Protein AF-0000000085166257 (afdb_homodimer)

pLDDT: mean 85.33, std 12.89, range [18.84, 97.38]

Sequence (1070 aa):
MTIAKKLHLLTLAVILGLASLSLLGIYQSREVAKAASYSSVNTVPSLLALGDAGEAAFGIRVGIWKYAAATDPVSRTRLEKAMAEQHDRVLAAFDRYAREDISDDTDRKLLEADRQAFADYEKQRAVVLRIGAESRNEEALRAIEQLVVPPGDKLIAALAEHRKYKEQLGRQGVETAEGILQSSTYQAILVSLLVAAIVGATSLLISRGISVSLDDAIRVANAIAHGDLSSKVKMTGKDEVGQLLHAIGEMTASLVNIVGNVRQSVAAIESASSEIASGNLDLSARTEAQAGSIEETASAMEQLTATVKQNADNAHQADTLASSASSVASEGGKVVQEVVHTMDAINSSSLKIVDIISVIDGIAFQTNILALNAAVEAARAGEQGRGFAVVASEVRSLAQRSASAAREIKELIDDSVEKVQSGSRLVMQAGNTMEQVVTSVQRVSDIVRDISVASGEQSDGIAQVNQAIGMMDQTTQQNAALVEEAAAASQSLREQAKGLAQAVSVFRLERSAAAAKPAVVAPVQEQPAMLALTAMTI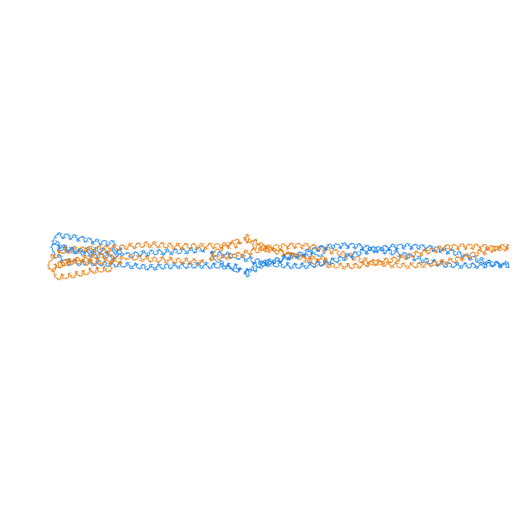AKKLHLLTLAVILGLASLSLLGIYQSREVAKAASYSSVNTVPSLLALGDAGEAAFGIRVGIWKYAAATDPVSRTRLEKAMAEQHDRVLAAFDRYAREDISDDTDRKLLEADRQAFADYEKQRAVVLRIGAESRNEEALRAIEQLVVPPGDKLIAALAEHRKYKEQLGRQGVETAEGILQSSTYQAILVSLLVAAIVGATSLLISRGISVSLDDAIRVANAIAHGDLSSKVKMTGKDEVGQLLHAIGEMTASLVNIVGNVRQSVAAIESASSEIASGNLDLSARTEAQAGSIEETASAMEQLTATVKQNADNAHQADTLASSASSVASEGGKVVQEVVHTMDAINSSSLKIVDIISVIDGIAFQTNILALNAAVEAARAGEQGRGFAVVASEVRSLAQRSASAAREIKELIDDSVEKVQSGSRLVMQAGNTMEQVVTSVQRVSDIVRDISVASGEQSDGIAQVNQAIGMMDQTTQQNAALVEEAAAASQSLREQAKGLAQAVSVFRLERSAAAAKPAVVAPVQEQPAMLALTA

Structure (mmCIF, N/CA/C/O backbone):
data_AF-0000000085166257-model_v1
#
loop_
_entity.id
_entity.type
_entity.pdbx_description
1 polymer 'Methyl-accepting chemotaxis transducer transmembrane I protein'
#
loop_
_atom_site.group_PDB
_atom_site.id
_atom_site.type_symbol
_atom_site.label_atom_id
_atom_site.label_alt_id
_atom_site.label_comp_id
_atom_site.label_asym_id
_atom_site.label_entity_id
_atom_site.label_seq_id
_atom_site.pdbx_PDB_ins_code
_atom_site.Cartn_x
_atom_site.Cartn_y
_atom_site.Cartn_z
_atom_site.occupancy
_atom_site.B_iso_or_equiv
_atom_site.auth_seq_id
_atom_site.auth_comp_id
_atom_site.auth_asym_id
_atom_site.auth_atom_id
_atom_site.pdbx_PDB_model_num
ATOM 1 N N . MET A 1 1 ? -10.016 39.562 29.875 1 68 1 MET A N 1
ATOM 2 C CA . MET A 1 1 ? -10.32 40.812 29.188 1 68 1 MET A CA 1
ATOM 3 C C . MET A 1 1 ? -9.578 40.906 27.859 1 68 1 MET A C 1
ATOM 5 O O . MET A 1 1 ? -8.414 40.5 27.766 1 68 1 MET A O 1
ATOM 9 N N . THR A 1 2 ? -10.367 41.562 27 1 75.56 2 THR A N 1
ATOM 10 C CA . THR A 1 2 ? -9.805 41.656 25.672 1 75.56 2 THR A CA 1
ATOM 11 C C . THR A 1 2 ? -8.75 42.781 25.625 1 75.56 2 THR A C 1
ATOM 13 O O . THR A 1 2 ? -8.703 43.625 26.516 1 75.56 2 THR A O 1
ATOM 16 N N . ILE A 1 3 ? -7.891 42.625 24.781 1 75.88 3 ILE A N 1
ATOM 17 C CA . ILE A 1 3 ? -6.852 43.656 24.594 1 75.88 3 ILE A CA 1
ATOM 18 C C . ILE A 1 3 ? -7.492 45 24.359 1 75.88 3 ILE A C 1
ATOM 20 O O . ILE A 1 3 ? -7.035 46.031 24.891 1 75.88 3 ILE A O 1
ATOM 24 N N . ALA A 1 4 ? -8.594 45 23.641 1 76.06 4 ALA A N 1
ATOM 25 C CA . ALA A 1 4 ? -9.312 46.25 23.375 1 76.06 4 ALA A CA 1
ATOM 26 C C . ALA A 1 4 ? -9.844 46.844 24.672 1 76.06 4 ALA A C 1
ATOM 28 O O . ALA A 1 4 ? -9.742 48.062 24.875 1 76.06 4 ALA A O 1
ATOM 29 N N . LYS A 1 5 ? -10.344 46.125 25.531 1 78.94 5 LYS A N 1
ATOM 30 C CA . LYS A 1 5 ? -10.906 46.594 26.797 1 78.94 5 LYS A CA 1
ATOM 31 C C . LYS A 1 5 ? -9.812 47.125 27.719 1 78.94 5 LYS A C 1
ATOM 33 O O . LYS A 1 5 ? -10.016 48.125 28.406 1 78.94 5 LYS A O 1
ATOM 38 N N . LYS A 1 6 ? -8.695 46.469 27.641 1 78.31 6 LYS A N 1
ATOM 39 C CA . LYS A 1 6 ? -7.574 46.938 28.438 1 78.31 6 LYS A CA 1
ATOM 40 C C . LYS A 1 6 ? -7.09 48.281 27.969 1 78.31 6 LYS A C 1
ATOM 42 O O . LYS A 1 6 ? -6.793 49.188 28.766 1 78.31 6 LYS A O 1
ATOM 47 N N . LEU A 1 7 ? -7.148 48.531 26.688 1 79.19 7 LEU A N 1
ATOM 48 C CA . LEU A 1 7 ? -6.707 49.781 26.125 1 79.19 7 LEU A CA 1
ATOM 49 C C . LEU A 1 7 ? -7.727 50.906 26.391 1 79.19 7 LEU A C 1
ATOM 51 O O . LEU A 1 7 ? -7.355 52.031 26.672 1 79.19 7 LEU A O 1
ATOM 55 N N . HIS A 1 8 ? -8.977 50.531 26.391 1 80.12 8 HIS A N 1
ATOM 56 C CA . HIS A 1 8 ? -10.008 51.5 26.688 1 80.12 8 HIS A CA 1
ATOM 57 C C . HIS A 1 8 ? -9.961 51.938 28.156 1 80.12 8 HIS A C 1
ATOM 59 O O . HIS A 1 8 ? -10.188 53.094 28.469 1 80.12 8 HIS A O 1
ATOM 65 N N . LEU A 1 9 ? -9.648 51.031 28.969 1 79.62 9 LEU A N 1
ATOM 66 C CA . LEU A 1 9 ? -9.539 51.344 30.375 1 79.62 9 LEU A CA 1
ATOM 67 C C . LEU A 1 9 ? -8.359 52.281 30.625 1 79.62 9 LEU A C 1
ATOM 69 O O . LEU A 1 9 ? -8.445 53.219 31.438 1 79.62 9 LEU A O 1
ATOM 73 N N . LEU A 1 10 ? -7.312 52.031 29.875 1 79.81 10 LEU A N 1
ATOM 74 C CA . LEU A 1 10 ? -6.148 52.906 29.984 1 79.81 10 LEU A CA 1
ATOM 75 C C . LEU A 1 10 ? -6.477 54.312 29.484 1 79.81 10 LEU A C 1
ATOM 77 O O . LEU A 1 10 ? -6.102 55.281 30.109 1 79.81 10 LEU A O 1
ATOM 81 N N . THR A 1 11 ? -7.242 54.375 28.375 1 82.69 11 THR A N 1
ATOM 82 C CA . THR A 1 11 ? -7.641 55.656 27.812 1 82.69 11 THR A CA 1
ATOM 83 C C . THR A 1 11 ? -8.547 56.406 28.766 1 82.69 11 THR A C 1
ATOM 85 O O . THR A 1 11 ? -8.391 57.625 28.969 1 82.69 11 THR A O 1
ATOM 88 N N . LEU A 1 12 ? -9.398 55.719 29.422 1 82.56 12 LEU A N 1
ATOM 89 C CA . LEU A 1 12 ? -10.312 56.312 30.375 1 82.56 12 LEU A CA 1
ATOM 90 C C . LEU A 1 12 ? -9.555 56.875 31.578 1 82.56 12 LEU A C 1
ATOM 92 O O . LEU A 1 12 ? -9.859 57.969 32.062 1 82.56 12 LEU A O 1
ATOM 96 N N . ALA A 1 13 ? -8.586 56.125 32.031 1 80 13 ALA A N 1
ATOM 97 C CA . ALA A 1 13 ? -7.777 56.562 33.156 1 80 13 ALA A CA 1
ATOM 98 C C . ALA A 1 13 ? -7.016 57.844 32.812 1 80 13 ALA A C 1
ATOM 100 O O . ALA A 1 13 ? -6.902 58.75 33.656 1 80 13 ALA A O 1
ATOM 101 N N . VAL A 1 14 ? -6.559 57.969 31.594 1 81.75 14 VAL A N 1
ATOM 102 C CA . VAL A 1 14 ? -5.82 59.156 31.141 1 81.75 14 VAL A CA 1
ATOM 103 C C . VAL A 1 14 ? -6.754 60.344 31.094 1 81.75 14 VAL A C 1
ATOM 105 O O . VAL A 1 14 ? -6.406 61.438 31.562 1 81.75 14 VAL A O 1
ATOM 108 N N . ILE A 1 15 ? -7.988 60.188 30.625 1 83 15 ILE A N 1
ATOM 109 C CA . ILE A 1 15 ? -8.953 61.281 30.484 1 83 15 ILE A CA 1
ATOM 110 C C . ILE A 1 15 ? -9.367 61.781 31.875 1 83 15 ILE A C 1
ATOM 112 O O . ILE A 1 15 ? -9.461 63 32.094 1 83 15 ILE A O 1
ATOM 116 N N . LEU A 1 16 ? -9.477 60.906 32.812 1 82.44 16 LEU A N 1
ATOM 117 C CA . LEU A 1 16 ? -9.852 61.281 34.156 1 82.44 16 LEU A CA 1
ATOM 118 C C . LEU A 1 16 ? -8.719 62.031 34.844 1 82.44 16 LEU A C 1
ATOM 120 O O . LEU A 1 16 ? -8.969 63 35.594 1 82.44 16 LEU A O 1
ATOM 124 N N . GLY A 1 17 ? -7.488 61.594 34.562 1 81 17 GLY A N 1
ATOM 125 C CA . GLY A 1 17 ? -6.344 62.312 35.094 1 81 17 GLY A CA 1
ATOM 126 C C . GLY A 1 17 ? -6.207 63.719 34.562 1 81 17 GLY A C 1
ATOM 127 O O . GLY A 1 17 ? -5.965 64.625 35.312 1 81 17 GLY A O 1
ATOM 128 N N . LEU A 1 18 ? -6.516 63.844 33.25 1 82.06 18 LEU A N 1
ATOM 129 C CA . LEU A 1 18 ? -6.453 65.188 32.625 1 82.06 18 LEU A CA 1
ATOM 130 C C . LEU A 1 18 ? -7.547 66.062 33.156 1 82.06 18 LEU A C 1
ATOM 132 O O . LEU A 1 18 ? -7.301 67.25 33.406 1 82.06 18 LEU A O 1
ATOM 136 N N . ALA A 1 19 ? -8.711 65.562 33.406 1 82.94 19 ALA A N 1
ATOM 137 C CA . ALA A 1 19 ? -9.828 66.312 33.938 1 82.94 19 ALA A CA 1
ATOM 138 C C . ALA A 1 19 ? -9.555 66.812 35.375 1 82.94 19 ALA A C 1
ATOM 140 O O . ALA A 1 19 ? -9.828 67.938 35.719 1 82.94 19 ALA A O 1
ATOM 141 N N . SER A 1 20 ? -8.93 66 36.094 1 83 20 SER A N 1
ATOM 142 C CA . SER A 1 20 ? -8.633 66.312 37.5 1 83 20 SER A CA 1
ATOM 143 C C . SER A 1 20 ? -7.582 67.438 37.594 1 83 20 SER A C 1
ATOM 145 O O . SER A 1 20 ? -7.707 68.312 38.406 1 83 20 SER A O 1
ATOM 147 N N . LEU A 1 21 ? -6.641 67.312 36.719 1 82.94 21 LEU A N 1
ATOM 148 C CA . LEU A 1 21 ? -5.578 68.312 36.719 1 82.94 21 LEU A CA 1
ATOM 149 C C . LEU A 1 21 ? -6.109 69.688 36.25 1 82.94 21 LEU A C 1
ATOM 151 O O . LEU A 1 21 ? -5.742 70.688 36.812 1 82.94 21 LEU A O 1
ATOM 155 N N . SER A 1 22 ? -7.012 69.688 35.281 1 83.12 22 SER A N 1
ATOM 156 C CA . SER A 1 22 ? -7.582 70.938 34.781 1 83.12 22 SER A CA 1
ATOM 157 C C . SER A 1 22 ? -8.492 71.562 35.812 1 83.12 22 SER A C 1
ATOM 159 O O . SER A 1 22 ? -8.422 72.812 36 1 83.12 22 SER A O 1
ATOM 161 N N . LEU A 1 23 ? -9.234 70.812 36.531 1 83.5 23 LEU A N 1
ATOM 162 C CA . LEU A 1 23 ? -10.156 71.312 37.531 1 83.5 23 LEU A CA 1
ATOM 163 C C . LEU A 1 23 ? -9.398 71.875 38.719 1 83.5 23 LEU A C 1
ATOM 165 O O . LEU A 1 23 ? -9.758 72.938 39.25 1 83.5 23 LEU A O 1
ATOM 169 N N . LEU A 1 24 ? -8.383 71.188 39.062 1 82.81 24 LEU A N 1
ATOM 170 C CA . LEU A 1 24 ? -7.57 71.688 40.156 1 82.81 24 LEU A CA 1
ATOM 171 C C . LEU A 1 24 ? -6.871 73 39.812 1 82.81 24 LEU A C 1
ATOM 173 O O . LEU A 1 24 ? -6.797 73.875 40.625 1 82.81 24 LEU A O 1
ATOM 177 N N . GLY A 1 25 ? -6.449 73 38.531 1 80.88 25 GLY A N 1
ATOM 178 C CA . GLY A 1 25 ? -5.801 74.25 38.062 1 80.88 25 GLY A CA 1
ATOM 179 C C . GLY A 1 25 ? -6.73 75.438 38.062 1 80.88 25 GLY A C 1
ATOM 180 O O . GLY A 1 25 ? -6.348 76.5 38.5 1 80.88 25 GLY A O 1
ATOM 181 N N . ILE A 1 26 ? -7.969 75.25 37.719 1 82.31 26 ILE A N 1
ATOM 182 C CA . ILE A 1 26 ? -8.961 76.312 37.656 1 82.31 26 ILE A CA 1
ATOM 183 C C . ILE A 1 26 ? -9.336 76.75 39.094 1 82.31 26 ILE A C 1
ATOM 185 O O . ILE A 1 26 ? -9.414 77.938 39.375 1 82.31 26 ILE A O 1
ATOM 189 N N . TYR A 1 27 ? -9.422 75.875 39.969 1 82.62 27 TYR A N 1
ATOM 190 C CA . TYR A 1 27 ? -9.789 76.188 41.344 1 82.62 27 TYR A CA 1
ATOM 191 C C . TYR A 1 27 ? -8.695 76.938 42.031 1 82.62 27 TYR A C 1
ATOM 193 O O . TYR A 1 27 ? -8.977 78 42.688 1 82.62 27 TYR A O 1
ATOM 201 N N . GLN A 1 28 ? -7.547 76.562 41.781 1 82.44 28 GLN A N 1
ATOM 202 C CA . GLN A 1 28 ? -6.426 77.25 42.438 1 82.44 28 GLN A CA 1
ATOM 203 C C . GLN A 1 28 ? -6.219 78.625 41.906 1 82.44 28 GLN A C 1
ATOM 205 O O . GLN A 1 28 ? -5.895 79.562 42.656 1 82.44 28 GLN A O 1
ATOM 210 N N . SER A 1 29 ? -6.512 78.75 40.625 1 83.69 29 SER A N 1
ATOM 211 C CA . SER A 1 29 ? -6.367 80.125 40.031 1 83.69 29 SER A CA 1
ATOM 212 C C . SER A 1 29 ? -7.41 81.062 40.562 1 83.69 29 SER A C 1
ATOM 214 O O . SER A 1 29 ? -7.109 82.25 40.781 1 83.69 29 SER A O 1
ATOM 216 N N . ARG A 1 30 ? -8.531 80.562 40.906 1 84.94 30 ARG A N 1
ATOM 217 C CA . ARG A 1 30 ? -9.594 81.375 41.469 1 84.94 30 ARG A CA 1
ATOM 218 C C . ARG A 1 30 ? -9.281 81.812 42.906 1 84.94 30 ARG A C 1
ATOM 220 O O . ARG A 1 30 ? -9.516 82.938 43.281 1 84.94 30 ARG A O 1
ATOM 227 N N . GLU A 1 31 ? -8.664 80.938 43.531 1 85.62 31 GLU A N 1
ATOM 228 C CA . GLU A 1 31 ? -8.305 81.188 44.906 1 85.62 31 GLU A CA 1
ATOM 229 C C . GLU A 1 31 ? -7.176 82.188 45 1 85.62 31 GLU A C 1
ATOM 231 O O . GLU A 1 31 ? -7.184 83.062 45.875 1 85.62 31 GLU A O 1
ATOM 236 N N . VAL A 1 32 ? -6.316 82.125 44.094 1 83.88 32 VAL A N 1
ATOM 237 C CA . VAL A 1 32 ? -5.203 83.062 44.031 1 83.88 32 VAL A CA 1
ATOM 238 C C . VAL A 1 32 ? -5.723 84.5 43.656 1 83.88 32 VAL A C 1
ATOM 240 O O . VAL A 1 32 ? -5.336 85.5 44.281 1 83.88 32 VAL A O 1
ATOM 243 N N . ALA A 1 33 ? -6.684 84.5 42.812 1 83.12 33 ALA A N 1
ATOM 244 C CA . ALA A 1 33 ? -7.258 85.812 42.375 1 83.12 33 ALA A CA 1
ATOM 245 C C . ALA A 1 33 ? -8.008 86.5 43.5 1 83.12 33 ALA A C 1
ATOM 247 O O . ALA A 1 33 ? -7.867 87.688 43.719 1 83.12 33 ALA A O 1
ATOM 248 N N . LYS A 1 34 ? -8.703 85.688 44.281 1 83.12 34 LYS A N 1
ATOM 249 C CA . LYS A 1 34 ? -9.492 86.25 45.375 1 83.12 34 LYS A CA 1
ATOM 250 C C . LYS A 1 34 ? -8.586 86.812 46.469 1 83.12 34 LYS A C 1
ATOM 252 O O . LYS A 1 34 ? -8.805 87.938 46.938 1 83.12 34 LYS A O 1
ATOM 257 N N . ALA A 1 35 ? -7.523 86.125 46.75 1 82.88 35 ALA A N 1
ATOM 258 C CA . ALA A 1 35 ? -6.609 86.562 47.812 1 82.88 35 ALA A CA 1
ATOM 259 C C . ALA A 1 35 ? -5.797 87.812 47.375 1 82.88 35 ALA A C 1
ATOM 261 O O . ALA A 1 35 ? -5.621 88.75 48.156 1 82.88 35 ALA A O 1
ATOM 262 N N . ALA A 1 36 ? -5.453 87.875 46.156 1 82.94 36 ALA A N 1
ATOM 263 C CA . ALA A 1 36 ? -4.59 88.938 45.625 1 82.94 36 ALA A CA 1
ATOM 264 C C . ALA A 1 36 ? -5.383 90.188 45.406 1 82.94 36 ALA A C 1
ATOM 266 O O . ALA A 1 36 ? -4.824 91.312 45.469 1 82.94 36 ALA A O 1
ATOM 267 N N . SER A 1 37 ? -6.727 90.062 45.219 1 85.25 37 SER A N 1
ATOM 268 C CA . SER A 1 37 ? -7.547 91.188 44.906 1 85.25 37 SER A CA 1
ATOM 269 C C . SER A 1 37 ? -8.062 91.875 46.188 1 85.25 37 SER A C 1
ATOM 271 O O . SER A 1 37 ? -8.758 92.875 46.125 1 85.25 37 SER A O 1
ATOM 273 N N . TYR A 1 38 ? -7.77 91.5 47.375 1 83.62 38 TYR A N 1
ATOM 274 C CA . TYR A 1 38 ? -8.297 92.062 48.625 1 83.62 38 TYR A CA 1
ATOM 275 C C . TYR A 1 38 ? -7.965 93.5 48.781 1 83.62 38 TYR A C 1
ATOM 277 O O . TYR A 1 38 ? -8.828 94.312 49.156 1 83.62 38 TYR A O 1
ATOM 285 N N . SER A 1 39 ? -6.777 93.938 48.438 1 84 39 SER A N 1
ATOM 286 C CA . SER A 1 39 ? -6.363 95.312 48.594 1 84 39 SER A CA 1
ATOM 287 C C . SER A 1 39 ? -7.188 96.25 47.688 1 84 39 SER A C 1
ATOM 289 O O . SER A 1 39 ? -7.582 97.375 48.125 1 84 39 SER A O 1
ATOM 291 N N . SER A 1 40 ? -7.5 95.812 46.562 1 83.31 40 SER A N 1
ATOM 292 C CA . SER A 1 40 ? -8.266 96.625 45.625 1 83.31 40 SER A CA 1
ATOM 293 C C . SER A 1 40 ? -9.727 96.688 46.031 1 83.31 40 SER A C 1
ATOM 295 O O . SER A 1 40 ? -10.352 97.75 45.875 1 83.31 40 SER A O 1
ATOM 297 N N . VAL A 1 41 ? -10.242 95.688 46.719 1 83.69 41 VAL A N 1
ATOM 298 C CA . VAL A 1 41 ? -11.68 95.625 46.969 1 83.69 41 VAL A CA 1
ATOM 299 C C . VAL A 1 41 ? -12 96.188 48.344 1 83.69 41 VAL A C 1
ATOM 301 O O . VAL A 1 41 ? -13.062 96.75 48.531 1 83.69 41 VAL A O 1
ATOM 304 N N . ASN A 1 42 ? -10.969 96.062 49.188 1 87.31 42 ASN A N 1
ATOM 305 C CA . ASN A 1 42 ? -11.289 96.438 50.531 1 87.31 42 ASN A CA 1
ATOM 306 C C . ASN A 1 42 ? -10.312 97.5 51.062 1 87.31 42 ASN A C 1
ATOM 308 O O . ASN A 1 42 ? -10.727 98.562 51.5 1 87.31 42 ASN A O 1
ATOM 312 N N . THR A 1 43 ? -9.016 97.312 50.844 1 88 43 THR A N 1
ATOM 313 C CA . THR A 1 43 ? -8.016 98.188 51.438 1 88 43 THR A CA 1
ATOM 314 C C . THR A 1 43 ? -8.039 99.562 50.812 1 88 43 THR A C 1
ATOM 316 O O . THR A 1 43 ? -8.078 100.562 51.531 1 88 43 THR A O 1
ATOM 319 N N . VAL A 1 44 ? -8.164 99.688 49.562 1 89.31 44 VAL A N 1
ATOM 320 C CA . VAL A 1 44 ? -8.094 100.938 48.844 1 89.31 44 VAL A CA 1
ATOM 321 C C . VAL A 1 44 ? -9.32 101.812 49.156 1 89.31 44 VAL A C 1
ATOM 323 O O . VAL A 1 44 ? -9.203 102.938 49.625 1 89.31 44 VAL A O 1
ATOM 326 N N . PRO A 1 45 ? -10.555 101.25 49.125 1 87.62 45 PRO A N 1
ATOM 327 C CA . PRO A 1 45 ? -11.719 102.062 49.469 1 87.62 45 PRO A CA 1
ATOM 328 C C . PRO A 1 45 ? -11.703 102.5 50.938 1 87.62 45 PRO A C 1
ATOM 330 O O . PRO A 1 45 ? -12.141 103.625 51.281 1 87.62 45 PRO A O 1
ATOM 333 N N . SER A 1 46 ? -11.109 101.688 51.781 1 91.5 46 SER A N 1
ATOM 334 C CA . SER A 1 46 ? -11.008 102 53.219 1 91.5 46 SER A CA 1
ATOM 335 C C . SER A 1 46 ? -10.102 103.188 53.469 1 91.5 46 SER A C 1
ATOM 337 O O . SER A 1 46 ? -10.453 104.125 54.219 1 91.5 46 SER A O 1
ATOM 339 N N . LEU A 1 47 ? -9.055 103.25 52.75 1 90.56 47 LEU A N 1
ATOM 340 C CA . LEU A 1 47 ? -8.094 104.375 52.906 1 90.56 47 LEU A CA 1
ATOM 341 C C . LEU A 1 47 ? -8.656 105.625 52.375 1 90.56 47 LEU A C 1
ATOM 343 O O . LEU A 1 47 ? -8.414 106.75 52.938 1 90.56 47 LEU A O 1
ATOM 347 N N . LEU A 1 48 ? -9.484 105.562 51.375 1 88.81 48 LEU A N 1
ATOM 348 C CA . LEU A 1 48 ? -10.109 106.75 50.812 1 88.81 48 LEU A CA 1
ATOM 349 C C . LEU A 1 48 ? -11.172 107.312 51.75 1 88.81 48 LEU A C 1
ATOM 351 O O . LEU A 1 48 ? -11.258 108.5 51.938 1 88.81 48 LEU A O 1
ATOM 355 N N . ALA A 1 49 ? -11.859 106.438 52.344 1 91.06 49 ALA A N 1
ATOM 356 C CA . ALA A 1 49 ? -12.883 106.875 53.281 1 91.06 49 ALA A CA 1
ATOM 357 C C . ALA A 1 49 ? -12.25 107.562 54.5 1 91.06 49 ALA A C 1
ATOM 359 O O . ALA A 1 49 ? -12.711 108.562 54.938 1 91.06 49 ALA A O 1
ATOM 360 N N . LEU A 1 50 ? -11.172 107 54.938 1 91.88 50 LEU A N 1
ATOM 361 C CA . LEU A 1 50 ? -10.461 107.625 56.062 1 91.88 50 LEU A CA 1
ATOM 362 C C . LEU A 1 50 ? -9.805 108.938 55.656 1 91.88 50 LEU A C 1
ATOM 364 O O . LEU A 1 50 ? -9.766 109.875 56.469 1 91.88 50 LEU A O 1
ATOM 368 N N . GLY A 1 51 ? -9.391 108.938 54.469 1 86.06 51 GLY A N 1
ATOM 369 C CA . GLY A 1 51 ? -8.836 110.188 53.938 1 86.06 51 GLY A CA 1
ATOM 370 C C . GLY A 1 51 ? -9.859 111.25 53.844 1 8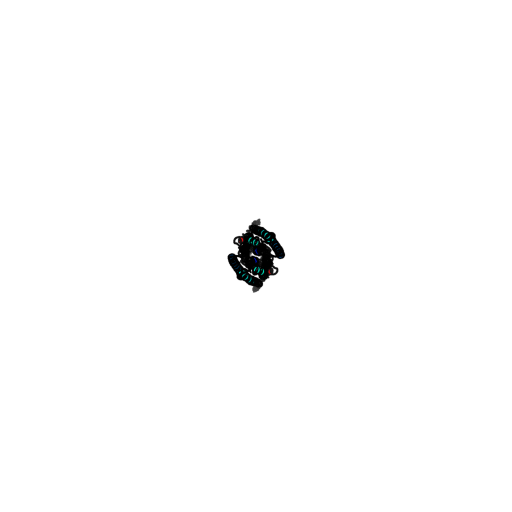6.06 51 GLY A C 1
ATOM 371 O O . GLY A 1 51 ? -9.578 112.438 54.219 1 86.06 51 GLY A O 1
ATOM 372 N N . ASP A 1 52 ? -11.016 110.938 53.406 1 87.81 52 ASP A N 1
ATOM 373 C CA . ASP A 1 52 ? -12.109 111.875 53.344 1 87.81 52 ASP A CA 1
ATOM 374 C C . ASP A 1 52 ? -12.469 112.438 54.719 1 87.81 52 ASP A C 1
ATOM 376 O O . ASP A 1 52 ? -12.656 113.625 54.875 1 87.81 52 ASP A O 1
ATOM 380 N N . ALA A 1 53 ? -12.523 111.625 55.656 1 92.69 53 ALA A N 1
ATOM 381 C CA . ALA A 1 53 ? -12.82 112 57.031 1 92.69 53 ALA A CA 1
ATOM 382 C C . ALA A 1 53 ? -11.734 112.938 57.562 1 92.69 53 ALA A C 1
ATOM 384 O O . ALA A 1 53 ? -12.031 114 58.188 1 92.69 53 ALA A O 1
ATOM 385 N N . GLY A 1 54 ? -10.555 112.562 57.281 1 88.75 54 GLY A N 1
ATOM 386 C CA . GLY A 1 54 ? -9.43 113.375 57.719 1 88.75 54 GLY A CA 1
ATOM 387 C C . GLY A 1 54 ? -9.406 114.75 57.125 1 88.75 54 GLY A C 1
ATOM 388 O O . GLY A 1 54 ? -9.18 115.75 57.812 1 88.75 54 GLY A O 1
ATOM 389 N N . GLU A 1 55 ? -9.672 114.75 55.875 1 85.56 55 GLU A N 1
ATOM 390 C CA . GLU A 1 55 ? -9.703 116.062 55.156 1 85.56 55 GLU A CA 1
ATOM 391 C C . GLU A 1 55 ? -10.812 116.938 55.719 1 85.56 55 GLU A C 1
ATOM 393 O O . GLU A 1 55 ? -10.594 118.125 55.938 1 85.56 55 GLU A O 1
ATOM 398 N N . ALA A 1 56 ? -11.953 116.375 55.938 1 90.5 56 ALA A N 1
ATOM 399 C CA . ALA A 1 56 ? -13.07 117.125 56.469 1 90.5 56 ALA A CA 1
ATOM 400 C C . ALA A 1 56 ? -12.766 117.625 57.906 1 90.5 56 ALA A C 1
ATOM 402 O O . ALA A 1 56 ? -13.062 118.75 58.25 1 90.5 56 ALA A O 1
ATOM 403 N N . ALA A 1 57 ? -12.172 116.875 58.656 1 92.12 57 ALA A N 1
ATOM 404 C CA . ALA A 1 57 ? -11.805 117.188 60.031 1 92.12 57 ALA A CA 1
ATOM 405 C C . ALA A 1 57 ? -10.797 118.375 60.031 1 92.12 57 ALA A C 1
ATOM 407 O O . ALA A 1 57 ? -10.914 119.25 60.875 1 92.12 57 ALA A O 1
ATOM 408 N N . PHE A 1 58 ? -9.938 118.25 59.125 1 86.5 58 PHE A N 1
ATOM 409 C CA . PHE A 1 58 ? -8.953 119.375 59.031 1 86.5 58 PHE A CA 1
ATOM 410 C C . PHE A 1 58 ? -9.617 120.625 58.594 1 86.5 58 PHE A C 1
ATOM 412 O O . PHE A 1 58 ? -9.242 121.75 59.062 1 86.5 58 PHE A O 1
ATOM 419 N N . GLY A 1 59 ? -10.594 120.5 57.781 1 85.62 59 GLY A N 1
ATOM 420 C CA . GLY A 1 59 ? -11.367 121.688 57.406 1 85.62 59 GLY A CA 1
ATOM 421 C C . GLY A 1 59 ? -12.055 122.375 58.594 1 85.62 59 GLY A C 1
ATOM 422 O O . GLY A 1 59 ? -12.086 123.562 58.688 1 85.62 59 GLY A O 1
ATOM 423 N N . ILE A 1 60 ? -12.461 121.625 59.438 1 90.62 60 ILE A N 1
ATOM 424 C CA . ILE A 1 60 ? -13.102 122.125 60.656 1 90.62 60 ILE A CA 1
ATOM 425 C C . ILE A 1 60 ? -12.055 122.75 61.531 1 90.62 60 ILE A C 1
ATOM 427 O O . ILE A 1 60 ? -12.305 123.875 62.094 1 90.62 60 ILE A O 1
ATOM 431 N N . ARG A 1 61 ? -10.93 122.25 61.625 1 86.69 61 ARG A N 1
ATOM 432 C CA . ARG A 1 61 ? -9.867 122.75 62.469 1 86.69 61 ARG A CA 1
ATOM 433 C C . ARG A 1 61 ? -9.391 124.125 61.969 1 86.69 61 ARG A C 1
ATOM 435 O O . ARG A 1 61 ? -9.133 125 62.781 1 86.69 61 ARG A O 1
ATOM 442 N N . VAL A 1 62 ? -9.375 124.188 60.719 1 80.94 62 VAL A N 1
ATOM 443 C CA . VAL A 1 62 ? -9.008 125.5 60.156 1 80.94 62 VAL A CA 1
ATOM 444 C C . VAL A 1 62 ? -10.148 126.5 60.312 1 80.94 62 VAL A C 1
ATOM 446 O O . VAL A 1 62 ? -9.93 127.688 60.656 1 80.94 62 VAL A O 1
ATOM 449 N N . GLY A 1 63 ? -11.336 126.062 60.188 1 85.62 63 GLY A N 1
ATOM 450 C CA . GLY A 1 63 ? -12.516 126.875 60.281 1 85.62 63 GLY A CA 1
ATOM 451 C C . GLY A 1 63 ? -12.711 127.5 61.656 1 85.62 63 GLY A C 1
ATOM 452 O O . GLY A 1 63 ? -13.125 128.625 61.781 1 85.62 63 GLY A O 1
ATOM 453 N N . ILE A 1 64 ? -12.383 126.75 62.656 1 88.44 64 ILE A N 1
ATOM 454 C CA . ILE A 1 64 ? -12.602 127.25 64 1 88.44 64 ILE A CA 1
ATOM 455 C C . ILE A 1 64 ? -11.648 128.375 64.312 1 88.44 64 ILE A C 1
ATOM 457 O O . ILE A 1 64 ? -12 129.375 65.062 1 88.44 64 ILE A O 1
ATOM 461 N N . TRP A 1 65 ? -10.484 128.375 63.781 1 81.94 65 TRP A N 1
ATOM 462 C CA . TRP A 1 65 ? -9.539 129.5 63.969 1 81.94 65 TRP A CA 1
ATOM 463 C C . TRP A 1 65 ? -10.008 130.75 63.219 1 81.94 65 TRP A C 1
ATOM 465 O O . TRP A 1 65 ? -9.938 131.875 63.719 1 81.94 65 TRP A O 1
ATOM 475 N N . LYS A 1 66 ? -10.562 130.375 62 1 80.06 66 LYS A N 1
ATOM 476 C CA . LYS A 1 66 ? -11.133 131.5 61.219 1 80.06 66 LYS A CA 1
ATOM 477 C C . LYS A 1 66 ? -12.312 132.125 61.969 1 80.06 66 LYS A C 1
ATOM 479 O O . LYS A 1 66 ? -12.453 133.375 61.969 1 80.06 66 LYS A O 1
ATOM 484 N N . TYR A 1 67 ? -12.992 131.375 62.5 1 85.81 67 TYR A N 1
ATOM 485 C CA . TYR A 1 67 ? -14.18 131.75 63.25 1 85.81 67 TYR A CA 1
ATOM 486 C C . TYR A 1 67 ? -13.789 132.625 64.438 1 85.81 67 TYR A C 1
ATOM 488 O O . TYR A 1 67 ? -14.367 133.75 64.688 1 85.81 67 TYR A O 1
ATOM 496 N N . ALA A 1 68 ? -12.836 132.25 65.188 1 82.56 68 ALA A N 1
ATOM 497 C CA . ALA A 1 68 ? -12.398 133 66.438 1 82.56 68 ALA A CA 1
ATOM 498 C C . ALA A 1 68 ? -11.742 134.25 66.062 1 82.56 68 ALA A C 1
ATOM 500 O O . ALA A 1 68 ? -11.766 135.25 66.812 1 82.56 68 ALA A O 1
ATOM 501 N N . ALA A 1 69 ? -11.242 134.375 64.75 1 77.44 69 ALA A N 1
ATOM 502 C CA . ALA A 1 69 ? -10.539 135.625 64.312 1 77.44 69 ALA A CA 1
ATOM 503 C C . ALA A 1 69 ? -11.492 136.5 63.656 1 77.44 69 ALA A C 1
ATOM 505 O O . ALA A 1 69 ? -11.188 137.75 63.531 1 77.44 69 ALA A O 1
ATOM 506 N N . ALA A 1 70 ? -12.688 136.125 63.312 1 80.5 70 ALA A N 1
ATOM 507 C CA . ALA A 1 70 ? -13.641 137 62.562 1 80.5 70 ALA A CA 1
ATOM 508 C C . ALA A 1 70 ? -14.305 138 63.469 1 80.5 70 ALA A C 1
ATOM 510 O O . ALA A 1 70 ? -14.648 137.75 64.625 1 80.5 70 ALA A O 1
ATOM 511 N N . THR A 1 71 ? -14.445 139.375 62.906 1 77.38 71 THR A N 1
ATOM 512 C CA . THR A 1 71 ? -15.023 140.375 63.688 1 77.38 71 THR A CA 1
ATOM 513 C C . THR A 1 71 ? -16.406 140.75 63.188 1 77.38 71 THR A C 1
ATOM 515 O O . THR A 1 71 ? -17.188 141.5 63.875 1 77.38 71 THR A O 1
ATOM 518 N N . ASP A 1 72 ? -16.797 140.375 62 1 82.69 72 ASP A N 1
ATOM 519 C CA . ASP A 1 72 ? -18.078 140.625 61.375 1 82.69 72 ASP A CA 1
ATOM 520 C C . ASP A 1 72 ? -19.047 139.5 61.531 1 82.69 72 ASP A C 1
ATOM 522 O O . ASP A 1 72 ? -18.672 138.375 61.312 1 82.69 72 ASP A O 1
ATOM 526 N N . PRO A 1 73 ? -20.234 139.75 61.969 1 83.62 73 PRO A N 1
ATOM 527 C CA . PRO A 1 73 ? -21.234 138.625 62.219 1 83.62 73 PRO A CA 1
ATOM 528 C C . PRO A 1 73 ? -21.562 137.875 60.938 1 83.62 73 PRO A C 1
ATOM 530 O O . PRO A 1 73 ? -21.875 136.75 61 1 83.62 73 PRO A O 1
ATOM 533 N N . VAL A 1 74 ? -21.453 138.5 59.844 1 87.69 74 VAL A N 1
ATOM 534 C CA . VAL A 1 74 ? -21.781 137.75 58.594 1 87.69 74 VAL A CA 1
ATOM 535 C C . VAL A 1 74 ? -20.734 136.75 58.281 1 87.69 74 VAL A C 1
ATOM 537 O O . VAL A 1 74 ? -21.094 135.625 57.906 1 87.69 74 VAL A O 1
ATOM 540 N N . SER A 1 75 ? -19.547 137 58.531 1 85.88 75 SER A N 1
ATOM 541 C CA . SER A 1 75 ? -18.453 136.125 58.344 1 85.88 75 SER A CA 1
ATOM 542 C C . SER A 1 75 ? -18.531 134.875 59.312 1 85.88 75 SER A C 1
ATOM 544 O O . SER A 1 75 ? -18.266 133.75 58.969 1 85.88 75 SER A O 1
ATOM 546 N N . ARG A 1 76 ? -18.953 135.125 60.531 1 88.38 76 ARG A N 1
ATOM 547 C CA . ARG A 1 76 ? -19.062 134.125 61.531 1 88.38 76 ARG A CA 1
ATOM 548 C C . ARG A 1 76 ? -20.156 133.125 61.188 1 88.38 76 ARG A C 1
ATOM 550 O O . ARG A 1 76 ? -19.984 131.875 61.344 1 88.38 76 ARG A O 1
ATOM 557 N N . THR A 1 77 ? -21.219 133.625 60.656 1 90.69 77 THR A N 1
ATOM 558 C CA . THR A 1 77 ? -22.328 132.75 60.281 1 90.69 77 THR A CA 1
ATOM 559 C C . THR A 1 77 ? -21.938 131.875 59.094 1 90.69 77 THR A C 1
ATOM 561 O O . THR A 1 77 ? -22.281 130.75 59.062 1 90.69 77 THR A O 1
ATOM 564 N N . ARG A 1 78 ? -21.219 132.5 58.25 1 91.38 78 ARG A N 1
ATOM 565 C CA . ARG A 1 78 ? -20.75 131.625 57.094 1 91.38 78 ARG A CA 1
ATOM 566 C C . ARG A 1 78 ? -19.797 130.625 57.5 1 91.38 78 ARG A C 1
ATOM 568 O O . ARG A 1 78 ? -19.875 129.5 57 1 91.38 78 ARG A O 1
ATOM 575 N N . LEU A 1 79 ? -18.938 130.875 58.344 1 89.56 79 LEU A N 1
ATOM 576 C CA . LEU A 1 79 ? -17.953 129.875 58.812 1 89.56 79 LEU A CA 1
ATOM 577 C C . LEU A 1 79 ? -18.625 128.75 59.656 1 89.56 79 LEU A C 1
ATOM 579 O O . LEU A 1 79 ? -18.234 127.625 59.594 1 89.56 79 LEU A O 1
ATOM 583 N N . GLU A 1 80 ? -19.578 129.125 60.438 1 91.69 80 GLU A N 1
ATOM 584 C CA . GLU A 1 80 ? -20.328 128.125 61.188 1 91.69 80 GLU A CA 1
ATOM 585 C C . GLU A 1 80 ? -21.031 127.188 60.25 1 91.69 80 GLU A C 1
ATOM 587 O O . GLU A 1 80 ? -21.031 126 60.5 1 91.69 80 GLU A O 1
ATOM 592 N N . LYS A 1 81 ? -21.5 127.688 59.219 1 92.75 81 LYS A N 1
ATOM 593 C CA . LYS A 1 81 ? -22.172 126.875 58.219 1 92.75 81 LYS A CA 1
ATOM 594 C C . LYS A 1 81 ? -21.172 125.938 57.5 1 92.75 81 LYS A C 1
ATOM 596 O O . LYS A 1 81 ? -21.438 124.75 57.312 1 92.75 81 LYS A O 1
ATOM 601 N N . ALA A 1 82 ? -20.094 126.5 57.188 1 91.19 82 ALA A N 1
ATOM 602 C CA . ALA A 1 82 ? -19.047 125.688 56.531 1 91.19 82 ALA A CA 1
ATOM 603 C C . ALA A 1 82 ? -18.531 124.562 57.438 1 91.19 82 ALA A C 1
ATOM 605 O O . ALA A 1 82 ? -18.312 123.438 56.969 1 91.19 82 ALA A O 1
ATOM 606 N N . MET A 1 83 ? -18.297 124.875 58.656 1 93.12 83 MET A N 1
ATOM 607 C CA . MET A 1 83 ? -17.828 123.875 59.594 1 93.12 83 MET A CA 1
ATOM 608 C C . MET A 1 83 ? -18.891 122.75 59.812 1 93.12 83 MET A C 1
ATOM 610 O O . MET A 1 83 ? -18.562 121.625 59.969 1 93.12 83 MET A O 1
ATOM 614 N N . ALA A 1 84 ? -20.172 123.25 59.781 1 94.12 84 ALA A N 1
ATOM 615 C CA . ALA A 1 84 ? -21.266 122.25 59.906 1 94.12 84 ALA A CA 1
ATOM 616 C C . ALA A 1 84 ? -21.297 121.312 58.719 1 94.12 84 ALA A C 1
ATOM 618 O O . ALA A 1 84 ? -21.547 120.125 58.875 1 94.12 84 ALA A O 1
ATOM 619 N N . GLU A 1 85 ? -21.016 121.812 57.656 1 94.38 85 GLU A N 1
ATOM 620 C CA . GLU A 1 85 ? -20.953 121 56.469 1 94.38 85 GLU A CA 1
ATOM 621 C C . GLU A 1 85 ? -19.797 120 56.531 1 94.38 85 GLU A C 1
ATOM 623 O O . GLU A 1 85 ? -19.938 118.812 56.156 1 94.38 85 GLU A O 1
ATOM 628 N N . GLN A 1 86 ? -18.672 120.438 56.969 1 94 86 GLN A N 1
ATOM 629 C CA . GLN A 1 86 ? -17.516 119.562 57.156 1 94 86 GLN A CA 1
ATOM 630 C C . GLN A 1 86 ? -17.797 118.5 58.219 1 94 86 GLN A C 1
ATOM 632 O O . GLN A 1 86 ? -17.359 117.375 58.094 1 94 86 GLN A O 1
ATOM 637 N N . HIS A 1 87 ? -18.438 119 59.281 1 95.12 87 HIS A N 1
ATOM 638 C CA . HIS A 1 87 ? -18.875 118.062 60.312 1 95.12 87 HIS A CA 1
ATOM 639 C C . HIS A 1 87 ? -19.703 116.938 59.719 1 95.12 87 HIS A C 1
ATOM 641 O O . HIS A 1 87 ? -19.453 115.75 60.031 1 95.12 87 HIS A O 1
ATOM 647 N N . ASP A 1 88 ? -20.562 117.188 58.812 1 95.75 88 ASP A N 1
ATOM 648 C CA . ASP A 1 88 ? -21.422 116.188 58.188 1 95.75 88 ASP A CA 1
ATOM 649 C C . ASP A 1 88 ? -20.625 115.312 57.25 1 95.75 88 ASP A C 1
ATOM 651 O O . ASP A 1 88 ? -20.922 114.125 57.125 1 95.75 88 ASP A O 1
ATOM 655 N N . ARG A 1 89 ? -19.688 115.812 56.688 1 94.19 89 ARG A N 1
ATOM 656 C CA . ARG A 1 89 ? -18.844 115.062 55.781 1 94.19 89 ARG A CA 1
ATOM 657 C C . ARG A 1 89 ? -18.016 114 56.531 1 94.19 89 ARG A C 1
ATOM 659 O O . ARG A 1 89 ? -17.828 112.938 56.062 1 94.19 89 ARG A O 1
ATOM 666 N N . VAL A 1 90 ? -17.5 114.375 57.656 1 95.81 90 VAL A N 1
ATOM 667 C CA . VAL A 1 90 ? -16.766 113.438 58.469 1 95.81 90 VAL A CA 1
ATOM 668 C C . VAL A 1 90 ? -17.672 112.312 58.875 1 95.81 90 VAL A C 1
ATOM 670 O O . VAL A 1 90 ? -17.312 111.125 58.719 1 95.81 90 VAL A O 1
ATOM 673 N N . LEU A 1 91 ? -18.859 112.625 59.312 1 96.06 91 LEU A N 1
ATOM 674 C CA . LEU A 1 91 ? -19.797 111.625 59.75 1 96.06 91 LEU A CA 1
ATOM 675 C C . LEU A 1 91 ? -20.219 110.75 58.594 1 96.06 91 LEU A C 1
ATOM 677 O O . LEU A 1 91 ? -20.344 109.5 58.75 1 96.06 91 LEU A O 1
ATOM 681 N N . ALA A 1 92 ? -20.359 111.312 57.5 1 95.44 92 ALA A N 1
ATOM 682 C CA . ALA A 1 92 ? -20.734 110.562 56.312 1 95.44 92 ALA A CA 1
ATOM 683 C C . ALA A 1 92 ? -19.625 109.625 55.906 1 95.44 92 ALA A C 1
ATOM 685 O O . ALA A 1 92 ? -19.891 108.5 55.469 1 95.44 92 ALA A O 1
ATOM 686 N N . ALA A 1 93 ? -18.438 110.062 55.969 1 94.62 93 ALA A N 1
ATOM 687 C CA . ALA A 1 93 ? -17.297 109.188 55.656 1 94.62 93 ALA A CA 1
ATOM 688 C C . ALA A 1 93 ? -17.203 108 56.656 1 94.62 93 ALA A C 1
ATOM 690 O O . ALA A 1 93 ? -16.969 106.875 56.219 1 94.62 93 ALA A O 1
ATOM 691 N N . PHE A 1 94 ? -17.391 108.25 57.906 1 95.62 94 PHE A N 1
ATOM 692 C CA . PHE A 1 94 ? -17.375 107.188 58.906 1 95.62 94 PHE A CA 1
ATOM 693 C C . PHE A 1 94 ? -18.516 106.188 58.656 1 95.62 94 PHE A C 1
ATOM 695 O O . PHE A 1 94 ? -18.344 105 58.812 1 95.62 94 PHE A O 1
ATOM 702 N N . ASP A 1 95 ? -19.656 106.75 58.25 1 95.19 95 ASP A N 1
ATOM 703 C CA . ASP A 1 95 ? -20.812 105.875 58 1 95.19 95 ASP A CA 1
ATOM 704 C C . ASP A 1 95 ? -20.578 105 56.75 1 95.19 95 ASP A C 1
ATOM 706 O O . ASP A 1 95 ? -20.906 103.812 56.781 1 95.19 95 ASP A O 1
ATOM 710 N N . ARG A 1 96 ? -20.062 105.562 55.844 1 93.25 96 ARG A N 1
ATOM 711 C CA . ARG A 1 96 ? -19.719 104.812 54.656 1 93.25 96 ARG A CA 1
ATOM 712 C C . ARG A 1 96 ? -18.703 103.75 54.969 1 93.25 96 ARG A C 1
ATOM 714 O O . ARG A 1 96 ? -18.844 102.562 54.5 1 93.25 96 ARG A O 1
ATOM 721 N N . TYR A 1 97 ? -17.703 104.125 55.688 1 94.31 97 TYR A N 1
ATOM 722 C CA . TYR A 1 97 ? -16.688 103.125 56.125 1 94.31 97 TYR A CA 1
ATOM 723 C C . TYR A 1 97 ? -17.312 102 56.906 1 94.31 97 TYR A C 1
ATOM 725 O O . TYR A 1 97 ? -16.984 100.812 56.656 1 94.31 97 TYR A O 1
ATOM 733 N N . ALA A 1 98 ? -18.203 102.312 57.812 1 94.06 98 ALA A N 1
ATOM 734 C CA . ALA A 1 98 ? -18.859 101.312 58.656 1 94.06 98 ALA A CA 1
ATOM 735 C C . ALA A 1 98 ? -19.703 100.375 57.812 1 94.06 98 ALA A C 1
ATOM 737 O O . ALA A 1 98 ? -19.797 99.188 58.125 1 94.06 98 ALA A O 1
ATOM 738 N N . ARG A 1 99 ? -20.266 100.812 56.719 1 92.94 99 ARG A N 1
ATOM 739 C CA . ARG A 1 99 ? -21.188 100 55.906 1 92.94 99 ARG A CA 1
ATOM 740 C C . ARG A 1 99 ? -20.422 99.188 54.875 1 92.94 99 ARG A C 1
ATOM 742 O O . ARG A 1 99 ? -20.812 98 54.625 1 92.94 99 ARG A O 1
ATOM 749 N N . GLU A 1 100 ? -19.328 99.625 54.438 1 91.38 100 GLU A N 1
ATOM 750 C CA . GLU A 1 100 ? -18.797 99.062 53.219 1 91.38 100 GLU A CA 1
ATOM 751 C C . GLU A 1 100 ? -17.391 98.5 53.469 1 91.38 100 GLU A C 1
ATOM 753 O O . GLU A 1 100 ? -16.922 97.625 52.719 1 91.38 100 GLU A O 1
ATOM 758 N N . ASP A 1 101 ? -16.672 98.938 54.469 1 89.19 101 ASP A N 1
ATOM 759 C CA . ASP A 1 101 ? -15.234 98.75 54.375 1 89.19 101 ASP A CA 1
ATOM 760 C C . ASP A 1 101 ? -14.68 98.062 55.625 1 89.19 101 ASP A C 1
ATOM 762 O O . ASP A 1 101 ? -13.469 97.875 55.75 1 89.19 101 ASP A O 1
ATOM 766 N N . ILE A 1 102 ? -15.523 97.688 56.562 1 93.19 102 ILE A N 1
ATOM 767 C CA . ILE A 1 102 ? -15.031 97 57.781 1 93.19 102 ILE A CA 1
ATOM 768 C C . ILE A 1 102 ? -14.453 95.625 57.438 1 93.19 102 ILE A C 1
ATOM 770 O O . ILE A 1 102 ? -15.102 94.875 56.75 1 93.19 102 ILE A O 1
ATOM 774 N N . SER A 1 103 ? -13.336 95.438 57.844 1 90.38 103 SER A N 1
ATOM 775 C CA . SER A 1 103 ? -12.633 94.25 57.531 1 90.38 103 SER A CA 1
ATOM 776 C C . SER A 1 103 ? -12.773 93.188 58.656 1 90.38 103 SER A C 1
ATOM 778 O O . SER A 1 103 ? -12.953 92 58.406 1 90.38 103 SER A O 1
ATOM 780 N N . ASP A 1 104 ? -12.586 93.625 59.938 1 90.94 104 ASP A N 1
ATOM 781 C CA . ASP A 1 104 ? -12.633 92.75 61.094 1 90.94 104 ASP A CA 1
ATOM 782 C C . ASP A 1 104 ? -13 93.5 62.344 1 90.94 104 ASP A C 1
ATOM 784 O O . ASP A 1 104 ? -13.391 94.688 62.281 1 90.94 104 ASP A O 1
ATOM 788 N N . ASP A 1 105 ? -12.93 92.938 63.469 1 93.88 105 ASP A N 1
ATOM 789 C CA . ASP A 1 105 ? -13.344 93.5 64.75 1 93.88 105 ASP A CA 1
ATOM 790 C C . ASP A 1 105 ? -12.398 94.625 65.188 1 93.88 105 ASP A C 1
ATOM 792 O O . ASP A 1 105 ? -12.836 95.625 65.75 1 93.88 105 ASP A O 1
ATOM 796 N N . THR A 1 106 ? -11.141 94.438 64.875 1 95.06 106 THR A N 1
ATOM 797 C CA . THR A 1 106 ? -10.172 95.5 65.188 1 95.06 106 THR A CA 1
ATOM 798 C C . THR A 1 106 ? -10.445 96.75 64.375 1 95.06 106 THR A C 1
ATOM 800 O O . THR A 1 106 ? -10.344 97.875 64.875 1 95.06 106 THR A O 1
ATOM 803 N N . ASP A 1 107 ? -10.797 96.438 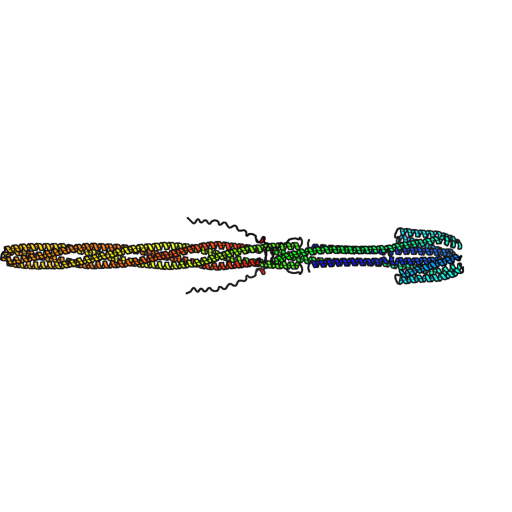63.094 1 94.12 107 ASP A N 1
ATOM 804 C CA . ASP A 1 107 ? -11.172 97.562 62.219 1 94.12 107 ASP A CA 1
ATOM 805 C C . ASP A 1 107 ? -12.398 98.25 62.75 1 94.12 107 ASP A C 1
ATOM 807 O O . ASP A 1 107 ? -12.422 99.5 62.75 1 94.12 107 ASP A O 1
ATOM 811 N N . ARG A 1 108 ? -13.305 97.688 63.25 1 94.69 108 ARG A N 1
ATOM 812 C CA . ARG A 1 108 ? -14.516 98.25 63.812 1 94.69 108 ARG A CA 1
ATOM 813 C C . ARG A 1 108 ? -14.195 99.062 65.062 1 94.69 108 ARG A C 1
ATOM 815 O O . ARG A 1 108 ? -14.742 100.188 65.25 1 94.69 108 ARG A O 1
ATOM 822 N N . LYS A 1 109 ? -13.312 98.625 65.812 1 95.88 109 LYS A N 1
ATOM 823 C CA . LYS A 1 109 ? -12.922 99.312 67.062 1 95.88 109 LYS A CA 1
ATOM 824 C C . LYS A 1 109 ? -12.172 100.625 66.75 1 95.88 109 LYS A C 1
ATOM 826 O O . LYS A 1 109 ? -12.352 101.625 67.438 1 95.88 109 LYS A O 1
ATOM 831 N N . LEU A 1 110 ? -11.414 100.438 65.75 1 95.62 110 LEU A N 1
ATOM 832 C CA . LEU A 1 110 ? -10.664 101.625 65.312 1 95.62 110 LEU A CA 1
ATOM 833 C C . LEU A 1 110 ? -11.602 102.688 64.75 1 95.62 110 LEU A C 1
ATOM 835 O O . LEU A 1 110 ? -11.406 103.875 65 1 95.62 110 LEU A O 1
ATOM 839 N N . LEU A 1 111 ? -12.609 102.312 64.062 1 96.44 111 LEU A N 1
ATOM 840 C CA . LEU A 1 111 ? -13.594 103.25 63.562 1 96.44 111 LEU A CA 1
ATOM 841 C C . LEU A 1 111 ? -14.359 103.875 64.688 1 96.44 111 LEU A C 1
ATOM 843 O O . LEU A 1 111 ? -14.633 105.125 64.688 1 96.44 111 LEU A O 1
ATOM 847 N N . GLU A 1 112 ? -14.625 103.188 65.688 1 95.56 112 GLU A N 1
ATOM 848 C CA . GLU A 1 112 ? -15.297 103.688 66.875 1 95.56 112 GLU A CA 1
ATOM 849 C C . GLU A 1 112 ? -14.398 104.688 67.625 1 95.56 112 GLU A C 1
ATOM 851 O O . GLU A 1 112 ? -14.875 105.688 68.125 1 95.56 112 GLU A O 1
ATOM 856 N N . ALA A 1 113 ? -13.188 104.312 67.688 1 96.25 113 ALA A N 1
ATOM 857 C CA . ALA A 1 113 ? -12.219 105.25 68.25 1 96.25 113 ALA A CA 1
ATOM 858 C C . ALA A 1 113 ? -12.141 106.562 67.5 1 96.25 113 ALA A C 1
ATOM 860 O O . ALA A 1 113 ? -12.039 107.625 68.125 1 96.25 113 ALA A O 1
ATOM 861 N N . ASP A 1 114 ? -12.234 106.375 66.188 1 96.38 114 ASP A N 1
ATOM 862 C CA . ASP A 1 114 ? -12.258 107.562 65.312 1 96.38 114 ASP A CA 1
ATOM 863 C C . ASP A 1 114 ? -13.508 108.375 65.625 1 96.38 114 ASP A C 1
ATOM 865 O O . ASP A 1 114 ? -13.414 109.625 65.812 1 96.38 114 ASP A O 1
ATOM 869 N N . ARG A 1 115 ? -14.578 107.812 65.75 1 96 115 ARG A N 1
ATOM 870 C CA . ARG A 1 115 ? -15.844 108.5 66 1 96 115 ARG A CA 1
ATOM 871 C C . ARG A 1 115 ? -15.836 109.188 67.375 1 96 115 ARG A C 1
ATOM 873 O O . ARG A 1 115 ? -16.312 110.312 67.5 1 96 115 ARG A O 1
ATOM 880 N N . GLN A 1 116 ? -15.305 108.562 68.312 1 96.19 116 GLN A N 1
ATOM 881 C CA . GLN A 1 116 ? -15.242 109.062 69.625 1 96.19 116 GLN A CA 1
ATOM 882 C C . GLN A 1 116 ? -14.297 110.312 69.75 1 96.19 116 GLN A C 1
ATOM 884 O O . GLN A 1 116 ? -14.602 111.312 70.375 1 96.19 116 GLN A O 1
ATOM 889 N N . ALA A 1 117 ? -13.203 110.125 69.125 1 96.44 117 ALA A N 1
ATOM 890 C CA . ALA A 1 117 ? -12.258 111.188 69.062 1 96.44 117 ALA A CA 1
ATOM 891 C C . ALA A 1 117 ? -12.875 112.438 68.375 1 96.44 117 ALA A C 1
ATOM 893 O O . ALA A 1 117 ? -12.672 113.562 68.875 1 96.44 117 ALA A O 1
ATOM 894 N N . PHE A 1 118 ? -13.648 112.312 67.438 1 95.12 118 PHE A N 1
ATOM 895 C CA . PHE A 1 118 ? -14.312 113.375 66.75 1 95.12 118 PHE A CA 1
ATOM 896 C C . PHE A 1 118 ? -15.398 114 67.625 1 95.12 118 PHE A C 1
ATOM 898 O O . PHE A 1 118 ? -15.547 115.25 67.625 1 95.12 118 PHE A O 1
ATOM 905 N N . ALA A 1 119 ? -16.078 113.188 68.25 1 95.81 119 ALA A N 1
ATOM 906 C CA . ALA A 1 119 ? -17.109 113.625 69.188 1 95.81 119 ALA A CA 1
ATOM 907 C C . ALA A 1 119 ? -16.484 114.5 70.312 1 95.81 119 ALA A C 1
ATOM 909 O O . ALA A 1 119 ? -17.031 115.562 70.688 1 95.81 119 ALA A O 1
ATOM 910 N N . ASP A 1 120 ? -15.43 114.062 70.812 1 95.25 120 ASP A N 1
ATOM 911 C CA . ASP A 1 120 ? -14.734 114.812 71.812 1 95.25 120 ASP A CA 1
ATOM 912 C C . ASP A 1 120 ? -14.242 116.125 71.312 1 95.25 120 ASP A C 1
ATOM 914 O O . ASP A 1 120 ? -14.312 117.125 72 1 95.25 120 ASP A O 1
ATOM 918 N N . TYR A 1 121 ? -13.781 116.125 70.125 1 94.56 121 TYR A N 1
ATOM 919 C CA . TYR A 1 121 ? -13.344 117.312 69.438 1 94.56 121 TYR A CA 1
ATOM 920 C C . TYR A 1 121 ? -14.508 118.312 69.25 1 94.56 121 TYR A C 1
ATOM 922 O O . TYR A 1 121 ? -14.375 119.5 69.562 1 94.56 121 TYR A O 1
ATOM 930 N N . GLU A 1 122 ? -15.578 117.688 68.875 1 94.44 122 GLU A N 1
ATOM 931 C CA . GLU A 1 122 ? -16.766 118.5 68.625 1 94.44 122 GLU A CA 1
ATOM 932 C C . GLU A 1 122 ? -17.312 119.125 69.938 1 94.44 122 GLU A C 1
ATOM 934 O O . GLU A 1 122 ? -17.797 120.25 69.875 1 94.44 122 GLU A O 1
ATOM 939 N N . LYS A 1 123 ? -17.188 118.562 71 1 94.06 123 LYS A N 1
ATOM 940 C CA . LYS A 1 123 ? -17.641 119.062 72.25 1 94.06 123 LYS A CA 1
ATOM 941 C C . LYS A 1 123 ? -16.844 120.312 72.688 1 94.06 123 LYS A C 1
ATOM 943 O O . LYS A 1 123 ? -17.422 121.312 73.125 1 94.06 123 LYS A O 1
ATOM 948 N N . GLN A 1 124 ? -15.617 120.125 72.5 1 93.5 124 GLN A N 1
ATOM 949 C CA . GLN A 1 124 ? -14.75 121.25 72.875 1 93.5 124 GLN A CA 1
ATOM 950 C C . GLN A 1 124 ? -14.898 122.375 71.875 1 93.5 124 GLN A C 1
ATOM 952 O O . GLN A 1 124 ? -14.844 123.562 72.25 1 93.5 124 GLN A O 1
ATOM 957 N N . ARG A 1 125 ? -15.109 122.062 70.625 1 93.44 125 ARG A N 1
ATOM 958 C CA . ARG A 1 125 ? -15.32 123.125 69.625 1 93.44 125 ARG A CA 1
ATOM 959 C C . ARG A 1 125 ? -16.578 123.938 69.875 1 93.44 125 ARG A C 1
ATOM 961 O O . ARG A 1 125 ? -16.578 125.125 69.688 1 93.44 125 ARG A O 1
ATOM 968 N N . ALA A 1 126 ? -17.562 123.375 70.375 1 92.62 126 ALA A N 1
ATOM 969 C CA . ALA A 1 126 ? -18.812 124 70.75 1 92.62 126 ALA A CA 1
ATOM 970 C C . ALA A 1 126 ? -18.609 125.062 71.812 1 92.62 126 ALA A C 1
ATOM 972 O O . ALA A 1 126 ? -19.234 126.125 71.812 1 92.62 126 ALA A O 1
ATOM 973 N N . VAL A 1 127 ? -17.766 124.75 72.688 1 91.75 127 VAL A N 1
ATOM 974 C CA . VAL A 1 127 ? -17.469 125.688 73.75 1 91.75 127 VAL A CA 1
ATOM 975 C C . VAL A 1 127 ? -16.828 126.938 73.188 1 91.75 127 VAL A C 1
ATOM 977 O O . VAL A 1 127 ? -17.188 128 73.562 1 91.75 127 VAL A O 1
ATOM 980 N N . VAL A 1 128 ? -16.031 126.688 72.25 1 91 128 VAL A N 1
ATOM 981 C CA . VAL A 1 128 ? -15.336 127.812 71.625 1 91 128 VAL A CA 1
ATOM 982 C C . VAL A 1 128 ? -16.328 128.625 70.812 1 91 128 VAL A C 1
ATOM 984 O O . VAL A 1 128 ? -16.25 129.875 70.75 1 91 128 VAL A O 1
ATOM 987 N N . LEU A 1 129 ? -17.266 128 70.125 1 90.56 129 LEU A N 1
ATOM 988 C CA . LEU A 1 129 ? -18.281 128.75 69.312 1 90.56 129 LEU A CA 1
ATOM 989 C C . LEU A 1 129 ? -19.156 129.625 70.188 1 90.56 129 LEU A C 1
ATOM 991 O O . LEU A 1 129 ? -19.5 130.75 69.812 1 90.56 129 LEU A O 1
ATOM 995 N N . ARG A 1 130 ? -19.359 129.25 71.375 1 88.75 130 ARG A N 1
ATOM 996 C CA . ARG A 1 130 ? -20.172 130 72.312 1 88.75 130 ARG A CA 1
ATOM 997 C C . ARG A 1 130 ? -19.406 131.25 72.75 1 88.75 130 ARG A C 1
ATOM 999 O O . ARG A 1 130 ? -19.984 132.375 72.875 1 88.75 130 ARG A O 1
ATOM 1006 N N . ILE A 1 131 ? -18.172 131 73 1 89.19 131 ILE A N 1
ATOM 1007 C CA . ILE A 1 131 ? -17.344 132.125 73.438 1 89.19 131 ILE A CA 1
ATOM 1008 C C . ILE A 1 131 ? -17.219 133.125 72.312 1 89.19 131 ILE A C 1
ATOM 1010 O O . ILE A 1 131 ? -17.328 134.375 72.562 1 89.19 131 ILE A O 1
ATOM 1014 N N . GLY A 1 132 ? -17.031 132.75 71.125 1 83.44 132 GLY A N 1
ATOM 1015 C CA . GLY A 1 132 ? -16.875 133.5 69.938 1 83.44 132 GLY A CA 1
ATOM 1016 C C . GLY A 1 132 ? -18.156 134.25 69.562 1 83.44 132 GLY A C 1
ATOM 1017 O O . GLY A 1 132 ? -18.094 135.375 69.062 1 83.44 132 GLY A O 1
ATOM 1018 N N . ALA A 1 133 ? -19.281 133.75 69.875 1 83.69 133 ALA A N 1
ATOM 1019 C CA . ALA A 1 133 ? -20.578 134.375 69.625 1 83.69 133 ALA A CA 1
ATOM 1020 C C . ALA A 1 133 ? -20.797 135.625 70.5 1 83.69 133 ALA A C 1
ATOM 1022 O O . ALA A 1 133 ? -21.547 136.5 70.125 1 83.69 133 ALA A O 1
ATOM 1023 N N . GLU A 1 134 ? -20.125 135.75 71.562 1 84.62 134 GLU A N 1
ATOM 1024 C CA . GLU A 1 134 ? -20.266 136.875 72.5 1 84.62 134 GLU A CA 1
ATOM 1025 C C . GLU A 1 134 ? -19.25 138 72.188 1 84.62 134 GLU A C 1
ATOM 1027 O O . GLU A 1 134 ? -19.062 138.875 73 1 84.62 134 GLU A O 1
ATOM 1032 N N . SER A 1 135 ? -18.578 137.875 71.062 1 79.31 135 SER A N 1
ATOM 1033 C CA . SER A 1 135 ? -17.656 138.75 70.5 1 79.31 135 SER A CA 1
ATOM 1034 C C . SER A 1 135 ? -16.453 139 71.438 1 79.31 135 SER A C 1
ATOM 1036 O O . SER A 1 135 ? -15.945 140.125 71.562 1 79.31 135 SER A O 1
ATOM 1038 N N . ARG A 1 136 ? -16.031 138 72.25 1 85.5 136 ARG A N 1
ATOM 1039 C CA . ARG A 1 136 ? -14.812 138 73.062 1 85.5 136 ARG A CA 1
ATOM 1040 C C . ARG A 1 136 ? -13.695 137.25 72.312 1 85.5 136 ARG A C 1
ATOM 1042 O O . ARG A 1 136 ? -13.305 136.125 72.688 1 85.5 136 ARG A O 1
ATOM 1049 N N . ASN A 1 137 ? -12.961 137.875 71.312 1 81.94 137 ASN A N 1
ATOM 1050 C CA . ASN A 1 137 ? -12.07 137.25 70.312 1 81.94 137 ASN A CA 1
ATOM 1051 C C . ASN A 1 137 ? -10.789 136.75 70.938 1 81.94 137 ASN A C 1
ATOM 1053 O O . ASN A 1 137 ? -10.336 135.625 70.688 1 81.94 137 ASN A O 1
ATOM 1057 N N . GLU A 1 138 ? -10.211 137.375 71.938 1 78.44 138 GLU A N 1
ATOM 1058 C CA . GLU A 1 138 ? -8.961 137 72.625 1 78.44 138 GLU A CA 1
ATOM 1059 C C . GLU A 1 138 ? -9.164 135.75 73.5 1 78.44 138 GLU A C 1
ATOM 1061 O O . GLU A 1 138 ? -8.32 134.875 73.5 1 78.44 138 GLU A O 1
ATOM 1066 N N . GLU A 1 139 ? -10.289 135.75 74.062 1 86.25 139 GLU A N 1
ATOM 1067 C CA . GLU A 1 139 ? -10.602 134.5 74.938 1 86.25 139 GLU A CA 1
ATOM 1068 C C . GLU A 1 139 ? -10.898 133.25 74.125 1 86.25 139 GLU A C 1
ATOM 1070 O O . GLU A 1 139 ? -10.555 132.125 74.5 1 86.25 139 GLU A O 1
ATOM 1075 N N . ALA A 1 140 ? -11.547 133.625 73 1 87.44 140 ALA A N 1
ATOM 1076 C CA . ALA A 1 140 ? -11.867 132.5 72.125 1 87.44 140 ALA A CA 1
ATOM 1077 C C . ALA A 1 140 ? -10.594 131.875 71.562 1 87.44 140 ALA A C 1
ATOM 1079 O O . ALA A 1 140 ? -10.477 130.625 71.5 1 87.44 140 ALA A O 1
ATOM 1080 N N . LEU A 1 141 ? -9.641 132.5 71.188 1 82.25 141 LEU A N 1
ATOM 1081 C CA . LEU A 1 141 ? -8.391 132.125 70.625 1 82.25 141 LEU A CA 1
ATOM 1082 C C . LEU A 1 141 ? -7.598 131.25 71.688 1 82.25 141 LEU A C 1
ATOM 1084 O O . LEU A 1 141 ? -7 130.25 71.375 1 82.25 141 LEU A O 1
ATOM 1088 N N . ARG A 1 142 ? -7.625 131.75 72.938 1 82.62 142 ARG A N 1
ATOM 1089 C CA . ARG A 1 142 ? -6.957 131 74 1 82.62 142 ARG A CA 1
ATOM 1090 C C . ARG A 1 142 ? -7.668 129.625 74.312 1 82.62 142 ARG A C 1
ATOM 1092 O O . ARG A 1 142 ? -7.016 128.625 74.562 1 82.62 142 ARG A O 1
ATOM 1099 N N . ALA A 1 143 ? -8.945 129.75 74.125 1 88.56 143 ALA A N 1
ATOM 1100 C CA . ALA A 1 143 ? -9.742 128.5 74.375 1 88.56 143 ALA A CA 1
ATOM 1101 C C . ALA A 1 143 ? -9.477 127.438 73.312 1 88.56 143 ALA A C 1
ATOM 1103 O O . ALA A 1 143 ? -9.516 126.25 73.625 1 88.56 143 ALA A O 1
ATOM 1104 N N . ILE A 1 144 ? -9.258 127.812 72.125 1 88.25 144 ILE A N 1
ATOM 1105 C CA . ILE A 1 144 ? -8.953 126.875 71.062 1 88.25 144 ILE A CA 1
ATOM 1106 C C . ILE A 1 144 ? -7.68 126.062 71.438 1 88.25 144 ILE A C 1
ATOM 1108 O O . ILE A 1 144 ? -7.648 124.875 71.375 1 88.25 144 ILE A O 1
ATOM 1112 N N . GLU A 1 145 ? -6.602 126.75 71.812 1 82.44 145 GLU A N 1
ATOM 1113 C CA . GLU A 1 145 ? -5.305 126.188 72.125 1 82.44 145 GLU A CA 1
ATOM 1114 C C . GLU A 1 145 ? -5.398 125.188 73.312 1 82.44 145 GLU A C 1
ATOM 1116 O O . GLU A 1 145 ? -4.699 124.188 73.312 1 82.44 145 GLU A O 1
ATOM 1121 N N . GLN A 1 146 ? -6.23 125.688 74.25 1 84.44 146 GLN A N 1
ATOM 1122 C CA . GLN A 1 146 ? -6.262 124.938 75.5 1 84.44 146 GLN A CA 1
ATOM 1123 C C . GLN A 1 146 ? -7.277 123.75 75.375 1 84.44 146 GLN A C 1
ATOM 1125 O O . GLN A 1 146 ? -7.027 122.688 75.875 1 84.44 146 GLN A O 1
ATOM 1130 N N . LEU A 1 147 ? -8.391 124 74.562 1 89.75 147 LEU A N 1
ATOM 1131 C CA . LEU A 1 147 ? -9.484 123.062 74.688 1 89.75 147 LEU A CA 1
ATOM 1132 C C . LEU A 1 147 ? -9.641 122.25 73.375 1 89.75 147 LEU A C 1
ATOM 1134 O O . LEU A 1 147 ? -10.062 121.062 73.438 1 89.75 147 LEU A O 1
ATOM 1138 N N . VAL A 1 148 ? -9.328 122.75 72.25 1 90 148 VAL A N 1
ATOM 1139 C CA . VAL A 1 148 ? -9.688 122.188 71 1 90 148 VAL A CA 1
ATOM 1140 C C . VAL A 1 148 ? -8.469 121.5 70.375 1 90 148 VAL A C 1
ATOM 1142 O O . VAL A 1 148 ? -8.594 120.438 69.75 1 90 148 VAL A O 1
ATOM 1145 N N . VAL A 1 149 ? -7.301 122 70.5 1 86.19 149 VAL A N 1
ATOM 1146 C CA . VAL A 1 149 ? -6.094 121.5 69.875 1 86.19 149 VAL A CA 1
ATOM 1147 C C . VAL A 1 149 ? -5.812 120.062 70.375 1 86.19 149 VAL A C 1
ATOM 1149 O O . VAL A 1 149 ? -5.621 119.125 69.562 1 86.19 149 VAL A O 1
ATOM 1152 N N . PRO A 1 150 ? -5.844 119.812 71.688 1 88.56 150 PRO A N 1
ATOM 1153 C CA . PRO A 1 150 ? -5.492 118.5 72.125 1 88.56 150 PRO A CA 1
ATOM 1154 C C . PRO A 1 150 ? -6.438 117.438 71.625 1 88.56 150 PRO A C 1
ATOM 1156 O O . PRO A 1 150 ? -5.988 116.438 71 1 88.56 150 PRO A O 1
ATOM 1159 N N . PRO A 1 151 ? -7.754 117.562 71.625 1 91.31 151 PRO A N 1
ATOM 1160 C CA . PRO A 1 151 ? -8.625 116.562 71.062 1 91.31 151 PRO A CA 1
ATOM 1161 C C . PRO A 1 151 ? -8.492 116.438 69.5 1 91.31 151 PRO A C 1
ATOM 1163 O O . PRO A 1 151 ? -8.695 115.375 68.938 1 91.31 151 PRO A O 1
ATOM 1166 N N . GLY A 1 152 ? -8.203 117.5 69 1 89.12 152 GLY A N 1
ATOM 1167 C CA . GLY A 1 152 ? -7.914 117.5 67.562 1 89.12 152 GLY A CA 1
ATOM 1168 C C . GLY A 1 152 ? -6.703 116.625 67.25 1 89.12 152 GLY A C 1
ATOM 1169 O O . GLY A 1 152 ? -6.738 115.875 66.312 1 89.12 152 GLY A O 1
ATOM 1170 N N . ASP A 1 153 ? -5.645 116.75 67.875 1 85.62 153 ASP A N 1
ATOM 1171 C CA . ASP A 1 153 ? -4.457 115.938 67.688 1 85.62 153 ASP A CA 1
ATOM 1172 C C . ASP A 1 153 ? -4.766 114.5 67.938 1 85.62 153 ASP A C 1
ATOM 1174 O O . ASP A 1 153 ? -4.258 113.625 67.25 1 85.62 153 ASP A O 1
ATOM 1178 N N . LYS A 1 154 ? -5.57 114.312 68.875 1 92 154 LYS A N 1
ATOM 1179 C CA . LYS A 1 154 ? -5.969 112.938 69.188 1 92 154 LYS A CA 1
ATOM 1180 C C . LYS A 1 154 ? -6.77 112.312 68.062 1 92 154 LYS A C 1
ATOM 1182 O O . LYS A 1 154 ? -6.625 111.188 67.688 1 92 154 LYS A O 1
ATOM 1187 N N . LEU A 1 155 ? -7.586 113.125 67.438 1 92.81 155 LEU A N 1
ATOM 1188 C CA . LEU A 1 155 ? -8.375 112.688 66.312 1 92.81 155 LEU A CA 1
ATOM 1189 C C . LEU A 1 155 ? -7.473 112.312 65.125 1 92.81 155 LEU A C 1
ATOM 1191 O O . LEU A 1 155 ? -7.633 111.25 64.5 1 92.81 155 LEU A O 1
ATOM 1195 N N . ILE A 1 156 ? -6.527 113.062 64.812 1 86.62 156 ILE A N 1
ATOM 1196 C CA . ILE A 1 156 ? -5.598 112.812 63.75 1 86.62 156 ILE A CA 1
ATOM 1197 C C . ILE A 1 156 ? -4.781 111.562 64 1 86.62 156 ILE A C 1
ATOM 1199 O O . ILE A 1 156 ? -4.57 110.75 63.094 1 86.62 156 ILE A O 1
ATOM 1203 N N . ALA A 1 157 ? -4.387 111.438 65.188 1 88.44 157 ALA A N 1
ATOM 1204 C CA . ALA A 1 157 ? -3.629 110.25 65.562 1 88.44 157 ALA A CA 1
ATOM 1205 C C . ALA A 1 157 ? -4.477 109 65.375 1 88.44 157 ALA A C 1
ATOM 1207 O O . ALA A 1 157 ? -3.982 108 64.938 1 88.44 157 ALA A O 1
ATOM 1208 N N . ALA A 1 158 ? -5.703 109.125 65.75 1 93.25 158 ALA A N 1
ATOM 1209 C CA . ALA A 1 158 ? -6.609 107.938 65.625 1 93.25 158 ALA A CA 1
ATOM 1210 C C . ALA A 1 158 ? -6.809 107.562 64.188 1 93.25 158 ALA A C 1
ATOM 1212 O O . ALA A 1 158 ? -6.75 106.375 63.812 1 93.25 158 ALA A O 1
ATOM 1213 N N . LEU A 1 159 ? -6.988 108.5 63.312 1 92.75 159 LEU A N 1
ATOM 1214 C CA . LEU A 1 159 ? -7.145 108.25 61.906 1 92.75 159 LEU A CA 1
ATOM 1215 C C . LEU A 1 159 ? -5.871 107.688 61.312 1 92.75 159 LEU A C 1
ATOM 1217 O O . LEU A 1 159 ? -5.93 106.75 60.469 1 92.75 159 LEU A O 1
ATOM 1221 N N . ALA A 1 160 ? -4.742 108.125 61.75 1 87.19 160 ALA A N 1
ATOM 1222 C CA . ALA A 1 160 ? -3.459 107.625 61.281 1 87.19 160 ALA A CA 1
ATOM 1223 C C . ALA A 1 160 ? -3.277 106.188 61.688 1 87.19 160 ALA A C 1
ATOM 1225 O O . ALA A 1 160 ? -2.809 105.375 60.906 1 87.19 160 ALA A O 1
ATOM 1226 N N . GLU A 1 161 ? -3.643 105.875 62.875 1 91.5 161 GLU A N 1
ATOM 1227 C CA . GLU A 1 161 ? -3.555 104.5 63.375 1 91.5 161 GLU A CA 1
ATOM 1228 C C . GLU A 1 161 ? -4.48 103.625 62.562 1 91.5 161 GLU A C 1
ATOM 1230 O O . GLU A 1 161 ? -4.105 102.5 62.219 1 91.5 161 GLU A O 1
ATOM 1235 N N . HIS A 1 162 ? -5.672 104.062 62.281 1 93.56 162 HIS A N 1
ATOM 1236 C CA . HIS A 1 162 ? -6.637 103.312 61.5 1 93.56 162 HIS A CA 1
ATOM 1237 C C . HIS A 1 162 ? -6.098 103.062 60.094 1 93.56 162 HIS A C 1
ATOM 1239 O O . HIS A 1 162 ? -6.207 101.938 59.594 1 93.56 162 HIS A O 1
ATOM 1245 N N . ARG A 1 163 ? -5.461 104 59.469 1 89.88 163 ARG A N 1
ATOM 1246 C CA . ARG A 1 163 ? -4.867 103.875 58.156 1 89.88 163 ARG A CA 1
ATOM 1247 C C . ARG A 1 163 ? -3.734 102.875 58.156 1 89.88 163 ARG A C 1
ATOM 1249 O O . ARG A 1 163 ? -3.623 102.062 57.25 1 89.88 163 ARG A O 1
ATOM 1256 N N . LYS A 1 164 ? -2.928 102.938 59.188 1 88.31 164 LYS A N 1
ATOM 1257 C CA . LYS A 1 164 ? -1.81 102 59.312 1 88.31 164 LYS A CA 1
ATOM 1258 C C . LYS A 1 164 ? -2.301 100.562 59.406 1 88.31 164 LYS A C 1
ATOM 1260 O O . LYS A 1 164 ? -1.707 99.625 58.812 1 88.31 164 LYS A O 1
ATOM 1265 N N . TYR A 1 165 ? -3.395 100.375 60.125 1 89.06 165 TYR A N 1
ATOM 1266 C CA . TYR A 1 165 ? -3.967 99 60.25 1 89.06 165 TYR A CA 1
ATOM 1267 C C . TYR A 1 165 ? -4.473 98.5 58.938 1 89.06 165 TYR A C 1
ATOM 1269 O O . TYR A 1 165 ? -4.23 97.312 58.562 1 89.06 165 TYR A O 1
ATOM 1277 N N . LYS A 1 166 ? -5.16 99.312 58.25 1 90 166 LYS A N 1
ATOM 1278 C CA . LYS A 1 166 ? -5.68 98.938 56.938 1 90 166 LYS A CA 1
ATOM 1279 C C . LYS A 1 166 ? -4.547 98.625 55.938 1 90 166 LYS A C 1
ATOM 1281 O O . LYS A 1 166 ? -4.641 97.75 55.125 1 90 166 LYS A O 1
ATOM 1286 N N . GLU A 1 167 ? -3.488 99.438 56.031 1 87.69 167 GLU A N 1
ATOM 1287 C CA . GLU A 1 167 ? -2.305 99.125 55.219 1 87.69 167 GLU A CA 1
ATOM 1288 C C . GLU A 1 167 ? -1.736 97.75 55.5 1 87.69 167 GLU A C 1
ATOM 1290 O O . GLU A 1 167 ? -1.37 97 54.594 1 87.69 167 GLU A O 1
ATOM 1295 N N . GLN A 1 168 ? -1.628 97.438 56.75 1 88.75 168 GLN A N 1
ATOM 1296 C CA . GLN A 1 168 ? -1.096 96.125 57.156 1 88.75 168 GLN A CA 1
ATOM 1297 C C . GLN A 1 168 ? -1.978 95 56.656 1 88.75 168 GLN A C 1
ATOM 1299 O O . GLN A 1 168 ? -1.472 93.938 56.219 1 88.75 168 GLN A O 1
ATOM 1304 N N . LEU A 1 169 ? -3.305 95.188 56.688 1 86.69 169 LEU A N 1
ATOM 1305 C CA . LEU A 1 169 ? -4.234 94.188 56.188 1 86.69 169 LEU A CA 1
ATOM 1306 C C . LEU A 1 169 ? -4.051 93.938 54.688 1 86.69 169 LEU A C 1
ATOM 1308 O O . LEU A 1 169 ? -4.145 92.812 54.188 1 86.69 169 LEU A O 1
ATOM 1312 N N . GLY A 1 170 ? -3.828 95 53.969 1 81.62 170 GLY A N 1
ATOM 1313 C CA . GLY A 1 170 ? -3.562 94.875 52.562 1 81.62 170 GLY A CA 1
ATOM 1314 C C . GLY A 1 170 ? -2.314 94.125 52.219 1 81.62 170 GLY A C 1
ATOM 1315 O O . GLY A 1 170 ? -2.324 93.25 51.344 1 81.62 170 GLY A O 1
ATOM 1316 N N . ARG A 1 171 ? -1.184 94.312 53 1 82.81 171 ARG A N 1
ATOM 1317 C CA . ARG A 1 171 ? 0.063 93.562 52.781 1 82.81 171 ARG A CA 1
ATOM 1318 C C . ARG A 1 171 ? -0.116 92.062 53.094 1 82.81 171 ARG A C 1
ATOM 1320 O O . ARG A 1 171 ? 0.466 91.25 52.438 1 82.81 171 ARG A O 1
ATOM 1327 N N . GLN A 1 172 ? -0.915 91.812 54.062 1 85.94 172 GLN A N 1
ATOM 1328 C CA . GLN A 1 172 ? -1.174 90.375 54.438 1 85.94 172 GLN A CA 1
ATOM 1329 C C . GLN A 1 172 ? -1.928 89.688 53.312 1 85.94 172 GLN A C 1
ATOM 1331 O O . GLN A 1 172 ? -1.699 88.5 53.062 1 85.94 172 GLN A O 1
ATOM 1336 N N . GLY A 1 173 ? -2.789 90.375 52.594 1 79.56 173 GLY A N 1
ATOM 1337 C CA . GLY A 1 173 ? -3.498 89.812 51.469 1 79.56 173 GLY A CA 1
ATOM 1338 C C . GLY A 1 173 ? -2.572 89.312 50.375 1 79.56 173 GLY A C 1
ATOM 1339 O O . GLY A 1 173 ? -2.775 88.25 49.812 1 79.56 173 GLY A O 1
ATOM 1340 N N . VAL A 1 174 ? -1.517 90 50.062 1 82.69 174 VAL A N 1
ATOM 1341 C CA . VAL A 1 174 ? -0.538 89.625 49.031 1 82.69 174 VAL A CA 1
ATOM 1342 C C . VAL A 1 174 ? 0.266 88.438 49.5 1 82.69 174 VAL A C 1
ATOM 1344 O O . VAL A 1 174 ? 0.533 87.5 48.719 1 82.69 174 VAL A O 1
ATOM 1347 N N . GLU A 1 175 ? 0.603 88.312 50.75 1 86.81 175 GLU A N 1
ATOM 1348 C CA . GLU A 1 175 ? 1.36 87.188 51.281 1 86.81 175 GLU A CA 1
ATOM 1349 C C . GLU A 1 175 ? 0.537 85.938 51.25 1 86.81 175 GLU A C 1
ATOM 1351 O O . GLU A 1 175 ? 1.057 84.875 50.906 1 86.81 175 GLU A O 1
ATOM 1356 N N . THR A 1 176 ? -0.733 86.062 51.5 1 84.69 176 THR A N 1
ATOM 1357 C CA . THR A 1 176 ? -1.623 84.938 51.438 1 84.69 176 THR A CA 1
ATOM 1358 C C . THR A 1 176 ? -1.756 84.438 50 1 84.69 176 THR A C 1
ATOM 1360 O O . THR A 1 176 ? -1.726 83.188 49.75 1 84.69 176 THR A O 1
ATOM 1363 N N . ALA A 1 177 ? -1.834 85.375 49.062 1 84.25 177 ALA A N 1
ATOM 1364 C CA . ALA A 1 177 ? -1.928 85 47.656 1 84.25 177 ALA A CA 1
ATOM 1365 C C . ALA A 1 177 ? -0.671 84.25 47.188 1 84.25 177 ALA A C 1
ATOM 1367 O O . ALA A 1 177 ? -0.755 83.25 46.438 1 84.25 177 ALA A O 1
ATOM 1368 N N . GLU A 1 178 ? 0.484 84.625 47.594 1 86.88 178 GLU A N 1
ATOM 1369 C CA . GLU A 1 178 ? 1.744 84 47.25 1 86.88 178 GLU A CA 1
ATOM 1370 C C . GLU A 1 178 ? 1.827 82.562 47.844 1 86.88 178 GLU A C 1
ATOM 1372 O O . GLU A 1 178 ? 2.35 81.688 47.219 1 86.88 178 GLU A O 1
ATOM 1377 N N . GLY A 1 179 ? 1.301 82.375 49.062 1 85.56 179 GLY A N 1
ATOM 1378 C CA . GLY A 1 179 ? 1.257 81.062 49.656 1 85.56 179 GLY A CA 1
ATOM 1379 C C . GLY A 1 179 ? 0.366 80.125 48.906 1 85.56 179 GLY A C 1
ATOM 1380 O O . GLY A 1 179 ? 0.745 78.938 48.688 1 85.56 179 GLY A O 1
ATOM 1381 N N . ILE A 1 180 ? -0.739 80.625 48.406 1 82.38 180 ILE A N 1
ATOM 1382 C CA . ILE A 1 180 ? -1.668 79.75 47.656 1 82.38 180 ILE A CA 1
ATOM 1383 C C . ILE A 1 180 ? -1.045 79.375 46.312 1 82.38 180 ILE A C 1
ATOM 1385 O O . ILE A 1 180 ? -1.148 78.25 45.875 1 82.38 180 ILE A O 1
ATOM 1389 N N . LEU A 1 181 ? -0.326 80.312 45.719 1 84.56 181 LEU A N 1
ATOM 1390 C CA . LEU A 1 181 ? 0.324 80.062 44.438 1 84.56 181 LEU A CA 1
ATOM 1391 C C . LEU A 1 181 ? 1.398 79 44.562 1 84.56 181 LEU A C 1
ATOM 1393 O O . LEU A 1 181 ? 1.48 78.125 43.75 1 84.56 181 LEU A O 1
ATOM 1397 N N . GLN A 1 182 ? 2.193 79.062 45.594 1 86.25 182 GLN A N 1
ATOM 1398 C CA . GLN A 1 182 ? 3.264 78.062 45.781 1 86.25 182 GLN A CA 1
ATOM 1399 C C . GLN A 1 182 ? 2.703 76.688 46.062 1 86.25 182 GLN A C 1
ATOM 1401 O O . GLN A 1 182 ? 3.146 75.688 45.469 1 86.25 182 GLN A O 1
ATOM 1406 N N . SER A 1 183 ? 1.65 76.688 46.906 1 85.69 183 SER A N 1
ATOM 1407 C CA . SER A 1 183 ? 1.046 75.375 47.25 1 85.69 183 SER A CA 1
ATOM 1408 C C . SER A 1 183 ? 0.337 74.75 46.031 1 85.69 183 SER A C 1
ATOM 1410 O O . SER A 1 183 ? 0.425 73.562 45.781 1 85.69 183 SER A O 1
ATOM 1412 N N . SER A 1 184 ? -0.303 75.688 45.25 1 81.69 184 SER A N 1
ATOM 1413 C CA . SER A 1 184 ? -1.021 75.188 44.062 1 81.69 184 SER A CA 1
ATOM 1414 C C . SER A 1 184 ? -0.061 74.688 43 1 81.69 184 SER A C 1
ATOM 1416 O O . SER A 1 184 ? -0.365 73.688 42.312 1 81.69 184 SER A O 1
ATOM 1418 N N . THR A 1 185 ? 1.069 75.25 42.812 1 84.81 185 THR A N 1
ATOM 1419 C CA . THR A 1 185 ? 2.086 74.812 41.875 1 84.81 185 THR A CA 1
ATOM 1420 C C . THR A 1 185 ? 2.584 73.438 42.281 1 84.81 185 THR A C 1
ATOM 1422 O O . THR A 1 185 ? 2.672 72.562 41.406 1 84.81 185 THR A O 1
ATOM 1425 N N . TYR A 1 186 ? 2.82 73.188 43.594 1 86.19 186 TYR A N 1
ATOM 1426 C CA . TYR A 1 186 ? 3.307 71.938 44.062 1 86.19 186 TYR A CA 1
ATOM 1427 C C . TYR A 1 186 ? 2.242 70.812 43.875 1 86.19 186 TYR A C 1
ATOM 1429 O O . TYR A 1 186 ? 2.547 69.688 43.469 1 86.19 186 TYR A O 1
ATOM 1437 N N . GLN A 1 187 ? 0.981 71.188 44.094 1 81.56 187 GLN A N 1
ATOM 1438 C CA . GLN A 1 187 ? -0.096 70.188 43.938 1 81.56 187 GLN A CA 1
ATOM 1439 C C . GLN A 1 187 ? -0.295 69.812 42.469 1 81.56 187 GLN A C 1
ATOM 1441 O O . GLN A 1 187 ? -0.515 68.688 42.156 1 81.56 187 GLN A O 1
ATOM 1446 N N . ALA A 1 188 ? -0.174 70.812 41.625 1 80.31 188 ALA A N 1
ATOM 1447 C CA . ALA A 1 188 ? -0.328 70.562 40.219 1 80.31 188 ALA A CA 1
ATOM 1448 C C . ALA A 1 188 ? 0.774 69.625 39.719 1 80.31 188 ALA A C 1
ATOM 1450 O O . ALA A 1 188 ? 0.508 68.688 38.969 1 80.31 188 ALA A O 1
ATOM 1451 N N . ILE A 1 189 ? 1.993 69.812 40.156 1 83.56 189 ILE A N 1
ATOM 1452 C CA . ILE A 1 189 ? 3.127 69 39.75 1 83.56 189 ILE A CA 1
ATOM 1453 C C . ILE A 1 189 ? 2.971 67.562 40.312 1 83.56 189 ILE A C 1
ATOM 1455 O O . ILE A 1 189 ? 3.189 66.625 39.594 1 83.56 189 ILE A O 1
ATOM 1459 N N . LEU A 1 190 ? 2.469 67.5 41.562 1 84.62 190 LEU A N 1
ATOM 1460 C CA . LEU A 1 190 ? 2.314 66.188 42.219 1 84.62 190 LEU A CA 1
ATOM 1461 C C . LEU A 1 190 ? 1.239 65.375 41.5 1 84.62 190 LEU A C 1
ATOM 1463 O O . LEU A 1 190 ? 1.451 64.188 41.219 1 84.62 190 LEU A O 1
ATOM 1467 N N . VAL A 1 191 ? 0.108 66 41.156 1 81.38 191 VAL A N 1
ATOM 1468 C CA . VAL A 1 191 ? -0.986 65.312 40.5 1 81.38 191 VAL A CA 1
ATOM 1469 C C . VAL A 1 191 ? -0.572 64.875 39.094 1 81.38 191 VAL A C 1
ATOM 1471 O O . VAL A 1 191 ? -0.876 63.781 38.625 1 81.38 191 VAL A O 1
ATOM 1474 N N . SER A 1 192 ? 0.15 65.75 38.406 1 83.38 192 SER A N 1
ATOM 1475 C CA . SER A 1 192 ? 0.617 65.438 37.062 1 83.38 192 SER A CA 1
ATOM 1476 C C . SER A 1 192 ? 1.566 64.25 37.062 1 83.38 192 SER A C 1
ATOM 1478 O O . SER A 1 192 ? 1.468 63.344 36.219 1 83.38 192 SER A O 1
ATOM 1480 N N . LEU A 1 193 ? 2.463 64.188 38.062 1 85.5 193 LEU A N 1
ATOM 1481 C CA . LEU A 1 193 ? 3.42 63.062 38.188 1 85.5 193 LEU A CA 1
ATOM 1482 C C . LEU A 1 193 ? 2.717 61.781 38.562 1 85.5 193 LEU A C 1
ATOM 1484 O O . LEU A 1 193 ? 3.072 60.719 38.031 1 85.5 193 LEU A O 1
ATOM 1488 N N . LEU A 1 194 ? 1.68 61.844 39.406 1 84.19 194 LEU A N 1
ATOM 1489 C CA . LEU A 1 194 ? 0.933 60.656 39.781 1 84.19 194 LEU A CA 1
ATOM 1490 C C . LEU A 1 194 ? 0.174 60.062 38.625 1 84.19 194 LEU A C 1
ATOM 1492 O O . LEU A 1 194 ? 0.207 58.875 38.406 1 84.19 194 LEU A O 1
ATOM 1496 N N . VAL A 1 195 ? -0.471 60.938 37.812 1 81.75 195 VAL A N 1
ATOM 1497 C CA . VAL A 1 195 ? -1.223 60.438 36.656 1 81.75 195 VAL A CA 1
ATOM 1498 C C . VAL A 1 195 ? -0.263 59.875 35.594 1 81.75 195 VAL A C 1
ATOM 1500 O O . VAL A 1 195 ? -0.533 58.844 35.031 1 81.75 195 VAL A O 1
ATOM 1503 N N . ALA A 1 196 ? 0.87 60.5 35.406 1 82.94 196 ALA A N 1
ATOM 1504 C CA . ALA A 1 196 ? 1.882 60.031 34.469 1 82.94 196 ALA A CA 1
ATOM 1505 C C . ALA A 1 196 ? 2.406 58.656 34.906 1 82.94 196 ALA A C 1
ATOM 1507 O O . ALA A 1 196 ? 2.568 57.75 34.062 1 82.94 196 ALA A O 1
ATOM 1508 N N . ALA A 1 197 ? 2.619 58.469 36.188 1 85.81 197 ALA A N 1
ATOM 1509 C CA . ALA A 1 197 ? 3.139 57.219 36.719 1 85.81 197 ALA A CA 1
ATOM 1510 C C . ALA A 1 197 ? 2.121 56.094 36.531 1 85.81 197 ALA A C 1
ATOM 1512 O O . ALA A 1 197 ? 2.477 54.969 36.156 1 85.81 197 ALA A O 1
ATOM 1513 N N . ILE A 1 198 ? 0.856 56.375 36.75 1 82.06 198 ILE A N 1
ATOM 1514 C CA . ILE A 1 198 ? -0.193 55.375 36.656 1 82.06 198 ILE A CA 1
ATOM 1515 C C . ILE A 1 198 ? -0.37 54.969 35.188 1 82.06 198 ILE A C 1
ATOM 1517 O O . ILE A 1 198 ? -0.44 53.75 34.875 1 82.06 198 ILE A O 1
ATOM 1521 N N . VAL A 1 199 ? -0.413 55.938 34.281 1 77.81 199 VAL A N 1
ATOM 1522 C CA . VAL A 1 199 ? -0.576 55.656 32.875 1 77.81 199 VAL A CA 1
ATOM 1523 C C . VAL A 1 199 ? 0.642 54.906 32.344 1 77.81 199 VAL A C 1
ATOM 1525 O O . VAL A 1 199 ? 0.504 53.969 31.562 1 77.81 199 VAL A O 1
ATOM 1528 N N . GLY A 1 200 ? 1.81 55.344 32.812 1 81.38 200 GLY A N 1
ATOM 1529 C CA . GLY A 1 200 ? 3.031 54.656 32.406 1 81.38 200 GLY A CA 1
ATOM 1530 C C . GLY A 1 200 ? 3.109 53.219 32.875 1 81.38 200 GLY A C 1
ATOM 1531 O O . GLY A 1 200 ? 3.43 52.312 32.125 1 81.38 200 GLY A O 1
ATOM 1532 N N . ALA A 1 201 ? 2.773 52.969 34.125 1 84.75 201 ALA A N 1
ATOM 1533 C CA . ALA A 1 201 ? 2.824 51.625 34.688 1 84.75 201 ALA A CA 1
ATOM 1534 C C . ALA A 1 201 ? 1.812 50.719 34.031 1 84.75 201 ALA A C 1
ATOM 1536 O O . ALA A 1 201 ? 2.135 49.562 33.688 1 84.75 201 ALA A O 1
ATOM 1537 N N . THR A 1 202 ? 0.594 51.156 33.781 1 80.19 202 THR A N 1
ATOM 1538 C CA . THR A 1 202 ? -0.444 50.344 33.156 1 80.19 202 THR A CA 1
ATOM 1539 C C . THR A 1 202 ? -0.098 50.031 31.703 1 80.19 202 THR A C 1
ATOM 1541 O O . THR A 1 202 ? -0.323 48.906 31.234 1 80.19 202 THR A O 1
ATOM 1544 N N . SER A 1 203 ? 0.441 51.031 31.016 1 79.19 203 SER A N 1
ATOM 1545 C CA . SER A 1 203 ? 0.852 50.844 29.625 1 79.19 203 SER A CA 1
ATOM 1546 C C . SER A 1 203 ? 1.955 49.812 29.5 1 79.19 203 SER A C 1
ATOM 1548 O O . SER A 1 203 ? 1.92 48.969 28.625 1 79.19 203 SER A O 1
ATOM 1550 N N . LEU A 1 204 ? 2.877 49.812 30.438 1 81.19 204 LEU A N 1
ATOM 1551 C CA . LEU A 1 204 ? 3.982 48.844 30.422 1 81.19 204 LEU A CA 1
ATOM 1552 C C . LEU A 1 204 ? 3.49 47.438 30.734 1 81.19 204 LEU A C 1
ATOM 1554 O O . LEU A 1 204 ? 3.932 46.469 30.125 1 81.19 204 LEU A O 1
ATOM 1558 N N . LEU A 1 205 ? 2.568 47.312 31.609 1 82.31 205 LEU A N 1
ATOM 1559 C CA . LEU A 1 205 ? 2.037 46 32 1 82.31 205 LEU A CA 1
ATOM 1560 C C . LEU A 1 205 ? 1.231 45.375 30.859 1 82.31 205 LEU A C 1
ATOM 1562 O O . LEU A 1 205 ? 1.363 44.188 30.578 1 82.31 205 LEU A O 1
ATOM 1566 N N . ILE A 1 206 ? 0.424 46.156 30.172 1 77.19 206 ILE A N 1
ATOM 1567 C CA . ILE A 1 206 ? -0.397 45.656 29.078 1 77.19 206 ILE A CA 1
ATOM 1568 C C . ILE A 1 206 ? 0.493 45.312 27.891 1 77.19 206 ILE A C 1
ATOM 1570 O O . ILE A 1 206 ? 0.312 44.25 27.266 1 77.19 206 ILE A O 1
ATOM 1574 N N . SER A 1 207 ? 1.48 46.188 27.609 1 79.56 207 SER A N 1
ATOM 1575 C CA . SER A 1 207 ? 2.395 45.969 26.5 1 79.56 207 SER A CA 1
ATOM 1576 C C . SER A 1 207 ? 3.197 44.688 26.703 1 79.56 207 SER A C 1
ATOM 1578 O O . SER A 1 207 ? 3.348 43.875 25.781 1 79.56 207 SER A O 1
ATOM 1580 N N . ARG A 1 208 ? 3.691 44.469 27.906 1 80 208 ARG A N 1
ATOM 1581 C CA . ARG A 1 208 ? 4.469 43.281 28.219 1 80 208 ARG A CA 1
ATOM 1582 C C . ARG A 1 208 ? 3.594 42.031 28.172 1 80 208 ARG A C 1
ATOM 1584 O O . ARG A 1 208 ? 4.027 40.969 27.688 1 80 208 ARG A O 1
ATOM 1591 N N . GLY A 1 209 ? 2.406 42.125 28.672 1 77.75 209 GLY A N 1
ATOM 1592 C CA . GLY A 1 209 ? 1.491 41 28.656 1 77.75 209 GLY A CA 1
ATOM 1593 C C . GLY A 1 209 ? 1.132 40.562 27.25 1 77.75 209 GLY A C 1
ATOM 1594 O O . GLY A 1 209 ? 1.161 39.375 26.953 1 77.75 209 GLY A O 1
ATOM 1595 N N . ILE A 1 210 ? 0.834 41.406 26.359 1 74.81 210 ILE A N 1
ATOM 1596 C CA . ILE A 1 210 ? 0.467 41.125 24.969 1 74.81 210 ILE A CA 1
ATOM 1597 C C . ILE A 1 210 ? 1.683 40.594 24.219 1 74.81 210 ILE A C 1
ATOM 1599 O O . ILE A 1 210 ? 1.583 39.625 23.484 1 74.81 210 ILE A O 1
ATOM 1603 N N . SER A 1 211 ? 2.828 41.281 24.422 1 78.81 211 SER A N 1
ATOM 1604 C CA . SER A 1 211 ? 4.043 40.906 23.703 1 78.81 211 SER A CA 1
ATOM 1605 C C . SER A 1 211 ? 4.496 39.5 24.062 1 78.81 211 SER A C 1
ATOM 1607 O O . SER A 1 211 ? 4.895 38.719 23.188 1 78.81 211 SER A O 1
ATOM 1609 N N . VAL A 1 212 ? 4.473 39.125 25.312 1 79.44 212 VAL A N 1
ATOM 1610 C CA . VAL A 1 212 ? 4.926 37.812 25.766 1 79.44 212 VAL A CA 1
ATOM 1611 C C . VAL A 1 212 ? 4.008 36.75 25.203 1 79.44 212 VAL A C 1
ATOM 1613 O O . VAL A 1 212 ? 4.477 35.719 24.703 1 79.44 212 VAL A O 1
ATOM 1616 N N . SER A 1 213 ? 2.756 36.938 25.281 1 78.5 213 SER A N 1
ATOM 1617 C CA . SER A 1 213 ? 1.784 35.938 24.797 1 78.5 213 SER A CA 1
ATOM 1618 C C . SER A 1 213 ? 1.889 35.75 23.281 1 78.5 213 SER A C 1
ATOM 1620 O O . SER A 1 213 ? 1.798 34.625 22.781 1 78.5 213 SER A O 1
ATOM 1622 N N . LEU A 1 214 ? 2.049 36.781 22.547 1 79.06 214 LEU A N 1
ATOM 1623 C CA . LEU A 1 214 ? 2.184 36.719 21.094 1 79.06 214 LEU A CA 1
ATOM 1624 C C . LEU A 1 214 ? 3.494 36.031 20.703 1 79.06 214 LEU A C 1
ATOM 1626 O O . LEU A 1 214 ? 3.541 35.281 19.734 1 79.06 214 LEU A O 1
ATOM 1630 N N . ASP A 1 215 ? 4.512 36.406 21.484 1 81.69 215 ASP A N 1
ATOM 1631 C CA . ASP A 1 215 ? 5.801 35.781 21.219 1 81.69 215 ASP A CA 1
ATOM 1632 C C . ASP A 1 215 ? 5.711 34.25 21.391 1 81.69 215 ASP A C 1
ATOM 1634 O O . ASP A 1 215 ? 6.289 33.5 20.609 1 81.69 215 ASP A O 1
ATOM 1638 N N . ASP A 1 216 ? 5.016 33.844 22.328 1 81.31 216 ASP A N 1
ATOM 1639 C CA . ASP A 1 216 ? 4.816 32.406 22.562 1 81.31 216 ASP A CA 1
ATOM 1640 C C . ASP A 1 216 ? 4.047 31.781 21.406 1 81.31 216 ASP A C 1
ATOM 1642 O O . ASP A 1 216 ? 4.402 30.703 20.922 1 81.31 216 ASP A O 1
ATOM 1646 N N . ALA A 1 217 ? 3.008 32.375 20.969 1 79.56 217 ALA A N 1
ATOM 1647 C CA . ALA A 1 217 ? 2.213 31.891 19.844 1 79.56 217 ALA A CA 1
ATOM 1648 C C . ALA A 1 217 ? 3.055 31.797 18.578 1 79.56 217 ALA A C 1
ATOM 1650 O O . ALA A 1 217 ? 2.957 30.812 17.828 1 79.56 217 ALA A O 1
ATOM 1651 N N . ILE A 1 218 ? 3.875 32.844 18.359 1 81.25 218 ILE A N 1
ATOM 1652 C CA . ILE A 1 218 ? 4.754 32.844 17.203 1 81.25 218 ILE A CA 1
ATOM 1653 C C . ILE A 1 218 ? 5.77 31.719 17.297 1 81.25 218 ILE A C 1
ATOM 1655 O O . ILE A 1 218 ? 6.047 31.031 16.297 1 81.25 218 ILE A O 1
ATOM 1659 N N . ARG A 1 219 ? 6.336 31.547 18.438 1 82.94 219 ARG A N 1
ATOM 1660 C CA . ARG A 1 219 ? 7.305 30.469 18.656 1 82.94 219 ARG A CA 1
ATOM 1661 C C . ARG A 1 219 ? 6.688 29.109 18.328 1 82.94 219 ARG A C 1
ATOM 1663 O O . ARG A 1 219 ? 7.289 28.297 17.625 1 82.94 219 ARG A O 1
ATOM 1670 N N . VAL A 1 220 ? 5.551 28.844 18.859 1 80.38 220 VAL A N 1
ATOM 1671 C CA . VAL A 1 220 ? 4.867 27.562 18.641 1 80.38 220 VAL A CA 1
ATOM 1672 C C . VAL A 1 220 ? 4.52 27.406 17.172 1 80.38 220 VAL A C 1
ATOM 1674 O O . VAL A 1 220 ? 4.727 26.344 16.578 1 80.38 220 VAL A O 1
ATOM 1677 N N . ALA A 1 221 ? 3.965 28.438 16.578 1 79.19 221 ALA A N 1
ATOM 1678 C CA . ALA A 1 221 ? 3.613 28.406 15.164 1 79.19 221 ALA A CA 1
ATOM 1679 C C . ALA A 1 221 ? 4.844 28.141 14.297 1 79.19 221 ALA A C 1
ATOM 1681 O O . ALA A 1 221 ? 4.781 27.375 13.344 1 79.19 221 ALA A O 1
ATOM 1682 N N . ASN A 1 222 ? 5.961 28.766 14.648 1 81.31 222 ASN A N 1
ATOM 1683 C CA . ASN A 1 222 ? 7.211 28.547 13.922 1 81.31 222 ASN A CA 1
ATOM 1684 C C . ASN A 1 222 ? 7.719 27.109 14.102 1 81.31 222 ASN A C 1
ATOM 1686 O O . ASN A 1 222 ? 8.227 26.516 13.156 1 81.31 222 ASN A O 1
ATOM 1690 N N . ALA A 1 223 ? 7.641 26.672 15.258 1 81.75 223 ALA A N 1
ATOM 1691 C CA . ALA A 1 223 ? 8.047 25.297 15.516 1 81.75 223 ALA A CA 1
ATOM 1692 C C . ALA A 1 223 ? 7.258 24.312 14.656 1 81.75 223 ALA A C 1
ATOM 1694 O O . ALA A 1 223 ? 7.832 23.422 14.039 1 81.75 223 ALA A O 1
ATOM 1695 N N . ILE A 1 224 ? 6.023 24.5 14.625 1 77.56 224 ILE A N 1
ATOM 1696 C CA . ILE A 1 224 ? 5.141 23.641 13.836 1 77.56 224 ILE A CA 1
ATOM 1697 C C . ILE A 1 224 ? 5.461 23.797 12.352 1 77.56 224 ILE A C 1
ATOM 1699 O O . ILE A 1 224 ? 5.527 22.812 11.617 1 77.56 224 ILE A O 1
ATOM 1703 N N . ALA A 1 225 ? 5.617 25.078 11.914 1 74.75 225 ALA A N 1
ATOM 1704 C CA . ALA A 1 225 ? 5.961 25.344 10.516 1 74.75 225 ALA A CA 1
ATOM 1705 C C . ALA A 1 225 ? 7.254 24.641 10.125 1 74.75 225 ALA A C 1
ATOM 1707 O O . ALA A 1 225 ? 7.422 24.234 8.969 1 74.75 225 ALA A O 1
ATOM 1708 N N . HIS A 1 226 ? 8.141 24.422 11.102 1 78 226 HIS A N 1
ATOM 1709 C CA . HIS A 1 226 ? 9.414 23.766 10.836 1 78 226 HIS A CA 1
ATOM 1710 C C . HIS A 1 226 ? 9.352 22.281 11.195 1 78 226 HIS A C 1
ATOM 1712 O O . HIS A 1 226 ? 10.391 21.625 11.297 1 78 226 HIS A O 1
ATOM 1718 N N . GLY A 1 227 ? 8.195 21.844 11.547 1 78.69 227 GLY A N 1
ATOM 1719 C CA . GLY A 1 227 ? 7.98 20.406 11.688 1 78.69 227 GLY A CA 1
ATOM 1720 C C . GLY A 1 227 ? 8.047 19.938 13.125 1 78.69 227 GLY A C 1
ATOM 1721 O O . GLY A 1 227 ? 7.977 18.734 13.391 1 78.69 227 GLY A O 1
ATOM 1722 N N . ASP A 1 228 ? 8.242 20.734 14.039 1 82.81 228 ASP A N 1
ATOM 1723 C CA . ASP A 1 228 ? 8.32 20.344 15.445 1 82.81 228 ASP A CA 1
ATOM 1724 C C . ASP A 1 228 ? 6.938 20.344 16.094 1 82.81 228 ASP A C 1
ATOM 1726 O O . ASP A 1 228 ? 6.441 21.391 16.5 1 82.81 228 ASP A O 1
ATOM 1730 N N . LEU A 1 229 ? 6.414 19.1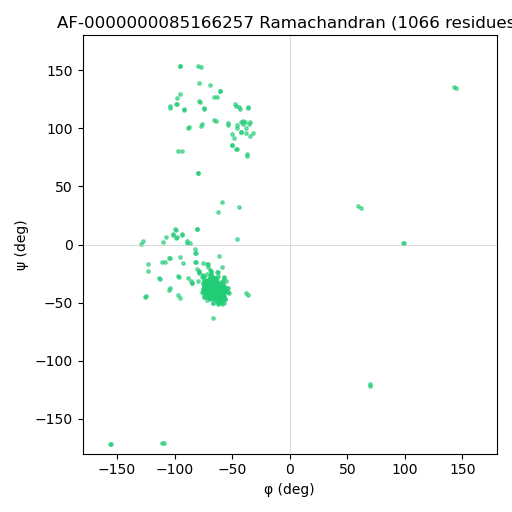88 16.203 1 81.75 229 LEU A N 1
ATOM 1731 C CA . LEU A 1 229 ? 5.09 19.047 16.797 1 81.75 229 LEU A CA 1
ATOM 1732 C C . LEU A 1 229 ? 5.195 18.578 18.25 1 81.75 229 LEU A C 1
ATOM 1734 O O . LEU A 1 229 ? 4.188 18.219 18.859 1 81.75 229 LEU A O 1
ATOM 1738 N N . SER A 1 230 ? 6.344 18.562 18.75 1 79.94 230 SER A N 1
ATOM 1739 C CA . SER A 1 230 ? 6.559 18.031 20.094 1 79.94 230 SER A CA 1
ATOM 1740 C C . SER A 1 230 ? 6.234 19.078 21.156 1 79.94 230 SER A C 1
ATOM 1742 O O . SER A 1 230 ? 6.086 18.75 22.344 1 79.94 230 SER A O 1
ATOM 1744 N N . SER A 1 231 ? 6.129 20.312 20.75 1 72.88 231 SER A N 1
ATOM 1745 C CA . SER A 1 231 ? 5.969 21.391 21.719 1 72.88 231 SER A CA 1
ATOM 1746 C C . SER A 1 231 ? 4.535 21.469 22.234 1 72.88 231 SER A C 1
ATOM 1748 O O . SER A 1 231 ? 3.582 21.359 21.453 1 72.88 231 SER A O 1
ATOM 1750 N N . LYS A 1 232 ? 4.371 21.375 23.516 1 73.56 232 LYS A N 1
ATOM 1751 C CA . LYS A 1 232 ? 3.062 21.547 24.141 1 73.56 232 LYS A CA 1
ATOM 1752 C C . LYS A 1 232 ? 2.652 23.016 24.156 1 73.56 232 LYS A C 1
ATOM 1754 O O . LYS A 1 232 ? 3.428 23.875 24.594 1 73.56 232 LYS A O 1
ATOM 1759 N N . VAL A 1 233 ? 1.565 23.328 23.484 1 73.44 233 VAL A N 1
ATOM 1760 C CA . VAL A 1 233 ? 1.021 24.672 23.484 1 73.44 233 VAL A CA 1
ATOM 1761 C C . VAL A 1 233 ? 0.278 24.938 24.797 1 73.44 233 VAL A C 1
ATOM 1763 O O . VAL A 1 233 ? -0.675 24.219 25.125 1 73.44 233 VAL A O 1
ATOM 1766 N N . LYS A 1 234 ? 0.856 25.672 25.781 1 75.06 234 LYS A N 1
ATOM 1767 C CA . LYS A 1 234 ? 0.143 26.062 26.984 1 75.06 234 LYS A CA 1
ATOM 1768 C C . LYS A 1 234 ? -1.024 26.984 26.656 1 75.06 234 LYS A C 1
ATOM 1770 O O . LYS A 1 234 ? -0.828 28.078 26.109 1 75.06 234 LYS A O 1
ATOM 1775 N N . MET A 1 235 ? -2.193 26.516 26.734 1 68.38 235 MET A N 1
ATOM 1776 C CA . MET A 1 235 ? -3.426 27.25 26.422 1 68.38 235 MET A CA 1
ATOM 1777 C C . MET A 1 235 ? -3.812 28.156 27.578 1 68.38 235 MET A C 1
ATOM 1779 O O . MET A 1 235 ? -4.785 27.891 28.297 1 68.38 235 MET A O 1
ATOM 1783 N N . THR A 1 236 ? -2.883 29.109 27.859 1 66.5 236 THR A N 1
ATOM 1784 C CA . THR A 1 236 ? -3.146 30 28.984 1 66.5 236 THR A CA 1
ATOM 1785 C C . THR A 1 236 ? -3.6 31.375 28.516 1 66.5 236 THR A C 1
ATOM 1787 O O .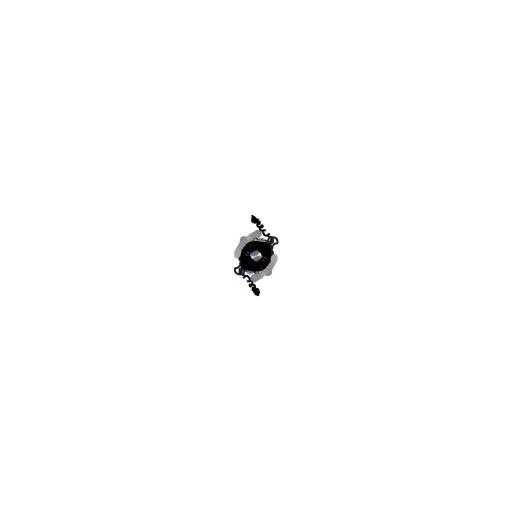 THR A 1 236 ? -3.252 31.797 27.406 1 66.5 236 THR A O 1
ATOM 1790 N N . GLY A 1 237 ? -4.766 31.812 28.828 1 68.31 237 GLY A N 1
ATOM 1791 C CA . GLY A 1 237 ? -5.184 33.188 28.578 1 68.31 237 GLY A CA 1
ATOM 1792 C C . GLY A 1 237 ? -6.645 33.312 28.203 1 68.31 237 GLY A C 1
ATOM 1793 O O . GLY A 1 237 ? -7.211 32.406 27.594 1 68.31 237 GLY A O 1
ATOM 1794 N N . LYS A 1 238 ? -7.246 34.156 28.734 1 71.25 238 LYS A N 1
ATOM 1795 C CA . LYS A 1 238 ? -8.672 34.375 28.469 1 71.25 238 LYS A CA 1
ATOM 1796 C C . LYS A 1 238 ? -8.883 35.5 27.469 1 71.25 238 LYS A C 1
ATOM 1798 O O . LYS A 1 238 ? -10.023 35.938 27.25 1 71.25 238 LYS A O 1
ATOM 1803 N N . ASP A 1 239 ? -7.809 35.938 26.797 1 75.69 239 ASP A N 1
ATOM 1804 C CA . ASP A 1 239 ? -7.961 37 25.828 1 75.69 239 ASP A CA 1
ATOM 1805 C C . ASP A 1 239 ? -7.801 36.5 24.406 1 75.69 239 ASP A C 1
ATOM 1807 O O . ASP A 1 239 ? -7.895 35.281 24.156 1 75.69 239 ASP A O 1
ATOM 1811 N N . GLU A 1 240 ? -7.73 37.406 23.391 1 77 240 GLU A N 1
ATOM 1812 C CA . GLU A 1 240 ? -7.613 37.031 21.984 1 77 240 GLU A CA 1
ATOM 1813 C C . GLU A 1 240 ? -6.375 36.188 21.734 1 77 240 GLU A C 1
ATOM 1815 O O . GLU A 1 240 ? -6.402 35.281 20.906 1 77 240 GLU A O 1
ATOM 1820 N N . VAL A 1 241 ? -5.324 36.406 22.5 1 75.19 241 VAL A N 1
ATOM 1821 C CA . VAL A 1 241 ? -4.102 35.625 22.344 1 75.19 241 VAL A CA 1
ATOM 1822 C C . VAL A 1 241 ? -4.309 34.219 22.891 1 75.19 241 VAL A C 1
ATOM 1824 O O . VAL A 1 241 ? -3.816 33.25 22.312 1 75.19 241 VAL A O 1
ATOM 1827 N N . GLY A 1 242 ? -5.039 34.156 23.953 1 79.06 242 GLY A N 1
ATOM 1828 C CA . GLY A 1 242 ? -5.391 32.844 24.484 1 79.06 242 GLY A CA 1
ATOM 1829 C C . GLY A 1 242 ? -6.207 32.031 23.516 1 79.06 242 GLY A C 1
ATOM 1830 O O . GLY A 1 242 ? -5.957 30.828 23.344 1 79.06 242 GLY A O 1
ATOM 1831 N N . GLN A 1 243 ? -7.18 32.625 22.875 1 79.88 243 GLN A N 1
ATOM 1832 C CA . GLN A 1 243 ? -7.992 31.953 21.875 1 79.88 243 GLN A CA 1
ATOM 1833 C C . GLN A 1 243 ? -7.137 31.469 20.703 1 79.88 243 GLN A C 1
ATOM 1835 O O . GLN A 1 243 ? -7.355 30.391 20.172 1 79.88 243 GLN A O 1
ATOM 1840 N N . LEU A 1 244 ? -6.246 32.25 20.344 1 78.06 244 LEU A N 1
ATOM 1841 C CA . LEU A 1 244 ? -5.34 31.906 19.25 1 78.06 244 LEU A CA 1
ATOM 1842 C C . LEU A 1 244 ? -4.484 30.703 19.641 1 78.06 244 LEU A C 1
ATOM 1844 O O . LEU A 1 244 ? -4.324 29.766 18.828 1 78.06 244 LEU A O 1
ATOM 1848 N N . LEU A 1 245 ? -3.955 30.75 20.828 1 81.12 245 LEU A N 1
ATOM 1849 C CA . LEU A 1 245 ? -3.133 29.641 21.312 1 81.12 245 LEU A CA 1
ATOM 1850 C C . LEU A 1 245 ? -3.949 28.359 21.391 1 81.12 245 LEU A C 1
ATOM 1852 O O . LEU A 1 245 ? -3.438 27.281 21.094 1 81.12 245 LEU A O 1
ATOM 1856 N N . HIS A 1 246 ? -5.164 28.484 21.766 1 83.31 246 HIS A N 1
ATOM 1857 C CA . HIS A 1 246 ? -6.047 27.328 21.797 1 83.31 246 HIS A CA 1
ATOM 1858 C C . HIS A 1 246 ? -6.258 26.766 20.406 1 83.31 246 HIS A C 1
ATOM 1860 O O . HIS A 1 246 ? -6.203 25.547 20.203 1 83.31 246 HIS A O 1
ATOM 1866 N N . ALA A 1 247 ? -6.52 27.594 19.453 1 79.19 247 ALA A N 1
ATOM 1867 C CA . ALA A 1 247 ? -6.707 27.172 18.078 1 79.19 247 ALA A CA 1
ATOM 1868 C C . ALA A 1 247 ? -5.453 26.5 17.531 1 79.19 247 ALA A C 1
ATOM 1870 O O . ALA A 1 247 ? -5.535 25.469 16.844 1 79.19 247 ALA A O 1
ATOM 1871 N N . ILE A 1 248 ? -4.305 27.062 17.844 1 80.12 248 ILE A N 1
ATOM 1872 C CA . ILE A 1 248 ? -3.029 26.484 17.422 1 80.12 248 ILE A CA 1
ATOM 1873 C C . ILE A 1 248 ? -2.82 25.125 18.094 1 80.12 248 ILE A C 1
ATOM 1875 O O . ILE A 1 248 ? -2.326 24.188 17.453 1 80.12 248 ILE A O 1
ATOM 1879 N N . GLY A 1 249 ? -3.174 25.094 19.328 1 82.75 249 GLY A N 1
ATOM 1880 C CA . GLY A 1 249 ? -3.09 23.828 20.031 1 82.75 249 GLY A CA 1
ATOM 1881 C C . GLY A 1 249 ? -3.939 22.734 19.391 1 82.75 249 GLY A C 1
ATOM 1882 O O . GLY A 1 249 ? -3.482 21.609 19.219 1 82.75 249 GLY A O 1
ATOM 1883 N N . GLU A 1 250 ? -5.121 23.016 19.062 1 80.44 250 GLU A N 1
ATOM 1884 C CA . GLU A 1 250 ? -6.016 22.062 18.406 1 80.44 250 GLU A CA 1
ATOM 1885 C C . GLU A 1 250 ? -5.473 21.656 17.031 1 80.44 250 GLU A C 1
ATOM 1887 O O . GLU A 1 250 ? -5.559 20.484 16.641 1 80.44 250 GLU A O 1
ATOM 1892 N N . MET A 1 251 ? -4.996 22.625 16.359 1 76.38 251 MET A N 1
ATOM 1893 C CA . MET A 1 251 ? -4.379 22.359 15.07 1 76.38 251 MET A CA 1
ATOM 1894 C C . MET A 1 251 ? -3.186 21.422 15.219 1 76.38 251 MET A C 1
ATOM 1896 O O . MET A 1 251 ? -3.023 20.484 14.43 1 76.38 251 MET A O 1
ATOM 1900 N N . THR A 1 252 ? -2.377 21.719 16.188 1 80 252 THR A N 1
ATOM 1901 C CA . THR A 1 252 ? -1.209 20.875 16.438 1 80 252 THR A CA 1
ATOM 1902 C C . THR A 1 252 ? -1.629 19.453 16.797 1 80 252 THR A C 1
ATOM 1904 O O . THR A 1 252 ? -1.028 18.484 16.328 1 80 252 THR A O 1
ATOM 1907 N N . ALA A 1 253 ? -2.607 19.328 17.578 1 80.88 253 ALA A N 1
ATOM 1908 C CA . ALA A 1 253 ? -3.105 18.016 17.953 1 80.88 253 ALA A CA 1
ATOM 1909 C C . ALA A 1 253 ? -3.602 17.234 16.734 1 80.88 253 ALA A C 1
ATOM 1911 O O . ALA A 1 253 ? -3.355 16.031 16.609 1 80.88 253 ALA A O 1
ATOM 1912 N N . SER A 1 254 ? -4.281 17.859 15.891 1 76.94 254 SER A N 1
ATOM 1913 C CA . SER A 1 254 ? -4.766 17.234 14.664 1 76.94 254 SER A CA 1
ATOM 1914 C C . SER A 1 254 ? -3.611 16.797 13.773 1 76.94 254 SER A C 1
ATOM 1916 O O . SER A 1 254 ? -3.639 15.703 13.203 1 76.94 254 SER A O 1
ATOM 1918 N N . LEU A 1 255 ? -2.621 17.594 13.727 1 77 255 LEU A N 1
ATOM 1919 C CA . LEU A 1 255 ? -1.446 17.281 12.914 1 77 255 LEU A CA 1
ATOM 1920 C C . LEU A 1 255 ? -0.691 16.094 13.5 1 77 255 LEU A C 1
ATOM 1922 O O . LEU A 1 255 ? -0.228 15.227 12.75 1 77 255 LEU A O 1
ATOM 1926 N N . VAL A 1 256 ? -0.565 16.172 14.781 1 82.5 256 VAL A N 1
ATOM 1927 C CA . VAL A 1 256 ? 0.107 15.055 15.445 1 82.5 256 VAL A CA 1
ATOM 1928 C C . VAL A 1 256 ? -0.629 13.758 15.141 1 82.5 256 VAL A C 1
ATOM 1930 O O . VAL A 1 256 ? -0.003 12.734 14.852 1 82.5 256 VAL A O 1
ATOM 1933 N N . ASN A 1 257 ? -1.917 13.781 15.148 1 80.56 257 ASN A N 1
ATOM 1934 C CA . ASN A 1 257 ? -2.729 12.594 14.875 1 80.56 257 ASN A CA 1
ATOM 1935 C C . ASN A 1 257 ? -2.559 12.125 13.43 1 80.56 257 ASN A C 1
ATOM 1937 O O . ASN A 1 257 ? -2.41 10.93 13.18 1 80.56 257 ASN A O 1
ATOM 1941 N N . ILE A 1 258 ? -2.539 12.984 12.523 1 76 258 ILE A N 1
ATOM 1942 C CA . ILE A 1 258 ? -2.406 12.641 11.117 1 76 258 ILE A CA 1
ATOM 1943 C C . ILE A 1 258 ? -1.021 12.055 10.852 1 76 258 ILE A C 1
ATOM 1945 O O . ILE A 1 258 ? -0.893 11.008 10.219 1 76 258 ILE A O 1
ATOM 1949 N N . VAL A 1 259 ? -0.037 12.781 11.328 1 81.88 259 VAL A N 1
ATOM 1950 C CA . VAL A 1 259 ? 1.332 12.328 11.109 1 81.88 259 VAL A CA 1
ATOM 1951 C C . VAL A 1 259 ? 1.539 10.977 11.781 1 81.88 259 VAL A C 1
ATOM 1953 O O . VAL A 1 259 ? 2.172 10.078 11.211 1 81.88 259 VAL A O 1
ATOM 1956 N N . GLY A 1 260 ? 0.971 10.883 12.938 1 83.75 260 GLY A N 1
ATOM 1957 C CA . GLY A 1 260 ? 1.048 9.594 13.617 1 83.75 260 GLY A CA 1
ATOM 1958 C C . GLY A 1 260 ? 0.393 8.469 12.844 1 83.75 260 GLY A C 1
ATOM 1959 O O . GLY A 1 260 ? 0.973 7.391 12.695 1 83.75 260 GLY A O 1
ATOM 1960 N N . ASN A 1 261 ? -0.793 8.656 12.344 1 81.38 261 ASN A N 1
ATOM 1961 C CA . ASN A 1 261 ? -1.514 7.664 11.555 1 81.38 261 ASN A CA 1
ATOM 1962 C C . ASN A 1 261 ? -0.768 7.324 10.266 1 81.38 261 ASN A C 1
ATOM 1964 O O . ASN A 1 261 ? -0.715 6.16 9.859 1 81.38 261 ASN A O 1
ATOM 1968 N N . VAL A 1 262 ? -0.225 8.281 9.633 1 81.19 262 VAL A N 1
ATOM 1969 C CA . VAL A 1 262 ? 0.525 8.062 8.398 1 81.19 262 VAL A CA 1
ATOM 1970 C C . VAL A 1 262 ? 1.767 7.223 8.688 1 81.19 262 VAL A C 1
ATOM 1972 O O . VAL A 1 262 ? 2.092 6.305 7.93 1 81.19 262 VAL A O 1
ATOM 1975 N N . ARG A 1 263 ? 2.42 7.527 9.766 1 84.44 263 ARG A N 1
ATOM 1976 C CA . ARG A 1 263 ? 3.609 6.754 10.109 1 84.44 263 ARG A CA 1
ATOM 1977 C C . ARG A 1 263 ? 3.258 5.293 10.367 1 84.44 263 ARG A C 1
ATOM 1979 O O . ARG A 1 263 ? 3.977 4.391 9.93 1 84.44 263 ARG A O 1
ATOM 1986 N N . GLN A 1 264 ? 2.186 5.09 11.039 1 83.38 264 GLN A N 1
ATOM 1987 C CA . GLN A 1 264 ? 1.721 3.729 11.289 1 83.38 264 GLN A CA 1
ATOM 1988 C C . GLN A 1 264 ? 1.358 3.023 9.984 1 83.38 264 GLN A C 1
ATOM 1990 O O . GLN A 1 264 ? 1.712 1.86 9.781 1 83.38 264 GLN A O 1
ATOM 1995 N N . SER A 1 265 ? 0.647 3.711 9.172 1 82.38 265 SER A N 1
ATOM 1996 C CA . SER A 1 265 ? 0.251 3.145 7.883 1 82.38 265 SER A CA 1
ATOM 1997 C C . SER A 1 265 ? 1.467 2.838 7.016 1 82.38 265 SER A C 1
ATOM 1999 O O . SER A 1 265 ? 1.503 1.815 6.328 1 82.38 265 SER A O 1
ATOM 2001 N N . VAL A 1 266 ? 2.439 3.691 7.035 1 84.62 266 VAL A N 1
ATOM 2002 C CA . VAL A 1 266 ? 3.664 3.488 6.27 1 84.62 266 VAL A CA 1
ATOM 2003 C C . VAL A 1 266 ? 4.352 2.203 6.723 1 84.62 266 VAL A C 1
ATOM 2005 O O . VAL A 1 266 ? 4.785 1.397 5.898 1 84.62 266 VAL A O 1
ATOM 2008 N N . ALA A 1 267 ? 4.387 1.988 8.016 1 83.12 267 ALA A N 1
ATOM 2009 C CA . ALA A 1 267 ? 4.996 0.771 8.547 1 83.12 267 ALA A CA 1
ATOM 2010 C C . ALA A 1 267 ? 4.23 -0.469 8.094 1 83.12 267 ALA A C 1
ATOM 2012 O O . ALA A 1 267 ? 4.836 -1.471 7.703 1 83.12 267 ALA A O 1
ATOM 2013 N N . ALA A 1 268 ? 2.979 -0.357 8.102 1 82.06 268 ALA A N 1
ATOM 2014 C CA . ALA A 1 268 ? 2.131 -1.474 7.688 1 82.06 268 ALA A CA 1
ATOM 2015 C C . ALA A 1 268 ? 2.281 -1.752 6.195 1 82.06 268 ALA A C 1
ATOM 2017 O O . ALA A 1 268 ? 2.355 -2.91 5.777 1 82.06 268 ALA A O 1
ATOM 2018 N N . ILE A 1 269 ? 2.305 -0.782 5.391 1 83.12 269 ILE A N 1
ATOM 2019 C CA . ILE A 1 269 ? 2.459 -0.921 3.947 1 83.12 269 ILE A CA 1
ATOM 2020 C C . ILE A 1 269 ? 3.832 -1.508 3.629 1 83.12 269 ILE A C 1
ATOM 2022 O O . ILE A 1 269 ? 3.959 -2.367 2.754 1 83.12 269 ILE A O 1
ATOM 2026 N N . GLU A 1 270 ? 4.812 -1.045 4.324 1 84.94 270 GLU A N 1
ATOM 2027 C CA . GLU A 1 270 ? 6.152 -1.592 4.125 1 84.94 270 GLU A CA 1
ATOM 2028 C C . GLU A 1 270 ? 6.191 -3.082 4.445 1 84.94 270 GLU A C 1
ATOM 2030 O O . GLU A 1 270 ? 6.781 -3.867 3.701 1 84.94 270 GLU A O 1
ATOM 2035 N N . SER A 1 271 ? 5.609 -3.463 5.488 1 86.06 271 SER A N 1
ATOM 2036 C CA . SER A 1 271 ? 5.559 -4.871 5.875 1 86.06 271 SER A CA 1
ATOM 2037 C C . SER A 1 271 ? 4.801 -5.699 4.848 1 86.06 271 SER A C 1
ATOM 2039 O O . SER A 1 271 ? 5.281 -6.746 4.406 1 86.06 271 SER A O 1
ATOM 2041 N N . ALA A 1 272 ? 3.654 -5.219 4.465 1 82.94 272 ALA A N 1
ATOM 2042 C CA . ALA A 1 272 ? 2.832 -5.93 3.49 1 82.94 272 ALA A CA 1
ATOM 2043 C C . ALA A 1 272 ? 3.543 -6.035 2.145 1 82.94 272 ALA A C 1
ATOM 2045 O O . ALA A 1 272 ? 3.523 -7.086 1.502 1 82.94 272 ALA A O 1
ATOM 2046 N N . SER A 1 273 ? 4.105 -5.012 1.702 1 84.38 273 SER A N 1
ATOM 2047 C CA . SER A 1 273 ? 4.84 -5.012 0.439 1 84.38 273 SER A CA 1
ATOM 2048 C C . SER A 1 273 ? 6.012 -5.984 0.48 1 84.38 273 SER A C 1
ATOM 2050 O O . SER A 1 273 ? 6.309 -6.648 -0.515 1 84.38 273 SER A O 1
ATOM 2052 N N . SER A 1 274 ? 6.664 -6.047 1.614 1 85 274 SER A N 1
ATOM 2053 C CA . SER A 1 274 ? 7.762 -6.996 1.78 1 85 274 SER A CA 1
ATOM 2054 C C . SER A 1 274 ? 7.262 -8.438 1.713 1 85 274 SER A C 1
ATOM 2056 O O . SER A 1 274 ? 7.906 -9.289 1.102 1 85 274 SER A O 1
ATOM 2058 N N . GLU A 1 275 ? 6.184 -8.688 2.311 1 84.69 275 GLU A N 1
ATOM 2059 C CA . GLU A 1 275 ? 5.582 -10.016 2.27 1 84.69 275 GLU A CA 1
ATOM 2060 C C . GLU A 1 275 ? 5.184 -10.398 0.846 1 84.69 275 GLU A C 1
ATOM 2062 O O . GLU A 1 275 ? 5.434 -11.523 0.405 1 84.69 275 GLU A O 1
ATOM 2067 N N . ILE A 1 276 ? 4.598 -9.508 0.182 1 83.06 276 ILE A N 1
ATOM 2068 C CA . ILE A 1 276 ? 4.191 -9.734 -1.199 1 83.06 276 ILE A CA 1
ATOM 2069 C C . ILE A 1 276 ? 5.426 -9.961 -2.07 1 83.06 276 ILE A C 1
ATOM 2071 O O . ILE A 1 276 ? 5.438 -10.859 -2.92 1 83.06 276 ILE A O 1
ATOM 2075 N N . ALA A 1 277 ? 6.426 -9.156 -1.846 1 84 277 ALA A N 1
ATOM 2076 C CA . ALA A 1 277 ? 7.668 -9.312 -2.594 1 84 277 ALA A CA 1
ATOM 2077 C C . ALA A 1 277 ? 8.281 -10.688 -2.348 1 84 277 ALA A C 1
ATOM 2079 O O . ALA A 1 277 ? 8.727 -11.352 -3.287 1 84 277 ALA A O 1
ATOM 2080 N N . SER A 1 278 ? 8.328 -11.094 -1.134 1 88 278 SER A N 1
ATOM 2081 C CA . SER A 1 278 ? 8.844 -12.414 -0.783 1 88 278 SER A CA 1
ATOM 2082 C C . SER A 1 278 ? 8 -13.523 -1.406 1 88 278 SER A C 1
ATOM 2084 O O . SER A 1 278 ? 8.539 -14.477 -1.974 1 88 278 SER A O 1
ATOM 2086 N N . GLY A 1 279 ? 6.684 -13.375 -1.247 1 85.12 279 GLY A N 1
ATOM 2087 C CA . GLY A 1 279 ? 5.785 -14.32 -1.891 1 85.12 279 GLY A CA 1
ATOM 2088 C C . GLY A 1 279 ? 5.969 -14.391 -3.395 1 85.12 279 GLY A C 1
ATOM 2089 O O . GLY A 1 279 ? 5.914 -15.477 -3.984 1 85.12 279 GLY A O 1
ATOM 2090 N N . ASN A 1 280 ? 6.199 -13.305 -3.973 1 87.12 280 ASN A N 1
ATOM 2091 C CA . ASN A 1 280 ? 6.426 -13.234 -5.41 1 87.12 280 ASN A CA 1
ATOM 2092 C C . ASN A 1 280 ? 7.727 -13.93 -5.809 1 87.12 280 ASN A C 1
ATOM 2094 O O . ASN A 1 280 ? 7.797 -14.57 -6.859 1 87.12 280 ASN A O 1
ATOM 2098 N N . LEU A 1 281 ? 8.75 -13.797 -5.074 1 86.31 281 LEU A N 1
ATOM 2099 C CA . LEU A 1 281 ? 10.008 -14.492 -5.328 1 86.31 281 LEU A CA 1
ATOM 2100 C C . LEU A 1 281 ? 9.82 -16 -5.254 1 86.31 281 LEU A C 1
ATOM 2102 O O . LEU A 1 281 ? 10.336 -16.734 -6.098 1 86.31 281 LEU A O 1
ATOM 2106 N N . ASP A 1 282 ? 9.086 -16.422 -4.309 1 88.31 282 ASP A N 1
ATOM 2107 C CA . ASP A 1 282 ? 8.766 -17.844 -4.164 1 88.31 282 ASP A CA 1
ATOM 2108 C C . ASP A 1 282 ? 7.969 -18.344 -5.363 1 88.31 282 ASP A C 1
ATOM 2110 O O . ASP A 1 282 ? 8.266 -19.422 -5.895 1 88.31 282 ASP A O 1
ATOM 2114 N N . LEU A 1 283 ? 6.992 -17.578 -5.742 1 87.38 283 LEU A N 1
ATOM 2115 C CA . LEU A 1 283 ? 6.172 -17.953 -6.887 1 87.38 283 LEU A CA 1
ATOM 2116 C C . LEU A 1 283 ? 7.016 -18.047 -8.148 1 87.38 283 LEU A C 1
ATOM 2118 O O . LEU A 1 283 ? 6.82 -18.953 -8.961 1 87.38 283 LEU A O 1
ATOM 2122 N N . SER A 1 284 ? 7.938 -17.125 -8.312 1 90.12 284 SER A N 1
ATOM 2123 C CA . SER A 1 284 ? 8.836 -17.141 -9.469 1 90.12 284 SER A CA 1
ATOM 2124 C C . SER A 1 284 ? 9.664 -18.406 -9.5 1 90.12 284 SER A C 1
ATOM 2126 O O . SER A 1 284 ? 9.75 -19.078 -10.539 1 90.12 284 SER A O 1
ATOM 2128 N N . ALA A 1 285 ? 10.25 -18.766 -8.375 1 89.5 285 ALA A N 1
ATOM 2129 C CA . ALA A 1 285 ? 11.055 -19.984 -8.281 1 89.5 285 ALA A CA 1
ATOM 2130 C C . ALA A 1 285 ? 10.219 -21.219 -8.562 1 89.5 285 ALA A C 1
ATOM 2132 O O . ALA A 1 285 ? 10.664 -22.125 -9.273 1 89.5 285 ALA A O 1
ATOM 2133 N N . ARG A 1 286 ? 9.062 -21.234 -8.039 1 87.25 286 ARG A N 1
ATOM 2134 C CA . ARG A 1 286 ? 8.164 -22.359 -8.242 1 87.25 286 ARG A CA 1
ATOM 2135 C C . ARG A 1 286 ? 7.711 -22.438 -9.695 1 87.25 286 ARG A C 1
ATOM 2137 O O . ARG A 1 286 ? 7.555 -23.547 -10.234 1 87.25 286 ARG A O 1
ATOM 2144 N N . THR A 1 287 ? 7.422 -21.344 -10.266 1 89 287 THR A N 1
ATOM 2145 C CA . THR A 1 287 ? 7.035 -21.312 -11.672 1 89 287 THR A CA 1
ATOM 2146 C C . THR A 1 287 ? 8.148 -21.859 -12.555 1 89 287 THR A C 1
ATOM 2148 O O . THR A 1 287 ? 7.895 -22.625 -13.484 1 89 287 THR A O 1
ATOM 2151 N N . GLU A 1 288 ? 9.422 -21.562 -12.227 1 89.88 288 GLU A N 1
ATOM 2152 C CA . GLU A 1 288 ? 10.57 -22.078 -12.969 1 89.88 288 GLU A CA 1
ATOM 2153 C C . GLU A 1 288 ? 10.703 -23.578 -12.789 1 89.88 288 GLU A C 1
ATOM 2155 O O . GLU A 1 288 ? 10.93 -24.312 -13.758 1 89.88 288 GLU A O 1
ATOM 2160 N N . ALA A 1 289 ? 10.539 -24.016 -11.594 1 88.56 289 ALA A N 1
ATOM 2161 C CA . ALA A 1 289 ? 10.609 -25.438 -11.305 1 88.56 289 ALA A CA 1
ATOM 2162 C C . ALA A 1 289 ? 9.5 -26.203 -12.031 1 88.56 289 ALA A C 1
ATOM 2164 O O . ALA A 1 289 ? 9.727 -27.297 -12.555 1 88.56 289 ALA A O 1
ATOM 2165 N N . GLN A 1 290 ? 8.352 -25.625 -12.023 1 90.62 290 GLN A N 1
ATOM 2166 C CA . GLN A 1 290 ? 7.215 -26.25 -12.703 1 90.62 290 GLN A CA 1
ATOM 2167 C C . GLN A 1 290 ? 7.457 -26.344 -14.203 1 90.62 290 GLN A C 1
ATOM 2169 O O . GLN A 1 290 ? 7.102 -27.344 -14.828 1 90.62 290 GLN A O 1
ATOM 2174 N N . ALA A 1 291 ? 8.016 -25.281 -14.805 1 91.12 291 ALA A N 1
ATOM 2175 C CA . ALA A 1 291 ? 8.352 -25.328 -16.219 1 91.12 291 ALA A CA 1
ATOM 2176 C C . ALA A 1 291 ? 9.297 -26.484 -16.531 1 91.12 291 ALA A C 1
ATOM 2178 O O . ALA A 1 291 ? 9.102 -27.203 -17.531 1 91.12 291 ALA A O 1
ATOM 2179 N N . GLY A 1 292 ? 10.25 -26.703 -15.648 1 91.44 292 GLY A N 1
ATOM 2180 C CA . GLY A 1 292 ? 11.164 -27.828 -15.812 1 91.44 292 GLY A CA 1
ATOM 2181 C C . GLY A 1 292 ? 10.477 -29.172 -15.711 1 91.44 292 GLY A C 1
ATOM 2182 O O . GLY A 1 292 ? 10.727 -30.062 -16.516 1 91.44 292 GLY A O 1
ATOM 2183 N N . SER A 1 293 ? 9.633 -29.266 -14.711 1 92.38 293 SER A N 1
ATOM 2184 C CA . SER A 1 293 ? 8.898 -30.516 -14.523 1 92.38 293 SER A CA 1
ATOM 2185 C C . SER A 1 293 ? 7.988 -30.812 -15.719 1 92.38 293 SER A C 1
ATOM 2187 O O . SER A 1 293 ? 7.844 -31.969 -16.125 1 92.38 293 SER A O 1
ATOM 2189 N N . ILE A 1 294 ? 7.387 -29.828 -16.297 1 93.5 294 ILE A N 1
ATOM 2190 C CA . ILE A 1 294 ? 6.512 -29.953 -17.453 1 93.5 294 ILE A CA 1
ATOM 2191 C C . ILE A 1 294 ? 7.328 -30.406 -18.656 1 93.5 294 ILE A C 1
ATOM 2193 O O . ILE A 1 294 ? 6.898 -31.297 -19.406 1 93.5 294 ILE A O 1
ATOM 2197 N N . GLU A 1 295 ? 8.555 -29.844 -18.844 1 93.81 295 GLU A N 1
ATOM 2198 C CA . GLU A 1 295 ? 9.438 -30.25 -19.938 1 93.81 295 GLU A CA 1
ATOM 2199 C C . GLU A 1 295 ? 9.844 -31.719 -19.797 1 93.81 295 GLU A C 1
ATOM 2201 O O . GLU A 1 295 ? 9.844 -32.469 -20.781 1 93.81 295 GLU A O 1
ATOM 2206 N N . GLU A 1 296 ? 10.164 -32.062 -18.594 1 92.06 296 GLU A N 1
ATOM 2207 C CA . GLU A 1 296 ? 10.547 -33.438 -18.344 1 92.06 296 GLU A CA 1
ATOM 2208 C C . GLU A 1 296 ? 9.383 -34.406 -18.625 1 92.06 296 GLU A C 1
ATOM 2210 O O . GLU A 1 296 ? 9.57 -35.438 -19.25 1 92.06 296 GLU A O 1
ATOM 2215 N N . THR A 1 297 ? 8.25 -34.062 -18.188 1 93.75 297 THR A N 1
ATOM 2216 C CA . THR A 1 297 ? 7.066 -34.875 -18.406 1 93.75 297 THR A CA 1
ATOM 2217 C C . THR A 1 297 ? 6.75 -34.969 -19.891 1 93.75 297 THR A C 1
ATOM 2219 O O . THR A 1 297 ? 6.441 -36.062 -20.391 1 93.75 297 THR A O 1
ATOM 2222 N N . ALA A 1 298 ? 6.805 -33.844 -20.562 1 94.38 298 ALA A N 1
ATOM 2223 C CA . ALA A 1 298 ? 6.555 -33.844 -22 1 94.38 298 ALA A CA 1
ATOM 2224 C C . ALA A 1 298 ? 7.527 -34.781 -22.719 1 94.38 298 ALA A C 1
ATOM 2226 O O . ALA A 1 298 ? 7.125 -35.531 -23.609 1 94.38 298 ALA A O 1
ATOM 2227 N N . SER A 1 299 ? 8.789 -34.719 -22.344 1 95.19 299 SER A N 1
ATOM 2228 C CA . SER A 1 299 ? 9.805 -35.594 -22.938 1 95.19 299 SER A CA 1
ATOM 2229 C C . SER A 1 299 ? 9.523 -37.062 -22.672 1 95.19 299 SER A C 1
ATOM 2231 O O . SER A 1 299 ? 9.602 -37.875 -23.578 1 95.19 299 SER A O 1
ATOM 2233 N N . ALA A 1 300 ? 9.211 -37.312 -21.422 1 95.06 300 ALA A N 1
ATOM 2234 C CA . ALA A 1 300 ? 8.891 -38.688 -21.062 1 95.06 300 ALA A CA 1
ATOM 2235 C C . ALA A 1 300 ? 7.672 -39.219 -21.828 1 95.06 300 ALA A C 1
ATOM 2237 O O . ALA A 1 300 ? 7.641 -40.344 -22.266 1 95.06 300 ALA A O 1
ATOM 2238 N N . MET A 1 301 ? 6.727 -38.375 -22.031 1 94.12 301 MET A N 1
ATOM 2239 C CA . MET A 1 301 ? 5.508 -38.75 -22.75 1 94.12 301 MET A CA 1
ATOM 2240 C C . MET A 1 301 ? 5.793 -39 -24.219 1 94.12 301 MET A C 1
ATOM 2242 O O . MET A 1 301 ? 5.168 -39.844 -24.844 1 94.12 301 MET A O 1
ATOM 2246 N N . GLU A 1 302 ? 6.723 -38.25 -24.797 1 95.12 302 GLU A N 1
ATOM 2247 C CA . GLU A 1 302 ? 7.141 -38.5 -26.172 1 95.12 302 GLU A CA 1
ATOM 2248 C C . GLU A 1 302 ? 7.781 -39.875 -26.312 1 95.12 302 GLU A C 1
ATOM 2250 O O . GLU A 1 302 ? 7.496 -40.594 -27.266 1 95.12 302 GLU A O 1
ATOM 2255 N N . GLN A 1 303 ? 8.617 -40.156 -25.375 1 94.69 303 GLN A N 1
ATOM 2256 C CA . GLN A 1 303 ? 9.25 -41.469 -25.375 1 94.69 303 GLN A CA 1
ATOM 2257 C C . GLN A 1 303 ? 8.219 -42.594 -25.203 1 94.69 303 GLN A C 1
ATOM 2259 O O . GLN A 1 303 ? 8.297 -43.625 -25.875 1 94.69 303 GLN A O 1
ATOM 2264 N N . LEU A 1 304 ? 7.281 -42.375 -24.312 1 95.62 304 LEU A N 1
ATOM 2265 C CA . LEU A 1 304 ? 6.219 -43.375 -24.078 1 95.62 304 LEU A CA 1
ATOM 2266 C C . LEU A 1 304 ? 5.383 -43.562 -25.344 1 95.62 304 LEU A C 1
ATOM 2268 O O . LEU A 1 304 ? 5.016 -44.688 -25.688 1 95.62 304 LEU A O 1
ATOM 2272 N N . THR A 1 305 ? 5.078 -42.438 -26.016 1 96.19 305 THR A N 1
ATOM 2273 C CA . THR A 1 305 ? 4.328 -42.5 -27.266 1 96.19 305 THR A CA 1
ATOM 2274 C C . THR A 1 305 ? 5.051 -43.375 -28.281 1 96.19 305 THR A C 1
ATOM 2276 O O . THR A 1 305 ? 4.434 -44.25 -28.922 1 96.19 305 THR A O 1
ATOM 2279 N N . ALA A 1 306 ? 6.375 -43.188 -28.391 1 95.94 306 ALA A N 1
ATOM 2280 C CA . ALA A 1 306 ? 7.176 -43.938 -29.344 1 95.94 306 ALA A CA 1
ATOM 2281 C C . ALA A 1 306 ? 7.199 -45.438 -29 1 95.94 306 ALA A C 1
ATOM 2283 O O . ALA A 1 306 ? 7.039 -46.281 -29.859 1 95.94 306 ALA A O 1
ATOM 2284 N N . THR A 1 307 ? 7.379 -45.688 -27.734 1 96.19 307 THR A N 1
ATOM 2285 C CA . THR A 1 307 ? 7.488 -47.062 -27.297 1 96.19 307 THR A CA 1
ATOM 2286 C C . THR A 1 307 ? 6.141 -47.781 -27.422 1 96.19 307 THR A C 1
ATOM 2288 O O . THR A 1 307 ? 6.086 -48.969 -27.734 1 96.19 307 THR A O 1
ATOM 2291 N N . VAL A 1 308 ? 5.027 -47.156 -27.156 1 96.81 308 VAL A N 1
ATOM 2292 C CA . VAL A 1 308 ? 3.689 -47.719 -27.266 1 96.81 308 VAL A CA 1
ATOM 2293 C C . VAL A 1 308 ? 3.393 -48.031 -28.734 1 96.81 308 VAL A C 1
ATOM 2295 O O . VAL A 1 308 ? 2.82 -49.062 -29.047 1 96.81 308 VAL A O 1
ATOM 2298 N N . LYS A 1 309 ? 3.781 -47.094 -29.609 1 96.06 309 LYS A N 1
ATOM 2299 C CA . LYS A 1 309 ? 3.619 -47.312 -31.031 1 96.06 309 LYS A CA 1
ATOM 2300 C C . LYS A 1 309 ? 4.434 -48.531 -31.484 1 96.06 309 LYS A C 1
ATOM 2302 O O . LYS A 1 309 ? 3.947 -49.375 -32.25 1 96.06 309 LYS A O 1
ATOM 2307 N N . GLN A 1 310 ? 5.633 -48.594 -31 1 95.75 310 GLN A N 1
ATOM 2308 C CA . GLN A 1 310 ? 6.488 -49.719 -31.297 1 95.75 310 GLN A CA 1
ATOM 2309 C C . GLN A 1 310 ? 5.855 -51.031 -30.812 1 95.75 310 GLN A C 1
ATOM 2311 O O . GLN A 1 310 ? 5.879 -52.031 -31.531 1 95.75 310 GLN A O 1
ATOM 2316 N N . ASN A 1 311 ? 5.305 -51.094 -29.625 1 96.88 311 ASN A N 1
ATOM 2317 C CA . ASN A 1 311 ? 4.648 -52.281 -29.078 1 96.88 311 ASN A CA 1
ATOM 2318 C C . ASN A 1 311 ? 3.451 -52.688 -29.922 1 96.88 311 ASN A C 1
ATOM 2320 O O . ASN A 1 311 ? 3.254 -53.875 -30.188 1 96.88 311 ASN A O 1
ATOM 2324 N N . ALA A 1 312 ? 2.672 -51.688 -30.328 1 96.5 312 ALA A N 1
ATOM 2325 C CA . ALA A 1 312 ? 1.523 -51.969 -31.188 1 96.5 312 ALA A CA 1
ATOM 2326 C C . ALA A 1 312 ? 1.963 -52.594 -32.5 1 96.5 312 ALA A C 1
ATOM 2328 O O . ALA A 1 312 ? 1.382 -53.594 -32.938 1 96.5 312 ALA A O 1
ATOM 2329 N N . ASP A 1 313 ? 3.014 -52.094 -33.125 1 96.44 313 ASP A N 1
ATOM 2330 C CA . ASP A 1 313 ? 3.547 -52.625 -34.406 1 96.44 313 ASP A CA 1
ATOM 2331 C C . ASP A 1 313 ? 4.105 -54.031 -34.219 1 96.44 313 ASP A C 1
ATOM 2333 O O . ASP A 1 313 ? 3.846 -54.906 -35.031 1 96.44 313 ASP A O 1
ATOM 2337 N N . ASN A 1 314 ? 4.844 -54.125 -33.156 1 97.31 314 ASN A N 1
ATOM 2338 C CA . ASN A 1 314 ? 5.406 -55.438 -32.844 1 97.31 314 ASN A CA 1
ATOM 2339 C C . ASN A 1 314 ? 4.312 -56.469 -32.594 1 97.31 314 ASN A C 1
ATOM 2341 O O . ASN A 1 314 ? 4.422 -57.625 -33.062 1 97.31 314 ASN A O 1
ATOM 2345 N N . ALA A 1 315 ? 3.303 -56.062 -31.891 1 97.19 315 ALA A N 1
ATOM 2346 C CA . ALA A 1 315 ? 2.188 -56.969 -31.641 1 97.19 315 ALA A CA 1
ATOM 2347 C C . ALA A 1 315 ? 1.51 -57.375 -32.938 1 97.19 315 ALA A C 1
ATOM 2349 O O . ALA A 1 315 ? 1.201 -58.562 -33.125 1 97.19 315 ALA A O 1
ATOM 2350 N N . HIS A 1 316 ? 1.336 -56.469 -33.875 1 96.25 316 HIS A N 1
ATOM 2351 C CA . HIS A 1 316 ? 0.726 -56.75 -35.156 1 96.25 316 HIS A CA 1
ATOM 2352 C C . HIS A 1 316 ? 1.589 -57.719 -35.969 1 96.25 316 HIS A C 1
ATOM 2354 O O . HIS A 1 316 ? 1.074 -58.656 -36.594 1 96.25 316 HIS A O 1
ATOM 2360 N N . GLN A 1 317 ? 2.869 -57.469 -36 1 96.62 317 GLN A N 1
ATOM 2361 C CA . GLN A 1 317 ? 3.791 -58.344 -36.719 1 96.62 317 GLN A CA 1
ATOM 2362 C C . GLN A 1 317 ? 3.799 -59.75 -36.125 1 96.62 317 GLN A C 1
ATOM 2364 O O . GLN A 1 317 ? 3.768 -60.75 -36.875 1 96.62 317 GLN A O 1
ATOM 2369 N N . ALA A 1 318 ? 3.822 -59.781 -34.812 1 97 318 ALA A N 1
ATOM 2370 C CA . ALA A 1 318 ? 3.807 -61.062 -34.125 1 97 318 ALA A CA 1
ATOM 2371 C C . ALA A 1 318 ? 2.527 -61.844 -34.438 1 97 318 ALA A C 1
ATOM 2373 O O . ALA A 1 318 ? 2.562 -63.062 -34.656 1 97 318 ALA A O 1
ATOM 2374 N N . ASP A 1 319 ? 1.402 -61.188 -34.438 1 95.56 319 ASP A N 1
ATOM 2375 C CA . ASP A 1 319 ? 0.117 -61.812 -34.75 1 95.56 319 ASP A CA 1
ATOM 2376 C C . ASP A 1 319 ? 0.117 -62.406 -36.156 1 95.56 319 ASP A C 1
ATOM 2378 O O . ASP A 1 319 ? -0.363 -63.5 -36.375 1 95.56 319 ASP A O 1
ATOM 2382 N N . THR A 1 320 ? 0.661 -61.656 -37.188 1 95.81 320 THR A N 1
ATOM 2383 C CA . THR A 1 320 ? 0.726 -62.094 -38.562 1 95.81 320 THR A CA 1
ATOM 2384 C C . THR A 1 320 ? 1.603 -63.344 -38.688 1 95.81 320 THR A C 1
ATOM 2386 O O . THR A 1 320 ? 1.225 -64.312 -39.344 1 95.81 320 THR A O 1
ATOM 2389 N N . LEU A 1 321 ? 2.709 -63.281 -38 1 94.5 321 LEU A N 1
ATOM 2390 C CA . LEU A 1 321 ? 3.637 -64.438 -38.062 1 94.5 321 LEU A CA 1
ATOM 2391 C C . LEU A 1 321 ? 3.037 -65.625 -37.375 1 94.5 321 LEU A C 1
ATOM 2393 O O . LEU A 1 321 ? 3.172 -66.75 -37.875 1 94.5 321 LEU A O 1
ATOM 2397 N N . ALA A 1 322 ? 2.398 -65.438 -36.25 1 95.06 322 ALA A N 1
ATOM 2398 C CA . ALA A 1 322 ? 1.757 -66.562 -35.531 1 95.06 322 ALA A CA 1
ATOM 2399 C C . ALA A 1 322 ? 0.636 -67.188 -36.375 1 95.06 322 ALA A C 1
ATOM 2401 O O . ALA A 1 322 ? 0.523 -68.375 -36.438 1 95.06 322 ALA A O 1
ATOM 2402 N N . SER A 1 323 ? -0.159 -66.312 -37 1 93.56 323 SER A N 1
ATOM 2403 C CA . SER A 1 323 ? -1.242 -66.812 -37.844 1 93.56 323 SER A CA 1
ATOM 2404 C C . SER A 1 323 ? -0.706 -67.625 -39.031 1 93.56 323 SER A C 1
ATOM 2406 O O . SER A 1 323 ? -1.254 -68.688 -39.375 1 93.56 323 SER A O 1
ATOM 2408 N N . SER A 1 324 ? 0.356 -67.125 -39.594 1 93.06 324 SER A N 1
ATOM 2409 C CA . SER A 1 324 ? 0.988 -67.812 -40.719 1 93.06 324 SER A CA 1
ATOM 2410 C C . SER A 1 324 ? 1.547 -69.188 -40.25 1 93.06 324 SER A C 1
ATOM 2412 O O . SER A 1 324 ? 1.371 -70.188 -40.906 1 93.06 324 SER A O 1
ATOM 2414 N N . ALA A 1 325 ? 2.186 -69.125 -39.062 1 92.94 325 ALA A N 1
ATOM 2415 C CA . ALA A 1 325 ? 2.742 -70.375 -38.5 1 92.94 325 ALA A CA 1
ATOM 2416 C C . ALA A 1 325 ? 1.643 -71.375 -38.219 1 92.94 325 ALA A C 1
ATOM 2418 O O . ALA A 1 325 ? 1.802 -72.562 -38.5 1 92.94 325 ALA A O 1
ATOM 2419 N N . SER A 1 326 ? 0.549 -70.938 -37.656 1 93.06 326 SER A N 1
ATOM 2420 C CA . SER A 1 326 ? -0.589 -71.812 -37.375 1 93.06 326 SER A CA 1
ATOM 2421 C C . SER A 1 326 ? -1.158 -72.438 -38.656 1 93.06 326 SER A C 1
ATOM 2423 O O . SER A 1 326 ? -1.493 -73.625 -38.688 1 93.06 326 SER A O 1
ATOM 2425 N N . SER A 1 327 ? -1.263 -71.688 -39.75 1 93.06 327 SER A N 1
ATOM 2426 C CA . SER A 1 327 ? -1.775 -72.188 -41.031 1 93.06 327 SER A CA 1
ATOM 2427 C C . SER A 1 327 ? -0.861 -73.25 -41.625 1 93.06 327 SER A C 1
ATOM 2429 O O . SER A 1 327 ? -1.332 -74.25 -42.094 1 93.06 327 SER A O 1
ATOM 2431 N N . VAL A 1 328 ? 0.398 -72.938 -41.562 1 90 328 VAL A N 1
ATOM 2432 C CA . VAL A 1 328 ? 1.379 -73.875 -42.094 1 90 328 VAL A CA 1
ATOM 2433 C C . VAL A 1 328 ? 1.356 -75.188 -41.281 1 90 328 VAL A C 1
ATOM 2435 O O . VAL A 1 328 ? 1.4 -76.25 -41.844 1 90 328 VAL A O 1
ATOM 2438 N N . ALA A 1 329 ? 1.223 -75.062 -39.969 1 89.31 329 ALA A N 1
ATOM 2439 C CA . ALA A 1 329 ? 1.154 -76.188 -39.125 1 89.31 329 ALA A CA 1
ATOM 2440 C C . ALA A 1 329 ? -0.104 -77 -39.406 1 89.31 329 ALA A C 1
ATOM 2442 O O . ALA A 1 329 ? -0.058 -78.25 -39.438 1 89.31 329 ALA A O 1
ATOM 2443 N N . SER A 1 330 ? -1.203 -76.375 -39.625 1 91.44 330 SER A N 1
ATOM 2444 C CA . SER A 1 330 ? -2.463 -77.062 -39.938 1 91.44 330 SER A CA 1
ATOM 2445 C C . SER A 1 330 ? -2.365 -77.875 -41.25 1 91.44 330 SER A C 1
ATOM 2447 O O . SER A 1 330 ? -2.844 -79 -41.375 1 91.44 330 SER A O 1
ATOM 2449 N N . GLU A 1 331 ? -1.717 -77.25 -42.219 1 88.88 331 GLU A N 1
ATOM 2450 C CA . GLU A 1 331 ? -1.49 -77.938 -43.5 1 88.88 331 GLU A CA 1
ATOM 2451 C C . GLU A 1 331 ? -0.573 -79.125 -43.312 1 88.88 331 GLU A C 1
ATOM 2453 O O . GLU A 1 331 ? -0.796 -80.188 -43.938 1 88.88 331 GLU A O 1
ATOM 2458 N N . GLY A 1 332 ? 0.37 -78.875 -42.469 1 85.88 332 GLY A N 1
ATOM 2459 C CA . GLY A 1 332 ? 1.243 -80 -42.156 1 85.88 332 GLY A CA 1
ATOM 2460 C C . GLY A 1 332 ? 0.513 -81.125 -41.5 1 85.88 332 GLY A C 1
ATOM 2461 O O . GLY A 1 332 ? 0.776 -82.312 -41.844 1 85.88 332 GLY A O 1
ATOM 2462 N N . GLY A 1 333 ? -0.398 -80.812 -40.656 1 86.12 333 GLY A N 1
ATOM 2463 C CA . GLY A 1 333 ? -1.222 -81.875 -40.031 1 86.12 333 GLY A CA 1
ATOM 2464 C C . GLY A 1 333 ? -2.02 -82.688 -41.031 1 86.12 333 GLY A C 1
ATOM 2465 O O . GLY A 1 333 ? -2.127 -83.875 -40.906 1 86.12 333 GLY A O 1
ATOM 2466 N N . LYS A 1 334 ? -2.5 -82.125 -42.125 1 89.5 334 LYS A N 1
ATOM 2467 C CA . LYS A 1 334 ? -3.252 -82.812 -43.188 1 89.5 334 LYS A CA 1
ATOM 2468 C C . LYS A 1 334 ? -2.352 -83.75 -43.969 1 89.5 334 LYS A C 1
ATOM 2470 O O . LYS A 1 334 ? -2.754 -84.875 -44.312 1 89.5 334 LYS A O 1
ATOM 2475 N N . VAL A 1 335 ? -1.181 -83.25 -44.25 1 89 335 VAL A N 1
ATOM 2476 C CA . VAL A 1 335 ? -0.219 -84.062 -44.969 1 89 335 VAL A CA 1
ATOM 2477 C C . VAL A 1 335 ? 0.135 -85.312 -44.188 1 89 335 VAL A C 1
ATOM 2479 O O . VAL A 1 335 ? 0.227 -86.375 -44.75 1 89 335 VAL A O 1
ATOM 2482 N N . VAL A 1 336 ? 0.261 -85.125 -42.875 1 88.75 336 VAL A N 1
ATOM 2483 C CA . VAL A 1 336 ? 0.589 -86.25 -42 1 88.75 336 VAL A CA 1
ATOM 2484 C C . VAL A 1 336 ? -0.545 -87.25 -42.031 1 88.75 336 VAL A C 1
ATOM 2486 O O . VAL A 1 336 ? -0.3 -88.5 -42.031 1 88.75 336 VAL A O 1
ATOM 2489 N N . GLN A 1 337 ? -1.754 -86.875 -42.062 1 88.94 337 GLN A N 1
ATOM 2490 C CA . GLN A 1 337 ? -2.906 -87.75 -42.094 1 88.94 337 GLN A CA 1
ATOM 2491 C C . GLN A 1 337 ? -2.924 -88.562 -43.406 1 88.94 337 GLN A C 1
ATOM 2493 O O . GLN A 1 337 ? -3.271 -89.75 -43.375 1 88.94 337 GLN A O 1
ATOM 2498 N N . GLU A 1 338 ? -2.531 -87.938 -44.469 1 91.25 338 GLU A N 1
ATOM 2499 C CA . GLU A 1 338 ? -2.445 -88.625 -45.75 1 91.25 338 GLU A CA 1
ATOM 2500 C C . GLU A 1 338 ? -1.374 -89.75 -45.719 1 91.25 338 GLU A C 1
ATOM 2502 O O . GLU A 1 338 ? -1.555 -90.812 -46.281 1 91.25 338 GLU A O 1
ATOM 2507 N N . VAL A 1 339 ? -0.364 -89.375 -45 1 90.88 339 VAL A N 1
ATOM 2508 C CA . VAL A 1 339 ? 0.718 -90.375 -44.844 1 90.88 339 VAL A CA 1
ATOM 2509 C C . VAL A 1 339 ? 0.234 -91.562 -44.062 1 90.88 339 VAL A C 1
ATOM 2511 O O . VAL A 1 339 ? 0.555 -92.688 -44.406 1 90.88 339 VAL A O 1
ATOM 2514 N N . VAL A 1 340 ? -0.532 -91.375 -43.062 1 89.12 340 VAL A N 1
ATOM 2515 C CA . VAL A 1 340 ? -1.079 -92.5 -42.25 1 89.12 340 VAL A CA 1
ATOM 2516 C C . VAL A 1 340 ? -1.938 -93.375 -43.125 1 89.12 340 VAL A C 1
ATOM 2518 O O . VAL A 1 340 ? -1.852 -94.625 -43.031 1 89.12 340 VAL A O 1
ATOM 2521 N N . HIS A 1 341 ? -2.664 -92.812 -44.031 1 91 341 HIS A N 1
ATOM 2522 C CA . HIS A 1 341 ? -3.492 -93.625 -44.938 1 91 341 HIS A CA 1
ATOM 2523 C C . HIS A 1 341 ? -2.635 -94.438 -45.906 1 91 341 HIS A C 1
ATOM 2525 O O . HIS A 1 341 ? -2.945 -95.562 -46.219 1 91 341 HIS A O 1
ATOM 2531 N N . THR A 1 342 ? -1.621 -93.75 -46.312 1 89.88 342 THR A N 1
ATOM 2532 C CA . THR A 1 342 ? -0.708 -94.438 -47.219 1 89.88 342 THR A CA 1
ATOM 2533 C C . THR A 1 342 ? -0.043 -95.625 -46.531 1 89.88 342 THR A C 1
ATOM 2535 O O . THR A 1 342 ? 0.059 -96.688 -47.125 1 89.88 342 THR A O 1
ATOM 2538 N N . MET A 1 343 ? 0.294 -95.5 -45.281 1 89.69 343 MET A N 1
ATOM 2539 C CA . MET A 1 343 ? 0.918 -96.562 -44.5 1 89.69 343 MET A CA 1
ATOM 2540 C C . MET A 1 343 ? -0.058 -97.688 -44.25 1 89.69 343 MET A C 1
ATOM 2542 O O . MET A 1 343 ? 0.319 -98.875 -44.344 1 89.69 343 MET A O 1
ATOM 2546 N N . ASP A 1 344 ? -1.273 -97.375 -44.094 1 90.81 344 ASP A N 1
ATOM 2547 C CA . ASP A 1 344 ? -2.307 -98.375 -43.938 1 90.81 344 ASP A CA 1
ATOM 2548 C C . ASP A 1 344 ? -2.494 -99.188 -45.188 1 90.81 344 ASP A C 1
ATOM 2550 O O . ASP A 1 344 ? -2.67 -100.438 -45.156 1 90.81 344 ASP A O 1
ATOM 2554 N N . ALA A 1 345 ? -2.416 -98.562 -46.312 1 92.19 345 ALA A N 1
ATOM 2555 C CA . ALA A 1 345 ? -2.555 -99.25 -47.594 1 92.19 345 ALA A CA 1
ATOM 2556 C C . ALA A 1 345 ? -1.381 -100.188 -47.844 1 92.19 345 ALA A C 1
ATOM 2558 O O . ALA A 1 345 ? -1.563 -101.312 -48.375 1 92.19 345 ALA A O 1
ATOM 2559 N N . ILE A 1 346 ? -0.282 -99.75 -47.438 1 91 346 ILE A N 1
ATOM 2560 C CA . ILE A 1 346 ? 0.914 -100.562 -47.562 1 91 346 ILE A CA 1
ATOM 2561 C C . ILE A 1 346 ? 0.803 -101.812 -46.688 1 91 346 ILE A C 1
ATOM 2563 O O . ILE A 1 346 ? 1.127 -102.875 -47.094 1 91 346 ILE A O 1
ATOM 2567 N N . ASN A 1 347 ? 0.353 -101.562 -45.531 1 90.25 347 ASN A N 1
ATOM 2568 C CA . ASN A 1 347 ? 0.145 -102.688 -44.594 1 90.25 347 ASN A CA 1
ATOM 2569 C C . ASN A 1 347 ? -0.841 -103.688 -45.156 1 90.25 347 ASN A C 1
ATOM 2571 O O . ASN A 1 347 ? -0.601 -104.875 -45.062 1 90.25 347 ASN A O 1
ATOM 2575 N N . SER A 1 348 ? -1.883 -103.25 -45.781 1 93.5 348 SER A N 1
ATOM 2576 C CA . SER A 1 348 ? -2.891 -104.125 -46.344 1 93.5 348 SER A CA 1
ATOM 2577 C C . SER A 1 348 ? -2.318 -104.938 -47.5 1 93.5 348 SER A C 1
ATOM 2579 O O . SER A 1 348 ? -2.6 -106.125 -47.656 1 93.5 348 SER A O 1
ATOM 2581 N N . SER A 1 349 ? -1.565 -104.25 -48.25 1 92.75 349 SER A N 1
ATOM 2582 C CA . SER A 1 349 ? -0.917 -104.938 -49.375 1 92.75 349 SER A CA 1
ATOM 2583 C C . SER A 1 349 ? 0.068 -106 -48.875 1 92.75 349 SER A C 1
ATOM 2585 O O . SER A 1 349 ? 0.126 -107.062 -49.438 1 92.75 349 SER A O 1
ATOM 2587 N N . SER A 1 350 ? 0.736 -105.688 -47.844 1 92.69 350 SER A N 1
ATOM 2588 C CA . SER A 1 350 ? 1.719 -106.625 -47.281 1 92.69 350 SER A CA 1
ATOM 2589 C C . SER A 1 350 ? 1.05 -107.875 -46.719 1 92.69 350 SER A C 1
ATOM 2591 O O . SER A 1 350 ? 1.538 -108.938 -46.906 1 92.69 350 SER A O 1
ATOM 2593 N N . LEU A 1 351 ? -0.066 -107.688 -46.188 1 93.06 351 LEU A N 1
ATOM 2594 C CA . LEU A 1 351 ? -0.795 -108.812 -45.656 1 93.06 351 LEU A CA 1
ATOM 2595 C C . LEU A 1 351 ? -1.312 -109.75 -46.75 1 93.06 351 LEU A C 1
ATOM 2597 O O . LEU A 1 351 ? -1.29 -111 -46.625 1 93.06 351 LEU A O 1
ATOM 2601 N N . LYS A 1 352 ? -1.709 -109.188 -47.844 1 95.06 352 LYS A N 1
ATOM 2602 C CA . LYS A 1 352 ? -2.146 -109.938 -49 1 95.06 352 LYS A CA 1
ATOM 2603 C C . LYS A 1 352 ? -0.988 -110.75 -49.594 1 95.06 352 LYS A C 1
ATOM 2605 O O . LYS A 1 352 ? -1.162 -111.875 -50 1 95.06 352 LYS A O 1
ATOM 2610 N N . ILE A 1 353 ? 0.083 -110.062 -49.469 1 95.12 353 ILE A N 1
ATOM 2611 C CA . ILE A 1 353 ? 1.265 -110.75 -50.031 1 95.12 353 ILE A CA 1
ATOM 2612 C C . ILE A 1 353 ? 1.633 -111.938 -49.156 1 95.12 353 ILE A C 1
ATOM 2614 O O . ILE A 1 353 ? 2.012 -113 -49.656 1 95.12 353 ILE A O 1
ATOM 2618 N N . VAL A 1 354 ? 1.51 -111.75 -47.906 1 93.5 354 VAL A N 1
ATOM 2619 C CA . VAL A 1 354 ? 1.787 -112.875 -46.969 1 93.5 354 VAL A CA 1
ATOM 2620 C C . VAL A 1 354 ? 0.9 -114.062 -47.312 1 93.5 354 VAL A C 1
ATOM 2622 O O . VAL A 1 354 ? 1.369 -115.188 -47.344 1 93.5 354 VAL A O 1
ATOM 2625 N N . ASP A 1 355 ? -0.245 -113.875 -47.719 1 94.25 355 ASP A N 1
ATOM 2626 C CA . ASP A 1 355 ? -1.188 -114.938 -48.031 1 94.25 355 ASP A CA 1
ATOM 2627 C C . ASP A 1 355 ? -0.796 -115.625 -49.344 1 94.25 355 ASP A C 1
ATOM 2629 O O . ASP A 1 355 ? -0.811 -116.812 -49.438 1 94.25 355 ASP A O 1
ATOM 2633 N N . ILE A 1 356 ? -0.454 -114.875 -50.219 1 96.31 356 ILE A N 1
ATOM 2634 C CA . ILE A 1 356 ? -0.141 -115.438 -51.531 1 96.31 356 ILE A CA 1
ATOM 2635 C C . ILE A 1 356 ? 1.162 -116.188 -51.438 1 96.31 356 ILE A C 1
ATOM 2637 O O . ILE A 1 356 ? 1.289 -117.25 -52.062 1 96.31 356 ILE A O 1
ATOM 2641 N N . ILE A 1 357 ? 2.012 -115.625 -50.656 1 96.25 357 ILE A N 1
ATOM 2642 C CA . ILE A 1 357 ? 3.299 -116.312 -50.531 1 96.25 357 ILE A CA 1
ATOM 2643 C C . ILE A 1 357 ? 3.111 -117.688 -49.812 1 96.25 357 ILE A C 1
ATOM 2645 O O . ILE A 1 357 ? 3.807 -118.625 -50.094 1 96.25 357 ILE A O 1
ATOM 2649 N N . SER A 1 358 ? 2.236 -117.812 -49.031 1 95.12 358 SER A N 1
ATOM 2650 C CA . SER A 1 358 ? 1.901 -119.062 -48.375 1 95.12 358 SER A CA 1
ATOM 2651 C C . SER A 1 358 ? 1.355 -120.062 -49.375 1 95.12 358 SER A C 1
ATOM 2653 O O . SER A 1 358 ? 1.611 -121.25 -49.25 1 95.12 358 SER A O 1
ATOM 2655 N N . VAL A 1 359 ? 0.683 -119.562 -50.312 1 95.25 359 VAL A N 1
ATOM 2656 C CA . VAL A 1 359 ? 0.154 -120.438 -51.375 1 95.25 359 VAL A CA 1
ATOM 2657 C C . VAL A 1 359 ? 1.3 -120.938 -52.25 1 95.25 359 VAL A C 1
ATOM 2659 O O . VAL A 1 359 ? 1.367 -122.125 -52.562 1 95.25 359 VAL A O 1
ATOM 2662 N N . ILE A 1 360 ? 2.162 -120.062 -52.438 1 96.12 360 ILE A N 1
ATOM 2663 C CA . ILE A 1 360 ? 3.303 -120.438 -53.25 1 96.12 360 ILE A CA 1
ATOM 2664 C C . ILE A 1 360 ? 4.152 -121.438 -52.531 1 96.12 360 ILE A C 1
ATOM 2666 O O . ILE A 1 360 ? 4.602 -122.438 -53.156 1 96.12 360 ILE A O 1
ATOM 2670 N N . ASP A 1 361 ? 4.344 -121.25 -51.375 1 94.69 361 ASP A N 1
ATOM 2671 C CA . ASP A 1 361 ? 5.082 -122.188 -50.562 1 94.69 361 ASP A CA 1
ATOM 2672 C C . ASP A 1 361 ? 4.383 -123.562 -50.531 1 94.69 361 ASP A C 1
ATOM 2674 O O . ASP A 1 361 ? 5.035 -124.625 -50.625 1 94.69 361 ASP A O 1
ATOM 2678 N N . GLY A 1 362 ? 3.148 -123.625 -50.5 1 95.31 362 GLY A N 1
ATOM 2679 C CA . GLY A 1 362 ? 2.369 -124.812 -50.562 1 95.31 362 GLY A CA 1
ATOM 2680 C C . GLY A 1 362 ? 2.484 -125.562 -51.906 1 95.31 362 GLY A C 1
ATOM 2681 O O . GLY A 1 362 ? 2.598 -126.75 -51.969 1 95.31 362 GLY A O 1
ATOM 2682 N N . ILE A 1 363 ? 2.486 -124.688 -52.781 1 96.31 363 ILE A N 1
ATOM 2683 C CA . ILE A 1 363 ? 2.611 -125.25 -54.156 1 96.31 363 ILE A CA 1
ATOM 2684 C C . ILE A 1 363 ? 3.988 -125.875 -54.344 1 96.31 363 ILE A C 1
ATOM 2686 O O . ILE A 1 363 ? 4.113 -126.938 -54.906 1 96.31 363 ILE A O 1
ATOM 2690 N N . ALA A 1 364 ? 4.926 -125.188 -53.875 1 96.38 364 ALA A N 1
ATOM 2691 C CA . ALA A 1 364 ? 6.289 -125.688 -53.938 1 96.38 364 ALA A CA 1
ATOM 2692 C C . ALA A 1 364 ? 6.418 -127 -53.188 1 96.38 364 ALA A C 1
ATOM 2694 O O . ALA A 1 364 ? 7.074 -127.938 -53.656 1 96.38 364 ALA A O 1
ATOM 2695 N N . PHE A 1 365 ? 5.777 -127.188 -52.25 1 92.81 365 PHE A N 1
ATOM 2696 C CA . PHE A 1 365 ? 5.777 -128.375 -51.438 1 92.81 365 PHE A CA 1
ATOM 2697 C C . PHE A 1 365 ? 5.074 -129.625 -52.188 1 92.81 365 PHE A C 1
ATOM 2699 O O . PHE A 1 365 ? 5.59 -130.625 -52.281 1 92.81 365 PHE A O 1
ATOM 2706 N N . GLN A 1 366 ? 3.998 -129.25 -52.656 1 95.38 366 GLN A N 1
ATOM 2707 C CA . GLN A 1 366 ? 3.229 -130.25 -53.375 1 95.38 366 GLN A CA 1
ATOM 2708 C C . GLN A 1 366 ? 3.986 -130.625 -54.625 1 95.38 366 GLN A C 1
ATOM 2710 O O . GLN A 1 366 ? 3.986 -131.875 -54.938 1 95.38 366 GLN A O 1
ATOM 2715 N N . THR A 1 367 ? 4.586 -129.625 -55.156 1 95.5 367 THR A N 1
ATOM 2716 C CA . THR A 1 367 ? 5.387 -130 -56.312 1 95.5 367 THR A CA 1
ATOM 2717 C C . THR A 1 367 ? 6.574 -130.875 -55.938 1 95.5 367 THR A C 1
ATOM 2719 O O . THR A 1 367 ? 6.918 -131.75 -56.688 1 95.5 367 THR A O 1
ATOM 2722 N N . ASN A 1 368 ? 7.137 -130.625 -54.938 1 94.25 368 ASN A N 1
ATOM 2723 C CA . ASN A 1 368 ? 8.242 -131.375 -54.438 1 94.25 368 ASN A CA 1
ATOM 2724 C C . ASN A 1 368 ? 7.805 -132.875 -54.125 1 94.25 368 ASN A C 1
ATOM 2726 O O . ASN A 1 368 ? 8.523 -133.75 -54.469 1 94.25 368 ASN A O 1
ATOM 2730 N N . ILE A 1 369 ? 6.703 -133 -53.688 1 94.31 369 ILE A N 1
ATOM 2731 C CA . ILE A 1 369 ? 6.172 -134.375 -53.344 1 94.31 369 ILE A CA 1
ATOM 2732 C C . ILE A 1 369 ? 5.852 -135.125 -54.625 1 94.31 369 ILE A C 1
ATOM 2734 O O . ILE A 1 369 ? 6.133 -136.375 -54.75 1 94.31 369 ILE A O 1
ATOM 2738 N N . LEU A 1 370 ? 5.289 -134.375 -55.469 1 93.88 370 LEU A N 1
ATOM 2739 C CA . LEU A 1 370 ? 4.957 -135 -56.75 1 93.88 370 LEU A CA 1
ATOM 2740 C C . LEU A 1 370 ? 6.219 -135.5 -57.469 1 93.88 370 LEU A C 1
ATOM 2742 O O . LEU A 1 370 ? 6.254 -136.5 -58.094 1 93.88 370 LEU A O 1
ATOM 2746 N N . ALA A 1 371 ? 7.195 -134.625 -57.281 1 92.88 371 ALA A N 1
ATOM 2747 C CA . ALA A 1 371 ? 8.477 -135 -57.906 1 92.88 371 ALA A CA 1
ATOM 2748 C C . ALA A 1 371 ? 9.148 -136.125 -57.219 1 92.88 371 ALA A C 1
ATOM 2750 O O . ALA A 1 371 ? 9.75 -137 -57.906 1 92.88 371 ALA A O 1
ATOM 2751 N N . LEU A 1 372 ? 8.953 -136.375 -56.031 1 91.88 372 LEU A N 1
ATOM 2752 C CA . LEU A 1 372 ? 9.484 -137.5 -55.312 1 91.88 372 LEU A CA 1
ATOM 2753 C C . LEU A 1 372 ? 8.773 -138.75 -55.688 1 91.88 372 LEU A C 1
ATOM 2755 O O . LEU A 1 372 ? 9.414 -139.75 -55.906 1 91.88 372 LEU A O 1
ATOM 2759 N N . ASN A 1 373 ? 7.586 -138.75 -55.844 1 89.06 373 ASN A N 1
ATOM 2760 C CA . ASN A 1 373 ? 6.801 -139.875 -56.25 1 89.06 373 ASN A CA 1
ATOM 2761 C C . ASN A 1 373 ? 7.141 -140.25 -57.656 1 89.06 373 ASN A C 1
ATOM 2763 O O . ASN A 1 373 ? 7.207 -141.5 -57.938 1 89.06 373 ASN A O 1
ATOM 2767 N N . ALA A 1 374 ? 7.32 -139.25 -58.344 1 87.62 374 ALA A N 1
ATOM 2768 C CA . ALA A 1 374 ? 7.699 -139.5 -59.75 1 87.62 374 ALA A CA 1
ATOM 2769 C C . ALA A 1 374 ? 9.086 -140.125 -59.812 1 87.62 374 ALA A C 1
ATOM 2771 O O . ALA A 1 374 ? 9.336 -141 -60.656 1 87.62 374 ALA A O 1
ATOM 2772 N N . ALA A 1 375 ? 9.945 -139.875 -58.969 1 88.5 375 ALA A N 1
ATOM 2773 C CA . ALA A 1 375 ? 11.289 -140.375 -58.906 1 88.5 375 ALA A CA 1
ATOM 2774 C C . ALA A 1 375 ? 11.234 -141.875 -58.438 1 88.5 375 ALA A C 1
ATOM 2776 O O . ALA A 1 375 ? 11.969 -142.75 -58.938 1 88.5 375 ALA A O 1
ATOM 2777 N N . VAL A 1 376 ? 10.359 -142.25 -57.688 1 87.19 376 VAL A N 1
ATOM 2778 C CA . VAL A 1 376 ? 10.211 -143.5 -57.188 1 87.19 376 VAL A CA 1
ATOM 2779 C C . VAL A 1 376 ? 9.625 -144.5 -58.25 1 87.19 376 VAL A C 1
ATOM 2781 O O . VAL A 1 376 ? 10.094 -145.625 -58.469 1 87.19 376 VAL A O 1
ATOM 2784 N N . GLU A 1 377 ? 8.719 -143.875 -58.875 1 81.62 377 GLU A N 1
ATOM 2785 C CA . GLU A 1 377 ? 8.086 -144.75 -59.938 1 81.62 377 GLU A CA 1
ATOM 2786 C C . GLU A 1 377 ? 9.055 -144.875 -61.094 1 81.62 377 GLU A C 1
ATOM 2788 O O . GLU A 1 377 ? 9.07 -146 -61.688 1 81.62 377 GLU A O 1
ATOM 2793 N N . ALA A 1 378 ? 9.836 -143.875 -61.344 1 85.25 378 ALA A N 1
ATOM 2794 C CA . ALA A 1 378 ? 10.844 -144 -62.375 1 85.25 378 ALA A CA 1
ATOM 2795 C C . ALA A 1 378 ? 11.883 -145.125 -62.031 1 85.25 378 ALA A C 1
ATOM 2797 O O . ALA A 1 378 ? 12.352 -145.875 -62.875 1 85.25 378 ALA A O 1
ATOM 2798 N N . ALA A 1 379 ? 12.188 -145.25 -60.875 1 84.62 379 ALA A N 1
ATOM 2799 C CA . ALA A 1 379 ? 13.117 -146.25 -60.406 1 84.62 379 ALA A CA 1
ATOM 2800 C C . ALA A 1 379 ? 12.516 -147.625 -60.531 1 84.62 379 ALA A C 1
ATOM 2802 O O . ALA A 1 379 ? 13.203 -148.625 -60.906 1 84.62 379 ALA A O 1
ATOM 2803 N N . ARG A 1 380 ? 11.328 -147.75 -60.344 1 82.19 380 ARG A N 1
ATOM 2804 C CA . ARG A 1 380 ? 10.609 -149 -60.375 1 82.19 380 ARG A CA 1
ATOM 2805 C C . ARG A 1 380 ? 10.5 -149.625 -61.812 1 82.19 380 ARG A C 1
ATOM 2807 O O . ARG A 1 380 ? 10.445 -150.75 -62.031 1 82.19 380 ARG A O 1
ATOM 2814 N N . ALA A 1 381 ? 10.531 -148.625 -62.688 1 80.56 381 ALA A N 1
ATOM 2815 C CA . ALA A 1 381 ? 10.359 -149 -64.125 1 80.56 381 ALA A CA 1
ATOM 2816 C C . ALA A 1 381 ? 11.688 -149.375 -64.75 1 80.56 381 ALA A C 1
ATOM 2818 O O . ALA A 1 381 ? 11.742 -149.75 -65.875 1 80.56 381 ALA A O 1
ATOM 2819 N N . GLY A 1 382 ? 12.828 -149.375 -64 1 79.75 382 GLY A N 1
ATOM 2820 C CA . GLY A 1 382 ? 14.133 -149.875 -64.438 1 79.75 382 GLY A CA 1
ATOM 2821 C C . GLY A 1 382 ? 14.773 -149 -65.5 1 79.75 382 GLY A C 1
ATOM 2822 O O . GLY A 1 382 ? 14.891 -147.875 -65.375 1 79.75 382 GLY A O 1
ATOM 2823 N N . GLU A 1 383 ? 15.039 -149.75 -66.688 1 77.19 383 GLU A N 1
ATOM 2824 C CA . GLU A 1 383 ? 15.766 -149.125 -67.812 1 77.19 383 GLU A CA 1
ATOM 2825 C C . GLU A 1 383 ? 14.867 -148.125 -68.625 1 77.19 383 GLU A C 1
ATOM 2827 O O . GLU A 1 383 ? 15.344 -147.25 -69.188 1 77.19 383 GLU A O 1
ATOM 2832 N N . GLN A 1 384 ? 13.609 -148.375 -68.562 1 76.62 384 GLN A N 1
ATOM 2833 C CA . GLN A 1 384 ? 12.648 -147.625 -69.312 1 76.62 384 GLN A CA 1
ATOM 2834 C C . GLN A 1 384 ? 12.312 -146.25 -68.562 1 76.62 384 GLN A C 1
ATOM 2836 O O . GLN A 1 384 ? 11.773 -145.375 -69.188 1 76.62 384 GLN A O 1
ATOM 2841 N N . GLY A 1 385 ? 12.828 -146.125 -67.375 1 80.81 385 GLY A N 1
ATOM 2842 C CA . GLY A 1 385 ? 12.469 -145 -66.562 1 80.81 385 GLY A CA 1
ATOM 2843 C C . GLY A 1 385 ? 13.617 -144 -66.375 1 80.81 385 GLY A C 1
ATOM 2844 O O . GLY A 1 385 ? 13.484 -143 -65.625 1 80.81 385 GLY A O 1
ATOM 2845 N N . ARG A 1 386 ? 14.602 -144.25 -66.938 1 85.81 386 ARG A N 1
ATOM 2846 C CA . ARG A 1 386 ? 15.797 -143.5 -66.75 1 85.81 386 ARG A CA 1
ATOM 2847 C C . ARG A 1 386 ? 15.562 -142 -67.188 1 85.81 386 ARG A C 1
ATOM 2849 O O . ARG A 1 386 ? 16 -141.125 -66.5 1 85.81 386 ARG A O 1
ATOM 2856 N N . GLY A 1 387 ? 14.867 -141.75 -68.188 1 83.56 387 GLY A N 1
ATOM 2857 C CA . GLY A 1 387 ? 14.555 -140.375 -68.688 1 83.56 387 GLY A CA 1
ATOM 2858 C C . GLY A 1 387 ? 13.625 -139.625 -67.75 1 83.56 387 GLY A C 1
ATOM 2859 O O . GLY A 1 387 ? 13.852 -138.5 -67.438 1 83.56 387 GLY A O 1
ATOM 2860 N N . PHE A 1 388 ? 12.688 -140.375 -67.125 1 84.88 388 PHE A N 1
ATOM 2861 C CA . PHE A 1 388 ? 11.727 -139.75 -66.188 1 84.88 388 PHE A CA 1
ATOM 2862 C C . PHE A 1 388 ? 12.367 -139.5 -64.812 1 84.88 388 PHE A C 1
ATOM 2864 O O . PHE A 1 388 ? 12.008 -138.5 -64.188 1 84.88 388 PHE A O 1
ATOM 2871 N N . ALA A 1 389 ? 13.359 -140.25 -64.562 1 87.69 389 ALA A N 1
ATOM 2872 C CA . ALA A 1 389 ? 14.086 -140 -63.312 1 87.69 389 ALA A CA 1
ATOM 2873 C C . ALA A 1 389 ? 14.852 -138.75 -63.344 1 87.69 389 ALA A C 1
ATOM 2875 O O . ALA A 1 389 ? 14.898 -138 -62.344 1 87.69 389 ALA A O 1
ATOM 2876 N N . VAL A 1 390 ? 15.289 -138.375 -64.5 1 89.94 390 VAL A N 1
ATOM 2877 C CA . VAL A 1 390 ? 16.031 -137.125 -64.688 1 89.94 390 VAL A CA 1
ATOM 2878 C C . VAL A 1 390 ? 15.062 -135.875 -64.625 1 89.94 390 VAL A C 1
ATOM 2880 O O . VAL A 1 390 ? 15.344 -134.875 -63.906 1 89.94 390 VAL A O 1
ATOM 2883 N N . VAL A 1 391 ? 13.969 -136 -65.125 1 90.56 391 VAL A N 1
ATOM 2884 C CA . VAL A 1 391 ? 12.961 -135 -65.062 1 90.56 391 VAL A CA 1
ATOM 2885 C C . VAL A 1 391 ? 12.445 -134.875 -63.656 1 90.56 391 VAL A C 1
ATOM 2887 O O . VAL A 1 391 ? 12.305 -133.75 -63.188 1 90.56 391 VAL A O 1
ATOM 2890 N N . ALA A 1 392 ? 12.211 -135.875 -63 1 91.12 392 ALA A N 1
ATOM 2891 C CA . ALA A 1 392 ? 11.703 -135.875 -61.625 1 91.12 392 ALA A CA 1
ATOM 2892 C C . ALA A 1 392 ? 12.711 -135.125 -60.688 1 91.12 392 ALA A C 1
ATOM 2894 O O . ALA A 1 392 ? 12.336 -134.375 -59.812 1 91.12 392 ALA A O 1
ATOM 2895 N N . SER A 1 393 ? 14 -135.5 -61 1 92.44 393 SER A N 1
ATOM 2896 C CA . SER A 1 393 ? 15.047 -134.875 -60.156 1 92.44 393 SER A CA 1
ATOM 2897 C C . SER A 1 393 ? 15.164 -133.375 -60.406 1 92.44 393 SER A C 1
ATOM 2899 O O . SER A 1 393 ? 15.383 -132.625 -59.469 1 92.44 393 SER A O 1
ATOM 2901 N N . GLU A 1 394 ? 14.914 -133 -61.531 1 94.19 394 GLU A N 1
ATOM 2902 C CA . GLU A 1 394 ? 14.992 -131.625 -61.875 1 94.19 394 GLU A CA 1
ATOM 2903 C C . GLU A 1 394 ? 13.797 -130.75 -61.344 1 94.19 394 GLU A C 1
ATOM 2905 O O . GLU A 1 394 ? 13.945 -129.75 -60.781 1 94.19 394 GLU A O 1
ATOM 2910 N N . VAL A 1 395 ? 12.641 -131.375 -61.406 1 94.88 395 VAL A N 1
ATOM 2911 C CA . VAL A 1 395 ? 11.43 -130.75 -60.875 1 94.88 395 VAL A CA 1
ATOM 2912 C C . VAL A 1 395 ? 11.531 -130.625 -59.344 1 94.88 395 VAL A C 1
ATOM 2914 O O . VAL A 1 395 ? 11.102 -129.625 -58.75 1 94.88 395 VAL A O 1
ATOM 2917 N N . ARG A 1 396 ? 12.133 -131.625 -58.781 1 95.12 396 ARG A N 1
ATOM 2918 C CA . ARG A 1 396 ? 12.336 -131.625 -57.344 1 95.12 396 ARG A CA 1
ATOM 2919 C C . ARG A 1 396 ? 13.266 -130.5 -56.938 1 95.12 396 ARG A C 1
ATOM 2921 O O . ARG A 1 396 ? 12.992 -129.75 -56 1 95.12 396 ARG A O 1
ATOM 2928 N N . SER A 1 397 ? 14.281 -130.25 -57.719 1 95.69 397 SER A N 1
ATOM 2929 C CA . SER A 1 397 ? 15.242 -129.125 -57.438 1 95.69 397 SER A CA 1
ATOM 2930 C C . SER A 1 397 ? 14.594 -127.75 -57.625 1 95.69 397 SER A C 1
ATOM 2932 O O . SER A 1 397 ? 14.82 -126.875 -56.812 1 95.69 397 SER A O 1
ATOM 2934 N N . LEU A 1 398 ? 13.758 -127.688 -58.531 1 95.75 398 LEU A N 1
ATOM 2935 C CA . LEU A 1 398 ? 13.07 -126.438 -58.781 1 95.75 398 LEU A CA 1
ATOM 2936 C C . LEU A 1 398 ? 12.039 -126.125 -57.719 1 95.75 398 LEU A C 1
ATOM 2938 O O . LEU A 1 398 ? 11.883 -124.938 -57.281 1 95.75 398 LEU A O 1
ATOM 2942 N N . ALA A 1 399 ? 11.406 -127.125 -57.25 1 95.88 399 ALA A N 1
ATOM 2943 C CA . ALA A 1 399 ? 10.438 -126.938 -56.188 1 95.88 399 ALA A CA 1
ATOM 2944 C C . ALA A 1 399 ? 11.125 -126.5 -54.906 1 95.88 399 ALA A C 1
ATOM 2946 O O . ALA A 1 399 ? 10.602 -125.625 -54.188 1 95.88 399 ALA A O 1
ATOM 2947 N N . GLN A 1 400 ? 12.289 -127.062 -54.688 1 95.31 400 GLN A N 1
ATOM 2948 C CA . GLN A 1 400 ? 13.047 -126.688 -53.5 1 95.31 400 GLN A CA 1
ATOM 2949 C C . GLN A 1 400 ? 13.539 -125.25 -53.625 1 95.31 400 GLN A C 1
ATOM 2951 O O . GLN A 1 400 ? 13.523 -124.5 -52.625 1 95.31 400 GLN A O 1
ATOM 2956 N N . ARG A 1 401 ? 13.875 -124.875 -54.75 1 95.19 401 ARG A N 1
ATOM 2957 C CA . ARG A 1 401 ? 14.312 -123.5 -54.969 1 95.19 401 ARG A CA 1
ATOM 2958 C C . ARG A 1 401 ? 13.156 -122.562 -54.812 1 95.19 401 ARG A C 1
ATOM 2960 O O . ARG A 1 401 ? 13.32 -121.438 -54.281 1 95.19 401 ARG A O 1
ATOM 2967 N N . SER A 1 402 ? 12.016 -122.875 -55.25 1 96.06 402 SER A N 1
ATOM 2968 C CA . SER A 1 402 ? 10.82 -122 -55.125 1 96.06 402 SER A CA 1
ATOM 2969 C C . SER A 1 402 ? 10.398 -121.875 -53.656 1 96.06 402 SER A C 1
ATOM 2971 O O . SER A 1 402 ? 10.023 -120.812 -53.219 1 96.06 402 SER A O 1
ATOM 2973 N N . ALA A 1 403 ? 10.5 -122.938 -53 1 95.38 403 ALA A N 1
ATOM 2974 C CA . ALA A 1 403 ? 10.172 -122.938 -51.562 1 95.38 403 ALA A CA 1
ATOM 2975 C C . ALA A 1 403 ? 11.125 -122 -50.812 1 95.38 403 ALA A C 1
ATOM 2977 O O . ALA A 1 403 ? 10.703 -121.25 -49.906 1 95.38 403 ALA A O 1
ATOM 2978 N N . SER A 1 404 ? 12.383 -122.062 -51.188 1 96.69 404 SER A N 1
ATOM 2979 C CA . SER A 1 404 ? 13.383 -121.25 -50.562 1 96.69 404 SER A CA 1
ATOM 2980 C C . SER A 1 404 ? 13.133 -119.75 -50.875 1 96.69 404 SER A C 1
ATOM 2982 O O . SER A 1 404 ? 13.234 -118.875 -50 1 96.69 404 SER A O 1
ATOM 2984 N N . ALA A 1 405 ? 12.75 -119.5 -51.969 1 95.75 405 ALA A N 1
ATOM 2985 C CA . ALA A 1 405 ? 12.43 -118.125 -52.406 1 95.75 405 ALA A CA 1
ATOM 2986 C C . ALA A 1 405 ? 11.18 -117.625 -51.688 1 95.75 405 ALA A C 1
ATOM 2988 O O . ALA A 1 405 ? 11.133 -116.438 -51.25 1 95.75 405 ALA A O 1
ATOM 2989 N N . ALA A 1 406 ? 10.234 -118.375 -51.531 1 94.94 406 ALA A N 1
ATOM 2990 C CA . ALA A 1 406 ? 9 -118.062 -50.844 1 94.94 406 ALA A CA 1
ATOM 2991 C C . ALA A 1 406 ? 9.273 -117.688 -49.375 1 94.94 406 ALA A C 1
ATOM 2993 O O . ALA A 1 406 ? 8.703 -116.75 -48.812 1 94.94 406 ALA A O 1
ATOM 2994 N N . ARG A 1 407 ? 10.188 -118.5 -48.812 1 95.25 407 ARG A N 1
ATOM 2995 C CA . ARG A 1 407 ? 10.539 -118.25 -47.406 1 95.25 407 ARG A CA 1
ATOM 2996 C C . ARG A 1 407 ? 11.281 -116.938 -47.281 1 95.25 407 ARG A C 1
ATOM 2998 O O . ARG A 1 407 ? 11.047 -116.188 -46.312 1 95.25 407 ARG A O 1
ATOM 3005 N N . GLU A 1 408 ? 12.039 -116.688 -48.25 1 95.62 408 GLU A N 1
ATOM 3006 C CA . GLU A 1 408 ? 12.766 -115.375 -48.219 1 95.62 408 GLU A CA 1
ATOM 3007 C C . GLU A 1 408 ? 11.82 -114.188 -48.375 1 95.62 408 GLU A C 1
ATOM 3009 O O . GLU A 1 408 ? 11.961 -113.188 -47.688 1 95.62 408 GLU A O 1
ATOM 3014 N N . ILE A 1 409 ? 10.898 -114.25 -49.125 1 95.31 409 ILE A N 1
ATOM 3015 C CA . ILE A 1 409 ? 9.914 -113.188 -49.312 1 95.31 409 ILE A CA 1
ATOM 3016 C C . ILE A 1 409 ? 9.078 -113 -48.062 1 95.31 409 ILE A C 1
ATOM 3018 O O . ILE A 1 409 ? 8.773 -111.875 -47.656 1 95.31 409 ILE A O 1
ATOM 3022 N N . LYS A 1 410 ? 8.703 -114.188 -47.562 1 94.56 410 LYS A N 1
ATOM 3023 C CA . LYS A 1 410 ? 7.918 -114.125 -46.344 1 94.56 410 LYS A CA 1
ATOM 3024 C C . LYS A 1 410 ? 8.648 -113.312 -45.25 1 94.56 410 LYS A C 1
ATOM 3026 O O . LYS A 1 410 ? 8.047 -112.5 -44.562 1 94.56 410 LYS A O 1
ATOM 3031 N N . GLU A 1 411 ? 9.984 -113.5 -45.125 1 95.25 411 GLU A N 1
ATOM 3032 C CA . GLU A 1 411 ? 10.789 -112.812 -44.156 1 95.25 411 GLU A CA 1
ATOM 3033 C C . GLU A 1 411 ? 10.852 -111.312 -44.469 1 95.25 411 GLU A C 1
ATOM 3035 O O . GLU A 1 411 ? 10.727 -110.438 -43.562 1 95.25 411 GLU A O 1
ATOM 3040 N N . LEU A 1 412 ? 10.922 -110.938 -45.625 1 93.88 412 LEU A N 1
ATOM 3041 C CA . LEU A 1 412 ? 11 -109.562 -46.062 1 93.88 412 LEU A CA 1
ATOM 3042 C C . LEU A 1 412 ? 9.664 -108.812 -45.844 1 93.88 412 LEU A C 1
ATOM 3044 O O . LEU A 1 412 ? 9.641 -107.688 -45.406 1 93.88 412 LEU A O 1
ATOM 3048 N N . ILE A 1 413 ? 8.609 -109.5 -46.031 1 93.94 413 ILE A N 1
ATOM 3049 C CA . ILE A 1 413 ? 7.289 -108.938 -45.875 1 93.94 413 ILE A CA 1
ATOM 3050 C C . ILE A 1 413 ? 6.977 -108.75 -44.406 1 93.94 413 ILE A C 1
ATOM 3052 O O . ILE A 1 413 ? 6.375 -107.75 -44.031 1 93.94 413 ILE A O 1
ATOM 3056 N N . ASP A 1 414 ? 7.395 -109.75 -43.688 1 93.12 414 ASP A N 1
ATOM 3057 C CA . ASP A 1 414 ? 7.211 -109.625 -42.219 1 93.12 414 ASP A CA 1
ATOM 3058 C C . ASP A 1 414 ? 7.969 -108.375 -41.688 1 93.12 414 ASP A C 1
ATOM 3060 O O . ASP A 1 414 ? 7.445 -107.625 -40.875 1 93.12 414 ASP A O 1
ATOM 3064 N N . ASP A 1 415 ? 9.117 -108.188 -42.25 1 92.19 415 ASP A N 1
ATOM 3065 C CA . ASP A 1 415 ? 9.93 -107.062 -41.875 1 92.19 415 ASP A CA 1
ATOM 3066 C C . ASP A 1 415 ? 9.273 -105.75 -42.344 1 92.19 415 ASP A C 1
ATOM 3068 O O . ASP A 1 415 ? 9.25 -104.75 -41.625 1 92.19 415 ASP A O 1
ATOM 3072 N N . SER A 1 416 ? 8.656 -105.75 -43.469 1 89.94 416 SER A N 1
ATOM 3073 C CA . SER A 1 416 ? 7.988 -104.562 -44 1 89.94 416 SER A CA 1
ATOM 3074 C C . SER A 1 416 ? 6.75 -104.25 -43.219 1 89.94 416 SER A C 1
ATOM 3076 O O . SER A 1 416 ? 6.508 -103.062 -42.938 1 89.94 416 SER A O 1
ATOM 3078 N N . VAL A 1 417 ? 6.027 -105.25 -42.875 1 91.06 417 VAL A N 1
ATOM 3079 C CA . VAL A 1 417 ? 4.82 -105.062 -42.094 1 91.06 417 VAL A CA 1
ATOM 3080 C C . VAL A 1 417 ? 5.191 -104.375 -40.75 1 91.06 417 VAL A C 1
ATOM 3082 O O . VAL A 1 417 ? 4.523 -103.5 -40.281 1 91.06 417 VAL A O 1
ATOM 3085 N N . GLU A 1 418 ? 6.324 -104.812 -40.156 1 93.06 418 GLU A N 1
ATOM 3086 C CA . GLU A 1 418 ? 6.777 -104.25 -38.875 1 93.06 418 GLU A CA 1
ATOM 3087 C C . GLU A 1 418 ? 7.215 -102.812 -39.031 1 93.06 418 GLU A C 1
ATOM 3089 O O . GLU A 1 418 ? 6.895 -101.938 -38.188 1 93.06 418 GLU A O 1
ATOM 3094 N N . LYS A 1 419 ? 7.816 -102.5 -40.094 1 89.94 419 LYS A N 1
ATOM 3095 C CA . LYS A 1 419 ? 8.297 -101.188 -40.344 1 89.94 419 LYS A CA 1
ATOM 3096 C C . LYS A 1 419 ? 7.137 -100.25 -40.656 1 89.94 419 LYS A C 1
ATOM 3098 O O . LYS A 1 419 ? 7.137 -99.062 -40.219 1 89.94 419 LYS A O 1
ATOM 3103 N N . VAL A 1 420 ? 6.133 -100.625 -41.312 1 90.25 420 VAL A N 1
ATOM 3104 C CA . VAL A 1 420 ? 4.953 -99.812 -41.625 1 90.25 420 VAL A CA 1
ATOM 3105 C C . VAL A 1 420 ? 4.199 -99.5 -40.344 1 90.25 420 VAL A C 1
ATOM 3107 O O . VAL A 1 420 ? 3.771 -98.375 -40.156 1 90.25 420 VAL A O 1
ATOM 3110 N N . GLN A 1 421 ? 4.145 -100.562 -39.531 1 90.94 421 GLN A N 1
ATOM 3111 C CA . GLN A 1 421 ? 3.451 -100.312 -38.25 1 90.94 421 GLN A CA 1
ATOM 3112 C C . GLN A 1 421 ? 4.195 -99.312 -37.406 1 90.94 421 GLN A C 1
ATOM 3114 O O . GLN A 1 421 ? 3.582 -98.438 -36.812 1 90.94 421 GLN A O 1
ATOM 3119 N N . SER A 1 422 ? 5.504 -99.438 -37.438 1 90.88 422 SER A N 1
ATOM 3120 C CA . SER A 1 422 ? 6.32 -98.5 -36.688 1 90.88 422 SER A CA 1
ATOM 3121 C C . SER A 1 422 ? 6.242 -97.125 -37.281 1 90.88 422 SER A C 1
ATOM 3123 O O . SER A 1 422 ? 6.105 -96.125 -36.562 1 90.88 422 SER A O 1
ATOM 3125 N N . GLY A 1 423 ? 6.25 -97.062 -38.5 1 86.94 423 GLY A N 1
ATOM 3126 C CA . GLY A 1 423 ? 6.125 -95.75 -39.219 1 86.94 423 GLY A CA 1
ATOM 3127 C C . GLY A 1 423 ? 4.781 -95.125 -39 1 86.94 423 GLY A C 1
ATOM 3128 O O . GLY A 1 423 ? 4.711 -93.875 -38.812 1 86.94 423 GLY A O 1
ATOM 3129 N N . SER A 1 424 ? 3.756 -95.938 -39.062 1 89.31 424 SER A N 1
ATOM 3130 C CA . SER A 1 424 ? 2.412 -95.375 -38.844 1 89.31 424 SER A CA 1
ATOM 3131 C C . SER A 1 424 ? 2.275 -94.75 -37.469 1 89.31 424 SER A C 1
ATOM 3133 O O . SER A 1 424 ? 1.663 -93.688 -37.312 1 89.31 424 SER A O 1
ATOM 3135 N N . ARG A 1 425 ? 2.953 -95.312 -36.438 1 91.31 425 ARG A N 1
ATOM 3136 C CA . ARG A 1 425 ? 2.926 -94.812 -35.094 1 91.31 425 ARG A CA 1
ATOM 3137 C C . ARG A 1 425 ? 3.678 -93.438 -35.031 1 91.31 425 ARG A C 1
ATOM 3139 O O . ARG A 1 425 ? 3.215 -92.5 -34.375 1 91.31 425 ARG A O 1
ATOM 3146 N N . LEU A 1 426 ? 4.738 -93.375 -35.688 1 90.44 426 LEU A N 1
ATOM 3147 C CA . LEU A 1 426 ? 5.551 -92.188 -35.719 1 90.44 426 LEU A CA 1
ATOM 3148 C C . LEU A 1 426 ? 4.824 -91.062 -36.406 1 90.44 426 LEU A C 1
ATOM 3150 O O . LEU A 1 426 ? 4.844 -89.938 -35.938 1 90.44 426 LEU A O 1
ATOM 3154 N N . VAL A 1 427 ? 4.16 -91.312 -37.469 1 87.81 427 VAL A N 1
ATOM 3155 C CA . VAL A 1 427 ? 3.422 -90.312 -38.219 1 87.81 427 VAL A CA 1
ATOM 3156 C C . VAL A 1 427 ? 2.25 -89.812 -37.375 1 87.81 427 VAL A C 1
ATOM 3158 O O . VAL A 1 427 ? 1.952 -88.625 -37.375 1 87.81 427 VAL A O 1
ATOM 3161 N N . MET A 1 428 ? 1.652 -90.75 -36.688 1 87.88 428 MET A N 1
ATOM 3162 C CA . MET A 1 428 ? 0.551 -90.375 -35.812 1 87.88 428 MET A CA 1
ATOM 3163 C C . MET A 1 428 ? 1.045 -89.438 -34.719 1 87.88 428 MET A C 1
ATOM 3165 O O . MET A 1 428 ? 0.378 -88.438 -34.375 1 87.88 428 MET A O 1
ATOM 3169 N N . GLN A 1 429 ? 2.199 -89.75 -34.219 1 88.31 429 GLN A N 1
ATOM 3170 C CA . GLN A 1 429 ? 2.801 -88.875 -33.219 1 88.31 429 GLN A CA 1
ATOM 3171 C C . GLN A 1 429 ? 3.137 -87.5 -33.781 1 88.31 429 GLN A C 1
ATOM 3173 O O . GLN A 1 429 ? 2.922 -86.5 -33.125 1 88.31 429 GLN A O 1
ATOM 3178 N N . ALA A 1 430 ? 3.594 -87.438 -34.938 1 86 430 ALA A N 1
ATOM 3179 C CA . ALA A 1 430 ? 3.893 -86.188 -35.625 1 86 430 ALA A CA 1
ATOM 3180 C C . ALA A 1 430 ? 2.623 -85.312 -35.844 1 86 430 ALA A C 1
ATOM 3182 O O . ALA A 1 430 ? 2.625 -84.125 -35.656 1 86 430 ALA A O 1
ATOM 3183 N N . GLY A 1 431 ? 1.598 -86.125 -36.25 1 86.56 431 GLY A N 1
ATOM 3184 C CA . GLY A 1 431 ? 0.317 -85.438 -36.406 1 86.56 431 GLY A CA 1
ATOM 3185 C C . GLY A 1 431 ? -0.199 -84.812 -35.125 1 86.56 431 GLY A C 1
ATOM 3186 O O . GLY A 1 431 ? -0.665 -83.688 -35.125 1 86.56 431 GLY A O 1
ATOM 3187 N N . ASN A 1 432 ? -0.037 -85.5 -33.969 1 89.31 432 ASN A N 1
ATOM 3188 C CA . ASN A 1 432 ? -0.436 -84.938 -32.688 1 89.31 432 ASN A CA 1
ATOM 3189 C C . ASN A 1 432 ? 0.404 -83.75 -32.281 1 89.31 432 ASN A C 1
ATOM 3191 O O . ASN A 1 432 ? -0.116 -82.75 -31.719 1 89.31 432 ASN A O 1
ATOM 3195 N N . THR A 1 433 ? 1.604 -83.812 -32.594 1 87.62 433 THR A N 1
ATOM 3196 C CA . THR A 1 433 ? 2.51 -82.75 -32.312 1 87.62 433 THR A CA 1
ATOM 3197 C C . THR A 1 433 ? 2.111 -81.5 -33.094 1 87.62 433 THR A C 1
ATOM 3199 O O . THR A 1 433 ? 2.107 -80.375 -32.562 1 87.62 433 THR A O 1
ATOM 3202 N N . MET A 1 434 ? 1.732 -81.625 -34.344 1 87.38 434 MET A N 1
ATOM 3203 C CA . MET A 1 434 ? 1.307 -80.5 -35.188 1 87.38 434 MET A CA 1
ATOM 3204 C C . MET A 1 434 ? 0.037 -79.875 -34.625 1 87.38 434 MET A C 1
ATOM 3206 O O . MET A 1 434 ? -0.096 -78.625 -34.625 1 87.38 434 MET A O 1
ATOM 3210 N N . GLU A 1 435 ? -0.807 -80.75 -34.094 1 90.31 435 GLU A N 1
ATOM 3211 C CA . GLU A 1 435 ? -2.037 -80.188 -33.5 1 90.31 435 GLU A CA 1
ATOM 3212 C C . GLU A 1 435 ? -1.745 -79.375 -32.25 1 90.31 435 GLU A C 1
ATOM 3214 O O . GLU A 1 435 ? -2.373 -78.375 -32.031 1 90.31 435 GLU A O 1
ATOM 3219 N N . GLN A 1 436 ? -0.781 -79.875 -31.484 1 90.19 436 GLN A N 1
ATOM 3220 C CA . GLN A 1 436 ? -0.382 -79.125 -30.281 1 90.19 436 GLN A CA 1
ATOM 3221 C C . GLN A 1 436 ? 0.266 -77.812 -30.641 1 90.19 436 GLN A C 1
ATOM 3223 O O . GLN A 1 436 ? 0.033 -76.75 -29.969 1 90.19 436 GLN A O 1
ATOM 3228 N N . VAL A 1 437 ? 0.991 -77.75 -31.672 1 90.88 437 VAL A N 1
ATOM 3229 C CA . VAL A 1 437 ? 1.655 -76.562 -32.125 1 90.88 437 VAL A CA 1
ATOM 3230 C C . VAL A 1 437 ? 0.613 -75.5 -32.594 1 90.88 437 VAL A C 1
ATOM 3232 O O . VAL A 1 437 ? 0.684 -74.312 -32.219 1 90.88 437 VAL A O 1
ATOM 3235 N N . VAL A 1 438 ? -0.331 -76 -33.375 1 92.19 438 VAL A N 1
ATOM 3236 C CA . VAL A 1 438 ? -1.383 -75.125 -33.875 1 92.19 438 VAL A CA 1
ATOM 3237 C C . VAL A 1 438 ? -2.119 -74.5 -32.688 1 92.19 438 VAL A C 1
ATOM 3239 O O . VAL A 1 438 ? -2.342 -73.25 -32.688 1 92.19 438 VAL A O 1
ATOM 3242 N N . THR A 1 439 ? -2.393 -75.25 -31.609 1 93.81 439 THR A N 1
ATOM 3243 C CA . THR A 1 439 ? -3.117 -74.75 -30.438 1 93.81 439 THR A CA 1
ATOM 3244 C C . THR A 1 439 ? -2.287 -73.688 -29.672 1 93.81 439 THR A C 1
ATOM 3246 O O . THR A 1 439 ? -2.795 -72.688 -29.297 1 93.81 439 THR A O 1
ATOM 3249 N N . SER A 1 440 ? -1.044 -74 -29.516 1 93.88 440 SER A N 1
ATOM 3250 C CA . SER A 1 440 ? -0.157 -73.062 -28.781 1 93.88 440 SER A CA 1
ATOM 3251 C C . SER A 1 440 ? 0.031 -71.75 -29.531 1 93.88 440 SER A C 1
ATOM 3253 O O . SER A 1 440 ? -0.008 -70.688 -28.922 1 93.88 440 SER A O 1
ATOM 3255 N N . VAL A 1 441 ? 0.193 -71.812 -30.797 1 95 441 VAL A N 1
ATOM 3256 C CA . VAL A 1 441 ? 0.439 -70.625 -31.609 1 95 441 VAL A CA 1
ATOM 3257 C C . VAL A 1 441 ? -0.827 -69.812 -31.672 1 95 441 VAL A C 1
ATOM 3259 O O . VAL A 1 441 ? -0.753 -68.562 -31.719 1 95 441 VAL A O 1
ATOM 3262 N N . GLN A 1 442 ? -1.953 -70.5 -31.703 1 94.5 442 GLN A N 1
ATOM 3263 C CA . GLN A 1 442 ? -3.211 -69.75 -31.656 1 94.5 442 GLN A CA 1
ATOM 3264 C C . GLN A 1 442 ? -3.354 -69 -30.344 1 94.5 442 GLN A C 1
ATOM 3266 O O . GLN A 1 442 ? -3.85 -67.875 -30.328 1 94.5 442 GLN A O 1
ATOM 3271 N N . ARG A 1 443 ? -2.891 -69.562 -29.297 1 95.19 443 ARG A N 1
ATOM 3272 C CA . ARG A 1 443 ? -2.92 -68.875 -28.016 1 95.19 443 ARG A CA 1
ATOM 3273 C C . ARG A 1 443 ? -1.973 -67.688 -28 1 95.19 443 ARG A C 1
ATOM 3275 O O . ARG A 1 443 ? -2.287 -66.625 -27.422 1 95.19 443 ARG A O 1
ATOM 3282 N N . VAL A 1 444 ? -0.838 -67.812 -28.609 1 95.94 444 VAL A N 1
ATOM 3283 C CA . VAL A 1 444 ? 0.099 -66.688 -28.734 1 95.94 444 VAL A CA 1
ATOM 3284 C C . VAL A 1 444 ? -0.558 -65.562 -29.516 1 95.94 444 VAL A C 1
ATOM 3286 O O . VAL A 1 444 ? -0.459 -64.375 -29.109 1 95.94 444 VAL A O 1
ATOM 3289 N N . SER A 1 445 ? -1.22 -65.875 -30.547 1 96.12 445 SER A N 1
ATOM 3290 C CA . SER A 1 445 ? -1.915 -64.875 -31.344 1 96.12 445 SER A CA 1
ATOM 3291 C C . SER A 1 445 ? -2.943 -64.125 -30.516 1 96.12 445 SER A C 1
ATOM 3293 O O . SER A 1 445 ? -3.061 -62.875 -30.625 1 96.12 445 SER A O 1
ATOM 3295 N N . ASP A 1 446 ? -3.648 -64.812 -29.594 1 95.88 446 ASP A N 1
ATOM 3296 C CA . ASP A 1 446 ? -4.641 -64.188 -28.719 1 95.88 446 ASP A CA 1
ATOM 3297 C C . ASP A 1 446 ? -3.979 -63.219 -27.75 1 95.88 446 ASP A C 1
ATOM 3299 O O . ASP A 1 446 ? -4.469 -62.094 -27.562 1 95.88 446 ASP A O 1
ATOM 3303 N N . ILE A 1 447 ? -2.908 -63.625 -27.219 1 96.5 447 ILE A N 1
ATOM 3304 C CA . ILE A 1 447 ? -2.201 -62.781 -26.234 1 96.5 447 ILE A CA 1
ATOM 3305 C C . ILE A 1 447 ? -1.65 -61.531 -26.922 1 96.5 447 ILE A C 1
ATOM 3307 O O . ILE A 1 447 ? -1.728 -60.438 -26.359 1 96.5 447 ILE A O 1
ATOM 3311 N N . VAL A 1 448 ? -1.142 -61.688 -28.031 1 96.44 448 VAL A N 1
ATOM 3312 C CA . VAL A 1 448 ? -0.549 -60.594 -28.766 1 96.44 448 VAL A CA 1
ATOM 3313 C C . VAL A 1 448 ? -1.642 -59.594 -29.203 1 96.44 448 VAL A C 1
ATOM 3315 O O . VAL A 1 448 ? -1.419 -58.406 -29.234 1 96.44 448 VAL A O 1
ATOM 3318 N N . ARG A 1 449 ? -2.809 -60.094 -29.469 1 96.12 449 ARG A N 1
ATOM 3319 C CA . ARG A 1 449 ? -3.939 -59.219 -29.766 1 96.12 449 ARG A CA 1
ATOM 3320 C C . ARG A 1 449 ? -4.344 -58.406 -28.547 1 96.12 449 ARG A C 1
ATOM 3322 O O . ARG A 1 449 ? -4.691 -57.219 -28.656 1 96.12 449 ARG A O 1
ATOM 3329 N N . ASP A 1 450 ? -4.203 -59.062 -27.422 1 96.5 450 ASP A N 1
ATOM 3330 C CA . ASP A 1 450 ? -4.449 -58.344 -26.188 1 96.5 450 ASP A CA 1
ATOM 3331 C C . ASP A 1 450 ? -3.436 -57.219 -25.984 1 96.5 450 ASP A C 1
ATOM 3333 O O . ASP A 1 450 ? -3.785 -56.156 -25.5 1 96.5 450 ASP A O 1
ATOM 3337 N N . ILE A 1 451 ? -2.262 -57.438 -26.344 1 96.75 451 ILE A N 1
ATOM 3338 C CA . ILE A 1 451 ? -1.208 -56.406 -26.25 1 96.75 451 ILE A CA 1
ATOM 3339 C C . ILE A 1 451 ? -1.516 -55.25 -27.188 1 96.75 451 ILE A C 1
ATOM 3341 O O . ILE A 1 451 ? -1.33 -54.094 -26.828 1 96.75 451 ILE A O 1
ATOM 3345 N N . SER A 1 452 ? -1.954 -55.562 -28.344 1 96.31 452 SER A N 1
ATOM 3346 C CA . SER A 1 452 ? -2.33 -54.531 -29.312 1 96.31 452 SER A CA 1
ATOM 3347 C C . SER A 1 452 ? -3.445 -53.656 -28.766 1 96.31 452 SER A C 1
ATOM 3349 O O . SER A 1 452 ? -3.381 -52.438 -28.859 1 96.31 452 SER A O 1
ATOM 3351 N N . VAL A 1 453 ? -4.461 -54.281 -28.125 1 95.69 453 VAL A N 1
ATOM 3352 C CA . VAL A 1 453 ? -5.574 -53.531 -27.531 1 95.69 453 VAL A CA 1
ATOM 3353 C C . VAL A 1 453 ? -5.078 -52.656 -26.391 1 95.69 453 VAL A C 1
ATOM 3355 O O . VAL A 1 453 ? -5.402 -51.469 -26.312 1 95.69 453 VAL A O 1
ATOM 3358 N N . ALA A 1 454 ? -4.254 -53.25 -25.562 1 96.38 454 ALA A N 1
ATOM 3359 C CA . ALA A 1 454 ? -3.684 -52.5 -24.438 1 96.38 454 ALA A CA 1
ATOM 3360 C C . ALA A 1 454 ? -2.846 -51.344 -24.922 1 96.38 454 ALA A C 1
ATOM 3362 O O . ALA A 1 454 ? -2.891 -50.25 -24.328 1 96.38 454 ALA A O 1
ATOM 3363 N N . SER A 1 455 ? -2.096 -51.5 -25.969 1 96.81 455 SER A N 1
ATOM 3364 C CA . SER A 1 455 ? -1.282 -50.438 -26.531 1 96.81 455 SER A CA 1
ATOM 3365 C C . SER A 1 455 ? -2.152 -49.312 -27.094 1 96.81 455 SER A C 1
ATOM 3367 O O . SER A 1 455 ? -1.788 -48.125 -27 1 96.81 455 SER A O 1
ATOM 3369 N N . GLY A 1 456 ? -3.295 -49.688 -27.625 1 94.81 456 GLY A N 1
ATOM 3370 C CA . GLY A 1 456 ? -4.254 -48.688 -28.047 1 94.81 456 GLY A CA 1
ATOM 3371 C C . GLY A 1 456 ? -4.785 -47.875 -26.891 1 94.81 456 GLY A C 1
ATOM 3372 O O . GLY A 1 456 ? -4.863 -46.625 -26.969 1 94.81 456 GLY A O 1
ATOM 3373 N N . GLU A 1 457 ? -5.074 -48.5 -25.766 1 95 457 GLU A N 1
ATOM 3374 C CA . GLU A 1 457 ? -5.523 -47.812 -24.562 1 95 457 GLU A CA 1
ATOM 3375 C C . GLU A 1 457 ? -4.434 -46.875 -24.016 1 95 457 GLU A C 1
ATOM 3377 O O . GLU A 1 457 ? -4.719 -45.781 -23.562 1 95 457 GLU A O 1
ATOM 3382 N N . GLN A 1 458 ? -3.268 -47.344 -24.062 1 95.44 458 GLN A N 1
ATOM 3383 C CA . GLN A 1 458 ? -2.131 -46.531 -23.625 1 95.44 458 GLN A CA 1
ATOM 3384 C C . GLN A 1 458 ? -1.979 -45.281 -24.469 1 95.44 458 GLN A C 1
ATOM 3386 O O . GLN A 1 458 ? -1.731 -44.188 -23.938 1 95.44 458 GLN A O 1
ATOM 3391 N N . SER A 1 459 ? -2.102 -45.469 -25.719 1 96.56 459 SER A N 1
ATOM 3392 C CA . SER A 1 459 ? -2.02 -44.312 -26.625 1 96.56 459 SER A CA 1
ATOM 3393 C C . SER A 1 459 ? -3.061 -43.281 -26.266 1 96.56 459 SER A C 1
ATOM 3395 O O . SER A 1 459 ? -2.762 -42.062 -26.25 1 96.56 459 SER A O 1
ATOM 3397 N N . ASP A 1 460 ? -4.27 -43.688 -25.891 1 94.88 460 ASP A N 1
ATOM 3398 C CA . ASP A 1 460 ? -5.328 -42.781 -25.484 1 94.88 460 ASP A CA 1
ATOM 3399 C C . ASP A 1 460 ? -4.973 -42.094 -24.156 1 94.88 460 ASP A C 1
ATOM 3401 O O . ASP A 1 460 ? -5.199 -40.906 -24 1 94.88 460 ASP A O 1
ATOM 3405 N N . GLY A 1 461 ? -4.477 -42.938 -23.281 1 94.19 461 GLY A N 1
ATOM 3406 C CA . GLY A 1 461 ? -4.039 -42.406 -22.016 1 94.19 461 GLY A CA 1
ATOM 3407 C C . GLY A 1 461 ? -2.947 -41.344 -22.172 1 94.19 461 GLY A C 1
ATOM 3408 O O . GLY A 1 461 ? -2.984 -40.312 -21.516 1 94.19 461 GLY A O 1
ATOM 3409 N N . ILE A 1 462 ? -2.018 -41.562 -23.031 1 95.69 462 ILE A N 1
ATOM 3410 C CA . ILE A 1 462 ? -0.92 -40.656 -23.297 1 95.69 462 ILE A CA 1
ATOM 3411 C C . ILE A 1 462 ? -1.465 -39.344 -23.891 1 95.69 462 ILE A C 1
ATOM 3413 O O . ILE A 1 462 ? -1.021 -38.25 -23.531 1 95.69 462 ILE A O 1
ATOM 3417 N N . ALA A 1 463 ? -2.447 -39.469 -24.75 1 94.75 463 ALA A N 1
ATOM 3418 C CA . ALA A 1 463 ? -3.07 -38.281 -25.328 1 94.75 463 ALA A CA 1
ATOM 3419 C C . ALA A 1 463 ? -3.734 -37.406 -24.266 1 94.75 463 ALA A C 1
ATOM 3421 O O . ALA A 1 463 ? -3.635 -36.188 -24.297 1 94.75 463 ALA A O 1
ATOM 3422 N N . GLN A 1 464 ? -4.359 -38.062 -23.328 1 93.38 464 GLN A N 1
ATOM 3423 C CA . GLN A 1 464 ? -4.996 -37.344 -22.219 1 93.38 464 GLN A CA 1
ATOM 3424 C C . GLN A 1 464 ? -3.963 -36.625 -21.359 1 93.38 464 GLN A C 1
ATOM 3426 O O . GLN A 1 464 ? -4.164 -35.469 -20.984 1 93.38 464 GLN A O 1
ATOM 3431 N N . VAL A 1 465 ? -2.893 -37.25 -21.094 1 94.25 465 VAL A N 1
ATOM 3432 C CA . VAL A 1 465 ? -1.838 -36.625 -20.281 1 94.25 465 VAL A CA 1
ATOM 3433 C C . VAL A 1 465 ? -1.223 -35.469 -21.031 1 94.25 465 VAL A C 1
ATOM 3435 O O . VAL A 1 465 ? -0.938 -34.406 -20.438 1 94.25 465 VAL A O 1
ATOM 3438 N N . ASN A 1 466 ? -1.046 -35.656 -22.297 1 95 466 ASN A N 1
ATOM 3439 C CA . ASN A 1 466 ? -0.501 -34.594 -23.125 1 95 466 ASN A CA 1
ATOM 3440 C C . ASN A 1 466 ? -1.395 -33.344 -23.078 1 95 466 ASN A C 1
ATOM 3442 O O . ASN A 1 466 ? -0.898 -32.219 -23.031 1 95 466 ASN A O 1
ATOM 3446 N N . GLN A 1 467 ? -2.654 -33.562 -23.078 1 93.38 467 GLN A N 1
ATOM 3447 C CA . GLN A 1 467 ? -3.588 -32.469 -22.984 1 93.38 467 GLN A CA 1
ATOM 3448 C C . GLN A 1 467 ? -3.465 -31.75 -21.625 1 93.38 467 GLN A C 1
ATOM 3450 O O . GLN A 1 467 ? -3.434 -30.531 -21.562 1 93.38 467 GLN A O 1
ATOM 3455 N N . ALA A 1 468 ? -3.377 -32.531 -20.625 1 92.88 468 ALA A N 1
ATOM 3456 C CA . ALA A 1 468 ? -3.24 -32 -19.281 1 92.88 468 ALA A CA 1
ATOM 3457 C C . ALA A 1 468 ? -1.937 -31.219 -19.125 1 92.88 468 ALA A C 1
ATOM 3459 O O . ALA A 1 468 ? -1.909 -30.156 -18.516 1 92.88 468 ALA A O 1
ATOM 3460 N N . ILE A 1 469 ? -0.902 -31.719 -19.703 1 92.56 469 ILE A N 1
ATOM 3461 C CA . ILE A 1 469 ? 0.404 -31.062 -19.672 1 92.56 469 ILE A CA 1
ATOM 3462 C C . ILE A 1 469 ? 0.339 -29.734 -20.422 1 92.56 469 ILE A C 1
ATOM 3464 O O . ILE A 1 469 ? 0.922 -28.75 -20 1 92.56 469 ILE A O 1
ATOM 3468 N N . GLY A 1 470 ? -0.389 -29.766 -21.531 1 92.62 470 GLY A N 1
ATOM 3469 C CA . GLY A 1 470 ? -0.605 -28.516 -22.25 1 92.62 470 GLY A CA 1
ATOM 3470 C C . GLY A 1 470 ? -1.295 -27.469 -21.406 1 92.62 470 GLY A C 1
ATOM 3471 O O . GLY A 1 470 ? -0.896 -26.297 -21.422 1 92.62 470 GLY A O 1
ATOM 3472 N N . MET A 1 471 ? -2.238 -27.812 -20.656 1 91.75 471 MET A N 1
ATOM 3473 C CA . MET A 1 471 ? -2.955 -26.906 -19.766 1 91.75 471 MET A CA 1
ATOM 3474 C C . MET A 1 471 ? -2.049 -26.422 -18.641 1 91.75 471 MET A C 1
ATOM 3476 O O . MET A 1 471 ? -2.074 -25.234 -18.297 1 91.75 471 MET A O 1
ATOM 3480 N N . MET A 1 472 ? -1.277 -27.281 -18.156 1 90 472 MET A N 1
ATOM 3481 C CA . MET A 1 472 ? -0.346 -26.922 -17.094 1 90 472 MET A CA 1
ATOM 3482 C C . MET A 1 472 ? 0.712 -25.938 -17.594 1 90 472 MET A C 1
ATOM 3484 O O . MET A 1 472 ? 1.135 -25.047 -16.875 1 90 472 MET A O 1
ATOM 3488 N N . ASP A 1 473 ? 1.137 -26.156 -18.812 1 94.12 473 ASP A N 1
ATOM 3489 C CA . ASP A 1 473 ? 2.092 -25.25 -19.422 1 94.12 473 ASP A CA 1
ATOM 3490 C C . ASP A 1 473 ? 1.497 -23.844 -19.562 1 94.12 473 ASP A C 1
ATOM 3492 O O . ASP A 1 473 ? 2.16 -22.844 -19.281 1 94.12 473 ASP A O 1
ATOM 3496 N N . GLN A 1 474 ? 0.251 -23.797 -19.984 1 91.12 474 GLN A N 1
ATOM 3497 C CA . GLN A 1 474 ? -0.434 -22.516 -20.109 1 91.12 474 GLN A CA 1
ATOM 3498 C C . GLN A 1 474 ? -0.553 -21.828 -18.75 1 91.12 474 GLN A C 1
ATOM 3500 O O . GLN A 1 474 ? -0.314 -20.625 -18.641 1 91.12 474 GLN A O 1
ATOM 3505 N N . THR A 1 475 ? -0.935 -22.547 -17.781 1 89.81 475 THR A N 1
ATOM 3506 C CA . THR A 1 475 ? -1.062 -22.031 -16.422 1 89.81 475 THR A CA 1
ATOM 3507 C C . THR A 1 475 ? 0.283 -21.516 -15.906 1 89.81 475 THR A C 1
ATOM 3509 O O . THR A 1 475 ? 0.358 -20.453 -15.297 1 89.81 475 THR A O 1
ATOM 3512 N N . THR A 1 476 ? 1.339 -22.266 -16.156 1 90.44 476 THR A N 1
ATOM 3513 C CA . THR A 1 476 ? 2.682 -21.891 -15.727 1 90.44 476 THR A CA 1
ATOM 3514 C C . THR A 1 476 ? 3.111 -20.578 -16.391 1 90.44 476 THR A C 1
ATOM 3516 O O . THR A 1 476 ? 3.684 -19.703 -15.734 1 90.44 476 THR A O 1
ATOM 3519 N N . GLN A 1 477 ? 2.797 -20.391 -17.688 1 90.44 477 GLN A N 1
ATOM 3520 C CA . GLN A 1 477 ? 3.107 -19.156 -18.406 1 90.44 477 GLN A CA 1
ATOM 3521 C C . GLN A 1 477 ? 2.344 -17.969 -17.812 1 90.44 477 GLN A C 1
ATOM 3523 O O . GLN A 1 477 ? 2.902 -16.891 -17.641 1 90.44 477 GLN A O 1
ATOM 3528 N N . GLN A 1 478 ? 1.131 -18.219 -17.469 1 88.94 478 GLN A N 1
ATOM 3529 C CA . GLN A 1 478 ? 0.311 -17.172 -16.875 1 88.94 478 GLN A CA 1
ATOM 3530 C C . GLN A 1 478 ? 0.823 -16.812 -15.484 1 88.94 478 GLN A C 1
ATOM 3532 O O . GLN A 1 478 ? 0.791 -15.641 -15.094 1 88.94 478 GLN A O 1
ATOM 3537 N N . ASN A 1 479 ? 1.275 -17.797 -14.758 1 87.69 479 ASN A N 1
ATOM 3538 C CA . ASN A 1 479 ? 1.873 -17.531 -13.445 1 87.69 479 ASN A CA 1
ATOM 3539 C C . ASN A 1 479 ? 3.146 -16.703 -13.57 1 87.69 479 ASN A C 1
ATOM 3541 O O . ASN A 1 479 ? 3.414 -15.836 -12.734 1 87.69 479 ASN A O 1
ATOM 3545 N N . ALA A 1 480 ? 3.906 -16.984 -14.594 1 88.31 480 ALA A N 1
ATOM 3546 C CA . ALA A 1 480 ? 5.105 -16.188 -14.844 1 88.31 480 ALA A CA 1
ATOM 3547 C C . ALA A 1 480 ? 4.754 -14.727 -15.078 1 88.31 480 ALA A C 1
ATOM 3549 O O . ALA A 1 480 ? 5.422 -13.836 -14.555 1 88.31 480 ALA A O 1
ATOM 3550 N N . ALA A 1 481 ? 3.645 -14.445 -15.805 1 88.5 481 ALA A N 1
ATOM 3551 C CA . ALA A 1 481 ? 3.172 -13.086 -16.047 1 88.5 481 ALA A CA 1
ATOM 3552 C C . ALA A 1 481 ? 2.713 -12.43 -14.742 1 88.5 481 ALA A C 1
ATOM 3554 O O . ALA A 1 481 ? 2.998 -11.258 -14.5 1 88.5 481 ALA A O 1
ATOM 3555 N N . LEU A 1 482 ? 2.02 -13.203 -13.977 1 86.25 482 LEU A N 1
ATOM 3556 C CA . LEU A 1 482 ? 1.523 -12.703 -12.695 1 86.25 482 LEU A CA 1
ATOM 3557 C C . LEU A 1 482 ? 2.678 -12.328 -11.773 1 86.25 482 LEU A C 1
ATOM 3559 O O . LEU A 1 482 ? 2.582 -11.367 -11.016 1 86.25 482 LEU A O 1
ATOM 3563 N N . VAL A 1 483 ? 3.779 -13.047 -11.797 1 86.12 483 VAL A N 1
ATOM 3564 C CA . VAL A 1 483 ? 4.973 -12.758 -11.016 1 86.12 483 VAL A CA 1
ATOM 3565 C C . VAL A 1 483 ? 5.516 -11.383 -11.383 1 86.12 483 VAL A C 1
ATOM 3567 O O . VAL A 1 483 ? 5.828 -10.578 -10.5 1 86.12 483 VAL A O 1
ATOM 3570 N N . GLU A 1 484 ? 5.52 -11.078 -12.633 1 88.06 484 GLU A N 1
ATOM 3571 C CA . GLU A 1 484 ? 6.012 -9.781 -13.094 1 88.06 484 GLU A CA 1
ATOM 3572 C C . GLU A 1 484 ? 5.082 -8.648 -12.656 1 88.06 484 GLU A C 1
ATOM 3574 O O . GLU A 1 484 ? 5.539 -7.613 -12.18 1 88.06 484 GLU A O 1
ATOM 3579 N N . GLU A 1 485 ? 3.832 -8.875 -12.797 1 86.56 485 GLU A N 1
ATOM 3580 C CA . GLU A 1 485 ? 2.84 -7.871 -12.43 1 86.56 485 GLU A CA 1
ATOM 3581 C C . GLU A 1 485 ? 2.863 -7.594 -10.93 1 86.56 485 GLU A C 1
ATOM 3583 O O . GLU A 1 485 ? 2.832 -6.438 -10.5 1 86.56 485 GLU A O 1
ATOM 3588 N N . ALA A 1 486 ? 2.934 -8.656 -10.148 1 82.5 486 ALA A N 1
ATOM 3589 C CA . ALA A 1 486 ? 2.963 -8.516 -8.695 1 82.5 486 ALA A CA 1
ATOM 3590 C C . ALA A 1 486 ? 4.258 -7.855 -8.234 1 82.5 486 ALA A C 1
ATOM 3592 O O . ALA A 1 486 ? 4.254 -7.078 -7.273 1 82.5 486 ALA A O 1
ATOM 3593 N N . ALA A 1 487 ? 5.352 -8.195 -8.867 1 84.56 487 ALA A N 1
ATOM 3594 C CA . ALA A 1 487 ? 6.625 -7.543 -8.57 1 84.56 487 ALA A CA 1
ATOM 3595 C C . ALA A 1 487 ? 6.535 -6.035 -8.797 1 84.56 487 ALA A C 1
ATOM 3597 O O . ALA A 1 487 ? 6.98 -5.246 -7.961 1 84.56 487 ALA A O 1
ATOM 3598 N N . ALA A 1 488 ? 5.922 -5.66 -9.883 1 86.12 488 ALA A N 1
ATOM 3599 C CA . ALA A 1 488 ? 5.754 -4.246 -10.211 1 86.12 488 ALA A CA 1
ATOM 3600 C C . ALA A 1 488 ? 4.852 -3.549 -9.195 1 86.12 488 ALA A C 1
ATOM 3602 O O . ALA A 1 488 ? 5.152 -2.439 -8.75 1 86.12 488 ALA A O 1
ATOM 3603 N N . ALA A 1 489 ? 3.791 -4.191 -8.875 1 83.75 489 ALA A N 1
ATOM 3604 C CA . ALA A 1 489 ? 2.855 -3.633 -7.898 1 83.75 489 ALA A CA 1
ATOM 3605 C C . ALA A 1 489 ? 3.518 -3.475 -6.535 1 83.75 489 ALA A C 1
ATOM 3607 O O . ALA A 1 489 ? 3.348 -2.451 -5.867 1 83.75 489 ALA A O 1
ATOM 3608 N N . SER A 1 490 ? 4.285 -4.477 -6.09 1 85.19 490 SER A N 1
ATOM 3609 C CA . SER A 1 490 ? 5.004 -4.434 -4.82 1 85.19 490 SER A CA 1
ATOM 3610 C C . SER A 1 490 ? 6.031 -3.307 -4.809 1 85.19 490 SER A C 1
ATOM 3612 O O . SER A 1 490 ? 6.176 -2.607 -3.803 1 85.19 490 SER A O 1
ATOM 3614 N N . GLN A 1 491 ? 6.734 -3.127 -5.895 1 85.25 491 GLN A N 1
ATOM 3615 C CA . GLN A 1 491 ? 7.707 -2.045 -6.008 1 85.25 491 GLN A CA 1
ATOM 3616 C C . GLN A 1 491 ? 7.027 -0.682 -5.926 1 85.25 491 GLN A C 1
ATOM 3618 O O . GLN A 1 491 ? 7.531 0.228 -5.262 1 85.25 491 GLN A O 1
ATOM 3623 N N . SER A 1 492 ? 5.922 -0.554 -6.578 1 85.81 492 SER A N 1
ATOM 3624 C CA . SER A 1 492 ? 5.148 0.684 -6.535 1 85.81 492 SER A CA 1
ATOM 3625 C C . SER A 1 492 ? 4.691 1.003 -5.117 1 85.81 492 SER A C 1
ATOM 3627 O O . SER A 1 492 ? 4.781 2.15 -4.672 1 85.81 492 SER A O 1
ATOM 3629 N N . LEU A 1 493 ? 4.254 -0.015 -4.398 1 84.75 493 LEU A N 1
ATOM 3630 C CA . LEU A 1 493 ? 3.824 0.138 -3.012 1 84.75 493 LEU A CA 1
ATOM 3631 C C . LEU A 1 493 ? 4.984 0.59 -2.131 1 84.75 493 LEU A C 1
ATOM 3633 O O . LEU A 1 493 ? 4.82 1.476 -1.288 1 84.75 493 LEU A O 1
ATOM 3637 N N . ARG A 1 494 ? 6.129 0.025 -2.346 1 85.31 494 ARG A N 1
ATOM 3638 C CA . ARG A 1 494 ? 7.316 0.392 -1.576 1 85.31 494 ARG A CA 1
ATOM 3639 C C . ARG A 1 494 ? 7.711 1.841 -1.839 1 85.31 494 ARG A C 1
ATOM 3641 O O . ARG A 1 494 ? 8.086 2.564 -0.914 1 85.31 494 ARG A O 1
ATOM 3648 N N . GLU A 1 495 ? 7.605 2.256 -3.061 1 86.38 495 GLU A N 1
ATOM 3649 C CA . GLU A 1 495 ? 7.922 3.635 -3.42 1 86.38 495 GLU A CA 1
ATOM 3650 C C . GLU A 1 495 ? 6.938 4.609 -2.781 1 86.38 495 GLU A C 1
ATOM 3652 O O . GLU A 1 495 ? 7.332 5.68 -2.311 1 86.38 495 GLU A O 1
ATOM 3657 N N . GLN A 1 496 ? 5.715 4.215 -2.83 1 82.19 496 GLN A N 1
ATOM 3658 C CA . GLN A 1 496 ? 4.691 5.051 -2.211 1 82.19 496 GLN A CA 1
ATOM 3659 C C . GLN A 1 496 ? 4.902 5.152 -0.703 1 82.19 496 GLN A C 1
ATOM 3661 O O . GLN A 1 496 ? 4.762 6.227 -0.12 1 82.19 496 GLN A O 1
ATOM 3666 N N . ALA A 1 497 ? 5.219 4.027 -0.056 1 84.06 497 ALA A N 1
ATOM 3667 C CA . ALA A 1 497 ? 5.508 4.016 1.375 1 84.06 497 ALA A CA 1
ATOM 3668 C C . ALA A 1 497 ? 6.699 4.914 1.7 1 84.06 497 ALA A C 1
ATOM 3670 O O . ALA A 1 497 ? 6.668 5.672 2.672 1 84.06 497 ALA A O 1
ATOM 3671 N N . LYS A 1 498 ? 7.719 4.84 0.903 1 84.31 498 LYS A N 1
ATOM 3672 C CA . LYS A 1 498 ? 8.898 5.68 1.082 1 84.31 498 LYS A CA 1
ATOM 3673 C C . LYS A 1 498 ? 8.547 7.156 0.924 1 84.31 498 LYS A C 1
ATOM 3675 O O . LYS A 1 498 ? 9.008 7.996 1.701 1 84.31 498 LYS A O 1
ATOM 3680 N N . GLY A 1 499 ? 7.734 7.438 -0.096 1 83.38 499 GLY A N 1
ATOM 3681 C CA . GLY A 1 499 ? 7.289 8.805 -0.297 1 83.38 499 GLY A CA 1
ATOM 3682 C C . GLY A 1 499 ? 6.504 9.359 0.877 1 83.38 499 GLY A C 1
ATOM 3683 O O . GLY A 1 499 ? 6.727 10.492 1.304 1 83.38 499 GLY A O 1
ATOM 3684 N N . LEU A 1 500 ? 5.613 8.547 1.428 1 82.44 500 LEU A N 1
ATOM 3685 C CA . LEU A 1 500 ? 4.828 8.938 2.594 1 82.44 500 LEU A CA 1
ATOM 3686 C C . LEU A 1 500 ? 5.723 9.125 3.814 1 82.44 500 LEU A C 1
ATOM 3688 O O . LEU A 1 500 ? 5.555 10.086 4.57 1 82.44 500 LEU A O 1
ATOM 3692 N N . ALA A 1 501 ? 6.668 8.203 3.998 1 83.56 501 ALA A N 1
ATOM 3693 C CA . ALA A 1 501 ? 7.613 8.289 5.109 1 83.56 501 ALA A CA 1
ATOM 3694 C C . ALA A 1 501 ? 8.43 9.578 5.039 1 83.56 501 ALA A C 1
ATOM 3696 O O . ALA A 1 501 ? 8.633 10.25 6.055 1 83.56 501 ALA A O 1
ATOM 3697 N N . GLN A 1 502 ? 8.836 9.953 3.875 1 82.56 502 GLN A N 1
ATOM 3698 C CA . GLN A 1 502 ? 9.609 11.172 3.674 1 82.56 502 GLN A CA 1
ATOM 3699 C C . GLN A 1 502 ? 8.766 12.406 3.949 1 82.56 502 GLN A C 1
ATOM 3701 O O . GLN A 1 502 ? 9.242 13.375 4.555 1 82.56 502 GLN A O 1
ATOM 3706 N N . ALA A 1 503 ? 7.496 12.297 3.521 1 75.44 503 ALA A N 1
ATOM 3707 C CA . ALA A 1 503 ? 6.598 13.438 3.699 1 75.44 503 ALA A CA 1
ATOM 3708 C C . ALA A 1 503 ? 6.348 13.711 5.18 1 75.44 503 ALA A C 1
ATOM 3710 O O . ALA A 1 503 ? 6.23 14.867 5.586 1 75.44 503 ALA A O 1
ATOM 3711 N N . VAL A 1 504 ? 6.41 12.68 6.023 1 81.44 504 VAL A N 1
ATOM 3712 C CA . VAL A 1 504 ? 6.074 12.867 7.43 1 81.44 504 VAL A CA 1
ATOM 3713 C C . VAL A 1 504 ? 7.348 12.898 8.266 1 81.44 504 VAL A C 1
ATOM 3715 O O . VAL A 1 504 ? 7.305 13.188 9.461 1 81.44 504 VAL A O 1
ATOM 3718 N N . SER A 1 505 ? 8.453 12.531 7.668 1 83.5 505 SER A N 1
ATOM 3719 C CA . SER A 1 505 ? 9.727 12.469 8.383 1 83.5 505 SER A CA 1
ATOM 3720 C C . SER A 1 505 ? 10.141 13.852 8.891 1 83.5 505 SER A C 1
ATOM 3722 O O . SER A 1 505 ? 10.906 13.961 9.844 1 83.5 505 SER A O 1
ATOM 3724 N N . VAL A 1 506 ? 9.648 14.898 8.258 1 76.31 506 VAL A N 1
ATOM 3725 C CA . VAL A 1 506 ? 10.016 16.266 8.609 1 76.31 506 VAL A CA 1
ATOM 3726 C C . VAL A 1 506 ? 9.391 16.641 9.945 1 76.31 506 VAL A C 1
ATOM 3728 O O . VAL A 1 506 ? 9.836 17.594 10.602 1 76.31 506 VAL A O 1
ATOM 3731 N N . PHE A 1 507 ? 8.383 15.867 10.375 1 80.38 507 PHE A N 1
ATOM 3732 C CA . PHE A 1 507 ? 7.664 16.203 11.594 1 80.38 507 PHE A CA 1
ATOM 3733 C C . PHE A 1 507 ? 8.188 15.383 12.773 1 80.38 507 PHE A C 1
ATOM 3735 O O . PHE A 1 507 ? 8.375 14.172 12.664 1 80.38 507 PHE A O 1
ATOM 3742 N N . ARG A 1 508 ? 8.672 15.914 13.789 1 85.31 508 ARG A N 1
ATOM 3743 C CA . ARG A 1 508 ? 9.094 15.266 15.023 1 85.31 508 ARG A CA 1
ATOM 3744 C C . ARG A 1 508 ? 7.961 15.227 16.031 1 85.31 508 ARG A C 1
ATOM 3746 O O . ARG A 1 508 ? 7.402 16.266 16.391 1 85.31 508 ARG A O 1
ATOM 3753 N N . LEU A 1 509 ? 7.492 14.094 16.406 1 77.69 509 LEU A N 1
ATOM 3754 C CA . LEU A 1 509 ? 6.43 13.922 17.391 1 77.69 509 LEU A CA 1
ATOM 3755 C C . LEU A 1 509 ? 7.008 13.664 18.781 1 77.69 509 LEU A C 1
ATOM 3757 O O . LEU A 1 509 ? 8.172 13.273 18.906 1 77.69 509 LEU A O 1
ATOM 3761 N N . GLU A 1 510 ? 6.246 14.016 19.812 1 70.75 510 GLU A N 1
ATOM 3762 C CA . GLU A 1 510 ? 6.68 13.664 21.156 1 70.75 510 GLU A CA 1
ATOM 3763 C C . GLU A 1 510 ? 6.809 12.148 21.312 1 70.75 510 GLU A C 1
ATOM 3765 O O . GLU A 1 510 ? 6.066 11.391 20.688 1 70.75 510 GLU A O 1
ATOM 3770 N N . ARG A 1 511 ? 7.879 11.594 21.844 1 60.53 511 ARG A N 1
ATOM 3771 C CA . ARG A 1 511 ? 8.227 10.188 22.078 1 60.53 511 ARG A CA 1
ATOM 3772 C C . ARG A 1 511 ? 6.992 9.383 22.469 1 60.53 511 ARG A C 1
ATOM 3774 O O . ARG A 1 511 ? 6.848 8.227 22.078 1 60.53 511 ARG A O 1
ATOM 3781 N N . SER A 1 512 ? 6.125 9.711 23.234 1 52.31 512 SER A N 1
ATOM 3782 C CA . SER A 1 512 ? 5.027 8.906 23.766 1 52.31 512 SER A CA 1
ATOM 3783 C C . SER A 1 512 ? 3.943 8.688 22.719 1 52.31 512 SER A C 1
ATOM 3785 O O . SER A 1 512 ? 3.27 7.656 22.703 1 52.31 512 SER A O 1
ATOM 3787 N N . ALA A 1 513 ? 3.502 9.602 21.984 1 52.41 513 ALA A N 1
ATOM 3788 C CA . ALA A 1 513 ? 2.396 9.539 21.031 1 52.41 513 ALA A CA 1
ATOM 3789 C C . ALA A 1 513 ? 2.748 8.648 19.844 1 52.41 513 ALA A C 1
ATOM 3791 O O . ALA A 1 513 ? 1.858 8.164 19.141 1 52.41 513 ALA A O 1
ATOM 3792 N N . ALA A 1 514 ? 3.943 8.594 19.484 1 46.38 514 ALA A N 1
ATOM 3793 C CA . ALA A 1 514 ? 4.402 7.766 18.375 1 46.38 514 ALA A CA 1
ATOM 3794 C C . ALA A 1 514 ? 4.129 6.289 18.625 1 46.38 514 ALA A C 1
ATOM 3796 O O . ALA A 1 514 ? 4.133 5.477 17.703 1 46.38 514 ALA A O 1
ATOM 3797 N N . ALA A 1 515 ? 4.262 5.871 19.828 1 44.66 515 ALA A N 1
ATOM 3798 C CA . ALA A 1 515 ? 4.18 4.449 20.141 1 44.66 515 ALA A CA 1
ATOM 3799 C C . ALA A 1 515 ? 2.729 3.988 20.234 1 44.66 515 ALA A C 1
ATOM 3801 O O . ALA A 1 515 ? 2.365 3.232 21.141 1 44.66 515 ALA A O 1
ATOM 3802 N N . ALA A 1 516 ? 1.687 4.582 19.859 1 39 516 ALA A N 1
ATOM 3803 C CA . ALA A 1 516 ? 0.411 3.879 19.969 1 39 516 ALA A CA 1
ATOM 3804 C C . ALA A 1 516 ? 0.469 2.52 19.281 1 39 516 ALA A C 1
ATOM 3806 O O . ALA A 1 516 ? 0.888 2.422 18.125 1 39 516 ALA A O 1
ATOM 3807 N N . LYS A 1 517 ? 0.554 1.44 20.047 1 37.34 517 LYS A N 1
ATOM 3808 C CA . LYS A 1 517 ? 0.583 0.002 19.797 1 37.34 517 LYS A CA 1
ATOM 3809 C C . LYS A 1 517 ? -0.438 -0.394 18.734 1 37.34 517 LYS A C 1
ATOM 3811 O O . LYS A 1 517 ? -1.62 -0.064 18.844 1 37.34 517 LYS A O 1
ATOM 3816 N N . PRO A 1 518 ? -0.118 -0.678 17.609 1 34.78 518 PRO A N 1
ATOM 3817 C CA . PRO A 1 518 ? -1.042 -1.305 16.672 1 34.78 518 PRO A CA 1
ATOM 3818 C C . PRO A 1 518 ? -1.949 -2.342 17.328 1 34.78 518 PRO A C 1
ATOM 3820 O O . PRO A 1 518 ? -1.491 -3.133 18.156 1 34.78 518 PRO A O 1
ATOM 3823 N N . ALA A 1 519 ? -3.178 -1.925 17.609 1 30.5 519 ALA A N 1
ATOM 3824 C CA . ALA A 1 519 ? -4.055 -2.992 18.078 1 30.5 519 ALA A CA 1
ATOM 3825 C C . ALA A 1 519 ? -3.73 -4.316 17.391 1 30.5 519 ALA A C 1
ATOM 3827 O O . ALA A 1 519 ? -3.723 -4.398 16.156 1 30.5 519 ALA A O 1
ATOM 3828 N N . VAL A 1 520 ? -2.932 -5.051 18.016 1 33.84 520 VAL A N 1
ATOM 3829 C CA . VAL A 1 520 ? -2.721 -6.426 17.578 1 33.84 520 VAL A CA 1
ATOM 3830 C C . VAL A 1 520 ? -4.062 -7.086 17.281 1 33.84 520 VAL A C 1
ATOM 3832 O O . VAL A 1 520 ? -4.902 -7.23 18.172 1 33.84 520 VAL A O 1
ATOM 3835 N N . VAL A 1 521 ? -4.57 -6.816 16.078 1 32.25 521 VAL A N 1
ATOM 3836 C CA . VAL A 1 521 ? -5.688 -7.695 15.742 1 32.25 521 VAL A CA 1
ATOM 3837 C C . VAL A 1 521 ? -5.383 -9.117 16.203 1 32.25 521 VAL A C 1
ATOM 3839 O O . VAL A 1 521 ? -4.293 -9.641 15.953 1 32.25 521 VAL A O 1
ATOM 3842 N N . ALA A 1 522 ? -6.055 -9.484 17.266 1 34.41 522 ALA A N 1
ATOM 3843 C CA . ALA A 1 522 ? -6.043 -10.867 17.719 1 34.41 522 ALA A CA 1
ATOM 3844 C C . ALA A 1 522 ? -6.016 -11.836 16.531 1 34.41 522 ALA A C 1
ATOM 3846 O O . ALA A 1 522 ? -6.711 -11.625 15.539 1 34.41 522 ALA A O 1
ATOM 3847 N N . PRO A 1 523 ? -5.086 -12.555 16.406 1 30.08 523 PRO A N 1
ATOM 3848 C CA . PRO A 1 523 ? -5.016 -13.578 15.367 1 30.08 523 PRO A CA 1
ATOM 3849 C C . PRO A 1 523 ? -6.309 -14.383 15.242 1 30.08 523 PRO A C 1
ATOM 3851 O O . PRO A 1 523 ? -6.926 -14.734 16.25 1 30.08 523 PRO A O 1
ATOM 3854 N N . VAL A 1 524 ? -7.082 -14.031 14.266 1 33.47 524 VAL A N 1
ATOM 3855 C CA . VAL A 1 524 ? -8.203 -14.93 14 1 33.47 524 VAL A CA 1
ATOM 3856 C C . VAL A 1 524 ? -7.777 -16.375 14.281 1 33.47 524 VAL A C 1
ATOM 3858 O O . VAL A 1 524 ? -6.766 -16.844 13.758 1 33.47 524 VAL A O 1
ATOM 3861 N N . GLN A 1 525 ? -8.242 -16.906 15.383 1 31.81 525 GLN A N 1
ATOM 3862 C CA . GLN A 1 525 ? -8.117 -18.312 15.727 1 31.81 525 GLN A CA 1
ATOM 3863 C C . GLN A 1 525 ? -8.383 -19.203 14.508 1 31.81 525 GLN A C 1
ATOM 3865 O O . GLN A 1 525 ? -9.398 -19.031 13.828 1 31.81 525 GLN A O 1
ATOM 3870 N N . GLU A 1 526 ? -7.402 -19.609 13.859 1 34.06 526 GLU A N 1
ATOM 3871 C CA . GLU A 1 526 ? -7.375 -20.688 12.875 1 34.06 526 GLU A CA 1
ATOM 3872 C C . GLU A 1 526 ? -8.297 -21.828 13.289 1 34.06 526 GLU A C 1
ATOM 3874 O O . GLU A 1 526 ? -8.125 -22.406 14.367 1 34.06 526 GLU A O 1
ATOM 3879 N N . GLN A 1 527 ? -9.68 -21.609 13.109 1 34.84 527 GLN A N 1
ATOM 3880 C CA . GLN A 1 527 ? -10.406 -22.875 13.258 1 34.84 527 GLN A CA 1
ATOM 3881 C C . GLN A 1 527 ? -9.727 -24 12.469 1 34.84 527 GLN A C 1
ATOM 3883 O O . GLN A 1 527 ? -9.281 -23.781 11.344 1 34.84 527 GLN A O 1
ATOM 3888 N N . PRO A 1 528 ? -9.305 -25 13.109 1 30.66 528 PRO A N 1
ATOM 3889 C CA . PRO A 1 528 ? -8.719 -26.203 12.516 1 30.66 528 PRO A CA 1
ATOM 3890 C C . PRO A 1 528 ? -9.562 -26.766 11.375 1 30.66 528 PRO A C 1
ATOM 3892 O O . PRO A 1 528 ? -10.781 -26.891 11.508 1 30.66 528 PRO A O 1
ATOM 3895 N N . ALA A 1 529 ? -9.297 -26.359 10.211 1 30.77 529 ALA A N 1
ATOM 3896 C CA . ALA A 1 529 ? -9.898 -27.078 9.102 1 30.77 529 ALA A CA 1
ATOM 3897 C C . ALA A 1 529 ? -9.812 -28.594 9.328 1 30.77 529 ALA A C 1
ATOM 3899 O O . ALA A 1 529 ? -8.773 -29.094 9.758 1 30.77 529 ALA A O 1
ATOM 3900 N N . MET A 1 530 ? -10.992 -29.281 9.461 1 28.61 530 MET A N 1
ATOM 3901 C CA . MET A 1 530 ? -11.281 -30.703 9.508 1 28.61 530 MET A CA 1
ATOM 3902 C C . MET A 1 530 ? -10.609 -31.438 8.344 1 28.61 530 MET A C 1
ATOM 3904 O O . MET A 1 530 ? -10.812 -31.078 7.184 1 28.61 530 MET A O 1
ATOM 3908 N N . LEU A 1 531 ? -9.344 -31.875 8.414 1 29.08 531 LEU A N 1
ATOM 3909 C CA . LEU A 1 531 ? -8.672 -32.875 7.613 1 29.08 531 LEU A CA 1
ATOM 3910 C C . LEU A 1 531 ? -9.562 -34.094 7.414 1 29.08 531 LEU A C 1
ATOM 3912 O O . LEU A 1 531 ? -9.641 -34.969 8.289 1 29.08 531 LEU A O 1
ATOM 3916 N N . ALA A 1 532 ? -10.93 -34.031 7.332 1 28.7 532 ALA A N 1
ATOM 3917 C CA . ALA A 1 532 ? -11.539 -35.344 7.164 1 28.7 532 ALA A CA 1
ATOM 3918 C C . ALA A 1 532 ? -11.031 -36.031 5.895 1 28.7 532 ALA A C 1
ATOM 3920 O O . ALA A 1 532 ? -11.555 -35.781 4.801 1 28.7 532 ALA A O 1
ATOM 3921 N N . LEU A 1 533 ? -9.727 -35.906 5.457 1 24.44 533 LEU A N 1
ATOM 3922 C CA . LEU A 1 533 ? -9.336 -36.781 4.355 1 24.44 533 LEU A CA 1
ATOM 3923 C C . LEU A 1 533 ? -9.508 -38.25 4.73 1 24.44 533 LEU A C 1
ATOM 3925 O O . LEU A 1 533 ? -9.289 -39.125 3.902 1 24.44 533 LEU A O 1
ATOM 3929 N N . THR A 1 534 ? -9.609 -38.781 6.023 1 21.36 534 THR A N 1
ATOM 3930 C CA . THR A 1 534 ? -9.094 -40.156 6.004 1 21.36 534 THR A CA 1
ATOM 3931 C C . THR A 1 534 ? -9.992 -41.062 5.168 1 21.36 534 THR A C 1
ATOM 3933 O O . THR A 1 534 ? -9.5 -41.938 4.449 1 21.36 534 THR A O 1
ATOM 3936 N N . ALA A 1 535 ? -11.172 -41.406 5.305 1 18.84 535 ALA A N 1
ATOM 3937 C CA . ALA A 1 535 ? -11.477 -42.812 4.965 1 18.84 535 ALA A CA 1
ATOM 3938 C C . ALA A 1 535 ? -11.484 -43 3.455 1 18.84 535 ALA A C 1
ATOM 3940 O O . ALA A 1 535 ? -11.898 -42.125 2.703 1 18.84 535 ALA A O 1
ATOM 3941 N N . MET B 1 1 ? 5.875 48.5 12.938 1 68.12 1 MET B N 1
ATOM 3942 C CA . MET B 1 1 ? 6.094 48.781 14.359 1 68.12 1 MET B CA 1
ATOM 3943 C C . MET B 1 1 ? 5.402 47.75 15.227 1 68.12 1 MET B C 1
ATOM 3945 O O . MET B 1 1 ? 4.289 47.312 14.922 1 68.12 1 MET B O 1
ATOM 3949 N N . THR B 1 2 ? 6.152 47.531 16.297 1 75.62 2 THR B N 1
ATOM 3950 C CA . THR B 1 2 ? 5.633 46.531 17.203 1 75.62 2 THR B CA 1
ATOM 3951 C C . THR B 1 2 ? 4.492 47.094 18.047 1 75.62 2 THR B C 1
ATOM 3953 O O . THR B 1 2 ? 4.328 48.312 18.141 1 75.62 2 THR B O 1
ATOM 3956 N N . ILE B 1 3 ? 3.68 46.281 18.422 1 75.94 3 ILE B N 1
ATOM 3957 C CA . ILE B 1 3 ? 2.566 46.656 19.281 1 75.94 3 ILE B CA 1
ATOM 3958 C C . ILE B 1 3 ? 3.096 47.375 20.516 1 75.94 3 ILE B C 1
ATOM 3960 O O . ILE B 1 3 ? 2.527 48.375 20.953 1 75.94 3 ILE B O 1
ATOM 3964 N N . ALA B 1 4 ? 4.227 46.906 20.984 1 76.25 4 ALA B N 1
ATOM 3965 C CA . ALA B 1 4 ? 4.844 47.562 22.156 1 76.25 4 ALA B CA 1
ATOM 3966 C C . ALA B 1 4 ? 5.262 49 21.844 1 76.25 4 ALA B C 1
ATOM 3968 O O . ALA B 1 4 ? 5.047 49.906 22.656 1 76.25 4 ALA B O 1
ATOM 3969 N N . LYS B 1 5 ? 5.793 49.25 20.75 1 79.06 5 LYS B N 1
ATOM 3970 C CA . LYS B 1 5 ? 6.258 50.562 20.359 1 79.06 5 LYS B CA 1
ATOM 3971 C C . LYS B 1 5 ? 5.082 51.531 20.156 1 79.06 5 LYS B C 1
ATOM 3973 O O . LYS B 1 5 ? 5.168 52.719 20.5 1 79.06 5 LYS B O 1
ATOM 3978 N N . LYS B 1 6 ? 4.031 50.938 19.641 1 78.25 6 LYS B N 1
ATOM 3979 C 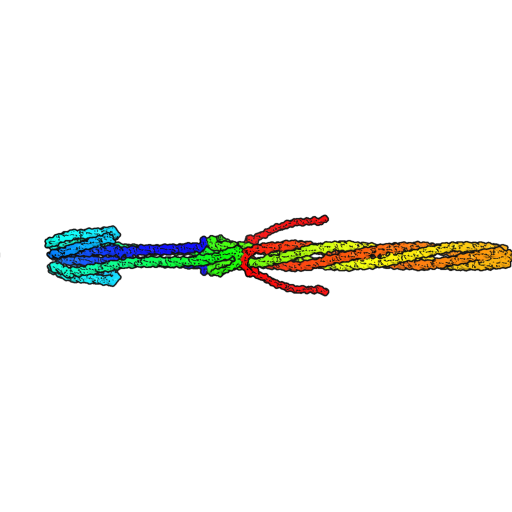CA . LYS B 1 6 ? 2.838 51.75 19.453 1 78.25 6 LYS B CA 1
ATOM 3980 C C . LYS B 1 6 ? 2.256 52.188 20.797 1 78.25 6 LYS B C 1
ATOM 3982 O O . LYS B 1 6 ? 1.846 53.344 20.969 1 78.25 6 LYS B O 1
ATOM 3987 N N . LEU B 1 7 ? 2.344 51.344 21.766 1 79.31 7 LEU B N 1
ATOM 3988 C CA . LEU B 1 7 ? 1.819 51.656 23.094 1 79.31 7 LEU B CA 1
ATOM 3989 C C . LEU B 1 7 ? 2.725 52.656 23.828 1 79.31 7 LEU B C 1
ATOM 3991 O O . LEU B 1 7 ? 2.242 53.531 24.531 1 79.31 7 LEU B O 1
ATOM 3995 N N . HIS B 1 8 ? 4 52.531 23.594 1 80.19 8 HIS B N 1
ATOM 3996 C CA . HIS B 1 8 ? 4.934 53.438 24.219 1 80.19 8 HIS B CA 1
ATOM 3997 C C . HIS B 1 8 ? 4.777 54.844 23.625 1 80.19 8 HIS B C 1
ATOM 3999 O O . HIS B 1 8 ? 4.895 55.844 24.344 1 80.19 8 HIS B O 1
ATOM 4005 N N . LEU B 1 9 ? 4.523 54.875 22.391 1 79.56 9 LEU B N 1
ATOM 4006 C CA . LEU B 1 9 ? 4.316 56.188 21.766 1 79.56 9 LEU B CA 1
ATOM 4007 C C . LEU B 1 9 ? 3.051 56.844 22.297 1 79.56 9 LEU B C 1
ATOM 4009 O O . LEU B 1 9 ? 3.025 58.062 22.5 1 79.56 9 LEU B O 1
ATOM 4013 N N . LEU B 1 10 ? 2.062 56.031 22.516 1 79.69 10 LEU B N 1
ATOM 4014 C CA . LEU B 1 10 ? 0.825 56.562 23.094 1 79.69 10 LEU B CA 1
ATOM 4015 C C . LEU B 1 10 ? 1.053 57.062 24.5 1 79.69 10 LEU B C 1
ATOM 4017 O O . LEU B 1 10 ? 0.57 58.125 24.875 1 79.69 10 LEU B O 1
ATOM 4021 N N . THR B 1 11 ? 1.849 56.312 25.281 1 82.69 11 THR B N 1
ATOM 4022 C CA . THR B 1 11 ? 2.158 56.719 26.656 1 82.69 11 THR B CA 1
ATOM 4023 C C . THR B 1 11 ? 2.957 58 26.672 1 82.69 11 THR B C 1
ATOM 4025 O O . THR B 1 11 ? 2.688 58.906 27.484 1 82.69 11 THR B O 1
ATOM 4028 N N . LEU B 1 12 ? 3.842 58.125 25.766 1 82.62 12 LEU B N 1
ATOM 4029 C CA . LEU B 1 12 ? 4.656 59.344 25.688 1 82.62 12 LEU B CA 1
ATOM 4030 C C . LEU B 1 12 ? 3.805 60.562 25.312 1 82.62 12 LEU B C 1
ATOM 4032 O O . LEU B 1 12 ? 3.988 61.625 25.875 1 82.62 12 LEU B O 1
ATOM 4036 N N . ALA B 1 13 ? 2.885 60.344 24.438 1 79.94 13 ALA B N 1
ATOM 4037 C CA . ALA B 1 13 ? 1.994 61.438 24.047 1 79.94 13 ALA B CA 1
ATOM 4038 C C . ALA B 1 13 ? 1.141 61.906 25.219 1 79.94 13 ALA B C 1
ATOM 4040 O O . ALA B 1 13 ? 0.915 63.094 25.391 1 79.94 13 ALA B O 1
ATOM 4041 N N . VAL B 1 14 ? 0.731 61 26.062 1 81.69 14 VAL B N 1
ATOM 4042 C CA . VAL B 1 14 ? -0.084 61.312 27.234 1 81.69 14 VAL B CA 1
ATOM 4043 C C . VAL B 1 14 ? 0.744 62.094 28.234 1 81.69 14 VAL B C 1
ATOM 4045 O O . VAL B 1 14 ? 0.283 63.094 28.781 1 81.69 14 VAL B O 1
ATOM 4048 N N . ILE B 1 15 ? 2.004 61.75 28.438 1 83.19 15 ILE B N 1
ATOM 4049 C CA . ILE B 1 15 ? 2.877 62.375 29.406 1 83.19 15 ILE B CA 1
ATOM 4050 C C . ILE B 1 15 ? 3.186 63.812 28.953 1 83.19 15 ILE B C 1
ATOM 4052 O O . ILE B 1 15 ? 3.166 64.75 29.766 1 83.19 15 ILE B O 1
ATOM 4056 N N . LEU B 1 16 ? 3.33 64 27.688 1 82.56 16 LEU B N 1
ATOM 4057 C CA . LEU B 1 16 ? 3.613 65.312 27.156 1 82.56 16 LEU B CA 1
ATOM 4058 C C . LEU B 1 16 ? 2.393 66.25 27.281 1 82.56 16 LEU B C 1
ATOM 4060 O O . LEU B 1 16 ? 2.523 67.438 27.562 1 82.56 16 LEU B O 1
ATOM 4064 N N . GLY B 1 17 ? 1.223 65.625 27.062 1 80.88 17 GLY B N 1
ATOM 4065 C CA . GLY B 1 17 ? -0.004 66.375 27.234 1 80.88 17 GLY B CA 1
ATOM 4066 C C . GLY B 1 17 ? -0.24 66.812 28.672 1 80.88 17 GLY B C 1
ATOM 4067 O O . GLY B 1 17 ? -0.598 68 28.906 1 80.88 17 GLY B O 1
ATOM 4068 N N . LEU B 1 18 ? 0.104 65.938 29.609 1 82 18 LEU B N 1
ATOM 4069 C CA . LEU B 1 18 ? -0.045 66.25 31.031 1 82 18 LEU B CA 1
ATOM 4070 C C . LEU B 1 18 ? 0.942 67.312 31.453 1 82 18 LEU B C 1
ATOM 4072 O O . LEU B 1 18 ? 0.584 68.25 32.188 1 82 18 LEU B O 1
ATOM 4076 N N . ALA B 1 19 ? 2.139 67.312 30.938 1 83.12 19 ALA B N 1
ATOM 4077 C CA . ALA B 1 19 ? 3.168 68.312 31.266 1 83.12 19 ALA B CA 1
ATOM 4078 C C . ALA B 1 19 ? 2.795 69.688 30.703 1 83.12 19 ALA B C 1
ATOM 4080 O O . ALA B 1 19 ? 2.955 70.688 31.391 1 83.12 19 ALA B O 1
ATOM 4081 N N . SER B 1 20 ? 2.211 69.688 29.594 1 82.94 20 SER B N 1
ATOM 4082 C CA . SER B 1 20 ? 1.827 70.938 28.969 1 82.94 20 SER B CA 1
ATOM 4083 C C . SER B 1 20 ? 0.685 71.625 29.734 1 82.94 20 SER B C 1
ATOM 4085 O O . SER B 1 20 ? 0.7 72.812 29.938 1 82.94 20 SER B O 1
ATOM 4087 N N . LEU B 1 21 ? -0.208 70.812 30.156 1 82.81 21 LEU B N 1
ATOM 4088 C CA . LEU B 1 21 ? -1.351 71.312 30.891 1 82.81 21 LEU B CA 1
ATOM 4089 C C . LEU B 1 21 ? -0.92 71.875 32.25 1 82.81 21 LEU B C 1
ATOM 4091 O O . LEU B 1 21 ? -1.394 72.938 32.688 1 82.81 21 LEU B O 1
ATOM 4095 N N . SER B 1 22 ? 0.016 71.188 32.875 1 83.19 22 SER B N 1
ATOM 4096 C CA . SER B 1 22 ? 0.498 71.562 34.219 1 83.19 22 SER B CA 1
ATOM 4097 C C . SER B 1 22 ? 1.306 72.875 34.125 1 83.19 22 SER B C 1
ATOM 4099 O O . SER B 1 22 ? 1.132 73.812 34.938 1 83.19 22 SER B O 1
ATOM 4101 N N . LEU B 1 23 ? 2.092 73 33.094 1 83.75 23 LEU B N 1
ATOM 4102 C CA . LEU B 1 23 ? 2.926 74.188 32.906 1 83.75 23 LEU B CA 1
ATOM 4103 C C . LEU B 1 23 ? 2.078 75.438 32.562 1 83.75 23 LEU B C 1
ATOM 4105 O O . LEU B 1 23 ? 2.32 76.5 33.062 1 83.75 23 LEU B O 1
ATOM 4109 N N . LEU B 1 24 ? 1.098 75.188 31.797 1 82.88 24 LEU B N 1
ATOM 4110 C CA . LEU B 1 24 ? 0.198 76.25 31.438 1 82.88 24 LEU B CA 1
ATOM 4111 C C . LEU B 1 24 ? -0.594 76.75 32.656 1 82.88 24 LEU B C 1
ATOM 4113 O O . LEU B 1 24 ? -0.777 77.938 32.844 1 82.88 24 LEU B O 1
ATOM 4117 N N . GLY B 1 25 ? -0.961 75.75 33.469 1 80.81 25 GLY B N 1
ATOM 4118 C CA . GLY B 1 25 ? -1.692 76.062 34.656 1 80.81 25 GLY B CA 1
ATOM 4119 C C . GLY B 1 25 ? -0.872 76.875 35.656 1 80.81 25 GLY B C 1
ATOM 4120 O O . GLY B 1 25 ? -1.363 77.875 36.219 1 80.81 25 GLY B O 1
ATOM 4121 N N . ILE B 1 26 ? 0.399 76.625 35.75 1 82.5 26 ILE B N 1
ATOM 4122 C CA . ILE B 1 26 ? 1.297 77.312 36.656 1 82.5 26 ILE B CA 1
ATOM 4123 C C . ILE B 1 26 ? 1.569 78.75 36.125 1 82.5 26 ILE B C 1
ATOM 4125 O O . ILE B 1 26 ? 1.531 79.688 36.906 1 82.5 26 ILE B O 1
ATOM 4129 N N . TYR B 1 27 ? 1.724 78.812 34.875 1 83.56 27 TYR B N 1
ATOM 4130 C CA . TYR B 1 27 ? 1.999 80.125 34.25 1 83.56 27 TYR B CA 1
ATOM 4131 C C . TYR B 1 27 ? 0.81 81.062 34.406 1 83.56 27 TYR B C 1
ATOM 4133 O O . TYR B 1 27 ? 0.972 82.188 34.812 1 83.56 27 TYR B O 1
ATOM 4141 N N . GLN B 1 28 ? -0.304 80.562 34.25 1 82.38 28 GLN B N 1
ATOM 4142 C CA . GLN B 1 28 ? -1.508 81.375 34.281 1 82.38 28 GLN B CA 1
ATOM 4143 C C . GLN B 1 28 ? -1.81 81.812 35.719 1 82.38 28 GLN B C 1
ATOM 4145 O O . GLN B 1 28 ? -2.242 82.938 35.969 1 82.38 28 GLN B O 1
ATOM 4150 N N . SER B 1 29 ? -1.486 80.938 36.656 1 83.75 29 SER B N 1
ATOM 4151 C CA . SER B 1 29 ? -1.713 81.25 38.062 1 83.75 29 SER B CA 1
ATOM 4152 C C . SER B 1 29 ? -0.781 82.375 38.531 1 83.75 29 SER B C 1
ATOM 4154 O O . SER B 1 29 ? -1.188 83.25 39.281 1 83.75 29 SER B O 1
ATOM 4156 N N . ARG B 1 30 ? 0.373 82.438 37.969 1 85.19 30 ARG B N 1
ATOM 4157 C CA . ARG B 1 30 ? 1.337 83.5 38.312 1 85.19 30 ARG B CA 1
ATOM 4158 C C . ARG B 1 30 ? 0.933 84.812 37.688 1 85.19 30 ARG B C 1
ATOM 4160 O O . ARG B 1 30 ? 1.06 85.875 38.344 1 85.19 30 ARG B O 1
ATOM 4167 N N . GLU B 1 31 ? 0.37 84.688 36.594 1 85.69 31 GLU B N 1
ATOM 4168 C CA . GLU B 1 31 ? -0.067 85.938 35.906 1 85.69 31 GLU B CA 1
ATOM 4169 C C . GLU B 1 31 ? -1.279 86.562 36.625 1 85.69 31 GLU B C 1
ATOM 4171 O O . GLU B 1 31 ? -1.382 87.75 36.75 1 85.69 31 GLU B O 1
ATOM 4176 N N . VAL B 1 32 ? -2.096 85.688 37.125 1 83.88 32 VAL B N 1
ATOM 4177 C CA . VAL B 1 32 ? -3.277 86.125 37.844 1 83.88 32 VAL B CA 1
ATOM 4178 C C . VAL B 1 32 ? -2.861 86.75 39.188 1 83.88 32 VAL B C 1
ATOM 4180 O O . VAL B 1 32 ? -3.355 87.812 39.562 1 83.88 32 VAL B O 1
ATOM 4183 N N . ALA B 1 33 ? -1.876 86.188 39.781 1 83.25 33 ALA B N 1
ATOM 4184 C CA . ALA B 1 33 ? -1.391 86.688 41.094 1 83.25 33 ALA B CA 1
ATOM 4185 C C . ALA B 1 33 ? -0.748 88.062 40.938 1 83.25 33 ALA B C 1
ATOM 4187 O O . ALA B 1 33 ? -0.997 89 41.75 1 83.25 33 ALA B O 1
ATOM 4188 N N . LYS B 1 34 ? -0.021 88.25 39.875 1 83.44 34 LYS B N 1
ATOM 4189 C CA . LYS B 1 34 ? 0.675 89.5 39.625 1 83.44 34 LYS B CA 1
ATOM 4190 C C . LYS B 1 34 ? -0.313 90.625 39.344 1 83.44 34 LYS B C 1
ATOM 4192 O O . LYS B 1 34 ? -0.207 91.75 39.938 1 83.44 34 LYS B O 1
ATOM 4197 N N . ALA B 1 35 ? -1.326 90.375 38.625 1 83.06 35 ALA B N 1
ATOM 4198 C CA . ALA B 1 35 ? -2.312 91.375 38.25 1 83.06 35 ALA B CA 1
ATOM 4199 C C . ALA B 1 35 ? -3.207 91.75 39.438 1 83.06 35 ALA B C 1
ATOM 4201 O O . ALA B 1 35 ? -3.492 92.875 39.688 1 83.06 35 ALA B O 1
ATOM 4202 N N . ALA B 1 36 ? -3.512 90.75 40.25 1 82.88 36 ALA B N 1
ATOM 4203 C CA . ALA B 1 36 ? -4.438 90.938 41.344 1 82.88 36 ALA B CA 1
ATOM 4204 C C . ALA B 1 36 ? -3.746 91.625 42.531 1 82.88 36 ALA B C 1
ATOM 4206 O O . ALA B 1 36 ? -4.395 92.312 43.344 1 82.88 36 ALA B O 1
ATOM 4207 N N . SER B 1 37 ? -2.381 91.5 42.594 1 85.25 37 SER B N 1
ATOM 4208 C CA . SER B 1 37 ? -1.644 92.062 43.719 1 85.25 37 SER B CA 1
ATOM 4209 C C . SER B 1 37 ? -1.238 93.5 43.469 1 85.25 37 SER B C 1
ATOM 4211 O O . SER B 1 37 ? -0.631 94.188 44.312 1 85.25 37 SER B O 1
ATOM 4213 N N . TYR B 1 38 ? -1.551 94.188 42.406 1 83.88 38 TYR B N 1
ATOM 4214 C CA . TYR B 1 38 ? -1.125 95.5 42.031 1 83.88 38 TYR B CA 1
ATOM 4215 C C . TYR B 1 38 ? -1.577 96.562 43.094 1 83.88 38 TYR B C 1
ATOM 4217 O O . TYR B 1 38 ? -0.803 97.438 43.5 1 83.88 38 TYR B O 1
ATOM 4225 N N . SER B 1 39 ? -2.781 96.438 43.594 1 83.88 39 SER B N 1
ATOM 4226 C CA . SER B 1 39 ? -3.314 97.375 44.562 1 83.88 39 SER B CA 1
ATOM 4227 C C . SER B 1 39 ? -2.535 97.375 45.875 1 83.88 39 SER B C 1
ATOM 4229 O O . SER B 1 39 ? -2.244 98.375 46.469 1 83.88 39 SER B O 1
ATOM 4231 N N . SER B 1 40 ? -2.143 96.188 46.25 1 83.12 40 SER B N 1
ATOM 4232 C CA . SER B 1 40 ? -1.413 96.062 47.5 1 83.12 40 SER B CA 1
ATOM 4233 C C . SER B 1 40 ? 0.02 96.562 47.375 1 83.12 40 SER B C 1
ATOM 4235 O O . SER B 1 40 ? 0.562 97.125 48.312 1 83.12 40 SER B O 1
ATOM 4237 N N . VAL B 1 41 ? 0.601 96.5 46.188 1 83.81 41 VAL B N 1
ATOM 4238 C CA . VAL B 1 41 ? 2.027 96.75 46.031 1 83.81 41 VAL B CA 1
ATOM 4239 C C . VAL B 1 41 ? 2.244 98.188 45.625 1 83.81 41 VAL B C 1
ATOM 4241 O O . VAL B 1 41 ? 3.25 98.812 46 1 83.81 41 VAL B O 1
ATOM 4244 N N . ASN B 1 42 ? 1.189 98.688 44.938 1 87.5 42 ASN B N 1
ATOM 4245 C CA . ASN B 1 42 ? 1.424 100 44.406 1 87.5 42 ASN B CA 1
ATOM 4246 C C . ASN B 1 42 ? 0.347 101 44.875 1 87.5 42 ASN B C 1
ATOM 4248 O O . ASN B 1 42 ? 0.658 102.062 45.438 1 87.5 42 ASN B O 1
ATOM 4252 N N . THR B 1 43 ? -0.915 100.625 44.844 1 88.06 43 THR B N 1
ATOM 4253 C CA . THR B 1 43 ? -2.008 101.562 45.094 1 88.06 43 THR B CA 1
ATOM 4254 C C . THR B 1 43 ? -2.07 101.938 46.562 1 88.06 43 THR B C 1
ATOM 4256 O O . THR B 1 43 ? -2.145 103.125 46.906 1 88.06 43 THR B O 1
ATOM 4259 N N . VAL B 1 44 ? -1.905 101 47.438 1 89.38 44 VAL B N 1
ATOM 4260 C CA . VAL B 1 44 ? -2.051 101.25 48.844 1 89.38 44 VAL B CA 1
ATOM 4261 C C . VAL B 1 44 ? -0.909 102.125 49.375 1 89.38 44 VAL B C 1
ATOM 4263 O O . VAL B 1 44 ? -1.144 103.188 49.938 1 89.38 44 VAL B O 1
ATOM 4266 N N . PRO B 1 45 ? 0.361 101.875 49.031 1 87.69 45 PRO B N 1
ATOM 4267 C CA . PRO B 1 45 ? 1.438 102.75 49.469 1 87.69 45 PRO B CA 1
ATOM 4268 C C . PRO B 1 45 ? 1.326 104.125 48.875 1 87.69 45 PRO B C 1
ATOM 4270 O O . PRO B 1 45 ? 1.659 105.125 49.562 1 87.69 45 PRO B O 1
ATOM 4273 N N . SER B 1 46 ? 0.77 104.25 47.719 1 91.62 46 SER B N 1
ATOM 4274 C CA . SER B 1 46 ? 0.587 105.562 47.062 1 91.62 46 SER B CA 1
ATOM 4275 C C . SER B 1 46 ? -0.427 106.438 47.812 1 91.62 46 SER B C 1
ATOM 4277 O O . SER B 1 46 ? -0.179 107.562 48.062 1 91.62 46 SER B O 1
ATOM 4279 N N . LEU B 1 47 ? -1.447 105.812 48.25 1 90.62 47 LEU B N 1
ATOM 4280 C CA . LEU B 1 47 ? -2.5 106.5 48.969 1 90.62 47 LEU B CA 1
ATOM 4281 C C . LEU B 1 47 ? -2.025 106.938 50.344 1 90.62 47 LEU B C 1
ATOM 4283 O O . LEU B 1 47 ? -2.377 108.062 50.812 1 90.62 47 LEU B O 1
ATOM 4287 N N . LEU B 1 48 ? -1.154 106.188 50.938 1 88.75 48 LEU B N 1
ATOM 4288 C CA . LEU B 1 48 ? -0.61 106.562 52.219 1 88.75 48 LEU B CA 1
ATOM 4289 C C . LEU B 1 48 ? 0.371 107.688 52.125 1 88.75 48 LEU B C 1
ATOM 4291 O O . LEU B 1 48 ? 0.351 108.625 52.938 1 88.75 48 LEU B O 1
ATOM 4295 N N . ALA B 1 49 ? 1.105 107.688 51.094 1 91.12 49 ALA B N 1
ATOM 4296 C CA . ALA B 1 49 ? 2.051 108.75 50.875 1 91.12 49 ALA B CA 1
ATOM 4297 C C . ALA B 1 49 ? 1.32 110.062 50.625 1 91.12 49 ALA B C 1
ATOM 4299 O O . ALA B 1 49 ? 1.677 111.125 51.156 1 91.12 49 ALA B O 1
ATOM 4300 N N . LEU B 1 50 ? 0.277 110 49.906 1 91.94 50 LEU B N 1
ATOM 4301 C CA . LEU B 1 50 ? -0.527 111.188 49.625 1 91.94 50 LEU B CA 1
ATOM 4302 C C . LEU B 1 50 ? -1.27 111.625 50.875 1 91.94 50 LEU B C 1
ATOM 4304 O O . LEU B 1 50 ? -1.42 112.875 51.094 1 91.94 50 LEU B O 1
ATOM 4308 N N . GLY B 1 51 ? -1.647 110.688 51.594 1 85.94 51 GLY B N 1
ATOM 4309 C CA . GLY B 1 51 ? -2.279 111 52.875 1 85.94 51 GLY B CA 1
ATOM 4310 C C . GLY B 1 51 ? -1.349 111.688 53.844 1 85.94 51 GLY B C 1
ATOM 4311 O O . GLY B 1 51 ? -1.735 112.688 54.469 1 85.94 51 GLY B O 1
ATOM 4312 N N . ASP B 1 52 ? -0.134 111.25 53.906 1 87.75 52 ASP B N 1
ATOM 4313 C CA . ASP B 1 52 ? 0.875 111.875 54.75 1 87.75 52 ASP B CA 1
ATOM 4314 C C . ASP B 1 52 ? 1.138 113.312 54.312 1 87.75 52 ASP B C 1
ATOM 4316 O O . ASP B 1 52 ? 1.213 114.188 55.156 1 87.75 52 ASP B O 1
ATOM 4320 N N . ALA B 1 53 ? 1.216 113.562 53.094 1 92.75 53 ALA B N 1
ATOM 4321 C CA . ALA B 1 53 ? 1.427 114.875 52.562 1 92.75 53 ALA B CA 1
ATOM 4322 C C . ALA B 1 53 ? 0.245 115.812 52.875 1 92.75 53 ALA B C 1
ATOM 4324 O O . ALA B 1 53 ? 0.431 116.938 53.312 1 92.75 53 ALA B O 1
ATOM 4325 N N . GLY B 1 54 ? -0.894 115.25 52.719 1 88.88 54 GLY B N 1
ATOM 4326 C CA . GLY B 1 54 ? -2.1 116 53 1 88.88 54 GLY B CA 1
ATOM 4327 C C . GLY B 1 54 ? -2.211 116.375 54.469 1 88.88 54 GLY B C 1
ATOM 4328 O O . GLY B 1 54 ? -2.539 117.5 54.781 1 88.88 54 GLY B O 1
ATOM 4329 N N . GLU B 1 55 ? -1.896 115.438 55.281 1 85.56 55 GLU B N 1
ATOM 4330 C CA . GLU B 1 55 ? -1.946 115.688 56.719 1 85.56 55 GLU B CA 1
ATOM 4331 C C . GLU B 1 55 ? -0.938 116.75 57.125 1 85.56 55 GLU B C 1
ATOM 4333 O O . GLU B 1 55 ? -1.257 117.688 57.906 1 85.56 55 GLU B O 1
ATOM 4338 N N . ALA B 1 56 ? 0.236 116.688 56.594 1 90.5 56 ALA B N 1
ATOM 4339 C CA . ALA B 1 56 ? 1.27 117.688 56.875 1 90.5 56 ALA B CA 1
ATOM 4340 C C . ALA B 1 56 ? 0.875 119.062 56.344 1 90.5 56 ALA B C 1
ATOM 4342 O O . ALA B 1 56 ? 1.062 120.062 57.031 1 90.5 56 ALA B O 1
ATOM 4343 N N . ALA B 1 57 ? 0.322 119.125 55.281 1 92.12 57 ALA B N 1
ATOM 4344 C CA . ALA B 1 57 ? -0.127 120.375 54.656 1 92.12 57 ALA B CA 1
ATOM 4345 C C . ALA B 1 57 ? -1.225 121 55.5 1 92.12 57 ALA B C 1
ATOM 4347 O O . ALA B 1 57 ? -1.222 122.25 55.719 1 92.12 57 ALA B O 1
ATOM 4348 N N . PHE B 1 58 ? -2.053 120.188 55.969 1 86.44 58 PHE B N 1
ATOM 4349 C CA . PHE B 1 58 ? -3.113 120.688 56.844 1 86.44 58 PHE B CA 1
ATOM 4350 C C . PHE B 1 58 ? -2.539 121.25 58.125 1 86.44 58 PHE B C 1
ATOM 4352 O O . PHE B 1 58 ? -3.023 122.25 58.688 1 86.44 58 PHE B O 1
ATOM 4359 N N . GLY B 1 59 ? -1.515 120.562 58.625 1 85.75 59 GLY B N 1
ATOM 4360 C CA . GLY B 1 59 ? -0.826 121.062 59.781 1 85.75 59 GLY B CA 1
ATOM 4361 C C . GLY B 1 59 ? -0.245 122.438 59.594 1 85.75 59 GLY B C 1
ATOM 4362 O O . GLY B 1 59 ? -0.316 123.312 60.5 1 85.75 59 GLY B O 1
ATOM 4363 N N . ILE B 1 60 ? 0.173 122.688 58.469 1 90.69 60 ILE B N 1
ATOM 4364 C CA . ILE B 1 60 ? 0.72 124 58.125 1 90.69 60 ILE B CA 1
ATOM 4365 C C . ILE B 1 60 ? -0.408 125.062 58.062 1 90.69 60 ILE B C 1
ATOM 4367 O O . ILE B 1 60 ? -0.275 126.188 58.562 1 90.69 60 ILE B O 1
ATOM 4371 N N . ARG B 1 61 ? -1.478 124.688 57.531 1 86.88 61 ARG B N 1
ATOM 4372 C CA . ARG B 1 61 ? -2.615 125.562 57.375 1 86.88 61 ARG B CA 1
ATOM 4373 C C . ARG B 1 61 ? -3.18 126 58.719 1 86.88 61 ARG B C 1
ATOM 4375 O O . ARG B 1 61 ? -3.549 127.125 58.906 1 86.88 61 ARG B O 1
ATOM 4382 N N . VAL B 1 62 ? -3.17 125.062 59.594 1 80.94 62 VAL B N 1
ATOM 4383 C CA . VAL B 1 62 ? -3.623 125.438 60.938 1 80.94 62 VAL B CA 1
ATOM 4384 C C . VAL B 1 62 ? -2.57 126.25 61.625 1 80.94 62 VAL B C 1
ATOM 4386 O O . VAL B 1 62 ? -2.902 127.25 62.312 1 80.94 62 VAL B O 1
ATOM 4389 N N . GLY B 1 63 ? -1.343 125.938 61.406 1 85.44 63 GLY B N 1
ATOM 4390 C CA . GLY B 1 63 ? -0.239 126.625 62.062 1 85.44 63 GLY B CA 1
ATOM 4391 C C . GLY B 1 63 ? -0.145 128.125 61.656 1 85.44 63 GLY B C 1
ATOM 4392 O O . GLY B 1 63 ? 0.173 129 62.5 1 85.44 63 GLY B O 1
ATOM 4393 N N . ILE B 1 64 ? -0.452 128.375 60.469 1 88.31 64 ILE B N 1
ATOM 4394 C CA . ILE B 1 64 ? -0.32 129.75 60 1 88.31 64 ILE B CA 1
ATOM 4395 C C . ILE B 1 64 ? -1.381 130.625 60.656 1 88.31 64 ILE B C 1
ATOM 4397 O O . ILE B 1 64 ? -1.133 131.875 60.938 1 88.31 64 ILE B O 1
ATOM 4401 N N . TRP B 1 65 ? -2.51 130.125 60.938 1 81.94 65 TRP B N 1
ATOM 4402 C CA . TRP B 1 65 ? -3.549 130.875 61.656 1 81.94 65 TRP B CA 1
ATOM 4403 C C . TRP B 1 65 ? -3.15 131.125 63.094 1 81.94 65 TRP B C 1
ATOM 4405 O O . TRP B 1 65 ? -3.338 132.25 63.625 1 81.94 65 TRP B O 1
ATOM 4415 N N . LYS B 1 66 ? -2.537 130 63.656 1 80.12 66 LYS B N 1
ATOM 4416 C CA . LYS B 1 66 ? -2.031 130.25 65 1 80.12 66 LYS B CA 1
ATOM 4417 C C . LYS B 1 66 ? -0.938 131.25 65.125 1 80.12 66 LYS B C 1
ATOM 4419 O O . LYS B 1 66 ? -0.896 132 66.062 1 80.12 66 LYS B O 1
ATOM 4424 N N . TYR B 1 67 ? -0.206 131.25 64.125 1 85.38 67 TYR B N 1
ATOM 4425 C CA . TYR B 1 67 ? 0.906 132.125 64.062 1 85.38 67 TYR B CA 1
ATOM 4426 C C . TYR B 1 67 ? 0.401 133.625 63.969 1 85.38 67 TYR B C 1
ATOM 4428 O O . TYR B 1 67 ? 0.882 134.5 64.688 1 85.38 67 TYR B O 1
ATOM 4436 N N . ALA B 1 68 ? -0.532 133.875 63.156 1 82.56 68 ALA B N 1
ATOM 4437 C CA . ALA B 1 68 ? -1.073 135.25 62.938 1 82.56 68 ALA B CA 1
ATOM 4438 C C . ALA B 1 68 ? -1.823 135.75 64.188 1 82.56 68 ALA B C 1
ATOM 4440 O O . ALA B 1 68 ? -1.909 136.875 64.375 1 82.56 68 ALA B O 1
ATOM 4441 N N . ALA B 1 69 ? -2.285 134.75 65 1 77.5 69 ALA B N 1
ATOM 4442 C CA . ALA B 1 69 ? -3.068 135.125 66.188 1 77.5 69 ALA B CA 1
ATOM 4443 C C . ALA B 1 69 ? -2.172 135.25 67.375 1 77.5 69 ALA B C 1
ATOM 4445 O O . ALA B 1 69 ? -2.57 135.875 68.375 1 77.5 69 ALA B O 1
ATOM 4446 N N . ALA B 1 70 ? -0.937 134.75 67.375 1 80.25 70 ALA B N 1
ATOM 4447 C CA . ALA B 1 70 ? -0.025 134.875 68.5 1 80.25 70 ALA B CA 1
ATOM 4448 C C . ALA B 1 70 ? 0.514 136.25 68.812 1 80.25 70 ALA B C 1
ATOM 4450 O O . ALA B 1 70 ? 0.832 137 67.875 1 80.25 70 ALA B O 1
ATOM 4451 N N . THR B 1 71 ? 0.576 136.625 70.125 1 77.38 71 THR B N 1
ATOM 4452 C CA . THR B 1 71 ? 1.029 138 70.5 1 77.38 71 THR B CA 1
ATOM 4453 C C . THR B 1 71 ? 2.398 137.875 71.188 1 77.38 71 THR B C 1
ATOM 4455 O O . THR B 1 71 ? 3.094 138.875 71.312 1 77.38 71 THR B O 1
ATOM 4458 N N . ASP B 1 72 ? 2.871 136.75 71.625 1 82.69 72 ASP B N 1
ATOM 4459 C CA . ASP B 1 72 ? 4.156 136.5 72.312 1 82.69 72 ASP B CA 1
ATOM 4460 C C . ASP B 1 72 ? 5.207 136 71.312 1 82.69 72 ASP B C 1
ATOM 4462 O O . ASP B 1 72 ? 4.938 135.125 70.562 1 82.69 72 ASP B O 1
ATOM 4466 N N . PRO B 1 73 ? 6.336 136.625 71.25 1 83.62 73 PRO B N 1
ATOM 4467 C CA . PRO B 1 73 ? 7.406 136.25 70.375 1 83.62 73 PRO B CA 1
ATOM 4468 C C . PRO B 1 73 ? 7.852 134.75 70.562 1 83.62 73 PRO B C 1
ATOM 4470 O O . PRO B 1 73 ? 8.266 134.125 69.625 1 83.62 73 PRO B O 1
ATOM 4473 N N . VAL B 1 74 ? 7.746 134.25 71.688 1 87.69 74 VAL B N 1
ATOM 4474 C CA . VAL B 1 74 ? 8.18 132.875 71.938 1 87.69 74 VAL B CA 1
ATOM 4475 C C . VAL B 1 74 ? 7.246 131.875 71.25 1 87.69 74 VAL B C 1
ATOM 4477 O O . VAL B 1 74 ? 7.699 130.875 70.625 1 87.69 74 VAL B O 1
ATOM 4480 N N . SER B 1 75 ? 6.023 132.25 71.312 1 85.62 75 SER B N 1
ATOM 4481 C CA . SER B 1 75 ? 5.023 131.375 70.688 1 85.62 75 SER B CA 1
ATOM 4482 C C . SER B 1 75 ? 5.156 131.375 69.125 1 85.62 75 SER B C 1
ATOM 4484 O O . SER B 1 75 ? 5 130.375 68.438 1 85.62 75 SER B O 1
ATOM 4486 N N . ARG B 1 76 ? 5.492 132.5 68.562 1 88.44 76 ARG B N 1
ATOM 4487 C CA . ARG B 1 76 ? 5.652 132.625 67.125 1 88.44 76 ARG B CA 1
ATOM 4488 C C . ARG B 1 76 ? 6.84 131.875 66.625 1 88.44 76 ARG B C 1
ATOM 4490 O O . ARG B 1 76 ? 6.758 131.25 65.625 1 88.44 76 ARG B O 1
ATOM 4497 N N . THR B 1 77 ? 7.867 131.875 67.438 1 90.69 77 THR B N 1
ATOM 4498 C CA . THR B 1 77 ? 9.062 131.125 67.062 1 90.69 77 THR B CA 1
ATOM 4499 C C . THR B 1 77 ? 8.797 129.625 67.062 1 90.69 77 THR B C 1
ATOM 4501 O O . THR B 1 77 ? 9.234 128.875 66.188 1 90.69 77 THR B O 1
ATOM 4504 N N . ARG B 1 78 ? 8.062 129.25 68 1 91.38 78 ARG B N 1
ATOM 4505 C CA . ARG B 1 78 ? 7.711 127.812 68.125 1 91.38 78 ARG B CA 1
ATOM 4506 C C . ARG B 1 78 ? 6.824 127.375 66.938 1 91.38 78 ARG B C 1
ATOM 4508 O O . ARG B 1 78 ? 7.016 126.312 66.375 1 91.38 78 ARG B O 1
ATOM 4515 N N . LEU B 1 79 ? 5.922 128.125 66.625 1 89.56 79 LEU B N 1
ATOM 4516 C CA . LEU B 1 79 ? 5.004 127.812 65.5 1 89.56 79 LEU B CA 1
ATOM 4517 C C . LEU B 1 79 ? 5.727 127.875 64.188 1 89.56 79 LEU B C 1
ATOM 4519 O O . LEU B 1 79 ? 5.43 127.062 63.281 1 89.56 79 LEU B O 1
ATOM 4523 N N . GLU B 1 80 ? 6.602 128.75 64 1 91.75 80 GLU B N 1
ATOM 4524 C CA . GLU B 1 80 ? 7.41 128.75 62.812 1 91.75 80 GLU B CA 1
ATOM 4525 C C . GLU B 1 80 ? 8.219 127.5 62.656 1 91.75 80 GLU B C 1
ATOM 4527 O O . GLU B 1 80 ? 8.312 126.938 61.562 1 91.75 80 GLU B O 1
ATOM 4532 N N . LYS B 1 81 ? 8.688 127.062 63.719 1 92.88 81 LYS B N 1
ATOM 4533 C CA . LYS B 1 81 ? 9.461 125.875 63.719 1 92.88 81 LYS B CA 1
ATOM 4534 C C . LYS B 1 81 ? 8.57 124.625 63.406 1 92.88 81 LYS B C 1
ATOM 4536 O O . LYS B 1 81 ? 8.945 123.75 62.625 1 92.88 81 LYS B O 1
ATOM 4541 N N . ALA B 1 82 ? 7.465 124.625 63.969 1 91.31 82 ALA B N 1
ATOM 4542 C CA . ALA B 1 82 ? 6.52 123.562 63.75 1 91.31 82 ALA B CA 1
ATOM 4543 C C . ALA B 1 82 ? 6.062 123.5 62.312 1 91.31 82 ALA B C 1
ATOM 4545 O O . ALA B 1 82 ? 5.949 122.438 61.719 1 91.31 82 ALA B O 1
ATOM 4546 N N . MET B 1 83 ? 5.754 124.625 61.719 1 93.25 83 MET B N 1
ATOM 4547 C CA . MET B 1 83 ? 5.336 124.688 60.344 1 93.25 83 MET B CA 1
ATOM 4548 C C . MET B 1 83 ? 6.473 124.25 59.406 1 93.25 83 MET B C 1
ATOM 4550 O O . MET B 1 83 ? 6.234 123.625 58.375 1 93.25 83 MET B O 1
ATOM 4554 N N . ALA B 1 84 ? 7.699 124.625 59.812 1 94.19 84 ALA B N 1
ATOM 4555 C CA . ALA B 1 84 ? 8.859 124.188 59.031 1 94.19 84 ALA B CA 1
ATOM 4556 C C . ALA B 1 84 ? 9.016 122.688 59.031 1 94.19 84 ALA B C 1
ATOM 4558 O O . ALA B 1 84 ? 9.359 122.125 58.031 1 94.19 84 ALA B O 1
ATOM 4559 N N . GLU B 1 85 ? 8.758 122.125 60.094 1 94.44 85 GLU B N 1
ATOM 4560 C CA . GLU B 1 85 ? 8.812 120.688 60.188 1 94.44 85 GLU B CA 1
ATOM 4561 C C . GLU B 1 85 ? 7.742 120 59.312 1 94.44 85 GLU B C 1
ATOM 4563 O O . GLU B 1 85 ? 7.996 119 58.656 1 94.44 85 GLU B O 1
ATOM 4568 N N . GLN B 1 86 ? 6.555 120.562 59.344 1 94.06 86 GLN B N 1
ATOM 4569 C CA . GLN B 1 86 ? 5.48 120.062 58.5 1 94.06 86 GLN B CA 1
ATOM 4570 C C . GLN B 1 86 ? 5.793 120.25 57.031 1 94.06 86 GLN B C 1
ATOM 4572 O O . GLN B 1 86 ? 5.461 119.438 56.188 1 94.06 86 GLN B O 1
ATOM 4577 N N . HIS B 1 87 ? 6.352 121.438 56.781 1 95.19 87 HIS B N 1
ATOM 4578 C CA . HIS B 1 87 ? 6.812 121.75 55.438 1 95.19 87 HIS B CA 1
ATOM 4579 C C . HIS B 1 87 ? 7.7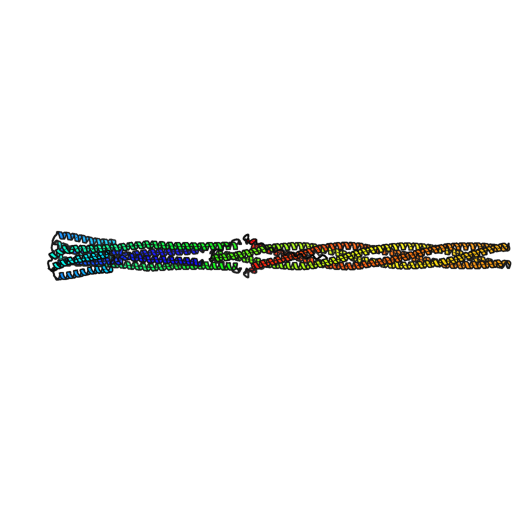58 120.625 54.938 1 95.19 87 HIS B C 1
ATOM 4581 O O . HIS B 1 87 ? 7.594 120.125 53.844 1 95.19 87 HIS B O 1
ATOM 4587 N N . ASP B 1 88 ? 8.633 120.125 55.75 1 95.88 88 ASP B N 1
ATOM 4588 C CA . ASP B 1 88 ? 9.602 119.125 55.406 1 95.88 88 ASP B CA 1
ATOM 4589 C C . ASP B 1 88 ? 8.922 117.75 55.281 1 95.88 88 ASP B C 1
ATOM 4591 O O . ASP B 1 88 ? 9.312 116.938 54.438 1 95.88 88 ASP B O 1
ATOM 4595 N N . ARG B 1 89 ? 7.965 117.562 55.969 1 94.25 89 ARG B N 1
ATOM 4596 C CA . ARG B 1 89 ? 7.227 116.312 55.906 1 94.25 89 ARG B CA 1
ATOM 4597 C C . ARG B 1 89 ? 6.457 116.188 54.594 1 94.25 89 ARG B C 1
ATOM 4599 O O . ARG B 1 89 ? 6.371 115.125 54.031 1 94.25 89 ARG B O 1
ATOM 4606 N N . VAL B 1 90 ? 5.875 117.25 54.188 1 95.88 90 VAL B N 1
ATOM 4607 C CA . VAL B 1 90 ? 5.18 117.188 52.906 1 95.88 90 VAL B CA 1
ATOM 4608 C C . VAL B 1 90 ? 6.16 116.875 51.781 1 95.88 90 VAL B C 1
ATOM 4610 O O . VAL B 1 90 ? 5.906 116 50.938 1 95.88 90 VAL B O 1
ATOM 4613 N N . LEU B 1 91 ? 7.301 117.562 51.812 1 96.19 91 LEU B N 1
ATOM 4614 C CA . LEU B 1 91 ? 8.297 117.375 50.781 1 96.19 91 LEU B CA 1
ATOM 4615 C C . LEU B 1 91 ? 8.844 115.938 50.844 1 96.19 91 LEU B C 1
ATOM 4617 O O . LEU B 1 91 ? 9.055 115.312 49.812 1 96.19 91 LEU B O 1
ATOM 4621 N N . ALA B 1 92 ? 8.969 115.438 52 1 95.5 92 ALA B N 1
ATOM 4622 C CA . ALA B 1 92 ? 9.445 114.062 52.156 1 95.5 92 ALA B CA 1
ATOM 4623 C C . ALA B 1 92 ? 8.438 113.062 51.625 1 95.5 92 ALA B C 1
ATOM 4625 O O . ALA B 1 92 ? 8.82 112.062 51.031 1 95.5 92 ALA B O 1
ATOM 4626 N N . ALA B 1 93 ? 7.223 113.312 51.875 1 94.69 93 ALA B N 1
ATOM 4627 C CA . ALA B 1 93 ? 6.172 112.438 51.344 1 94.69 93 ALA B CA 1
ATOM 4628 C C . ALA B 1 93 ? 6.133 112.438 49.812 1 94.69 93 ALA B C 1
ATOM 4630 O O . ALA B 1 93 ? 6.012 111.438 49.188 1 94.69 93 ALA B O 1
ATOM 4631 N N . PHE B 1 94 ? 6.238 113.625 49.219 1 95.69 94 PHE B N 1
ATOM 4632 C CA . PHE B 1 94 ? 6.277 113.75 47.75 1 95.69 94 PHE B CA 1
ATOM 4633 C C . PHE B 1 94 ? 7.508 113 47.188 1 95.69 94 PHE B C 1
ATOM 4635 O O . PHE B 1 94 ? 7.422 112.375 46.156 1 95.69 94 PHE B O 1
ATOM 4642 N N . ASP B 1 95 ? 8.609 113.125 47.906 1 95.25 95 ASP B N 1
ATOM 4643 C CA . ASP B 1 95 ? 9.836 112.5 47.469 1 95.25 95 ASP B CA 1
ATOM 4644 C C . ASP B 1 95 ? 9.727 110.938 47.531 1 95.25 95 ASP B C 1
ATOM 4646 O O . ASP B 1 95 ? 10.156 110.25 46.625 1 95.25 95 ASP B O 1
ATOM 4650 N N . ARG B 1 96 ? 9.203 110.562 48.531 1 93.38 96 ARG B N 1
ATOM 4651 C CA . ARG B 1 96 ? 8.984 109.125 48.688 1 93.38 96 ARG B CA 1
ATOM 4652 C C . ARG B 1 96 ? 8.047 108.625 47.594 1 93.38 96 ARG B C 1
ATOM 4654 O O . ARG B 1 96 ? 8.297 107.562 47 1 93.38 96 ARG B O 1
ATOM 4661 N N . TYR B 1 97 ? 6.996 109.312 47.375 1 94.44 97 TYR B N 1
ATOM 4662 C CA . TYR B 1 97 ? 6.047 109 46.344 1 94.44 97 TYR B CA 1
ATOM 4663 C C . TYR B 1 97 ? 6.73 108.938 44.969 1 94.44 97 TYR B C 1
ATOM 4665 O O . TYR B 1 97 ? 6.508 108 44.219 1 94.44 97 TYR B O 1
ATOM 4673 N N . ALA B 1 98 ? 7.539 109.938 44.719 1 94.12 98 ALA B N 1
ATOM 4674 C CA . ALA B 1 98 ? 8.234 110 43.438 1 94.12 98 ALA B CA 1
ATOM 4675 C C . ALA B 1 98 ? 9.195 108.812 43.25 1 94.12 98 ALA B C 1
ATOM 4677 O O . ALA B 1 98 ? 9.359 108.312 42.125 1 94.12 98 ALA B O 1
ATOM 4678 N N . ARG B 1 99 ? 9.766 108.312 44.312 1 93.06 99 ARG B N 1
ATOM 4679 C CA . ARG B 1 99 ? 10.781 107.25 44.219 1 93.06 99 ARG B CA 1
ATOM 4680 C C . ARG B 1 99 ? 10.141 105.875 44.156 1 93.06 99 ARG B C 1
ATOM 4682 O O . ARG B 1 99 ? 10.625 105 43.438 1 93.06 99 ARG B O 1
ATOM 4689 N N . GLU B 1 100 ? 9.016 105.688 44.781 1 91.5 100 GLU B N 1
ATOM 4690 C CA . GLU B 1 100 ? 8.578 104.312 45.031 1 91.5 100 GLU B CA 1
ATOM 4691 C C . GLU B 1 100 ? 7.211 104.062 44.438 1 91.5 100 GLU B C 1
ATOM 4693 O O . GLU B 1 100 ? 6.848 102.938 44.188 1 91.5 100 GLU B O 1
ATOM 4698 N N . ASP B 1 101 ? 6.43 105.062 44.094 1 89.31 101 ASP B N 1
ATOM 4699 C CA . ASP B 1 101 ? 5.004 104.75 43.938 1 89.31 101 ASP B CA 1
ATOM 4700 C C . ASP B 1 101 ? 4.469 105.25 42.594 1 89.31 101 ASP B C 1
ATOM 4702 O O . ASP B 1 101 ? 3.271 105.125 42.344 1 89.31 101 ASP B O 1
ATOM 4706 N N . ILE B 1 102 ? 5.297 105.875 41.75 1 93.31 102 ILE B N 1
ATOM 4707 C CA . ILE B 1 102 ? 4.816 106.312 40.469 1 93.31 102 ILE B CA 1
ATOM 4708 C C . ILE B 1 102 ? 4.371 105.188 39.594 1 93.31 102 ILE B C 1
ATOM 4710 O O . ILE B 1 102 ? 5.105 104.188 39.438 1 93.31 102 ILE B O 1
ATOM 4714 N N . SER B 1 103 ? 3.264 105.312 39.156 1 90.5 103 SER B N 1
ATOM 4715 C CA . SER B 1 103 ? 2.68 104.188 38.344 1 90.5 103 SER B CA 1
ATOM 4716 C C . SER B 1 103 ? 2.848 104.438 36.844 1 90.5 103 SER B C 1
ATOM 4718 O O . SER B 1 103 ? 3.129 103.562 36.094 1 90.5 103 SER B O 1
ATOM 4720 N N . ASP B 1 104 ? 2.588 105.688 36.406 1 91.12 104 ASP B N 1
ATOM 4721 C CA . ASP B 1 104 ? 2.66 106.062 35 1 91.12 104 ASP B CA 1
ATOM 4722 C C . ASP B 1 104 ? 2.91 107.562 34.812 1 91.12 104 ASP B C 1
ATOM 4724 O O . ASP B 1 104 ? 3.207 108.25 35.781 1 91.12 104 ASP B O 1
ATOM 4728 N N . ASP B 1 105 ? 2.836 108.062 33.656 1 93.88 105 ASP B N 1
ATOM 4729 C CA . ASP B 1 105 ? 3.15 109.438 33.344 1 93.88 105 ASP B CA 1
ATOM 4730 C C . ASP B 1 105 ? 2.098 110.375 33.906 1 93.88 105 ASP B C 1
ATOM 4732 O O . ASP B 1 105 ? 2.424 111.5 34.344 1 93.88 105 ASP B O 1
ATOM 4736 N N . THR B 1 106 ? 0.889 109.938 33.844 1 95.12 106 THR B N 1
ATOM 4737 C CA . THR B 1 106 ? -0.175 110.75 34.438 1 95.12 106 THR B CA 1
ATOM 4738 C C . THR B 1 106 ? 0.027 110.938 35.938 1 95.12 106 THR B C 1
ATOM 4740 O O . THR B 1 106 ? -0.184 112 36.469 1 95.12 106 THR B O 1
ATOM 4743 N N . ASP B 1 107 ? 0.448 109.75 36.531 1 94.25 107 ASP B N 1
ATOM 4744 C CA . ASP B 1 107 ? 0.767 109.75 37.938 1 94.25 107 ASP B CA 1
ATOM 4745 C C . ASP B 1 107 ? 1.903 110.75 38.25 1 94.25 107 ASP B C 1
ATOM 4747 O O . ASP B 1 107 ? 1.827 111.5 39.188 1 94.25 107 ASP B O 1
ATOM 4751 N N . ARG B 1 108 ? 2.828 110.875 37.5 1 94.75 108 ARG B N 1
ATOM 4752 C CA . ARG B 1 108 ? 3.967 111.75 37.656 1 94.75 108 ARG B CA 1
ATOM 4753 C C . ARG B 1 108 ? 3.533 113.188 37.5 1 94.75 108 ARG B C 1
ATOM 4755 O O . ARG B 1 108 ? 3.977 114.062 38.25 1 94.75 108 ARG B O 1
ATOM 4762 N N . LYS B 1 109 ? 2.656 113.438 36.594 1 95.88 109 LYS B N 1
ATOM 4763 C CA . LYS B 1 109 ? 2.162 114.812 36.375 1 95.88 109 LYS B CA 1
ATOM 4764 C C . LYS B 1 109 ? 1.32 115.312 37.531 1 95.88 109 LYS B C 1
ATOM 4766 O O . LYS B 1 109 ? 1.391 116.5 37.906 1 95.88 109 LYS B O 1
ATOM 4771 N N . LEU B 1 110 ? 0.624 114.312 38 1 95.75 110 LEU B N 1
ATOM 4772 C CA . LEU B 1 110 ? -0.204 114.688 39.156 1 95.75 110 LEU B CA 1
ATOM 4773 C C . LEU B 1 110 ? 0.658 115 40.375 1 95.75 110 LEU B C 1
ATOM 4775 O O . LEU B 1 110 ? 0.354 115.938 41.125 1 95.75 110 LEU B O 1
ATOM 4779 N N . LEU B 1 111 ? 1.733 114.312 40.531 1 96.5 111 LEU B N 1
ATOM 4780 C CA . LEU B 1 111 ? 2.654 114.562 41.625 1 96.5 111 LEU B CA 1
ATOM 4781 C C . LEU B 1 111 ? 3.322 115.938 41.438 1 96.5 111 LEU B C 1
ATOM 4783 O O . LEU B 1 111 ? 3.502 116.688 42.406 1 96.5 111 LEU B O 1
ATOM 4787 N N . GLU B 1 112 ? 3.604 116.312 40.281 1 95.56 112 GLU B N 1
ATOM 4788 C CA . GLU B 1 112 ? 4.18 117.625 39.969 1 95.56 112 GLU B CA 1
ATOM 4789 C C . GLU B 1 112 ? 3.176 118.75 40.25 1 95.56 112 GLU B C 1
ATOM 4791 O O . GLU B 1 112 ? 3.543 119.812 40.75 1 95.56 112 GLU B O 1
ATOM 4796 N N . ALA B 1 113 ? 2 118.438 39.906 1 96.38 113 ALA B N 1
ATOM 4797 C CA . ALA B 1 113 ? 0.939 119.375 40.188 1 96.38 113 ALA B CA 1
ATOM 4798 C C . ALA B 1 113 ? 0.789 119.625 41.688 1 96.38 113 ALA B C 1
ATOM 4800 O O . ALA B 1 113 ? 0.571 120.75 42.156 1 96.38 113 ALA B O 1
ATOM 4801 N N . ASP B 1 114 ? 0.929 118.438 42.375 1 96.44 114 ASP B N 1
ATOM 4802 C CA . ASP B 1 114 ? 0.895 118.562 43.812 1 96.44 114 ASP B CA 1
ATOM 4803 C C . ASP B 1 114 ? 2.053 119.375 44.344 1 96.44 114 ASP B C 1
ATOM 4805 O O . ASP B 1 114 ? 1.854 120.25 45.188 1 96.44 114 ASP B O 1
ATOM 4809 N N . ARG B 1 115 ? 3.184 119.25 43.875 1 96.06 115 ARG B N 1
ATOM 4810 C CA . ARG B 1 115 ? 4.379 119.938 44.312 1 96.06 115 ARG B CA 1
ATOM 4811 C C . ARG B 1 115 ? 4.266 121.438 43.969 1 96.06 115 ARG B C 1
ATOM 4813 O O . ARG B 1 115 ? 4.637 122.312 44.75 1 96.06 115 ARG B O 1
ATOM 4820 N N . GLN B 1 116 ? 3.742 121.75 42.875 1 96.25 116 GLN B N 1
ATOM 4821 C CA . GLN B 1 116 ? 3.578 123.125 42.438 1 96.25 116 GLN B CA 1
ATOM 4822 C C . GLN B 1 116 ? 2.537 123.812 43.281 1 96.25 116 GLN B C 1
ATOM 4824 O O . GLN B 1 116 ? 2.736 125 43.688 1 96.25 116 GLN B O 1
ATOM 4829 N N . ALA B 1 117 ? 1.494 123.125 43.5 1 96.5 117 ALA B N 1
ATOM 4830 C CA . ALA B 1 117 ? 0.46 123.688 44.344 1 96.5 117 ALA B CA 1
ATOM 4831 C C . ALA B 1 117 ? 1.001 124 45.75 1 96.5 117 ALA B C 1
ATOM 4833 O O . ALA B 1 117 ? 0.685 125.062 46.344 1 96.5 117 ALA B O 1
ATOM 4834 N N . PHE B 1 118 ? 1.829 123.25 46.281 1 94.56 118 PHE B N 1
ATOM 4835 C CA . PHE B 1 118 ? 2.424 123.438 47.594 1 94.56 118 PHE B CA 1
ATOM 4836 C C . PHE B 1 118 ? 3.418 124.625 47.562 1 94.56 118 PHE B C 1
ATOM 4838 O O . PHE B 1 118 ? 3.467 125.438 48.531 1 94.56 118 PHE B O 1
ATOM 4845 N N . ALA B 1 119 ? 4.141 124.625 46.5 1 95.75 119 ALA B N 1
ATOM 4846 C CA . ALA B 1 119 ? 5.086 125.75 46.375 1 95.75 119 ALA B CA 1
ATOM 4847 C C . ALA B 1 119 ? 4.355 127.062 46.312 1 95.75 119 ALA B C 1
ATOM 4849 O O . ALA B 1 119 ? 4.801 128 46.906 1 95.75 119 ALA B O 1
ATOM 4850 N N . ASP B 1 120 ? 3.324 127.062 45.594 1 95.25 120 ASP B N 1
ATOM 4851 C CA . ASP B 1 120 ? 2.525 128.25 45.5 1 95.25 120 ASP B CA 1
ATOM 4852 C C . ASP B 1 120 ? 1.95 128.625 46.844 1 95.25 120 ASP B C 1
ATOM 4854 O O . ASP B 1 120 ? 1.91 129.875 47.219 1 95.25 120 ASP B O 1
ATOM 4858 N N . TYR B 1 121 ? 1.527 127.75 47.562 1 94.62 121 TYR B N 1
ATOM 4859 C CA . TYR B 1 121 ? 1.017 127.938 48.906 1 94.62 121 TYR B CA 1
ATOM 4860 C C . TYR B 1 121 ? 2.1 128.5 49.844 1 94.62 121 TYR B C 1
ATOM 4862 O O . TYR B 1 121 ? 1.86 129.375 50.562 1 94.62 121 TYR B O 1
ATOM 4870 N N . GLU B 1 122 ? 3.25 127.875 49.656 1 94.5 122 GLU B N 1
ATOM 4871 C CA . GLU B 1 122 ? 4.375 128.25 50.5 1 94.5 122 GLU B CA 1
ATOM 4872 C C . GLU B 1 122 ? 4.816 129.75 50.188 1 94.5 122 GLU B C 1
ATOM 4874 O O . GLU B 1 122 ? 5.215 130.5 51.094 1 94.5 122 GLU B O 1
ATOM 4879 N N . LYS B 1 123 ? 4.699 130.25 49.062 1 94.12 123 LYS B N 1
ATOM 4880 C CA . LYS B 1 123 ? 5.066 131.5 48.656 1 94.12 123 LYS B CA 1
ATOM 4881 C C . LYS B 1 123 ? 4.152 132.625 49.344 1 94.12 123 LYS B C 1
ATOM 4883 O O . LYS B 1 123 ? 4.625 133.625 49.844 1 94.12 123 LYS B O 1
ATOM 4888 N N . GLN B 1 124 ? 2.957 132.125 49.281 1 93.56 124 GLN B N 1
ATOM 4889 C CA . GLN B 1 124 ? 1.995 133.125 49.875 1 93.56 124 GLN B CA 1
ATOM 4890 C C . GLN B 1 124 ? 2.082 133 51.406 1 93.56 124 GLN B C 1
ATOM 4892 O O . GLN B 1 124 ? 1.912 134.125 52.062 1 93.56 124 GLN B O 1
ATOM 4897 N N . ARG B 1 125 ? 2.354 131.875 51.938 1 93.44 125 ARG B N 1
ATOM 4898 C CA . ARG B 1 125 ? 2.521 131.75 53.375 1 93.44 125 ARG B CA 1
ATOM 4899 C C . ARG B 1 125 ? 3.688 132.625 53.875 1 93.44 125 ARG B C 1
ATOM 4901 O O . ARG B 1 125 ? 3.602 133.25 54.938 1 93.44 125 ARG B O 1
ATOM 4908 N N . ALA B 1 126 ? 4.715 132.75 53.156 1 92.62 126 ALA B N 1
ATOM 4909 C CA . ALA B 1 126 ? 5.891 133.5 53.531 1 92.62 126 ALA B CA 1
ATOM 4910 C C . ALA B 1 126 ? 5.551 135 53.656 1 92.62 126 ALA B C 1
ATOM 4912 O O . ALA B 1 126 ? 6.098 135.75 54.5 1 92.62 126 ALA B O 1
ATOM 4913 N N . VAL B 1 127 ? 4.699 135.375 52.812 1 91.75 127 VAL B N 1
ATOM 4914 C CA . VAL B 1 127 ? 4.273 136.75 52.875 1 91.75 127 VAL B CA 1
ATOM 4915 C C . VAL B 1 127 ? 3.566 137.125 54.188 1 91.75 127 VAL B C 1
ATOM 4917 O O . VAL B 1 127 ? 3.816 138.125 54.812 1 91.75 127 VAL B O 1
ATOM 4920 N N . VAL B 1 128 ? 2.824 136.125 54.531 1 91.12 128 VAL B N 1
ATOM 4921 C CA . VAL B 1 128 ? 2.07 136.25 55.781 1 91.12 128 VAL B CA 1
ATOM 4922 C C . VAL B 1 128 ? 3.018 136.25 56.969 1 91.12 128 VAL B C 1
ATOM 4924 O O . VAL B 1 128 ? 2.846 137 57.938 1 91.12 128 VAL B O 1
ATOM 4927 N N . LEU B 1 129 ? 4.035 135.375 56.938 1 90.56 129 LEU B N 1
ATOM 4928 C CA . LEU B 1 129 ? 5.016 135.25 58 1 90.56 129 LEU B CA 1
ATOM 4929 C C . LEU B 1 129 ? 5.781 136.625 58.188 1 90.56 129 LEU B C 1
ATOM 4931 O O . LEU B 1 129 ? 6.059 137 59.344 1 90.56 129 LEU B O 1
ATOM 4935 N N . ARG B 1 130 ? 5.965 137.25 57.188 1 88.81 130 ARG B N 1
ATOM 4936 C CA . ARG B 1 130 ? 6.668 138.625 57.25 1 88.81 130 ARG B CA 1
ATOM 4937 C C . ARG B 1 130 ? 5.793 139.625 57.875 1 88.81 130 ARG B C 1
ATOM 4939 O O . ARG B 1 130 ? 6.266 140.375 58.688 1 88.81 130 ARG B O 1
ATOM 4946 N N . ILE B 1 131 ? 4.598 139.625 57.5 1 89.31 131 ILE B N 1
ATOM 4947 C CA . ILE B 1 131 ? 3.656 140.5 58.062 1 89.31 131 ILE B CA 1
ATOM 4948 C C . ILE B 1 131 ? 3.49 140.25 59.562 1 89.31 131 ILE B C 1
ATOM 4950 O O . ILE B 1 131 ? 3.488 141.25 60.344 1 89.31 131 ILE B O 1
ATOM 4954 N N . GLY B 1 132 ? 3.381 139.125 59.938 1 83.62 132 GLY B N 1
ATOM 4955 C CA . GLY B 1 132 ? 3.201 138.625 61.312 1 83.62 132 GLY B CA 1
ATOM 4956 C C . GLY B 1 132 ? 4.418 139 62.188 1 83.62 132 GLY B C 1
ATOM 4957 O O . GLY B 1 132 ? 4.289 139.25 63.375 1 83.62 132 GLY B O 1
ATOM 4958 N N . ALA B 1 133 ? 5.574 139 61.625 1 84.12 133 ALA B N 1
ATOM 4959 C CA . ALA B 1 133 ? 6.828 139.25 62.312 1 84.12 133 ALA B CA 1
ATOM 4960 C C . ALA B 1 133 ? 6.906 140.625 62.75 1 84.12 133 ALA B C 1
ATOM 4962 O O . ALA B 1 133 ? 7.602 141 63.719 1 84.12 133 ALA B O 1
ATOM 4963 N N . GLU B 1 134 ? 6.195 141.5 62.156 1 84.62 134 GLU B N 1
ATOM 4964 C CA . GLU B 1 134 ? 6.203 143 62.438 1 84.62 134 GLU B CA 1
ATOM 4965 C C . GLU B 1 134 ? 5.113 143.375 63.438 1 84.62 134 GLU B C 1
ATOM 4967 O O . GLU B 1 134 ? 4.824 144.5 63.656 1 84.62 134 GLU B O 1
ATOM 4972 N N . SER B 1 135 ? 4.496 142.375 64 1 79.62 135 SER B N 1
ATOM 4973 C CA . SER B 1 135 ? 3.508 142.375 65.062 1 79.62 135 SER B CA 1
ATOM 4974 C C . SER B 1 135 ? 2.256 143.125 64.625 1 79.62 135 SER B C 1
ATOM 4976 O O . SER B 1 135 ? 1.663 143.875 65.375 1 79.62 135 SER B O 1
ATOM 4978 N N . ARG B 1 136 ? 1.89 143.125 63.344 1 85.38 136 ARG B N 1
ATOM 4979 C CA . ARG B 1 136 ? 0.647 143.625 62.75 1 85.38 136 ARG B CA 1
ATOM 4980 C C . ARG B 1 136 ? -0.378 142.5 62.625 1 85.38 136 ARG B C 1
ATOM 4982 O O . ARG B 1 136 ? -0.687 142.125 61.5 1 85.38 136 ARG B O 1
ATOM 4989 N N . ASN B 1 137 ? -1.094 142.125 63.656 1 82.06 137 ASN B N 1
ATOM 4990 C CA . ASN B 1 137 ? -1.888 140.875 63.781 1 82.06 137 ASN B CA 1
ATOM 4991 C C . ASN B 1 137 ? -3.148 141 62.906 1 82.06 137 ASN B C 1
ATOM 4993 O O . ASN B 1 137 ? -3.498 140 62.219 1 82.06 137 ASN B O 1
ATOM 4997 N N . GLU B 1 138 ? -3.826 142.125 62.781 1 78.44 138 GLU B N 1
ATOM 4998 C CA . GLU B 1 138 ? -5.062 142.25 62.031 1 78.44 138 GLU B CA 1
ATOM 4999 C C . GLU B 1 138 ? -4.797 142.125 60.531 1 78.44 138 GLU B C 1
ATOM 5001 O O . GLU B 1 138 ? -5.559 141.5 59.781 1 78.44 138 GLU B O 1
ATOM 5006 N N . GLU B 1 139 ? -3.699 142.75 60.156 1 86.25 139 GLU B N 1
ATOM 5007 C CA . GLU B 1 139 ? -3.328 142.625 58.75 1 86.25 139 GLU B CA 1
ATOM 5008 C C . GLU B 1 139 ? -2.896 141.25 58.312 1 86.25 139 GLU B C 1
ATOM 5010 O O . GLU B 1 139 ? -3.166 140.875 57.188 1 86.25 139 GLU B O 1
ATOM 5015 N N . ALA B 1 140 ? -2.232 140.625 59.25 1 87.44 140 ALA B N 1
ATOM 5016 C CA . ALA B 1 140 ? -1.788 139.25 58.938 1 87.44 140 ALA B CA 1
ATOM 5017 C C . ALA B 1 140 ? -2.979 138.375 58.75 1 87.44 140 ALA B C 1
ATOM 5019 O O . ALA B 1 140 ? -2.994 137.5 57.812 1 87.44 140 ALA B O 1
ATOM 5020 N N . LEU B 1 141 ? -3.969 138.5 59.5 1 82.31 141 LEU B N 1
ATOM 5021 C CA . LEU B 1 141 ? -5.156 137.625 59.438 1 82.31 141 LEU B CA 1
ATOM 5022 C C . LEU B 1 141 ? -5.918 137.875 58.125 1 82.31 141 LEU B C 1
ATOM 5024 O O . LEU B 1 141 ? -6.422 136.875 57.531 1 82.31 141 LEU B O 1
ATOM 5028 N N . ARG B 1 142 ? -5.98 139.125 57.688 1 82.69 142 ARG B N 1
ATOM 5029 C CA . ARG B 1 142 ? -6.629 139.5 56.438 1 82.69 142 ARG B CA 1
ATOM 5030 C C . ARG B 1 142 ? -5.828 138.875 55.25 1 82.69 142 ARG B C 1
ATOM 5032 O O . ARG B 1 142 ? -6.402 138.5 54.25 1 82.69 142 ARG B O 1
ATOM 5039 N N . ALA B 1 143 ? -4.555 138.875 55.438 1 88.81 143 ALA B N 1
ATOM 5040 C CA . ALA B 1 143 ? -3.676 138.375 54.375 1 88.81 143 ALA B CA 1
ATOM 5041 C C . ALA B 1 143 ? -3.811 136.875 54.188 1 88.81 143 ALA B C 1
ATOM 5043 O O . ALA B 1 143 ? -3.688 136.375 53.062 1 88.81 143 ALA B O 1
ATOM 5044 N N . ILE B 1 144 ? -4.004 136.125 55.219 1 88.19 144 ILE B N 1
ATOM 5045 C CA . ILE B 1 144 ? -4.188 134.75 55.125 1 88.19 144 ILE B CA 1
ATOM 5046 C C . ILE B 1 144 ? -5.41 134.375 54.25 1 88.19 144 ILE B C 1
ATOM 5048 O O . ILE B 1 144 ? -5.34 133.625 53.344 1 88.19 144 ILE B O 1
ATOM 5052 N N . GLU B 1 145 ? -6.562 135.125 54.5 1 82.19 145 GLU B N 1
ATOM 5053 C CA . GLU B 1 145 ? -7.816 134.875 53.812 1 82.19 145 GLU B CA 1
ATOM 5054 C C . GLU B 1 145 ? -7.691 135.125 52.312 1 82.19 145 GLU B C 1
ATOM 5056 O O . GLU B 1 145 ? -8.305 134.5 51.469 1 82.19 145 GLU B O 1
ATOM 5061 N N . GLN B 1 146 ? -6.934 136.25 52.125 1 84.5 146 GLN B N 1
ATOM 5062 C CA . GLN B 1 146 ? -6.887 136.75 50.75 1 84.5 146 GLN B CA 1
ATOM 5063 C C . GLN B 1 146 ? -5.777 136 49.938 1 84.5 146 GLN B C 1
ATOM 5065 O O . GLN B 1 146 ? -5.957 135.75 48.781 1 84.5 146 GLN B O 1
ATOM 5070 N N . LEU B 1 147 ? -4.648 135.625 50.688 1 89.88 147 LEU B N 1
ATOM 5071 C CA . LEU B 1 147 ? -3.48 135.25 49.906 1 89.88 147 LEU B CA 1
ATOM 5072 C C . LEU B 1 147 ? -3.213 133.75 50.125 1 89.88 147 LEU B C 1
ATOM 5074 O O . LEU B 1 147 ? -2.693 133.125 49.219 1 89.88 147 LEU B O 1
ATOM 5078 N N . VAL B 1 148 ? -3.537 133.125 51.219 1 90.19 148 VAL B N 1
ATOM 5079 C CA . VAL B 1 148 ? -3.078 131.875 51.562 1 90.19 148 VAL B CA 1
ATOM 5080 C C . VAL B 1 148 ? -4.211 130.875 51.344 1 90.19 148 VAL B C 1
ATOM 5082 O O . VAL B 1 148 ? -3.973 129.75 50.938 1 90.19 148 VAL B O 1
ATOM 5085 N N . VAL B 1 149 ? -5.43 131.125 51.625 1 86.19 149 VAL B N 1
ATOM 5086 C CA . VAL B 1 149 ? -6.562 130.25 51.594 1 86.19 149 VAL B CA 1
ATOM 5087 C C . VAL B 1 149 ? -6.746 129.75 50.156 1 86.19 149 VAL B C 1
ATOM 5089 O O . VAL B 1 149 ? -6.832 128.5 49.938 1 86.19 149 VAL B O 1
ATOM 5092 N N . PRO B 1 150 ? -6.75 130.625 49.188 1 88.69 150 PRO B N 1
ATOM 5093 C CA . PRO B 1 150 ? -7.008 130.125 47.812 1 88.69 150 PRO B CA 1
ATOM 5094 C C . PRO B 1 150 ? -5.953 129.125 47.375 1 88.69 150 PRO B C 1
ATOM 5096 O O . PRO B 1 150 ? -6.297 128 46.938 1 88.69 150 PRO B O 1
ATOM 5099 N N . PRO B 1 151 ? -4.652 129.375 47.5 1 91.44 151 PRO B N 1
ATOM 5100 C CA . PRO B 1 151 ? -3.672 128.25 47.125 1 91.44 151 PRO B CA 1
ATOM 5101 C C . PRO B 1 151 ? -3.74 127.062 48 1 91.44 151 PRO B C 1
ATOM 5103 O O . PRO B 1 151 ? -3.426 125.938 47.531 1 91.44 151 PRO B O 1
ATOM 5106 N N . GLY B 1 152 ? -4.102 127.312 49.156 1 89.31 152 GLY B N 1
ATOM 5107 C CA . GLY B 1 152 ? -4.332 126.125 50 1 89.31 152 GLY B CA 1
ATOM 5108 C C . GLY B 1 152 ? -5.453 125.25 49.5 1 89.31 152 GLY B C 1
ATOM 5109 O O . GLY B 1 152 ? -5.316 124 49.5 1 89.31 152 GLY B O 1
ATOM 5110 N N . ASP B 1 153 ? -6.543 125.75 49.156 1 85.69 153 ASP B N 1
ATOM 5111 C CA . ASP B 1 153 ? -7.652 125 48.594 1 85.69 153 ASP B CA 1
ATOM 5112 C C . ASP B 1 153 ? -7.234 124.25 47.281 1 85.69 153 ASP B C 1
ATOM 5114 O O . ASP B 1 153 ? -7.641 123.125 47.031 1 85.69 153 ASP B O 1
ATOM 5118 N N . LYS B 1 154 ? -6.453 125 46.594 1 92.25 154 LYS B N 1
ATOM 5119 C CA . LYS B 1 154 ? -5.953 124.375 45.375 1 92.25 154 LYS B CA 1
ATOM 5120 C C . LYS B 1 154 ? -5.062 123.188 45.656 1 92.25 154 LYS B C 1
ATOM 5122 O O . LYS B 1 154 ? -5.098 122.188 44.938 1 92.25 154 LYS B O 1
ATOM 5127 N N . LEU B 1 155 ? -4.285 123.25 46.656 1 92.88 155 LEU B N 1
ATOM 5128 C CA . LEU B 1 155 ? -3.42 122.188 47.094 1 92.88 155 LEU B CA 1
ATOM 5129 C C . LEU B 1 155 ? -4.246 120.938 47.5 1 92.88 155 LEU B C 1
ATOM 5131 O O . LEU B 1 155 ? -3.977 119.812 47.094 1 92.88 155 LEU B O 1
ATOM 5135 N N . ILE B 1 156 ? -5.242 121.125 48.188 1 86.75 156 ILE B N 1
ATOM 5136 C CA . ILE B 1 156 ? -6.109 120 48.656 1 86.75 156 ILE B CA 1
ATOM 5137 C C . ILE B 1 156 ? -6.832 119.375 47.469 1 86.75 156 ILE B C 1
ATOM 5139 O O . ILE B 1 156 ? -6.941 118.125 47.406 1 86.75 156 ILE B O 1
ATOM 5143 N N . ALA B 1 157 ? -7.254 120.188 46.688 1 88.5 157 ALA B N 1
ATOM 5144 C CA . ALA B 1 157 ? -7.926 119.688 45.5 1 88.5 157 ALA B CA 1
ATOM 5145 C C . ALA B 1 157 ? -6.977 118.875 44.625 1 88.5 157 ALA B C 1
ATOM 5147 O O . ALA B 1 157 ? -7.363 117.812 44.094 1 88.5 157 ALA B O 1
ATOM 5148 N N . ALA B 1 158 ? -5.77 119.312 44.531 1 93.38 158 ALA B N 1
ATOM 5149 C CA . ALA B 1 158 ? -4.77 118.562 43.75 1 93.38 158 ALA B CA 1
ATOM 5150 C C . ALA B 1 158 ? -4.484 117.188 44.375 1 93.38 158 ALA B C 1
ATOM 5152 O O . ALA B 1 158 ? -4.434 116.188 43.688 1 93.38 158 ALA B O 1
ATOM 5153 N N . LEU B 1 159 ? -4.359 117.125 45.656 1 92.88 159 LEU B N 1
ATOM 5154 C CA . LEU B 1 159 ? -4.125 115.875 46.344 1 92.88 159 LEU B CA 1
ATOM 5155 C C . LEU B 1 159 ? -5.32 114.938 46.219 1 92.88 159 LEU B C 1
ATOM 5157 O O . LEU B 1 159 ? -5.152 113.75 46.031 1 92.88 159 LEU B O 1
ATOM 5161 N N . ALA B 1 160 ? -6.496 115.5 46.25 1 87.31 160 ALA B N 1
ATOM 5162 C CA . ALA B 1 160 ? -7.719 114.688 46.094 1 87.31 160 ALA B CA 1
ATOM 5163 C C . ALA B 1 160 ? -7.793 114.125 44.688 1 87.31 160 ALA B C 1
ATOM 5165 O O . ALA B 1 160 ? -8.164 112.938 44.531 1 87.31 160 ALA B O 1
ATOM 5166 N N . GLU B 1 161 ? -7.453 114.875 43.75 1 91.75 161 GLU B N 1
ATOM 5167 C CA . GLU B 1 161 ? -7.445 114.375 42.375 1 91.75 161 GLU B CA 1
ATOM 5168 C C . GLU B 1 161 ? -6.418 113.312 42.188 1 91.75 161 GLU B C 1
ATOM 5170 O O . GLU B 1 161 ? -6.684 112.312 41.5 1 91.75 161 GLU B O 1
ATOM 5175 N N . HIS B 1 162 ? -5.258 113.438 42.781 1 93.69 162 HIS B N 1
ATOM 5176 C CA . HIS B 1 162 ? -4.203 112.438 42.719 1 93.69 162 HIS B CA 1
ATOM 5177 C C . HIS B 1 162 ? -4.66 111.125 43.375 1 93.69 162 HIS B C 1
ATOM 5179 O O . HIS B 1 162 ? -4.441 110.062 42.812 1 93.69 162 HIS B O 1
ATOM 5185 N N . ARG B 1 163 ? -5.359 111.25 44.5 1 90 163 ARG B N 1
ATOM 5186 C CA . ARG B 1 163 ? -5.887 110.062 45.188 1 90 163 ARG B CA 1
ATOM 5187 C C . ARG B 1 163 ? -6.93 109.312 44.344 1 90 163 ARG B C 1
ATOM 5189 O O . ARG B 1 163 ? -6.938 108.125 44.281 1 90 163 ARG B O 1
ATOM 5196 N N . LYS B 1 164 ? -7.773 110.125 43.719 1 88.38 164 LYS B N 1
ATOM 5197 C CA . LYS B 1 164 ? -8.812 109.5 42.875 1 88.38 164 LYS B CA 1
ATOM 5198 C C . LYS B 1 164 ? -8.211 108.75 41.719 1 88.38 164 LYS B C 1
ATOM 5200 O O . LYS B 1 164 ? -8.703 107.688 41.344 1 88.38 164 LYS B O 1
ATOM 5205 N N . TYR B 1 165 ? -7.141 109.25 41.156 1 89.12 165 TYR B N 1
ATOM 5206 C CA . TYR B 1 165 ? -6.469 108.625 40.031 1 89.12 165 TYR B CA 1
ATOM 5207 C C . TYR B 1 165 ? -5.867 107.312 40.5 1 89.12 165 TYR B C 1
ATOM 5209 O O . TYR B 1 165 ? -6 106.25 39.812 1 89.12 165 TYR B O 1
ATOM 5217 N N . LYS B 1 166 ? -5.215 107.312 41.625 1 90.19 166 LYS B N 1
ATOM 5218 C CA . LYS B 1 166 ? -4.613 106.125 42.125 1 90.19 166 LYS B CA 1
ATOM 5219 C C . LYS B 1 166 ? -5.68 105.062 42.469 1 90.19 166 LYS B C 1
ATOM 5221 O O . LYS B 1 166 ? -5.477 103.875 42.281 1 90.19 166 LYS B O 1
ATOM 5226 N N . GLU B 1 167 ? -6.805 105.5 42.969 1 87.75 167 GLU B N 1
ATOM 5227 C CA . GLU B 1 167 ? -7.93 104.625 43.219 1 87.75 167 GLU B CA 1
ATOM 5228 C C . GLU B 1 167 ? -8.398 103.938 41.938 1 87.75 167 GLU B C 1
ATOM 5230 O O . GLU B 1 167 ? -8.664 102.75 41.938 1 87.75 167 GLU B O 1
ATOM 5235 N N . GLN B 1 168 ? -8.523 104.688 40.906 1 88.81 168 GLN B N 1
ATOM 5236 C CA . GLN B 1 168 ? -8.961 104.188 39.625 1 88.81 168 GLN B CA 1
ATOM 5237 C C . GLN B 1 168 ? -7.973 103.125 39.062 1 88.81 168 GLN B C 1
ATOM 5239 O O . GLN B 1 168 ? -8.375 102.125 38.531 1 88.81 168 GLN B O 1
ATOM 5244 N N . LEU B 1 169 ? -6.664 103.375 39.281 1 86.88 169 LEU B N 1
ATOM 5245 C CA . LEU B 1 169 ? -5.637 102.438 38.844 1 86.88 169 LEU B CA 1
ATOM 5246 C C . LEU B 1 169 ? -5.742 101.125 39.594 1 86.88 169 LEU B C 1
ATOM 5248 O O . LEU B 1 169 ? -5.543 100.062 39.031 1 86.88 169 LEU B O 1
ATOM 5252 N N . GLY B 1 170 ? -6.023 101.188 40.844 1 81.75 170 GLY B N 1
ATOM 5253 C CA . GLY B 1 170 ? -6.223 100 41.656 1 81.75 170 GLY B CA 1
ATOM 5254 C C . GLY B 1 170 ? -7.387 99.188 41.188 1 81.75 170 GLY B C 1
ATOM 5255 O O . GLY B 1 170 ? -7.27 97.938 41.094 1 81.75 170 GLY B O 1
ATOM 5256 N N . ARG B 1 171 ? -8.555 99.75 40.812 1 82.75 171 ARG B N 1
ATOM 5257 C CA . ARG B 1 171 ? -9.727 99.062 40.312 1 82.75 171 ARG B CA 1
ATOM 5258 C C . ARG B 1 171 ? -9.438 98.375 38.969 1 82.75 171 ARG B C 1
ATOM 5260 O O . ARG B 1 171 ? -9.922 97.312 38.719 1 82.75 171 ARG B O 1
ATOM 5267 N N . GLN B 1 172 ? -8.672 99 38.188 1 85.94 172 GLN B N 1
ATOM 5268 C CA . GLN B 1 172 ? -8.312 98.438 36.875 1 85.94 172 GLN B CA 1
ATOM 5269 C C . GLN B 1 172 ? -7.457 97.188 37.031 1 85.94 172 GLN B C 1
ATOM 5271 O O . GLN B 1 172 ? -7.574 96.25 36.25 1 85.94 172 GLN B O 1
ATOM 5276 N N . GLY B 1 173 ? -6.629 97.188 38.062 1 79.62 173 GLY B N 1
ATOM 5277 C CA . GLY B 1 173 ? -5.828 96 38.344 1 79.62 173 GLY B CA 1
ATOM 5278 C C . GLY B 1 173 ? -6.668 94.75 38.625 1 79.62 173 GLY B C 1
ATOM 5279 O O . GLY B 1 173 ? -6.352 93.625 38.156 1 79.62 173 GLY B O 1
ATOM 5280 N N . VAL B 1 174 ? -7.77 94.812 39.312 1 82.62 174 VAL B N 1
ATOM 5281 C CA . VAL B 1 174 ? -8.68 93.75 39.625 1 82.62 174 VAL B CA 1
ATOM 5282 C C . VAL B 1 174 ? -9.391 93.25 38.375 1 82.62 174 VAL B C 1
ATOM 5284 O O . VAL B 1 174 ? -9.547 92.062 38.125 1 82.62 174 VAL B O 1
ATOM 5287 N N . GLU B 1 175 ? -9.773 94.188 37.469 1 86.75 175 GLU B N 1
ATOM 5288 C CA . GLU B 1 175 ? -10.453 93.812 36.25 1 86.75 175 GLU B CA 1
ATOM 5289 C C . GLU B 1 175 ? -9.523 93.062 35.312 1 86.75 175 GLU B C 1
ATOM 5291 O O . GLU B 1 175 ? -9.938 92.125 34.656 1 86.75 175 GLU B O 1
ATOM 5296 N N . THR B 1 176 ? -8.273 93.438 35.312 1 84.75 176 THR B N 1
ATOM 5297 C CA . THR B 1 176 ? -7.285 92.75 34.5 1 84.75 176 THR B CA 1
ATOM 5298 C C . THR B 1 176 ? -7.055 91.375 35.031 1 84.75 176 THR B C 1
ATOM 5300 O O . THR B 1 176 ? -6.973 90.375 34.219 1 84.75 176 THR B O 1
ATOM 5303 N N . ALA B 1 177 ? -7.035 91.188 36.312 1 84.25 177 ALA B N 1
ATOM 5304 C CA . ALA B 1 177 ? -6.855 89.875 36.938 1 84.25 177 ALA B CA 1
ATOM 5305 C C . ALA B 1 177 ? -8.023 89 36.594 1 84.25 177 ALA B C 1
ATOM 5307 O O . ALA B 1 177 ? -7.832 87.812 36.312 1 84.25 177 ALA B O 1
ATOM 5308 N N . GLU B 1 178 ? -9.219 89.438 36.594 1 86.81 178 GLU B N 1
ATOM 5309 C CA . GLU B 1 178 ? -10.406 88.625 36.25 1 86.81 178 GLU B CA 1
ATOM 5310 C C . GLU B 1 178 ? -10.398 88.25 34.781 1 86.81 178 GLU B C 1
ATOM 5312 O O . GLU B 1 178 ? -10.82 87.125 34.438 1 86.81 178 GLU B O 1
ATOM 5317 N N . GLY B 1 179 ? -9.906 89.125 33.906 1 85.69 179 GLY B N 1
ATOM 5318 C CA . GLY B 1 179 ? -9.773 88.75 32.5 1 85.69 179 GLY B CA 1
ATOM 5319 C C . GLY B 1 179 ? -8.773 87.625 32.25 1 85.69 179 GLY B C 1
ATOM 5320 O O . GLY B 1 179 ? -9.047 86.75 31.469 1 85.69 179 GLY B O 1
ATOM 5321 N N . ILE B 1 180 ? -7.695 87.688 32.969 1 82.12 180 ILE B N 1
ATOM 5322 C CA . ILE B 1 180 ? -6.668 86.625 32.844 1 82.12 180 ILE B CA 1
ATOM 5323 C C . ILE B 1 180 ? -7.203 85.312 33.375 1 82.12 180 ILE B C 1
ATOM 5325 O O . ILE B 1 180 ? -6.988 84.25 32.75 1 82.12 180 ILE B O 1
ATOM 5329 N N . LEU B 1 181 ? -7.969 85.375 34.438 1 84.56 181 LEU B N 1
ATOM 5330 C CA . LEU B 1 181 ? -8.547 84.125 35.031 1 84.56 181 LEU B CA 1
ATOM 5331 C C . LEU B 1 181 ? -9.531 83.5 34.062 1 84.56 181 LEU B C 1
ATOM 5333 O O . LEU B 1 181 ? -9.5 82.25 33.875 1 84.56 181 LEU B O 1
ATOM 5337 N N . GLN B 1 182 ? -10.367 84.25 33.438 1 86.25 182 GLN B N 1
ATOM 5338 C CA . GLN B 1 182 ? -11.359 83.688 32.5 1 86.25 182 GLN B CA 1
ATOM 5339 C C . GLN B 1 182 ? -10.695 83.125 31.266 1 86.25 182 GLN B C 1
ATOM 5341 O O . GLN B 1 182 ? -11.023 82 30.859 1 86.25 182 GLN B O 1
ATOM 5346 N N . SER B 1 183 ? -9.68 83.812 30.75 1 85.69 183 SER B N 1
ATOM 5347 C CA . SER B 1 183 ? -8.984 83.375 29.562 1 85.69 183 SER B CA 1
ATOM 5348 C C . SER B 1 183 ? -8.18 82.062 29.875 1 85.69 183 SER B C 1
ATOM 5350 O O . SER B 1 183 ? -8.148 81.125 29.078 1 85.69 183 SER B O 1
ATOM 5352 N N . SER B 1 184 ? -7.59 82.062 31.094 1 81.69 184 SER B N 1
ATOM 5353 C CA . SER B 1 184 ? -6.785 80.938 31.5 1 81.69 184 SER B CA 1
ATOM 5354 C C . SER B 1 184 ? -7.652 79.688 31.703 1 81.69 184 SER B C 1
ATOM 5356 O O . SER B 1 184 ? -7.238 78.562 31.375 1 81.69 184 SER B O 1
ATOM 5358 N N . THR B 1 185 ? -8.82 79.875 32.25 1 84.88 185 THR B N 1
ATOM 5359 C CA . THR B 1 185 ? -9.75 78.75 32.438 1 84.88 185 THR B CA 1
ATOM 5360 C C . THR B 1 185 ? -10.141 78.125 31.094 1 84.88 185 THR B C 1
ATOM 5362 O O . THR B 1 185 ? -10.117 76.938 30.922 1 84.88 185 THR B O 1
ATOM 5365 N N . TYR B 1 186 ? -10.43 79 30.062 1 86.31 186 TYR B N 1
ATOM 5366 C CA . TYR B 1 186 ? -10.82 78.5 28.75 1 86.31 186 TYR B CA 1
ATOM 5367 C C . TYR B 1 186 ? -9.664 77.812 28.062 1 86.31 186 TYR B C 1
ATOM 5369 O O . TYR B 1 186 ? -9.852 76.75 27.438 1 86.31 186 TYR B O 1
ATOM 5377 N N . GLN B 1 187 ? -8.438 78.312 28.234 1 81.62 187 GLN B N 1
ATOM 5378 C CA . GLN B 1 187 ? -7.277 77.688 27.625 1 81.62 187 GLN B CA 1
ATOM 5379 C C . GLN B 1 187 ? -6.988 76.312 28.25 1 81.62 187 GLN B C 1
ATOM 5381 O O . GLN B 1 187 ? -6.652 75.375 27.562 1 81.62 187 GLN B O 1
ATOM 5386 N N . ALA B 1 188 ? -7.164 76.25 29.547 1 80.38 188 ALA B N 1
ATOM 5387 C CA . ALA B 1 188 ? -6.922 75 30.234 1 80.38 188 ALA B CA 1
ATOM 5388 C C . ALA B 1 188 ? -7.918 73.938 29.781 1 80.38 188 ALA B C 1
ATOM 5390 O O . ALA B 1 188 ? -7.539 72.812 29.516 1 80.38 188 ALA B O 1
ATOM 5391 N N . ILE B 1 189 ? -9.18 74.312 29.594 1 83.88 189 ILE B N 1
ATOM 5392 C CA . ILE B 1 189 ? -10.219 73.375 29.156 1 83.88 189 ILE B CA 1
ATOM 5393 C C . ILE B 1 189 ? -9.961 72.938 27.719 1 83.88 189 ILE B C 1
ATOM 5395 O O . ILE B 1 189 ? -10.062 71.75 27.391 1 83.88 189 ILE B O 1
ATOM 5399 N N . LEU B 1 190 ? -9.508 73.938 26.891 1 85 190 LEU B N 1
ATOM 5400 C CA . LEU B 1 190 ? -9.266 73.625 25.484 1 85 190 LEU B CA 1
ATOM 5401 C C . LEU B 1 190 ? -8.094 72.688 25.312 1 85 190 LEU B C 1
ATOM 5403 O O . LEU B 1 190 ? -8.188 71.688 24.578 1 85 190 LEU B O 1
ATOM 5407 N N . VAL B 1 191 ? -7 72.875 26.078 1 81.56 191 VAL B N 1
ATOM 5408 C CA . VAL B 1 191 ? -5.82 72 25.969 1 81.56 191 VAL B CA 1
ATOM 5409 C C . VAL B 1 191 ? -6.133 70.625 26.516 1 81.56 191 VAL B C 1
ATOM 5411 O O . VAL B 1 191 ? -5.711 69.625 25.953 1 81.56 191 VAL B O 1
ATOM 5414 N N . SER B 1 192 ? -6.902 70.625 27.609 1 83.38 192 SER B N 1
ATOM 5415 C CA . SER B 1 192 ? -7.277 69.312 28.172 1 83.38 192 SER B CA 1
ATOM 5416 C C . SER B 1 192 ? -8.117 68.5 27.188 1 83.38 192 SER B C 1
ATOM 5418 O O . SER B 1 192 ? -7.902 67.312 27.031 1 83.38 192 SER B O 1
ATOM 5420 N N . LEU B 1 193 ? -9.055 69.125 26.469 1 85.69 193 LEU B N 1
ATOM 5421 C CA . LEU B 1 193 ? -9.914 68.438 25.516 1 85.69 193 LEU B CA 1
ATOM 5422 C C . LEU B 1 193 ? -9.117 68 24.297 1 85.69 193 LEU B C 1
ATOM 5424 O O . LEU B 1 193 ? -9.352 66.938 23.766 1 85.69 193 LEU B O 1
ATOM 5428 N N . LEU B 1 194 ? -8.125 68.812 23.859 1 84.44 194 LEU B N 1
ATOM 5429 C CA . LEU B 1 194 ? -7.297 68.438 22.719 1 84.44 194 LEU B CA 1
ATOM 5430 C C . LEU B 1 194 ? -6.438 67.25 23.031 1 84.44 194 LEU B C 1
ATOM 5432 O O . LEU B 1 194 ? -6.355 66.312 22.219 1 84.44 194 LEU B O 1
ATOM 5436 N N . VAL B 1 195 ? -5.832 67.188 24.219 1 81.94 195 VAL B N 1
ATOM 5437 C CA . VAL B 1 195 ? -4.996 66.062 24.609 1 81.94 195 VAL B CA 1
ATOM 5438 C C . VAL B 1 195 ? -5.855 64.812 24.781 1 81.94 195 VAL B C 1
ATOM 5440 O O . VAL B 1 195 ? -5.473 63.719 24.344 1 81.94 195 VAL B O 1
ATOM 5443 N N . ALA B 1 196 ? -7.027 64.938 25.359 1 82.94 196 ALA B N 1
ATOM 5444 C CA . ALA B 1 196 ? -7.953 63.812 25.516 1 82.94 196 ALA B CA 1
ATOM 5445 C C . ALA B 1 196 ? -8.375 63.25 24.156 1 82.94 196 ALA B C 1
ATOM 5447 O O . ALA B 1 196 ? -8.422 62.031 23.984 1 82.94 196 ALA B O 1
ATOM 5448 N N . ALA B 1 197 ? -8.625 64.125 23.188 1 85.88 197 ALA B N 1
ATOM 5449 C CA . ALA B 1 197 ? -9.055 63.719 21.859 1 85.88 197 ALA B CA 1
ATOM 5450 C C . ALA B 1 197 ? -7.934 62.969 21.141 1 85.88 197 ALA B C 1
ATOM 5452 O O . ALA B 1 197 ? -8.172 61.938 20.5 1 85.88 197 ALA B O 1
ATOM 5453 N N . ILE B 1 198 ? -6.711 63.406 21.266 1 82.19 198 ILE B N 1
ATOM 5454 C CA . ILE B 1 198 ? -5.574 62.812 20.594 1 82.19 198 ILE B CA 1
ATOM 5455 C C . ILE B 1 198 ? -5.297 61.438 21.188 1 82.19 198 ILE B C 1
ATOM 5457 O O . ILE B 1 198 ? -5.113 60.438 20.469 1 82.19 198 ILE B O 1
ATOM 5461 N N . VAL B 1 199 ? -5.309 61.344 22.516 1 77.81 199 VAL B N 1
ATOM 5462 C CA . VAL B 1 199 ? -5.062 60.062 23.219 1 77.81 199 VAL B CA 1
ATOM 5463 C C . VAL B 1 199 ? -6.188 59.094 22.922 1 77.81 199 VAL B C 1
ATOM 5465 O O . VAL B 1 199 ? -5.938 57.906 22.672 1 77.81 199 VAL B O 1
ATOM 5468 N N . GLY B 1 200 ? -7.41 59.625 22.906 1 81.44 200 GLY B N 1
ATOM 5469 C CA . GLY B 1 200 ? -8.547 58.781 22.594 1 81.44 200 GLY B CA 1
ATOM 5470 C C . GLY B 1 200 ? -8.531 58.25 21.172 1 81.44 200 GLY B C 1
ATOM 5471 O O . GLY B 1 200 ? -8.734 57.062 20.938 1 81.44 200 GLY B O 1
ATOM 5472 N N . ALA B 1 201 ? -8.227 59.062 20.203 1 84.94 201 ALA B N 1
ATOM 5473 C CA . ALA B 1 201 ? -8.195 58.688 18.797 1 84.94 201 ALA B CA 1
ATOM 5474 C C . ALA B 1 201 ? -7.082 57.688 18.516 1 84.94 201 ALA B C 1
ATOM 5476 O O . ALA B 1 201 ? -7.293 56.688 17.828 1 84.94 201 ALA B O 1
ATOM 5477 N N . THR B 1 202 ? -5.891 57.875 19.078 1 80.31 202 THR B N 1
ATOM 5478 C CA . THR B 1 202 ? -4.762 56.969 18.875 1 80.31 202 THR B CA 1
ATOM 5479 C C . THR B 1 202 ? -5.016 55.625 19.531 1 80.31 202 THR B C 1
ATOM 5481 O O . THR B 1 202 ? -4.676 54.562 18.969 1 80.31 202 THR B O 1
ATOM 5484 N N . SER B 1 203 ? -5.609 55.656 20.734 1 79.25 203 SER B N 1
ATOM 5485 C CA . SER B 1 203 ? -5.945 54.438 21.438 1 79.25 203 SER B CA 1
ATOM 5486 C C . SER B 1 203 ? -6.945 53.594 20.656 1 79.25 203 SER B C 1
ATOM 5488 O O . SER B 1 203 ? -6.797 52.375 20.547 1 79.25 203 SER B O 1
ATOM 5490 N N . LEU B 1 204 ? -7.906 54.25 20.031 1 81.38 204 LEU B N 1
ATOM 5491 C CA . LEU B 1 204 ? -8.922 53.531 19.25 1 81.38 204 LEU B CA 1
ATOM 5492 C C . LEU B 1 204 ? -8.328 52.938 17.984 1 81.38 204 LEU B C 1
ATOM 5494 O O . LEU B 1 204 ? -8.656 51.812 17.594 1 81.38 204 LEU B O 1
ATOM 5498 N N . LEU B 1 205 ? -7.43 53.625 17.359 1 82.44 205 LEU B N 1
ATOM 5499 C CA . LEU B 1 205 ? -6.805 53.156 16.125 1 82.44 205 LEU B CA 1
ATOM 5500 C C . LEU B 1 205 ? -5.898 51.938 16.391 1 82.44 205 LEU B C 1
ATOM 5502 O O . LEU B 1 205 ? -5.918 50.969 15.633 1 82.44 205 LEU B O 1
ATOM 5506 N N . ILE B 1 206 ? -5.137 51.969 17.453 1 77.5 206 ILE B N 1
ATOM 5507 C CA . ILE B 1 206 ? -4.227 50.875 17.797 1 77.5 206 ILE B CA 1
ATOM 5508 C C . ILE B 1 206 ? -5.027 49.656 18.219 1 77.5 206 ILE B C 1
ATOM 5510 O O . ILE B 1 206 ? -4.73 48.531 17.797 1 77.5 206 ILE B O 1
ATOM 5514 N N . SER B 1 207 ? -6.082 49.906 19.062 1 79.56 207 SER B N 1
ATOM 5515 C CA . SER B 1 207 ? -6.922 48.812 19.547 1 79.56 207 SER B CA 1
ATOM 5516 C C . SER B 1 207 ? -7.621 48.125 18.391 1 79.56 207 SER B C 1
ATOM 5518 O O . SER B 1 207 ? -7.664 46.875 18.344 1 79.56 207 SER B O 1
ATOM 5520 N N . ARG B 1 208 ? -8.148 48.875 17.438 1 80.19 208 ARG B N 1
ATOM 5521 C CA . ARG B 1 208 ? -8.836 48.281 16.297 1 80.19 208 ARG B CA 1
ATOM 5522 C C . ARG B 1 208 ? -7.855 47.562 15.383 1 80.19 208 ARG B C 1
ATOM 5524 O O . ARG B 1 208 ? -8.172 46.5 14.852 1 80.19 208 ARG B O 1
ATOM 5531 N N . GLY B 1 209 ? -6.703 48.125 15.188 1 77.94 209 GLY B N 1
ATOM 5532 C CA . GLY B 1 209 ? -5.691 47.5 14.352 1 77.94 209 GLY B CA 1
ATOM 5533 C C . GLY B 1 209 ? -5.238 46.156 14.891 1 77.94 209 GLY B C 1
ATOM 5534 O O . GLY B 1 209 ? -5.152 45.156 14.148 1 77.94 209 GLY B O 1
ATOM 5535 N N . ILE B 1 210 ? -4.977 46 16.141 1 75.06 210 ILE B N 1
ATOM 5536 C CA . ILE B 1 210 ? -4.527 44.781 16.797 1 75.06 210 ILE B CA 1
ATOM 5537 C C . ILE B 1 210 ? -5.66 43.781 16.812 1 75.06 210 ILE B C 1
ATOM 5539 O O . ILE B 1 210 ? -5.445 42.594 16.516 1 75.06 210 ILE B O 1
ATOM 5543 N N . SER B 1 211 ? -6.867 44.25 17.156 1 79 211 SER B N 1
ATOM 5544 C CA . SER B 1 211 ? -8.016 43.344 17.266 1 79 211 SER B CA 1
ATOM 5545 C C . SER B 1 211 ? -8.352 42.719 15.93 1 79 211 SER B C 1
ATOM 5547 O O . SER B 1 211 ? -8.641 41.531 15.852 1 79 211 SER B O 1
ATOM 5549 N N . VAL B 1 212 ? -8.352 43.469 14.859 1 79.69 212 VAL B N 1
ATOM 5550 C CA . VAL B 1 212 ? -8.711 42.938 13.539 1 79.69 212 VAL B CA 1
ATOM 5551 C C . VAL B 1 212 ? -7.676 41.906 13.086 1 79.69 212 VAL B C 1
ATOM 5553 O O . VAL B 1 212 ? -8.031 40.844 12.578 1 79.69 212 VAL B O 1
ATOM 5556 N N . SER B 1 213 ? -6.449 42.219 13.242 1 78.62 213 SER B N 1
ATOM 5557 C CA . SER B 1 213 ? -5.379 41.312 12.828 1 78.62 213 SER B CA 1
ATOM 5558 C C . SER B 1 213 ? -5.402 40 13.625 1 78.62 213 SER B C 1
ATOM 5560 O O . SER B 1 213 ? -5.195 38.938 13.07 1 78.62 213 SER B O 1
ATOM 5562 N N . LEU B 1 214 ? -5.629 40.062 14.875 1 79.25 214 LEU B N 1
ATOM 5563 C CA . LEU B 1 214 ? -5.695 38.875 15.727 1 79.25 214 LEU B CA 1
ATOM 5564 C C . LEU B 1 214 ? -6.926 38.031 15.398 1 79.25 214 LEU B C 1
ATOM 5566 O O . LEU B 1 214 ? -6.867 36.812 15.422 1 79.25 214 LEU B O 1
ATOM 5570 N N . ASP B 1 215 ? -7.996 38.75 15.148 1 81.88 215 ASP B N 1
ATOM 5571 C CA . ASP B 1 215 ? -9.211 38.062 14.758 1 81.88 215 ASP B CA 1
ATOM 5572 C C . ASP B 1 215 ? -9 37.25 13.477 1 81.88 215 ASP B C 1
ATOM 5574 O O . ASP B 1 215 ? -9.477 36.125 13.367 1 81.88 215 ASP B O 1
ATOM 5578 N N . ASP B 1 216 ? -8.312 37.781 12.609 1 81.44 216 ASP B N 1
ATOM 5579 C CA . ASP B 1 216 ? -7.996 37.094 11.367 1 81.44 216 ASP B CA 1
ATOM 5580 C C . ASP B 1 216 ? -7.129 35.875 11.625 1 81.44 216 ASP B C 1
ATOM 5582 O O . ASP B 1 216 ? -7.371 34.781 11.07 1 81.44 216 ASP B O 1
ATOM 5586 N N . ALA B 1 217 ? -6.133 36 12.391 1 79.81 217 ALA B N 1
ATOM 5587 C CA . ALA B 1 217 ? -5.25 34.875 12.75 1 79.81 217 ALA B CA 1
ATOM 5588 C C . ALA B 1 217 ? -6.031 33.781 13.445 1 79.81 217 ALA B C 1
ATOM 5590 O O . ALA B 1 217 ? -5.82 32.594 13.164 1 79.81 217 ALA B O 1
ATOM 5591 N N . ILE B 1 218 ? -6.922 34.188 14.359 1 81.44 218 ILE B N 1
ATOM 5592 C CA . ILE B 1 218 ? -7.75 33.219 15.07 1 81.44 218 ILE B CA 1
ATOM 5593 C C . ILE B 1 218 ? -8.672 32.5 14.094 1 81.44 218 ILE B C 1
ATOM 5595 O O . ILE B 1 218 ? -8.852 31.266 14.18 1 81.44 218 ILE B O 1
ATOM 5599 N N . ARG B 1 219 ? -9.266 33.219 13.203 1 83.12 219 ARG B N 1
ATOM 5600 C CA . ARG B 1 219 ? -10.148 32.625 12.195 1 83.12 219 ARG B CA 1
ATOM 5601 C C . ARG B 1 219 ? -9.406 31.594 11.367 1 83.12 219 ARG B C 1
ATOM 5603 O O . ARG B 1 219 ? -9.906 30.484 11.164 1 83.12 219 ARG B O 1
ATOM 5610 N N . VAL B 1 220 ? -8.273 31.922 10.867 1 80.5 220 VAL B N 1
ATOM 5611 C CA . VAL B 1 220 ? -7.477 31.016 10.039 1 80.5 220 VAL B CA 1
ATOM 5612 C C . VAL B 1 220 ? -7.051 29.797 10.859 1 80.5 220 VAL B C 1
ATOM 5614 O O . VAL B 1 220 ? -7.145 28.672 10.391 1 80.5 220 VAL B O 1
ATOM 5617 N N . ALA B 1 221 ? -6.559 30.031 12.055 1 79.25 221 ALA B N 1
ATOM 5618 C CA . ALA B 1 221 ? -6.148 28.953 12.938 1 79.25 221 ALA B CA 1
ATOM 5619 C C . ALA B 1 221 ? -7.316 28.016 13.227 1 79.25 221 ALA B C 1
ATOM 5621 O O . ALA B 1 221 ? -7.148 26.781 13.227 1 79.25 221 ALA B O 1
ATOM 5622 N N . ASN B 1 222 ? -8.5 28.578 13.438 1 81.62 222 ASN B N 1
ATOM 5623 C CA . ASN B 1 222 ? -9.695 27.766 13.672 1 81.62 222 ASN B CA 1
ATOM 5624 C C . ASN B 1 222 ? -10.086 26.969 12.43 1 81.62 222 ASN B C 1
ATOM 5626 O O . ASN B 1 222 ? -10.5 25.812 12.531 1 81.62 222 ASN B O 1
ATOM 5630 N N . ALA B 1 223 ? -10.031 27.594 11.352 1 81.94 223 ALA B N 1
ATOM 5631 C CA . ALA B 1 223 ? -10.328 26.906 10.102 1 81.94 223 ALA B CA 1
ATOM 5632 C C . ALA B 1 223 ? -9.422 25.688 9.914 1 81.94 223 ALA B C 1
ATOM 5634 O O . ALA B 1 223 ? -9.891 24.609 9.57 1 81.94 223 ALA B O 1
ATOM 5635 N N . ILE B 1 224 ? -8.203 25.891 10.133 1 77.56 224 ILE B N 1
ATOM 5636 C CA . ILE B 1 224 ? -7.219 24.812 10 1 77.56 224 ILE B CA 1
ATOM 5637 C C . ILE B 1 224 ? -7.488 23.734 11.039 1 77.56 224 ILE B C 1
ATOM 5639 O O . ILE B 1 224 ? -7.441 22.547 10.727 1 77.56 224 ILE B O 1
ATOM 5643 N N . ALA B 1 225 ? -7.738 24.188 12.297 1 74.81 225 ALA B N 1
ATOM 5644 C CA . ALA B 1 225 ? -8.047 23.25 13.367 1 74.81 225 ALA B CA 1
ATOM 5645 C C . ALA B 1 225 ? -9.258 22.391 13.016 1 74.81 225 ALA B C 1
ATOM 5647 O O . ALA B 1 225 ? -9.352 21.219 13.422 1 74.81 225 ALA B O 1
ATOM 5648 N N . HIS B 1 226 ? -10.164 22.938 12.195 1 78.12 226 HIS B N 1
ATOM 5649 C CA . HIS B 1 226 ? -11.367 22.219 11.797 1 78.12 226 HIS B CA 1
ATOM 5650 C C . HIS B 1 226 ? -11.195 21.578 10.43 1 78.12 226 HIS B C 1
ATOM 5652 O O . HIS B 1 226 ? -12.172 21.156 9.805 1 78.12 226 HIS B O 1
ATOM 5658 N N . GLY B 1 227 ? -10.023 21.656 9.914 1 78.69 227 GLY B N 1
ATOM 5659 C CA . GLY B 1 227 ? -9.695 20.906 8.719 1 78.69 227 GLY B CA 1
ATOM 5660 C C . GLY B 1 227 ? -9.789 21.719 7.445 1 78.69 227 GLY B C 1
ATOM 5661 O O . GLY B 1 227 ? -9.633 21.172 6.344 1 78.69 227 GLY B O 1
ATOM 5662 N N . ASP B 1 228 ? -10.094 22.906 7.492 1 82.81 228 ASP B N 1
ATOM 5663 C CA . ASP B 1 228 ? -10.195 23.75 6.297 1 82.81 228 ASP B CA 1
ATOM 5664 C C . ASP B 1 228 ? -8.844 24.359 5.941 1 82.81 228 ASP B C 1
ATOM 5666 O O . ASP B 1 228 ? -8.453 25.391 6.516 1 82.81 228 ASP B O 1
ATOM 5670 N N . LEU B 1 229 ? -8.219 23.781 4.988 1 81.69 229 LEU B N 1
ATOM 5671 C CA . LEU B 1 229 ? -6.918 24.266 4.551 1 81.69 229 LEU B CA 1
ATOM 5672 C C . LEU B 1 229 ? -7.047 25.094 3.273 1 81.69 229 LEU B C 1
ATOM 5674 O O . LEU B 1 229 ? -6.039 25.422 2.641 1 81.69 229 LEU B O 1
ATOM 5678 N N . SER B 1 230 ? -8.219 25.375 2.887 1 80 230 SER B N 1
ATOM 5679 C CA . SER B 1 230 ? -8.445 26.078 1.623 1 80 230 SER B CA 1
ATOM 5680 C C . SER B 1 230 ? -8.258 27.578 1.775 1 80 230 SER B C 1
ATOM 5682 O O . SER B 1 230 ? -8.133 28.297 0.782 1 80 230 SER B O 1
ATOM 5684 N N . SER B 1 231 ? -8.234 28.031 2.992 1 72.88 231 SER B N 1
ATOM 5685 C CA . SER B 1 231 ? -8.203 29.469 3.229 1 72.88 231 SER B CA 1
ATOM 5686 C C . SER B 1 231 ? -6.805 30.031 3.027 1 72.88 231 SER B C 1
ATOM 5688 O O . SER B 1 231 ? -5.82 29.453 3.482 1 72.88 231 SER B O 1
ATOM 5690 N N . LYS B 1 232 ? -6.688 30.984 2.156 1 73.38 232 LYS B N 1
ATOM 5691 C CA . LYS B 1 232 ? -5.422 31.688 1.954 1 73.38 232 LYS B CA 1
ATOM 5692 C C . LYS B 1 232 ? -5.141 32.656 3.098 1 73.38 232 LYS B C 1
ATOM 5694 O O . LYS B 1 232 ? -6.008 33.438 3.471 1 73.38 232 LYS B O 1
ATOM 5699 N N . VAL B 1 233 ? -4.051 32.375 3.809 1 73.69 233 VAL B N 1
ATOM 5700 C CA . VAL B 1 233 ? -3.625 33.25 4.887 1 73.69 233 VAL B CA 1
ATOM 5701 C C . VAL B 1 233 ? -2.959 34.5 4.297 1 73.69 233 VAL B C 1
ATOM 5703 O O . VAL B 1 233 ? -1.971 34.406 3.566 1 73.69 233 VAL B O 1
ATOM 5706 N N . LYS B 1 234 ? -3.639 35.656 4.27 1 74 234 LYS B N 1
ATOM 5707 C CA . LYS B 1 234 ? -3.012 36.906 3.852 1 74 234 LYS B CA 1
ATOM 5708 C C . LYS B 1 234 ? -1.907 37.344 4.82 1 74 234 LYS B C 1
ATOM 5710 O O . LYS B 1 234 ? -2.162 37.531 6.008 1 74 234 LYS B O 1
ATOM 5715 N N . MET B 1 235 ? -0.716 37.219 4.406 1 68.69 235 MET B N 1
ATOM 5716 C CA . MET B 1 235 ? 0.465 37.531 5.199 1 68.69 235 MET B CA 1
ATOM 5717 C C . MET B 1 235 ? 0.721 39.031 5.203 1 68.69 235 MET B C 1
ATOM 5719 O O . MET B 1 235 ? 1.672 39.5 4.578 1 68.69 235 MET B O 1
ATOM 5723 N N . THR B 1 236 ? -0.309 39.781 5.754 1 66.94 236 THR B N 1
ATOM 5724 C CA . THR B 1 236 ? -0.174 41.219 5.738 1 66.94 236 THR B CA 1
ATOM 5725 C C . THR B 1 236 ? 0.188 41.75 7.125 1 66.94 236 THR B C 1
ATOM 5727 O O . THR B 1 236 ? -0.135 41.125 8.133 1 66.94 236 THR B O 1
ATOM 5730 N N . GLY B 1 237 ? 1.303 42.406 7.316 1 68.62 237 GLY B N 1
ATOM 5731 C CA . GLY B 1 237 ? 1.615 43.094 8.547 1 68.62 237 GLY B CA 1
ATOM 5732 C C . GLY B 1 237 ? 3.076 43 8.945 1 68.62 237 GLY B C 1
ATOM 5733 O O . GLY B 1 237 ? 3.736 42 8.641 1 68.62 237 GLY B O 1
ATOM 5734 N N . LYS B 1 238 ? 3.588 44 9.312 1 71.44 238 LYS B N 1
ATOM 5735 C CA . LYS B 1 238 ? 4.996 44.062 9.695 1 71.44 238 LYS B CA 1
ATOM 5736 C C . LYS B 1 238 ? 5.16 44 11.211 1 71.44 238 LYS B C 1
ATOM 5738 O O . LYS B 1 238 ? 6.262 44.188 11.727 1 71.44 238 LYS B O 1
ATOM 5743 N N . ASP B 1 239 ? 4.086 43.625 11.93 1 75.75 239 ASP B N 1
ATOM 5744 C CA . ASP B 1 239 ? 4.191 43.562 13.391 1 75.75 239 ASP B CA 1
ATOM 5745 C C . ASP B 1 239 ? 4.137 42.125 13.875 1 75.75 239 ASP B C 1
ATOM 5747 O O . ASP B 1 239 ? 4.336 41.188 13.102 1 75.75 239 ASP B O 1
ATOM 5751 N N . GLU B 1 240 ? 4.031 41.906 15.211 1 76.94 240 GLU B N 1
ATOM 5752 C CA . GLU B 1 240 ? 4.004 40.594 15.812 1 76.94 240 GLU B CA 1
ATOM 5753 C C . GLU B 1 240 ? 2.857 39.75 15.258 1 76.94 240 GLU B C 1
ATOM 5755 O O . GLU B 1 240 ? 2.998 38.531 15.078 1 76.94 240 GLU B O 1
ATOM 5760 N N . VAL B 1 241 ? 1.753 40.375 14.898 1 75.31 241 VAL B N 1
ATOM 5761 C CA . VAL B 1 241 ? 0.608 39.656 14.344 1 75.31 241 VAL B CA 1
ATOM 5762 C C . VAL B 1 241 ? 0.917 39.219 12.914 1 75.31 241 VAL B C 1
ATOM 5764 O O . VAL B 1 241 ? 0.536 38.125 12.5 1 75.31 241 VAL B O 1
ATOM 5767 N N . GLY B 1 242 ? 1.605 40.094 12.219 1 79.12 242 GLY B N 1
ATOM 5768 C CA . GLY B 1 242 ? 2.047 39.719 10.891 1 79.12 242 GLY B CA 1
ATOM 5769 C C . GLY B 1 242 ? 2.973 38.531 10.883 1 79.12 242 GLY B C 1
ATOM 5770 O O . GLY B 1 242 ? 2.832 37.625 10.039 1 79.12 242 GLY B O 1
ATOM 5771 N N . GLN B 1 243 ? 3.914 38.5 11.805 1 79.88 243 GLN B N 1
ATOM 5772 C CA . GLN B 1 243 ? 4.82 37.344 11.93 1 79.88 243 GLN B CA 1
ATOM 5773 C C . GLN B 1 243 ? 4.059 36.062 12.258 1 79.88 243 GLN B C 1
ATOM 5775 O O . GLN B 1 243 ? 4.391 35 11.75 1 79.88 243 GLN B O 1
ATOM 5780 N N . LEU B 1 244 ? 3.119 36.219 13.062 1 78.25 244 LEU B N 1
ATOM 5781 C CA . LEU B 1 244 ? 2.289 35.062 13.43 1 78.25 244 LEU B CA 1
ATOM 5782 C C . LEU B 1 244 ? 1.526 34.531 12.219 1 78.25 244 LEU B C 1
ATOM 5784 O O . LEU B 1 244 ? 1.479 33.312 11.992 1 78.25 244 LEU B O 1
ATOM 5788 N N . LEU B 1 245 ? 0.942 35.438 11.492 1 81.06 245 LEU B N 1
ATOM 5789 C CA . LEU B 1 245 ? 0.199 35.062 10.297 1 81.06 245 LEU B CA 1
ATOM 5790 C C . LEU B 1 245 ? 1.116 34.375 9.273 1 81.06 245 LEU B C 1
ATOM 5792 O O . LEU B 1 245 ? 0.711 33.438 8.594 1 81.06 245 LEU B O 1
ATOM 5796 N N . HIS B 1 246 ? 2.305 34.875 9.188 1 83.19 246 HIS B N 1
ATOM 5797 C CA . HIS B 1 246 ? 3.283 34.25 8.305 1 83.19 246 HIS B CA 1
ATOM 5798 C C . HIS B 1 246 ? 3.6 32.812 8.75 1 83.19 246 HIS B C 1
ATOM 5800 O O . HIS B 1 246 ? 3.656 31.906 7.922 1 83.19 246 HIS B O 1
ATOM 5806 N N . ALA B 1 247 ? 3.822 32.625 10 1 79.06 247 ALA B N 1
ATOM 5807 C CA . ALA B 1 247 ? 4.105 31.312 10.547 1 79.06 247 ALA B CA 1
ATOM 5808 C C . ALA B 1 247 ? 2.936 30.359 10.312 1 79.06 247 ALA B C 1
ATOM 5810 O O . ALA B 1 247 ? 3.135 29.203 9.945 1 79.06 247 ALA B O 1
ATOM 5811 N N . ILE B 1 248 ? 1.735 30.859 10.5 1 80.12 248 ILE B N 1
ATOM 5812 C CA . ILE B 1 248 ? 0.531 30.062 10.273 1 80.12 248 ILE B CA 1
ATOM 5813 C C . ILE B 1 248 ? 0.412 29.719 8.789 1 80.12 248 ILE B C 1
ATOM 5815 O O . ILE B 1 248 ? 0.025 28.594 8.438 1 80.12 248 ILE B O 1
ATOM 5819 N N . GLY B 1 249 ? 0.709 30.703 7.992 1 82.69 249 GLY B N 1
ATOM 5820 C CA . GLY B 1 249 ? 0.705 30.438 6.559 1 82.69 249 GLY B CA 1
ATOM 5821 C C . GLY B 1 249 ? 1.668 29.344 6.148 1 82.69 249 GLY B C 1
ATOM 5822 O O . GLY B 1 249 ? 1.317 28.469 5.352 1 82.69 249 GLY B O 1
ATOM 5823 N N . GLU B 1 250 ? 2.836 29.359 6.613 1 80.38 250 GLU B N 1
ATOM 5824 C CA . GLU B 1 250 ? 3.834 28.328 6.332 1 80.38 250 GLU B CA 1
ATOM 5825 C C . GLU B 1 250 ? 3.385 26.969 6.852 1 80.38 250 GLU B C 1
ATOM 5827 O O . GLU B 1 250 ? 3.586 25.938 6.191 1 80.38 250 GLU B O 1
ATOM 5832 N N . MET B 1 251 ? 2.854 27 8 1 76.19 251 MET B N 1
ATOM 5833 C CA . MET B 1 251 ? 2.312 25.766 8.578 1 76.19 251 MET B CA 1
ATOM 5834 C C . MET B 1 251 ? 1.2 25.203 7.703 1 76.19 251 MET B C 1
ATOM 5836 O O . MET B 1 251 ? 1.15 23.984 7.465 1 76.19 251 MET B O 1
ATOM 5840 N N . THR B 1 252 ? 0.325 26.078 7.297 1 80 252 THR B N 1
ATOM 5841 C CA . THR B 1 252 ? -0.777 25.656 6.441 1 80 252 THR B CA 1
ATOM 5842 C C . THR B 1 252 ? -0.253 25.078 5.133 1 80 252 THR B C 1
ATOM 5844 O O . THR B 1 252 ? -0.75 24.047 4.652 1 80 252 THR B O 1
ATOM 5847 N N . ALA B 1 253 ? 0.7 25.688 4.582 1 80.81 253 ALA B N 1
ATOM 5848 C CA . ALA B 1 253 ? 1.292 25.203 3.338 1 80.81 253 ALA B CA 1
ATOM 5849 C C . ALA B 1 253 ? 1.901 23.812 3.521 1 80.81 253 ALA B C 1
ATOM 5851 O O . ALA B 1 253 ? 1.76 22.953 2.656 1 80.81 253 ALA B O 1
ATOM 5852 N N . SER B 1 254 ? 2.555 23.625 4.566 1 76.81 254 SER B N 1
ATOM 5853 C CA . SER B 1 254 ? 3.143 22.312 4.867 1 76.81 254 SER B CA 1
ATOM 5854 C C . SER B 1 254 ? 2.068 21.25 5.047 1 76.81 254 SER B C 1
ATOM 5856 O O . SER B 1 254 ? 2.211 20.125 4.559 1 76.81 254 SER B O 1
ATOM 5858 N N . LEU B 1 255 ? 1.024 21.625 5.652 1 76.88 255 LEU B N 1
ATOM 5859 C CA . LEU B 1 255 ? -0.085 20.703 5.875 1 76.88 255 LEU B CA 1
ATOM 5860 C C . LEU B 1 255 ? -0.764 20.344 4.555 1 76.88 255 LEU B C 1
ATOM 5862 O O . LEU B 1 255 ? -1.124 19.172 4.336 1 76.88 255 LEU B O 1
ATOM 5866 N N . VAL B 1 256 ? -0.952 21.375 3.811 1 82.31 256 VAL B N 1
ATOM 5867 C CA . VAL B 1 256 ? -1.557 21.125 2.504 1 82.31 256 VAL B CA 1
ATOM 5868 C C . VAL B 1 256 ? -0.703 20.141 1.709 1 82.31 256 VAL B C 1
ATOM 5870 O O . VAL B 1 256 ? -1.229 19.234 1.079 1 82.31 256 VAL B O 1
ATOM 5873 N N . ASN B 1 257 ? 0.582 20.281 1.768 1 80.75 257 ASN B N 1
ATOM 5874 C CA . ASN B 1 257 ? 1.5 19.391 1.057 1 80.75 257 ASN B CA 1
ATOM 5875 C C . ASN B 1 257 ? 1.433 17.969 1.592 1 80.75 257 ASN B C 1
ATOM 5877 O O . ASN B 1 257 ? 1.394 17.016 0.817 1 80.75 257 ASN B O 1
ATOM 5881 N N . ILE B 1 258 ? 1.375 17.797 2.826 1 76 258 ILE B N 1
ATOM 5882 C CA . ILE B 1 258 ? 1.33 16.484 3.441 1 76 258 ILE B CA 1
ATOM 5883 C C . ILE B 1 258 ? 0.011 15.789 3.098 1 76 258 ILE B C 1
ATOM 5885 O O . ILE B 1 258 ? -0.002 14.633 2.682 1 76 258 ILE B O 1
ATOM 5889 N N . VAL B 1 259 ? -1.049 16.547 3.342 1 81.88 259 VAL B N 1
ATOM 5890 C CA . VAL B 1 259 ? -2.365 15.969 3.072 1 81.88 259 VAL B CA 1
ATOM 5891 C C . VAL B 1 259 ? -2.484 15.625 1.589 1 81.88 259 VAL B C 1
ATOM 5893 O O . VAL B 1 259 ? -3.018 14.57 1.232 1 81.88 259 VAL B O 1
ATOM 5896 N N . GLY B 1 260 ? -1.961 16.5 0.803 1 83.75 260 GLY B N 1
ATOM 5897 C CA . GLY B 1 260 ? -1.957 16.219 -0.623 1 83.75 260 GLY B CA 1
ATOM 5898 C C . GLY B 1 260 ? -1.178 14.969 -0.978 1 83.75 260 GLY B C 1
ATOM 5899 O O . GLY B 1 260 ? -1.657 14.125 -1.742 1 83.75 260 GLY B O 1
ATOM 5900 N N . ASN B 1 261 ? 0.014 14.797 -0.476 1 81.62 261 ASN B N 1
ATOM 5901 C CA . ASN B 1 261 ? 0.847 13.625 -0.713 1 81.62 261 ASN B CA 1
ATOM 5902 C C . ASN B 1 261 ? 0.185 12.352 -0.192 1 81.62 261 ASN B C 1
ATOM 5904 O O . ASN B 1 261 ? 0.248 11.305 -0.839 1 81.62 261 ASN B O 1
ATOM 5908 N N . VAL B 1 262 ? -0.414 12.414 0.919 1 81.31 262 VAL B N 1
ATOM 5909 C CA . VAL B 1 262 ? -1.094 11.258 1.502 1 81.31 262 VAL B CA 1
ATOM 5910 C C . VAL B 1 262 ? -2.27 10.852 0.618 1 81.31 262 VAL B C 1
ATOM 5912 O O . VAL B 1 262 ? -2.484 9.664 0.372 1 81.31 262 VAL B O 1
ATOM 5915 N N . ARG B 1 263 ? -2.988 11.828 0.145 1 84.56 263 ARG B N 1
ATOM 5916 C CA . ARG B 1 263 ? -4.117 11.508 -0.72 1 84.56 263 ARG B CA 1
ATOM 5917 C C . ARG B 1 263 ? -3.654 10.82 -1.998 1 84.56 263 ARG B C 1
ATOM 5919 O O . ARG B 1 263 ? -4.273 9.852 -2.445 1 84.56 263 ARG B O 1
ATOM 5926 N N . GLN B 1 264 ? -2.6 11.305 -2.543 1 83.5 264 GLN B N 1
ATOM 5927 C CA . GLN B 1 264 ? -2.031 10.68 -3.734 1 83.5 264 GLN B CA 1
ATOM 5928 C C . GLN B 1 264 ? -1.556 9.258 -3.438 1 83.5 264 GLN B C 1
ATOM 5930 O O . GLN B 1 264 ? -1.799 8.344 -4.223 1 83.5 264 GLN B O 1
ATOM 5935 N N . SER B 1 265 ? -0.871 9.117 -2.355 1 82.5 265 SER B N 1
ATOM 5936 C CA . SER B 1 265 ? -0.376 7.801 -1.964 1 82.5 265 SER B CA 1
ATOM 5937 C C . SER B 1 265 ? -1.525 6.832 -1.706 1 82.5 265 SER B C 1
ATOM 5939 O O . SER B 1 265 ? -1.445 5.656 -2.066 1 82.5 265 SER B O 1
ATOM 5941 N N . VAL B 1 266 ? -2.568 7.305 -1.103 1 84.62 266 VAL B N 1
ATOM 5942 C CA . VAL B 1 266 ? -3.738 6.477 -0.827 1 84.62 266 VAL B CA 1
ATOM 5943 C C . VAL B 1 266 ? -4.328 5.965 -2.137 1 84.62 266 VAL B C 1
ATOM 5945 O O . VAL B 1 266 ? -4.652 4.781 -2.256 1 84.62 266 VAL B O 1
ATOM 5948 N N . ALA B 1 267 ? -4.402 6.828 -3.119 1 83.25 267 ALA B N 1
ATOM 5949 C CA . ALA B 1 267 ? -4.926 6.418 -4.422 1 83.25 267 ALA B CA 1
ATOM 5950 C C . ALA B 1 267 ? -4.039 5.355 -5.059 1 83.25 267 ALA B C 1
ATOM 5952 O O . ALA B 1 267 ? -4.535 4.371 -5.613 1 83.25 267 ALA B O 1
ATOM 5953 N N . ALA B 1 268 ? -2.793 5.535 -4.934 1 82.12 268 ALA B N 1
ATOM 5954 C CA . ALA B 1 268 ? -1.837 4.586 -5.5 1 82.12 268 ALA B CA 1
ATOM 5955 C C . ALA B 1 268 ? -1.9 3.246 -4.773 1 82.12 268 ALA B C 1
ATOM 5957 O O . ALA B 1 268 ? -1.856 2.188 -5.41 1 82.12 268 ALA B O 1
ATOM 5958 N N . ILE B 1 269 ? -1.981 3.225 -3.518 1 83.25 269 ILE B N 1
ATOM 5959 C CA . ILE B 1 269 ? -2.064 2.008 -2.719 1 83.25 269 ILE B CA 1
ATOM 5960 C C . ILE B 1 269 ? -3.367 1.273 -3.031 1 83.25 269 ILE B C 1
ATOM 5962 O O . ILE B 1 269 ? -3.383 0.046 -3.15 1 83.25 269 ILE B O 1
ATOM 5966 N N . GLU B 1 270 ? -4.41 2.02 -3.156 1 84.94 270 GLU B N 1
ATOM 5967 C CA . GLU B 1 270 ? -5.688 1.409 -3.51 1 84.94 270 GLU B CA 1
ATOM 5968 C C . GLU B 1 270 ? -5.609 0.717 -4.867 1 84.94 270 GLU B C 1
ATOM 5970 O O . GLU B 1 270 ? -6.094 -0.405 -5.027 1 84.94 270 GLU B O 1
ATOM 5975 N N . SER B 1 271 ? -5.035 1.339 -5.797 1 86.06 271 SER B N 1
ATOM 5976 C CA . SER B 1 271 ? -4.875 0.759 -7.129 1 86.06 271 SER B CA 1
ATOM 5977 C C . SER B 1 271 ? -4.004 -0.492 -7.086 1 86.06 271 SER B C 1
ATOM 5979 O O . SER B 1 271 ? -4.375 -1.531 -7.637 1 86.06 271 SER B O 1
ATOM 5981 N N . ALA B 1 272 ? -2.893 -0.386 -6.422 1 83.06 272 ALA B N 1
ATOM 5982 C CA . ALA B 1 272 ? -1.975 -1.518 -6.324 1 83.06 272 ALA B CA 1
ATOM 5983 C C . ALA B 1 272 ? -2.619 -2.684 -5.578 1 83.06 272 ALA B C 1
ATOM 5985 O O . ALA B 1 272 ? -2.479 -3.84 -5.984 1 83.06 272 ALA B O 1
ATOM 5986 N N . SER B 1 273 ? -3.26 -2.439 -4.535 1 84.38 273 SER B N 1
ATOM 5987 C CA . SER B 1 273 ? -3.936 -3.479 -3.77 1 84.38 273 SER B CA 1
ATOM 5988 C C . SER B 1 273 ? -5.02 -4.16 -4.598 1 84.38 273 SER B C 1
ATOM 5990 O O . SER B 1 273 ? -5.215 -5.371 -4.496 1 84.38 273 SER B O 1
ATOM 5992 N N . SER B 1 274 ? -5.707 -3.379 -5.383 1 85.12 274 SER B N 1
ATOM 5993 C CA . SER B 1 274 ? -6.723 -3.939 -6.27 1 85.12 274 SER B CA 1
ATOM 5994 C C . SER B 1 274 ? -6.098 -4.855 -7.316 1 85.12 274 SER B C 1
ATOM 5996 O O . SER B 1 274 ? -6.633 -5.922 -7.617 1 85.12 274 SER B O 1
ATOM 5998 N N . GLU B 1 275 ? -5.02 -4.453 -7.852 1 85.06 275 GLU B N 1
ATOM 5999 C CA . GLU B 1 275 ? -4.301 -5.27 -8.828 1 85.06 275 GLU B CA 1
ATOM 6000 C C . GLU B 1 275 ? -3.814 -6.574 -8.203 1 85.06 275 GLU B C 1
ATOM 6002 O O . GLU B 1 275 ? -3.943 -7.641 -8.805 1 85.06 275 GLU B O 1
ATOM 6007 N N . ILE B 1 276 ? -3.287 -6.48 -7.066 1 83.12 276 ILE B N 1
ATOM 6008 C CA . ILE B 1 276 ? -2.805 -7.66 -6.355 1 83.12 276 ILE B CA 1
ATOM 6009 C C . ILE B 1 276 ? -3.979 -8.578 -6.031 1 83.12 276 ILE B C 1
ATOM 6011 O O . ILE B 1 276 ? -3.877 -9.805 -6.188 1 83.12 276 ILE B O 1
ATOM 6015 N N . ALA B 1 277 ? -5.051 -7.988 -5.59 1 84.12 277 ALA B N 1
ATOM 6016 C CA . ALA B 1 277 ? -6.246 -8.773 -5.293 1 84.12 277 ALA B CA 1
ATOM 6017 C C . ALA B 1 277 ? -6.746 -9.508 -6.539 1 84.12 277 ALA B C 1
ATOM 6019 O O . ALA B 1 277 ? -7.086 -10.688 -6.477 1 84.12 277 ALA B O 1
ATOM 6020 N N . SER B 1 278 ? -6.809 -8.828 -7.621 1 88 278 SER B N 1
ATOM 6021 C CA . SER B 1 278 ? -7.219 -9.43 -8.883 1 88 278 SER B CA 1
ATOM 6022 C C . SER B 1 278 ? -6.254 -10.539 -9.305 1 88 278 SER B C 1
ATOM 6024 O O . SER B 1 278 ? -6.684 -11.617 -9.711 1 88 278 SER B O 1
ATOM 6026 N N . GLY B 1 279 ? -4.957 -10.203 -9.25 1 85.38 279 GLY B N 1
ATOM 6027 C CA . GLY B 1 279 ? -3.953 -11.219 -9.531 1 85.38 279 GLY B CA 1
ATOM 6028 C C . GLY B 1 279 ? -4.066 -12.438 -8.641 1 85.38 279 GLY B C 1
ATOM 6029 O O . GLY B 1 279 ? -3.887 -13.57 -9.102 1 85.38 279 GLY B O 1
ATOM 6030 N N . ASN B 1 280 ? -4.371 -12.219 -7.449 1 87.38 280 ASN B N 1
ATOM 6031 C CA . ASN B 1 280 ? -4.547 -13.305 -6.492 1 87.38 280 ASN B CA 1
ATOM 6032 C C . ASN B 1 280 ? -5.762 -14.164 -6.828 1 87.38 280 ASN B C 1
ATOM 6034 O O . ASN B 1 280 ? -5.73 -15.383 -6.664 1 87.38 280 ASN B O 1
ATOM 6038 N N . LEU B 1 281 ? -6.828 -13.602 -7.23 1 86.56 281 LEU B N 1
ATOM 6039 C CA . LEU B 1 281 ? -8.008 -14.344 -7.66 1 86.56 281 LEU B CA 1
ATOM 6040 C C . LEU B 1 281 ? -7.684 -15.227 -8.867 1 86.56 281 LEU B C 1
ATOM 6042 O O . LEU B 1 281 ? -8.094 -16.391 -8.922 1 86.56 281 LEU B O 1
ATOM 6046 N N . ASP B 1 282 ? -6.949 -14.688 -9.766 1 88.44 282 ASP B N 1
ATOM 6047 C CA . ASP B 1 282 ? -6.512 -15.445 -10.938 1 88.44 282 ASP B CA 1
ATOM 6048 C C . ASP B 1 282 ? -5.629 -16.625 -10.539 1 88.44 282 ASP B C 1
ATOM 6050 O O . ASP B 1 282 ? -5.801 -17.734 -11.039 1 88.44 282 ASP B O 1
ATOM 6054 N N . LEU B 1 283 ? -4.707 -16.344 -9.656 1 87.56 283 LEU B N 1
ATOM 6055 C CA . LEU B 1 283 ? -3.809 -17.391 -9.18 1 87.56 283 LEU B CA 1
ATOM 6056 C C . LEU B 1 283 ? -4.59 -18.5 -8.492 1 87.56 283 LEU B C 1
ATOM 6058 O O . LEU B 1 283 ? -4.281 -19.688 -8.672 1 87.56 283 LEU B O 1
ATOM 6062 N N . SER B 1 284 ? -5.586 -18.125 -7.715 1 90.31 284 SER B N 1
ATOM 6063 C CA . SER B 1 284 ? -6.43 -19.109 -7.035 1 90.31 284 SER B CA 1
ATOM 6064 C C . SER B 1 284 ? -7.145 -20 -8.031 1 90.31 284 SER B C 1
ATOM 6066 O O . SER B 1 284 ? -7.129 -21.234 -7.895 1 90.31 284 SER B O 1
ATOM 6068 N N . ALA B 1 285 ? -7.73 -19.422 -9.055 1 89.62 285 ALA B N 1
ATOM 6069 C CA . ALA B 1 285 ? -8.43 -20.172 -10.086 1 89.62 285 ALA B CA 1
ATOM 6070 C C . ALA B 1 285 ? -7.473 -21.109 -10.828 1 89.62 285 ALA B C 1
ATOM 6072 O O . ALA B 1 285 ? -7.805 -22.266 -11.094 1 89.62 285 ALA B O 1
ATOM 6073 N N . ARG B 1 286 ? -6.352 -20.594 -11.117 1 87.38 286 ARG B N 1
ATOM 6074 C CA . ARG B 1 286 ? -5.344 -21.391 -11.82 1 87.38 286 ARG B CA 1
ATOM 6075 C C . ARG B 1 286 ? -4.828 -22.531 -10.945 1 87.38 286 ARG B C 1
ATOM 6077 O O . ARG B 1 286 ? -4.559 -23.625 -11.445 1 87.38 286 ARG B O 1
ATOM 6084 N N . THR B 1 287 ? -4.617 -22.25 -9.727 1 89.12 287 THR B N 1
ATOM 6085 C CA . THR B 1 287 ? -4.176 -23.281 -8.789 1 89.12 287 THR B CA 1
ATOM 6086 C C . THR B 1 287 ? -5.203 -24.406 -8.695 1 89.12 287 THR B C 1
ATOM 6088 O O . THR B 1 287 ? -4.844 -25.578 -8.695 1 89.12 287 THR B O 1
ATOM 6091 N N . GLU B 1 288 ? -6.508 -24.078 -8.727 1 90.12 288 GLU B N 1
ATOM 6092 C CA . GLU B 1 288 ? -7.574 -25.078 -8.703 1 90.12 288 GLU B CA 1
ATOM 6093 C C . GLU B 1 288 ? -7.586 -25.891 -9.992 1 90.12 288 GLU B C 1
ATOM 6095 O O . GLU B 1 288 ? -7.703 -27.125 -9.945 1 90.12 288 GLU B O 1
ATOM 6100 N N . ALA B 1 289 ? -7.434 -25.219 -11.062 1 88.75 289 ALA B N 1
ATOM 6101 C CA . ALA B 1 289 ? -7.387 -25.906 -12.359 1 88.75 289 ALA B CA 1
ATOM 6102 C C . ALA B 1 289 ? -6.188 -26.844 -12.438 1 88.75 289 ALA B C 1
ATOM 6104 O O . ALA B 1 289 ? -6.297 -27.953 -12.953 1 88.75 289 ALA B O 1
ATOM 6105 N N . GLN B 1 290 ? -5.09 -26.375 -11.953 1 90.62 290 GLN B N 1
ATOM 6106 C CA . GLN B 1 290 ? -3.877 -27.188 -11.953 1 90.62 290 GLN B CA 1
ATOM 6107 C C . GLN B 1 290 ? -4.047 -28.438 -11.094 1 90.62 290 GLN B C 1
ATOM 6109 O O . GLN B 1 290 ? -3.582 -29.516 -11.461 1 90.62 290 GLN B O 1
ATOM 6114 N N . ALA B 1 291 ? -4.672 -28.281 -9.922 1 91.31 291 ALA B N 1
ATOM 6115 C CA . ALA B 1 291 ? -4.945 -29.438 -9.062 1 91.31 291 ALA B CA 1
ATOM 6116 C C . ALA B 1 291 ? -5.766 -30.484 -9.805 1 91.31 291 ALA B C 1
ATOM 6118 O O . ALA B 1 291 ? -5.477 -31.688 -9.719 1 91.31 291 ALA B O 1
ATOM 6119 N N . GLY B 1 292 ? -6.742 -30.031 -10.57 1 91.44 292 GLY B N 1
ATOM 6120 C CA . GLY B 1 292 ? -7.543 -30.938 -11.367 1 91.44 292 GLY B CA 1
ATOM 6121 C C . GLY B 1 292 ? -6.746 -31.641 -12.445 1 91.44 292 GLY B C 1
ATOM 6122 O O . GLY B 1 292 ? -6.887 -32.844 -12.633 1 91.44 292 GLY B O 1
ATOM 6123 N N . SER B 1 293 ? -5.941 -30.859 -13.133 1 92.44 293 SER B N 1
ATOM 6124 C CA . SER B 1 293 ? -5.109 -31.438 -14.18 1 92.44 293 SER B CA 1
ATOM 6125 C C . SER B 1 293 ? -4.133 -32.469 -13.609 1 92.44 293 SER B C 1
ATOM 6127 O O . SER B 1 293 ? -3.869 -33.5 -14.242 1 92.44 293 SER B O 1
ATOM 6129 N N . ILE B 1 294 ? -3.59 -32.219 -12.453 1 93.56 294 ILE B N 1
ATOM 6130 C CA . ILE B 1 294 ? -2.66 -33.125 -11.781 1 93.56 294 ILE B CA 1
ATOM 6131 C C . ILE B 1 294 ? -3.381 -34.438 -11.398 1 93.56 294 ILE B C 1
ATOM 6133 O O . ILE B 1 294 ? -2.848 -35.531 -11.594 1 93.56 294 ILE B O 1
ATOM 6137 N N . GLU B 1 295 ? -4.645 -34.312 -10.898 1 93.81 295 GLU B N 1
ATOM 6138 C CA . GLU B 1 295 ? -5.441 -35.5 -10.555 1 93.81 295 GLU B CA 1
ATOM 6139 C C . GLU B 1 295 ? -5.73 -36.344 -11.789 1 93.81 295 GLU B C 1
ATOM 6141 O O . GLU B 1 295 ? -5.621 -37.562 -11.742 1 93.81 295 GLU B O 1
ATOM 6146 N N . GLU B 1 296 ? -6.07 -35.656 -12.836 1 92.12 296 GLU B N 1
ATOM 6147 C CA . GLU B 1 296 ? -6.336 -36.375 -14.086 1 92.12 296 GLU B CA 1
ATOM 6148 C C . GLU B 1 296 ? -5.086 -37.094 -14.594 1 92.12 296 GLU B C 1
ATOM 6150 O O . GLU B 1 296 ? -5.156 -38.25 -15.008 1 92.12 296 GLU B O 1
ATOM 6155 N N . THR B 1 297 ? -4 -36.406 -14.555 1 93.88 297 THR B N 1
ATOM 6156 C CA . THR B 1 297 ? -2.74 -37 -15 1 93.88 297 THR B CA 1
ATOM 6157 C C . THR B 1 297 ? -2.355 -38.188 -14.133 1 93.88 297 THR B C 1
ATOM 6159 O O . THR B 1 297 ? -1.935 -39.219 -14.641 1 93.88 297 THR B O 1
ATOM 6162 N N . ALA B 1 298 ? -2.479 -38 -12.836 1 94.5 298 ALA B N 1
ATOM 6163 C CA . ALA B 1 298 ? -2.172 -39.094 -11.914 1 94.5 298 ALA B CA 1
ATOM 6164 C C . ALA B 1 298 ? -3.027 -40.312 -12.211 1 94.5 298 ALA B C 1
ATOM 6166 O O . ALA B 1 298 ? -2.525 -41.438 -12.219 1 94.5 298 ALA B O 1
ATOM 6167 N N . SER B 1 299 ? -4.297 -40.125 -12.469 1 95.25 299 SER B N 1
ATOM 6168 C CA . SER B 1 299 ? -5.211 -41.188 -12.797 1 95.25 299 SER B CA 1
ATOM 6169 C C . SER B 1 299 ? -4.812 -41.875 -14.094 1 95.25 299 SER B C 1
ATOM 6171 O O . SER B 1 299 ? -4.781 -43.125 -14.164 1 95.25 299 SER B O 1
ATOM 6173 N N . ALA B 1 300 ? -4.531 -41.062 -15.078 1 95.12 300 ALA B N 1
ATOM 6174 C CA . ALA B 1 300 ? -4.105 -41.625 -16.359 1 95.12 300 ALA B CA 1
ATOM 6175 C C . ALA B 1 300 ? -2.82 -42.438 -16.203 1 95.12 300 ALA B C 1
ATOM 6177 O O . ALA B 1 300 ? -2.672 -43.5 -16.812 1 95.12 300 ALA B O 1
ATOM 6178 N N . MET B 1 301 ? -1.947 -41.969 -15.383 1 94.12 301 MET B N 1
ATOM 6179 C CA . MET B 1 301 ? -0.673 -42.656 -15.172 1 94.12 301 MET B CA 1
ATOM 6180 C C . MET B 1 301 ? -0.876 -44 -14.438 1 94.12 301 MET B C 1
ATOM 6182 O O . MET B 1 301 ? -0.155 -44.969 -14.688 1 94.12 301 MET B O 1
ATOM 6186 N N . GLU B 1 302 ? -1.843 -44.031 -13.547 1 95.19 302 GLU B N 1
ATOM 6187 C CA . GLU B 1 302 ? -2.18 -45.312 -12.883 1 95.19 302 GLU B CA 1
ATOM 6188 C C . GLU B 1 302 ? -2.691 -46.344 -13.891 1 95.19 302 GLU B C 1
ATOM 6190 O O . GLU B 1 302 ? -2.299 -47.5 -13.844 1 95.19 302 GLU B O 1
ATOM 6195 N N . GLN B 1 303 ? -3.541 -45.844 -14.734 1 94.81 303 GLN B N 1
ATOM 6196 C CA . GLN B 1 303 ? -4.059 -46.719 -15.781 1 94.81 303 GLN B CA 1
ATOM 6197 C C . GLN B 1 303 ? -2.939 -47.219 -16.703 1 94.81 303 GLN B C 1
ATOM 6199 O O . GLN B 1 303 ? -2.898 -48.375 -17.078 1 94.81 303 GLN B O 1
ATOM 6204 N N . LEU B 1 304 ? -2.068 -46.312 -17.078 1 95.62 304 LEU B N 1
ATOM 6205 C CA . LEU B 1 304 ? -0.936 -46.656 -17.922 1 95.62 304 LEU B CA 1
ATOM 6206 C C . LEU B 1 304 ? -0.036 -47.688 -17.25 1 95.62 304 LEU B C 1
ATOM 6208 O O . LEU B 1 304 ? 0.444 -48.625 -17.875 1 95.62 304 LEU B O 1
ATOM 6212 N N . THR B 1 305 ? 0.21 -47.5 -15.945 1 96.25 305 THR B N 1
ATOM 6213 C CA . THR B 1 305 ? 1.018 -48.438 -15.18 1 96.25 305 THR B CA 1
ATOM 6214 C C . THR B 1 305 ? 0.418 -49.844 -15.234 1 96.25 305 THR B C 1
ATOM 6216 O O . THR B 1 305 ? 1.131 -50.812 -15.477 1 96.25 305 THR B O 1
ATOM 6219 N N . ALA B 1 306 ? -0.913 -49.906 -15.078 1 95.94 306 ALA B N 1
ATOM 6220 C CA . ALA B 1 306 ? -1.604 -51.188 -15.094 1 95.94 306 ALA B CA 1
ATOM 6221 C C . ALA B 1 306 ? -1.51 -51.844 -16.469 1 95.94 306 ALA B C 1
ATOM 6223 O O . ALA B 1 306 ? -1.238 -53.031 -16.578 1 95.94 306 ALA B O 1
ATOM 6224 N N . THR B 1 307 ? -1.724 -51.031 -17.453 1 96.19 307 THR B N 1
ATOM 6225 C CA . THR B 1 307 ? -1.726 -51.594 -18.797 1 96.19 307 THR B CA 1
ATOM 6226 C C . THR B 1 307 ? -0.319 -52 -19.219 1 96.19 307 THR B C 1
ATOM 6228 O O . THR B 1 307 ? -0.148 -53 -19.938 1 96.19 307 THR B O 1
ATOM 6231 N N . VAL B 1 308 ? 0.725 -51.312 -18.859 1 96.81 308 VAL B N 1
ATOM 6232 C CA . VAL B 1 308 ? 2.109 -51.625 -19.172 1 96.81 308 VAL B CA 1
ATOM 6233 C C . VAL B 1 308 ? 2.492 -52.938 -18.469 1 96.81 308 VAL B C 1
ATOM 6235 O O . VAL B 1 308 ? 3.164 -53.781 -19.062 1 96.81 308 VAL B O 1
ATOM 6238 N N . LYS B 1 309 ? 2.064 -53.062 -17.203 1 96.06 309 LYS B N 1
ATOM 6239 C CA . LYS B 1 309 ? 2.305 -54.312 -16.469 1 96.06 309 LYS B CA 1
ATOM 6240 C C . LYS B 1 309 ? 1.619 -55.469 -17.156 1 96.06 309 LYS B C 1
ATOM 6242 O O . LYS B 1 309 ? 2.205 -56.562 -17.297 1 96.06 309 LYS B O 1
ATOM 6247 N N . GLN B 1 310 ? 0.413 -55.25 -17.562 1 95.75 310 GLN B N 1
ATOM 6248 C CA . GLN B 1 310 ? -0.33 -56.25 -18.297 1 95.75 310 GLN B CA 1
ATOM 6249 C C . GLN B 1 310 ? 0.392 -56.656 -19.578 1 95.75 310 GLN B C 1
ATOM 6251 O O . GLN B 1 310 ? 0.486 -57.844 -19.906 1 95.75 310 GLN B O 1
ATOM 6256 N N . ASN B 1 311 ? 0.888 -55.719 -20.344 1 96.81 311 ASN B N 1
ATOM 6257 C CA . ASN B 1 311 ? 1.622 -55.969 -21.578 1 96.81 311 ASN B CA 1
ATOM 6258 C C . ASN B 1 311 ? 2.885 -56.781 -21.312 1 96.81 311 ASN B C 1
ATOM 6260 O O . ASN B 1 311 ? 3.199 -57.719 -22.062 1 96.81 311 ASN B O 1
ATOM 6264 N N . ALA B 1 312 ? 3.588 -56.406 -20.25 1 96.56 312 ALA B N 1
ATOM 6265 C CA . ALA B 1 312 ? 4.793 -57.156 -19.875 1 96.56 312 ALA B CA 1
ATOM 6266 C C . ALA B 1 312 ? 4.465 -58.594 -19.547 1 96.56 312 ALA B C 1
ATOM 6268 O O . ALA B 1 312 ? 5.148 -59.5 -20.016 1 96.56 312 ALA B O 1
ATOM 6269 N N . ASP B 1 313 ? 3.398 -58.875 -18.797 1 96.44 313 ASP B N 1
ATOM 6270 C CA . ASP B 1 313 ? 2.969 -60.219 -18.438 1 96.44 313 ASP B CA 1
ATOM 6271 C C . ASP B 1 313 ? 2.529 -61 -19.656 1 96.44 313 ASP B C 1
ATOM 6273 O O . ASP B 1 313 ? 2.902 -62.156 -19.812 1 96.44 313 ASP B O 1
ATOM 6277 N N . ASN B 1 314 ? 1.757 -60.312 -20.453 1 97.38 314 ASN B N 1
ATOM 6278 C CA . ASN B 1 314 ? 1.301 -60.938 -21.688 1 97.38 314 ASN B CA 1
ATOM 6279 C C . ASN B 1 314 ? 2.471 -61.312 -22.578 1 97.38 314 ASN B C 1
ATOM 6281 O O . ASN B 1 314 ? 2.482 -62.406 -23.172 1 97.38 314 ASN B O 1
ATOM 6285 N N . ALA B 1 315 ? 3.412 -60.438 -22.672 1 97.19 315 ALA B N 1
ATOM 6286 C CA . ALA B 1 315 ? 4.594 -60.688 -23.484 1 97.19 315 ALA B CA 1
ATOM 6287 C C . ALA B 1 315 ? 5.359 -61.906 -22.953 1 97.19 315 ALA B C 1
ATOM 6289 O O . ALA B 1 315 ? 5.777 -62.781 -23.734 1 97.19 315 ALA B O 1
ATOM 6290 N N . HIS B 1 316 ? 5.488 -62.031 -21.641 1 96.31 316 HIS B N 1
ATOM 6291 C CA . HIS B 1 316 ? 6.176 -63.156 -21.016 1 96.31 316 HIS B CA 1
ATOM 6292 C C . HIS B 1 316 ? 5.438 -64.5 -21.281 1 96.31 316 HIS B C 1
ATOM 6294 O O . HIS B 1 316 ? 6.055 -65.5 -21.609 1 96.31 316 HIS B O 1
ATOM 6300 N N . GLN B 1 317 ? 4.141 -64.438 -21.156 1 96.69 317 GLN B N 1
ATOM 6301 C CA . GLN B 1 317 ? 3.328 -65.625 -21.406 1 96.69 317 GLN B CA 1
ATOM 6302 C C . GLN B 1 317 ? 3.42 -66.062 -22.859 1 96.69 317 GLN B C 1
ATOM 6304 O O . GLN B 1 317 ? 3.57 -67.25 -23.156 1 96.69 317 GLN B O 1
ATOM 6309 N N . ALA B 1 318 ? 3.342 -65.062 -23.719 1 97 318 ALA B N 1
ATOM 6310 C CA . ALA B 1 318 ? 3.443 -65.375 -25.156 1 97 318 ALA B CA 1
ATOM 6311 C C . ALA B 1 318 ? 4.797 -65.938 -25.5 1 97 318 ALA B C 1
ATOM 6313 O O . ALA B 1 318 ? 4.879 -66.875 -26.281 1 97 318 ALA B O 1
ATOM 6314 N N . ASP B 1 319 ? 5.855 -65.438 -24.938 1 95.62 319 ASP B N 1
ATOM 6315 C CA . ASP B 1 319 ? 7.199 -65.938 -25.172 1 95.62 319 ASP B CA 1
ATOM 6316 C C . ASP B 1 319 ? 7.312 -67.438 -24.719 1 95.62 319 ASP B C 1
ATOM 6318 O O . ASP B 1 319 ? 7.895 -68.25 -25.438 1 95.62 319 ASP B O 1
ATOM 6322 N N . THR B 1 320 ? 6.754 -67.812 -23.531 1 95.88 320 THR B N 1
ATOM 6323 C CA . THR B 1 320 ? 6.785 -69.125 -23 1 95.88 320 THR B CA 1
ATOM 6324 C C . THR B 1 320 ? 6.027 -70.125 -23.922 1 95.88 320 THR B C 1
ATOM 6326 O O . THR B 1 320 ? 6.516 -71.188 -24.234 1 95.88 320 THR B O 1
ATOM 6329 N N . LEU B 1 321 ? 4.895 -69.625 -24.359 1 94.69 321 LEU B N 1
ATOM 6330 C CA . LEU B 1 321 ? 4.074 -70.438 -25.234 1 94.69 321 LEU B CA 1
ATOM 6331 C C . LEU B 1 321 ? 4.75 -70.688 -26.594 1 94.69 321 LEU B C 1
ATOM 6333 O O . LEU B 1 321 ? 4.734 -71.75 -27.141 1 94.69 321 LEU B O 1
ATOM 6337 N N . ALA B 1 322 ? 5.305 -69.625 -27.125 1 95.19 322 ALA B N 1
ATOM 6338 C CA . ALA B 1 322 ? 6.012 -69.688 -28.391 1 95.19 322 ALA B CA 1
ATOM 6339 C C . ALA B 1 322 ? 7.215 -70.625 -28.312 1 95.19 322 ALA B C 1
ATOM 6341 O O . ALA B 1 322 ? 7.438 -71.438 -29.188 1 95.19 322 ALA B O 1
ATOM 6342 N N . SER B 1 323 ? 7.969 -70.562 -27.234 1 93.69 323 SER B N 1
ATOM 6343 C CA . SER B 1 323 ? 9.125 -71.375 -27.016 1 93.69 323 SER B CA 1
ATOM 6344 C C . SER B 1 323 ? 8.711 -72.875 -26.922 1 93.69 323 SER B C 1
ATOM 6346 O O . SER B 1 323 ? 9.367 -73.75 -27.5 1 93.69 323 SER B O 1
ATOM 6348 N N . SER B 1 324 ? 7.633 -73.062 -26.203 1 93.25 324 SER B N 1
ATOM 6349 C CA . SER B 1 324 ? 7.109 -74.438 -26.078 1 93.25 324 SER B CA 1
ATOM 6350 C C . SER B 1 324 ? 6.648 -75 -27.438 1 93.25 324 SER B C 1
ATOM 6352 O O . SER B 1 324 ? 6.941 -76.125 -27.781 1 93.25 324 SER B O 1
ATOM 6354 N N . ALA B 1 325 ? 5.961 -74.125 -28.172 1 93.12 325 ALA B N 1
ATOM 6355 C CA . ALA B 1 325 ? 5.492 -74.5 -29.5 1 93.12 325 ALA B CA 1
ATOM 6356 C C . ALA B 1 325 ? 6.66 -74.812 -30.422 1 93.12 325 ALA B C 1
ATOM 6358 O O . ALA B 1 325 ? 6.617 -75.812 -31.172 1 93.12 325 ALA B O 1
ATOM 6359 N N . SER B 1 326 ? 7.68 -74 -30.375 1 93.19 326 SER B N 1
ATOM 6360 C CA . SER B 1 326 ? 8.875 -74.25 -31.188 1 93.19 326 SER B CA 1
ATOM 6361 C C . SER B 1 326 ? 9.547 -75.562 -30.828 1 93.19 326 SER B C 1
ATOM 6363 O O . SER B 1 326 ? 9.984 -76.312 -31.719 1 93.19 326 SER B O 1
ATOM 6365 N N . SER B 1 327 ? 9.633 -75.938 -29.562 1 93.19 327 SER B N 1
ATOM 6366 C CA . SER B 1 327 ? 10.242 -77.188 -29.109 1 93.19 327 SER B CA 1
ATOM 6367 C C . SER B 1 327 ? 9.445 -78.375 -29.578 1 93.19 327 SER B C 1
ATOM 6369 O O . SER B 1 327 ? 10.023 -79.375 -30.078 1 93.19 327 SER B O 1
ATOM 6371 N N . VAL B 1 328 ? 8.172 -78.25 -29.469 1 90.12 328 VAL B N 1
ATOM 6372 C CA . VAL B 1 328 ? 7.297 -79.375 -29.875 1 90.12 328 VAL B CA 1
ATOM 6373 C C . VAL B 1 328 ? 7.398 -79.562 -31.391 1 90.12 328 VAL B C 1
ATOM 6375 O O . VAL B 1 328 ? 7.473 -80.688 -31.875 1 90.12 328 VAL B O 1
ATOM 6378 N N . ALA B 1 329 ? 7.461 -78.438 -32.094 1 89.38 329 ALA B N 1
ATOM 6379 C CA . ALA B 1 329 ? 7.594 -78.5 -33.562 1 89.38 329 ALA B CA 1
ATOM 6380 C C . ALA B 1 329 ? 8.93 -79.125 -33.969 1 89.38 329 ALA B C 1
ATOM 6382 O O . ALA B 1 329 ? 8.992 -79.938 -34.906 1 89.38 329 ALA B O 1
ATOM 6383 N N . SER B 1 330 ? 9.984 -78.812 -33.281 1 91.5 330 SER B N 1
ATOM 6384 C CA . SER B 1 330 ? 11.305 -79.375 -33.531 1 91.5 330 SER B CA 1
ATOM 6385 C C . SER B 1 330 ? 11.328 -80.875 -33.312 1 91.5 330 SER B C 1
ATOM 6387 O O . SER B 1 330 ? 11.906 -81.625 -34.094 1 91.5 330 SER B O 1
ATOM 6389 N N . GLU B 1 331 ? 10.68 -81.312 -32.281 1 88.88 331 GLU B N 1
ATOM 6390 C CA . GLU B 1 331 ? 10.562 -82.75 -32 1 88.88 331 GLU B CA 1
ATOM 6391 C C . GLU B 1 331 ? 9.742 -83.438 -33.094 1 88.88 331 GLU B C 1
ATOM 6393 O O . GLU B 1 331 ? 10.086 -84.562 -33.5 1 88.88 331 GLU B O 1
ATOM 6398 N N . GLY B 1 332 ? 8.742 -82.688 -33.438 1 85.88 332 GLY B N 1
ATOM 6399 C CA . GLY B 1 332 ? 7.953 -83.25 -34.531 1 85.88 332 GLY B CA 1
ATOM 6400 C C . GLY B 1 332 ? 8.758 -83.438 -35.812 1 85.88 332 GLY B C 1
ATOM 6401 O O . GLY B 1 332 ? 8.602 -84.438 -36.5 1 85.88 332 GLY B O 1
ATOM 6402 N N . GLY B 1 333 ? 9.602 -82.5 -36.094 1 86.38 333 GLY B N 1
ATOM 6403 C CA . GLY B 1 333 ? 10.484 -82.562 -37.25 1 86.38 333 GLY B CA 1
ATOM 6404 C C . GLY B 1 333 ? 11.391 -83.812 -37.188 1 86.38 333 GLY B C 1
ATOM 6405 O O . GLY B 1 333 ? 11.594 -84.438 -38.219 1 86.38 333 GLY B O 1
ATOM 6406 N N . LYS B 1 334 ? 11.859 -84.25 -36.031 1 89.56 334 LYS B N 1
ATOM 6407 C CA . LYS B 1 334 ? 12.711 -85.438 -35.875 1 89.56 334 LYS B CA 1
ATOM 6408 C C . LYS B 1 334 ? 11.922 -86.688 -36.125 1 89.56 334 LYS B C 1
ATOM 6410 O O . LYS B 1 334 ? 12.43 -87.625 -36.781 1 89.56 334 LYS B O 1
ATOM 6415 N N . VAL B 1 335 ? 10.727 -86.688 -35.594 1 89.12 335 VAL B N 1
ATOM 6416 C CA . VAL B 1 335 ? 9.875 -87.875 -35.781 1 89.12 335 VAL B CA 1
ATOM 6417 C C . VAL B 1 335 ? 9.594 -88.062 -37.281 1 89.12 335 VAL B C 1
ATOM 6419 O O . VAL B 1 335 ? 9.625 -89.188 -37.781 1 89.12 335 VAL B O 1
ATOM 6422 N N . VAL B 1 336 ? 9.398 -87 -38 1 88.94 336 VAL B N 1
ATOM 6423 C CA . VAL B 1 336 ? 9.133 -87 -39.438 1 88.94 336 VAL B CA 1
ATOM 6424 C C . VAL B 1 336 ? 10.352 -87.562 -40.156 1 88.94 336 VAL B C 1
ATOM 6426 O O . VAL B 1 336 ? 10.211 -88.375 -41.094 1 88.94 336 VAL B O 1
ATOM 6429 N N . GLN B 1 337 ? 11.523 -87.25 -39.75 1 89 337 GLN B N 1
ATOM 6430 C CA . GLN B 1 337 ? 12.75 -87.75 -40.375 1 89 337 GLN B CA 1
ATOM 6431 C C . GLN B 1 337 ? 12.891 -89.25 -40.188 1 89 337 GLN B C 1
ATOM 6433 O O . GLN B 1 337 ? 13.344 -89.938 -41.062 1 89 337 GLN B O 1
ATOM 6438 N N . GLU B 1 338 ? 12.492 -89.75 -39.062 1 91.38 338 GLU B N 1
ATOM 6439 C CA . GLU B 1 338 ? 12.516 -91.188 -38.781 1 91.38 338 GLU B CA 1
ATOM 6440 C C . GLU B 1 338 ? 11.547 -91.938 -39.688 1 91.38 338 GLU B C 1
ATOM 6442 O O . GLU B 1 338 ? 11.836 -93 -40.156 1 91.38 338 GLU B O 1
ATOM 6447 N N . VAL B 1 339 ? 10.477 -91.25 -39.938 1 90.88 339 VAL B N 1
ATOM 6448 C CA . VAL B 1 339 ? 9.477 -91.812 -40.812 1 90.88 339 VAL B CA 1
ATOM 6449 C C . VAL B 1 339 ? 10.031 -91.938 -42.219 1 90.88 339 VAL B C 1
ATOM 6451 O O . VAL B 1 339 ? 9.82 -92.938 -42.906 1 90.88 339 VAL B O 1
ATOM 6454 N N . VAL B 1 340 ? 10.734 -91 -42.688 1 89.19 340 VAL B N 1
ATOM 6455 C CA . VAL B 1 340 ? 11.336 -91 -44 1 89.19 340 VAL B CA 1
ATOM 6456 C C . VAL B 1 340 ? 12.305 -92.188 -44.125 1 89.19 340 VAL B C 1
ATOM 6458 O O . VAL B 1 340 ? 12.32 -92.875 -45.125 1 89.19 340 VAL B O 1
ATOM 6461 N N . HIS B 1 341 ? 13.023 -92.438 -43.094 1 90.94 341 HIS B N 1
ATOM 6462 C CA . HIS B 1 341 ? 13.953 -93.562 -43.094 1 90.94 341 HIS B CA 1
ATOM 6463 C C . HIS B 1 341 ? 13.203 -94.938 -43.125 1 90.94 341 HIS B C 1
ATOM 6465 O O . HIS B 1 341 ? 13.625 -95.812 -43.812 1 90.94 341 HIS B O 1
ATOM 6471 N N . THR B 1 342 ? 12.156 -94.875 -42.375 1 89.88 342 THR B N 1
ATOM 6472 C CA . THR B 1 342 ? 11.344 -96.062 -42.344 1 89.88 342 THR B CA 1
ATOM 6473 C C . THR B 1 342 ? 10.75 -96.375 -43.75 1 89.88 342 THR B C 1
ATOM 6475 O O . THR B 1 342 ? 10.773 -97.5 -44.219 1 89.88 342 THR B O 1
ATOM 6478 N N . MET B 1 343 ? 10.352 -95.375 -44.438 1 89.62 343 MET B N 1
ATOM 6479 C CA . MET B 1 343 ? 9.789 -95.438 -45.781 1 89.62 343 MET B CA 1
ATOM 6480 C C . MET B 1 343 ? 10.852 -95.938 -46.781 1 89.62 343 MET B C 1
ATOM 6482 O O . MET B 1 343 ? 10.578 -96.75 -47.656 1 89.62 343 MET B O 1
ATOM 6486 N N . ASP B 1 344 ? 12.016 -95.5 -46.594 1 90.88 344 ASP B N 1
ATOM 6487 C CA . ASP B 1 344 ? 13.125 -95.875 -47.438 1 90.88 344 ASP B CA 1
ATOM 6488 C C . ASP B 1 344 ? 13.43 -97.375 -47.25 1 90.88 344 ASP B C 1
ATOM 6490 O O . ASP B 1 344 ? 13.711 -98.062 -48.219 1 90.88 344 ASP B O 1
ATOM 6494 N N . ALA B 1 345 ? 13.359 -97.875 -46.094 1 92.06 345 ALA B N 1
ATOM 6495 C CA . ALA B 1 345 ? 13.617 -99.25 -45.781 1 92.06 345 ALA B CA 1
ATOM 6496 C C . ALA B 1 345 ? 12.539 -100.188 -46.406 1 92.06 345 ALA B C 1
ATOM 6498 O O . ALA B 1 345 ? 12.836 -101.25 -46.938 1 92.06 345 ALA B O 1
ATOM 6499 N N . ILE B 1 346 ? 11.383 -99.625 -46.344 1 91 346 ILE B N 1
ATOM 6500 C CA . ILE B 1 346 ? 10.266 -100.375 -46.938 1 91 346 ILE B CA 1
ATOM 6501 C C . ILE B 1 346 ? 10.453 -100.438 -48.469 1 91 346 ILE B C 1
ATOM 6503 O O . ILE B 1 346 ? 10.242 -101.5 -49.062 1 91 346 ILE B O 1
ATOM 6507 N N . ASN B 1 347 ? 10.828 -99.375 -48.969 1 90.31 347 ASN B N 1
ATOM 6508 C CA . ASN B 1 347 ? 11.094 -99.312 -50.406 1 90.31 347 ASN B CA 1
ATOM 6509 C C . ASN B 1 347 ? 12.188 -100.312 -50.812 1 90.31 347 ASN B C 1
ATOM 6511 O O . ASN B 1 347 ? 12.047 -101.062 -51.812 1 90.31 347 ASN B O 1
ATOM 6515 N N . SER B 1 348 ? 13.211 -100.438 -50.062 1 93.44 348 SER B N 1
ATOM 6516 C CA . SER B 1 348 ? 14.312 -101.375 -50.344 1 93.44 348 SER B CA 1
ATOM 6517 C C . SER B 1 348 ? 13.867 -102.812 -50.25 1 93.44 348 SER B C 1
ATOM 6519 O O . SER B 1 348 ? 14.25 -103.625 -51.062 1 93.44 348 SER B O 1
ATOM 6521 N N . SER B 1 349 ? 13.078 -103 -49.25 1 92.69 349 SER B N 1
ATOM 6522 C CA . SER B 1 349 ? 12.539 -104.312 -49.094 1 92.69 349 SER B CA 1
ATOM 6523 C C . SER B 1 349 ? 11.633 -104.75 -50.25 1 92.69 349 SER B C 1
ATOM 6525 O O . SER B 1 349 ? 11.695 -105.875 -50.75 1 92.69 349 SER B O 1
ATOM 6527 N N . SER B 1 350 ? 10.891 -103.75 -50.719 1 92.75 350 SER B N 1
ATOM 6528 C CA . SER B 1 350 ? 9.969 -104 -51.812 1 92.75 350 SER B CA 1
ATOM 6529 C C . SER B 1 350 ? 10.727 -104.312 -53.094 1 92.75 350 SER B C 1
ATOM 6531 O O . SER B 1 350 ? 10.344 -105.188 -53.844 1 92.75 350 SER B O 1
ATOM 6533 N N . LEU B 1 351 ? 11.797 -103.75 -53.281 1 93.12 351 LEU B N 1
ATOM 6534 C CA . LEU B 1 351 ? 12.602 -103.938 -54.5 1 93.12 351 LEU B CA 1
ATOM 6535 C C . LEU B 1 351 ? 13.234 -105.312 -54.438 1 93.12 351 LEU B C 1
ATOM 6537 O O . LEU B 1 351 ? 13.312 -106 -55.469 1 93.12 351 LEU B O 1
ATOM 6541 N N . LYS B 1 352 ? 13.625 -105.812 -53.312 1 95 352 LYS B N 1
ATOM 6542 C CA . LYS B 1 352 ? 14.18 -107.125 -53.156 1 95 352 LYS B CA 1
ATOM 6543 C C . LYS B 1 352 ? 13.117 -108.188 -53.438 1 95 352 LYS B C 1
ATOM 6545 O O . LYS B 1 352 ? 13.406 -109.188 -54.062 1 95 352 LYS B O 1
ATOM 6550 N N . ILE B 1 353 ? 11.992 -107.75 -53.031 1 95.12 353 ILE B N 1
ATOM 6551 C CA . ILE B 1 353 ? 10.891 -108.688 -53.25 1 95.12 353 ILE B CA 1
ATOM 6552 C C . ILE B 1 353 ? 10.594 -108.812 -54.75 1 95.12 353 ILE B C 1
ATOM 6554 O O . ILE B 1 353 ? 10.328 -109.938 -55.25 1 95.12 353 ILE B O 1
ATOM 6558 N N . VAL B 1 354 ? 10.656 -107.75 -55.375 1 93.62 354 VAL B N 1
ATOM 6559 C CA . VAL B 1 354 ? 10.438 -107.75 -56.844 1 93.62 354 VAL B CA 1
ATOM 6560 C C . VAL B 1 354 ? 11.438 -108.688 -57.5 1 93.62 354 VAL B C 1
ATOM 6562 O O . VAL B 1 354 ? 11.07 -109.438 -58.406 1 93.62 354 VAL B O 1
ATOM 6565 N N . ASP B 1 355 ? 12.578 -108.75 -57.062 1 94.25 355 ASP B N 1
ATOM 6566 C CA . ASP B 1 355 ? 13.625 -109.625 -57.625 1 94.25 355 ASP B CA 1
ATOM 6567 C C . ASP B 1 355 ? 13.344 -111.062 -57.344 1 94.25 355 ASP B C 1
ATOM 6569 O O . ASP B 1 355 ? 13.469 -111.938 -58.25 1 94.25 355 ASP B O 1
ATOM 6573 N N . ILE B 1 356 ? 12.977 -111.312 -56.25 1 96.38 356 ILE B N 1
ATOM 6574 C CA . ILE B 1 356 ? 12.766 -112.688 -55.844 1 96.38 356 ILE B CA 1
ATOM 6575 C C . ILE B 1 356 ? 11.531 -113.25 -56.562 1 96.38 356 ILE B C 1
ATOM 6577 O O . ILE B 1 356 ? 11.523 -114.375 -57 1 96.38 356 ILE B O 1
ATOM 6581 N N . ILE B 1 357 ? 10.602 -112.375 -56.656 1 96.25 357 ILE B N 1
ATOM 6582 C CA . ILE B 1 357 ? 9.375 -112.812 -57.312 1 96.25 357 ILE B CA 1
ATOM 6583 C C . ILE B 1 357 ? 9.641 -113.062 -58.812 1 96.25 357 ILE B C 1
ATOM 6585 O O . ILE B 1 357 ? 9.047 -114 -59.406 1 96.25 357 ILE B O 1
ATOM 6589 N N . SER B 1 358 ? 10.5 -112.5 -59.344 1 95.12 358 SER B N 1
ATOM 6590 C CA . SER B 1 358 ? 10.914 -112.75 -60.719 1 95.12 358 SER B CA 1
ATOM 6591 C C . SER B 1 358 ? 11.586 -114.125 -60.844 1 95.12 358 SER B C 1
ATOM 6593 O O . SER B 1 358 ? 11.43 -114.812 -61.844 1 95.12 358 SER B O 1
ATOM 6595 N N . VAL B 1 359 ? 12.25 -114.438 -59.875 1 95.31 359 VAL B N 1
ATOM 6596 C CA . VAL B 1 359 ? 12.891 -115.75 -59.844 1 95.31 359 VAL B CA 1
ATOM 6597 C C . VAL B 1 359 ? 11.836 -116.875 -59.719 1 95.31 359 VAL B C 1
ATOM 6599 O O . VAL B 1 359 ? 11.883 -117.875 -60.438 1 95.31 359 VAL B O 1
ATOM 6602 N N . ILE B 1 360 ? 10.906 -116.5 -58.938 1 96.12 360 ILE B N 1
ATOM 6603 C CA . ILE B 1 360 ? 9.836 -117.5 -58.719 1 96.12 360 ILE B CA 1
ATOM 6604 C C . ILE B 1 360 ? 9.047 -117.688 -60.031 1 96.12 360 ILE B C 1
ATOM 6606 O O . ILE B 1 360 ? 8.711 -118.812 -60.406 1 96.12 360 ILE B O 1
ATOM 6610 N N . ASP B 1 361 ? 8.805 -116.625 -60.625 1 94.75 361 ASP B N 1
ATOM 6611 C CA . ASP B 1 361 ? 8.117 -116.688 -61.906 1 94.75 361 ASP B CA 1
ATOM 6612 C C . ASP B 1 361 ? 8.93 -117.438 -62.938 1 94.75 361 ASP B C 1
ATOM 6614 O O . ASP B 1 361 ? 8.375 -118.25 -63.719 1 94.75 361 ASP B O 1
ATOM 6618 N N . GLY B 1 362 ? 10.141 -117.375 -62.938 1 95.38 362 GLY B N 1
ATOM 6619 C CA . GLY B 1 362 ? 11.023 -118.125 -63.812 1 95.38 362 GLY B CA 1
ATOM 6620 C C . GLY B 1 362 ? 11.031 -119.625 -63.5 1 95.38 362 GLY B C 1
ATOM 6621 O O . GLY B 1 362 ? 11.023 -120.438 -64.438 1 95.38 362 GLY B O 1
ATOM 6622 N N . ILE B 1 363 ? 10.992 -119.75 -62.312 1 96.31 363 ILE B N 1
ATOM 6623 C CA . ILE B 1 363 ? 10.969 -121.125 -61.844 1 96.31 363 ILE B CA 1
ATOM 6624 C C . ILE B 1 363 ? 9.664 -121.812 -62.281 1 96.31 363 ILE B C 1
ATOM 6626 O O . ILE B 1 363 ? 9.656 -122.938 -62.75 1 96.31 363 ILE B O 1
ATOM 6630 N N . ALA B 1 364 ? 8.656 -121.125 -62.094 1 96.44 364 ALA B N 1
ATOM 6631 C CA . ALA B 1 364 ? 7.344 -121.625 -62.5 1 96.44 364 ALA B CA 1
ATOM 6632 C C . ALA B 1 364 ? 7.297 -121.875 -64 1 96.44 364 ALA B C 1
ATOM 6634 O O . ALA B 1 364 ? 6.738 -122.875 -64.438 1 96.44 364 ALA B O 1
ATOM 6635 N N . PHE B 1 365 ? 7.902 -121.188 -64.75 1 93 365 PHE B N 1
ATOM 6636 C CA . PHE B 1 365 ? 7.969 -121.375 -66.188 1 93 365 PHE B CA 1
ATOM 6637 C C . PHE B 1 365 ? 8.797 -122.562 -66.562 1 93 365 PHE B C 1
ATOM 6639 O O . PHE B 1 365 ? 8.375 -123.375 -67.375 1 93 365 PHE B O 1
ATOM 6646 N N . GLN B 1 366 ? 9.867 -122.625 -65.938 1 95.56 366 GLN B N 1
ATOM 6647 C CA . GLN B 1 366 ? 10.75 -123.75 -66.188 1 95.56 366 GLN B CA 1
ATOM 6648 C C . GLN B 1 366 ? 10.086 -125.062 -65.812 1 95.56 366 GLN B C 1
ATOM 6650 O O . GLN B 1 366 ? 10.195 -126.062 -66.5 1 95.56 366 GLN B O 1
ATOM 6655 N N . THR B 1 367 ? 9.422 -124.875 -64.688 1 95.62 367 THR B N 1
ATOM 6656 C CA . THR B 1 367 ? 8.695 -126.062 -64.25 1 95.62 367 THR B CA 1
ATOM 6657 C C . THR B 1 367 ? 7.574 -126.438 -65.188 1 95.62 367 THR B C 1
ATOM 6659 O O . THR B 1 367 ? 7.34 -127.625 -65.438 1 95.62 367 THR B O 1
ATOM 6662 N N . ASN B 1 368 ? 6.953 -125.5 -65.688 1 94.31 368 ASN B N 1
ATOM 6663 C CA . ASN B 1 368 ? 5.898 -125.75 -66.625 1 94.31 368 ASN B CA 1
ATOM 6664 C C . ASN B 1 368 ? 6.445 -126.375 -67.938 1 94.31 368 ASN B C 1
ATOM 6666 O O . ASN B 1 368 ? 5.828 -127.25 -68.5 1 94.31 368 ASN B O 1
ATOM 6670 N N . ILE B 1 369 ? 7.531 -126.062 -68.375 1 94.44 369 ILE B N 1
ATOM 6671 C CA . ILE B 1 369 ? 8.156 -126.625 -69.562 1 94.44 369 ILE B CA 1
ATOM 6672 C C . ILE B 1 369 ? 8.594 -128 -69.312 1 94.44 369 ILE B C 1
ATOM 6674 O O . ILE B 1 369 ? 8.414 -128.875 -70.188 1 94.44 369 ILE B O 1
ATOM 6678 N N . LEU B 1 370 ? 9.125 -128.25 -68.188 1 94.12 370 LEU B N 1
ATOM 6679 C CA . LEU B 1 370 ? 9.562 -129.5 -67.875 1 94.12 370 LEU B CA 1
ATOM 6680 C C . LEU B 1 370 ? 8.367 -130.5 -67.75 1 94.12 370 LEU B C 1
ATOM 6682 O O . LEU B 1 370 ? 8.453 -131.625 -68.25 1 94.12 370 LEU B O 1
ATOM 6686 N N . ALA B 1 371 ? 7.32 -129.875 -67.312 1 93 371 ALA B N 1
ATOM 6687 C CA . ALA B 1 371 ? 6.094 -130.75 -67.188 1 93 371 ALA B CA 1
ATOM 6688 C C . ALA B 1 371 ? 5.5 -131 -68.562 1 93 371 ALA B C 1
ATOM 6690 O O . ALA B 1 371 ? 5.004 -132.125 -68.812 1 93 371 ALA B O 1
ATOM 6691 N N . LEU B 1 372 ? 5.66 -130.125 -69.5 1 91.94 372 LEU B N 1
ATOM 6692 C CA . LEU B 1 372 ? 5.188 -130.375 -70.875 1 91.94 372 LEU B CA 1
ATOM 6693 C C . LEU B 1 372 ? 6.027 -131.375 -71.562 1 91.94 372 LEU B C 1
ATOM 6695 O O . LEU B 1 372 ? 5.484 -132.25 -72.25 1 91.94 372 LEU B O 1
ATOM 6699 N N . ASN B 1 373 ? 7.195 -131.375 -71.375 1 89.38 373 ASN B N 1
ATOM 6700 C CA . ASN B 1 373 ? 8.094 -132.375 -72 1 89.38 373 ASN B CA 1
ATOM 6701 C C . ASN B 1 373 ? 7.859 -133.75 -71.438 1 89.38 373 ASN B C 1
ATOM 6703 O O . ASN B 1 373 ? 7.906 -134.75 -72.188 1 89.38 373 ASN B O 1
ATOM 6707 N N . ALA B 1 374 ? 7.629 -133.625 -70.188 1 87.81 374 ALA B N 1
ATOM 6708 C CA . ALA B 1 374 ? 7.336 -134.875 -69.5 1 87.81 374 ALA B CA 1
ATOM 6709 C C . ALA B 1 374 ? 6.008 -135.5 -70 1 87.81 374 ALA B C 1
ATOM 6711 O O . ALA B 1 374 ? 5.871 -136.625 -70.125 1 87.81 374 ALA B O 1
ATOM 6712 N N . ALA B 1 375 ? 5.098 -134.75 -70.312 1 88.25 375 ALA B N 1
ATOM 6713 C CA . ALA B 1 375 ? 3.811 -135.125 -70.875 1 88.25 375 ALA B CA 1
ATOM 6714 C C . ALA B 1 375 ? 3.965 -135.75 -72.25 1 88.25 375 ALA B C 1
ATOM 6716 O O . ALA B 1 375 ? 3.328 -136.75 -72.625 1 88.25 375 ALA B O 1
ATOM 6717 N N . VAL B 1 376 ? 4.805 -135.25 -73 1 87.25 376 VAL B N 1
ATOM 6718 C CA . VAL B 1 376 ? 5.051 -135.75 -74.375 1 87.25 376 VAL B CA 1
ATOM 6719 C C . VAL B 1 376 ? 5.758 -137 -74.312 1 87.25 376 VAL B C 1
ATOM 6721 O O . VAL B 1 376 ? 5.398 -138 -75.062 1 87.25 376 VAL B O 1
ATOM 6724 N N . GLU B 1 377 ? 6.648 -137.125 -73.5 1 81.44 377 GLU B N 1
ATOM 6725 C CA . GLU B 1 377 ? 7.391 -138.375 -73.375 1 81.44 377 GLU B CA 1
ATOM 6726 C C . GLU B 1 377 ? 6.504 -139.5 -72.875 1 81.44 377 GLU B C 1
ATOM 6728 O O . GLU B 1 377 ? 6.605 -140.625 -73.312 1 81.44 377 GLU B O 1
ATOM 6733 N N . ALA B 1 378 ? 5.645 -139.125 -71.938 1 85.19 378 ALA B N 1
ATOM 6734 C CA . ALA B 1 378 ? 4.695 -140.125 -71.438 1 85.19 378 ALA B CA 1
ATOM 6735 C C . ALA B 1 378 ? 3.736 -140.5 -72.5 1 85.19 378 ALA B C 1
ATOM 6737 O O . ALA B 1 378 ? 3.367 -141.75 -72.562 1 85.19 378 ALA B O 1
ATOM 6738 N N . ALA B 1 379 ? 3.4 -139.875 -73.375 1 84.5 379 ALA B N 1
ATOM 6739 C CA . ALA B 1 379 ? 2.537 -140.25 -74.5 1 84.5 379 ALA B CA 1
ATOM 6740 C C . ALA B 1 379 ? 3.266 -141.125 -75.438 1 84.5 379 ALA B C 1
ATOM 6742 O O . ALA B 1 379 ? 2.676 -142.125 -76 1 84.5 379 ALA B O 1
ATOM 6743 N N . ARG B 1 380 ? 4.43 -140.875 -75.625 1 82.5 380 ARG B N 1
ATOM 6744 C CA . ARG B 1 380 ? 5.254 -141.75 -76.562 1 82.5 380 ARG B CA 1
ATOM 6745 C C . ARG B 1 380 ? 5.465 -143.125 -76 1 82.5 380 ARG B C 1
ATOM 6747 O O . ARG B 1 380 ? 5.641 -144 -76.812 1 82.5 380 ARG B O 1
ATOM 6754 N N . ALA B 1 381 ? 5.406 -143.125 -74.75 1 80.5 381 ALA B N 1
ATOM 6755 C CA . ALA B 1 381 ? 5.672 -144.5 -74.062 1 80.5 381 ALA B CA 1
ATOM 6756 C C . ALA B 1 381 ? 4.414 -145.375 -74.062 1 80.5 381 ALA B C 1
ATOM 6758 O O . ALA B 1 381 ? 4.445 -146.5 -73.562 1 80.5 381 ALA B O 1
ATOM 6759 N N . GLY B 1 382 ? 3.223 -144.875 -74.562 1 79.69 382 GLY B N 1
ATOM 6760 C CA . GLY B 1 382 ? 1.985 -145.625 -74.75 1 79.69 382 GLY B CA 1
ATOM 6761 C C . GLY B 1 382 ? 1.33 -146 -73.438 1 79.69 382 GLY B C 1
ATOM 6762 O O . GLY B 1 382 ? 1.112 -145.125 -72.562 1 79.69 382 GLY B O 1
ATOM 6763 N N . GLU B 1 383 ? 1.186 -147.375 -73.25 1 77.19 383 GLU B N 1
ATOM 6764 C CA . GLU B 1 383 ? 0.454 -147.875 -72.062 1 77.19 383 GLU B CA 1
ATOM 6765 C C . GLU B 1 383 ? 1.302 -147.875 -70.812 1 77.19 383 GLU B C 1
ATOM 6767 O O . GLU B 1 383 ? 0.768 -147.75 -69.688 1 77.19 383 GLU B O 1
ATOM 6772 N N . GLN B 1 384 ? 2.562 -147.875 -70.938 1 76.62 384 GLN B N 1
ATOM 6773 C CA . GLN B 1 384 ? 3.479 -147.875 -69.812 1 76.62 384 GLN B CA 1
ATOM 6774 C C . GLN B 1 384 ? 3.674 -146.375 -69.25 1 76.62 384 GLN B C 1
ATOM 6776 O O . GLN B 1 384 ? 4.156 -146.25 -68.125 1 76.62 384 GLN B O 1
ATOM 6781 N N . GLY B 1 385 ? 3.111 -145.5 -70 1 80.38 385 GLY B N 1
ATOM 6782 C CA . GLY B 1 385 ? 3.336 -144.125 -69.625 1 80.38 385 GLY B CA 1
ATOM 6783 C C . GLY B 1 385 ? 2.109 -143.375 -69 1 80.38 385 GLY B C 1
ATOM 6784 O O . GLY B 1 385 ? 2.125 -142.25 -68.688 1 80.38 385 GLY B O 1
ATOM 6785 N N . ARG B 1 386 ? 1.15 -144.125 -68.812 1 86 386 ARG B N 1
ATOM 6786 C CA . ARG B 1 386 ? -0.115 -143.5 -68.375 1 86 386 ARG B CA 1
ATOM 6787 C C . ARG B 1 386 ? 0.023 -142.875 -67 1 86 386 ARG B C 1
ATOM 6789 O O . ARG B 1 386 ? -0.521 -141.875 -66.75 1 86 386 ARG B O 1
ATOM 6796 N N . GLY B 1 387 ? 0.746 -143.5 -66.125 1 83.5 387 GLY B N 1
ATOM 6797 C CA . GLY B 1 387 ? 0.963 -143 -64.75 1 83.5 387 GLY B CA 1
ATOM 6798 C C . GLY B 1 387 ? 1.78 -141.625 -64.75 1 83.5 387 GLY B C 1
ATOM 6799 O O . GLY B 1 387 ? 1.451 -140.75 -64.062 1 83.5 387 GLY B O 1
ATOM 6800 N N . PHE B 1 388 ? 2.758 -141.625 -65.625 1 84.94 388 PHE B N 1
ATOM 6801 C CA . PHE B 1 388 ? 3.629 -140.375 -65.75 1 84.94 388 PHE B CA 1
ATOM 6802 C C . PHE B 1 388 ? 2.904 -139.25 -66.375 1 84.94 388 PHE B C 1
ATOM 6804 O O . PHE B 1 388 ? 3.152 -138.125 -66.062 1 84.94 388 PHE B O 1
ATOM 6811 N N . ALA B 1 389 ? 1.965 -139.625 -67.25 1 87.75 389 ALA B N 1
ATOM 6812 C CA . ALA B 1 389 ? 1.171 -138.625 -67.875 1 87.75 389 ALA B CA 1
ATOM 6813 C C . ALA B 1 389 ? 0.299 -137.875 -66.875 1 87.75 389 ALA B C 1
ATOM 6815 O O . ALA B 1 389 ? 0.148 -136.625 -67 1 87.75 389 ALA B O 1
ATOM 6816 N N . VAL B 1 390 ? -0.106 -138.5 -65.875 1 89.94 390 VAL B N 1
ATOM 6817 C CA . VAL B 1 390 ? -0.941 -137.875 -64.812 1 89.94 390 VAL B CA 1
ATOM 6818 C C . VAL B 1 390 ? -0.091 -137 -63.938 1 89.94 390 VAL B C 1
ATOM 6820 O O . VAL B 1 390 ? -0.483 -135.875 -63.625 1 89.94 390 VAL B O 1
ATOM 6823 N N . VAL B 1 391 ? 1.036 -137.5 -63.656 1 90.5 391 VAL B N 1
ATOM 6824 C CA . VAL B 1 391 ? 1.947 -136.625 -62.844 1 90.5 391 VAL B CA 1
ATOM 6825 C C . VAL B 1 391 ? 2.393 -135.375 -63.594 1 90.5 391 VAL B C 1
ATOM 6827 O O . VAL B 1 391 ? 2.412 -134.25 -63.031 1 90.5 391 VAL B O 1
ATOM 6830 N N . ALA B 1 392 ? 2.691 -135.5 -64.812 1 91.12 392 ALA B N 1
ATOM 6831 C CA . ALA B 1 392 ? 3.131 -134.375 -65.625 1 91.12 392 ALA B CA 1
ATOM 6832 C C . ALA B 1 392 ? 2.035 -133.375 -65.75 1 91.12 392 ALA B C 1
ATOM 6834 O O . ALA B 1 392 ? 2.309 -132.125 -65.688 1 91.12 392 ALA B O 1
ATOM 6835 N N . SER B 1 393 ? 0.794 -133.875 -65.812 1 92.56 393 SER B N 1
ATOM 6836 C CA . SER B 1 393 ? -0.332 -133 -65.938 1 92.56 393 SER B CA 1
ATOM 6837 C C . SER B 1 393 ? -0.568 -132.25 -64.625 1 92.56 393 SER B C 1
ATOM 6839 O O . SER B 1 393 ? -0.892 -131 -64.625 1 92.56 393 SER B O 1
ATOM 6841 N N . GLU B 1 394 ? -0.311 -132.875 -63.625 1 94.31 394 GLU B N 1
ATOM 6842 C CA . GLU B 1 394 ? -0.5 -132.25 -62.312 1 94.31 394 GLU B CA 1
ATOM 6843 C C . GLU B 1 394 ? 0.607 -131.125 -62.031 1 94.31 394 GLU B C 1
ATOM 6845 O O . GLU B 1 394 ? 0.341 -130.125 -61.531 1 94.31 394 GLU B O 1
ATOM 6850 N N . VAL B 1 395 ? 1.817 -131.5 -62.375 1 94.94 395 VAL B N 1
ATOM 6851 C CA . VAL B 1 395 ? 2.945 -130.625 -62.188 1 94.94 395 VAL B CA 1
ATOM 6852 C C . VAL B 1 395 ? 2.779 -129.375 -63.062 1 94.94 395 VAL B C 1
ATOM 6854 O O . VAL B 1 395 ? 3.094 -128.25 -62.656 1 94.94 395 VAL B O 1
ATOM 6857 N N . ARG B 1 396 ? 2.229 -129.625 -64.188 1 95.12 396 ARG B N 1
ATOM 6858 C CA . ARG B 1 396 ? 1.964 -128.5 -65.125 1 95.12 396 ARG B CA 1
ATOM 6859 C C . ARG B 1 396 ? 0.923 -127.5 -64.5 1 95.12 396 ARG B C 1
ATOM 6861 O O . ARG B 1 396 ? 1.098 -126.312 -64.562 1 95.12 396 ARG B O 1
ATOM 6868 N N . SER B 1 397 ? -0.064 -128 -63.906 1 95.69 397 SER B N 1
ATOM 6869 C CA . SER B 1 397 ? -1.118 -127.25 -63.281 1 95.69 397 SER B CA 1
ATOM 6870 C C . SER B 1 397 ? -0.589 -126.438 -62.094 1 95.69 397 SER B C 1
ATOM 6872 O O . SER B 1 397 ? -0.922 -125.312 -61.906 1 95.69 397 SER B O 1
ATOM 6874 N N . LEU B 1 398 ? 0.261 -127 -61.375 1 95.75 398 LEU B N 1
ATOM 6875 C CA . LEU B 1 398 ? 0.853 -126.375 -60.219 1 95.75 398 LEU B CA 1
ATOM 6876 C C . LEU B 1 398 ? 1.811 -125.25 -60.625 1 95.75 398 LEU B C 1
ATOM 6878 O O . LEU B 1 398 ? 1.852 -124.188 -60 1 95.75 398 LEU B O 1
ATOM 6882 N N . ALA B 1 399 ? 2.521 -125.5 -61.656 1 95.88 399 ALA B N 1
ATOM 6883 C CA . ALA B 1 399 ? 3.428 -124.5 -62.188 1 95.88 399 ALA B CA 1
ATOM 6884 C C . ALA B 1 399 ? 2.656 -123.25 -62.688 1 95.88 399 ALA B C 1
ATOM 6886 O O . ALA B 1 399 ? 3.07 -122.125 -62.469 1 95.88 399 ALA B O 1
ATOM 6887 N N . GLN B 1 400 ? 1.532 -123.562 -63.281 1 95.38 400 GLN B N 1
ATOM 6888 C CA . GLN B 1 400 ? 0.697 -122.5 -63.781 1 95.38 400 GLN B CA 1
ATOM 6889 C C . GLN B 1 400 ? 0.083 -121.688 -62.625 1 95.38 400 GLN B C 1
ATOM 6891 O O . GLN B 1 400 ? -0.002 -120.5 -62.688 1 95.38 400 GLN B O 1
ATOM 6896 N N . ARG B 1 401 ? -0.231 -122.375 -61.656 1 95.31 401 ARG B N 1
ATOM 6897 C CA . ARG B 1 401 ? -0.779 -121.688 -60.5 1 95.31 401 ARG B CA 1
ATOM 6898 C C . ARG B 1 401 ? 0.288 -120.875 -59.781 1 95.31 401 ARG B C 1
ATOM 6900 O O . ARG B 1 401 ? 0.006 -119.812 -59.281 1 95.31 401 ARG B O 1
ATOM 6907 N N . SER B 1 402 ? 1.471 -121.312 -59.719 1 96.06 402 SER B N 1
ATOM 6908 C CA . SER B 1 402 ? 2.58 -120.562 -59.094 1 96.06 402 SER B CA 1
ATOM 6909 C C . SER B 1 402 ? 2.928 -119.312 -59.906 1 96.06 402 SER B C 1
ATOM 6911 O O . SER B 1 402 ? 3.193 -118.25 -59.312 1 96.06 402 SER B O 1
ATOM 6913 N N . ALA B 1 403 ? 2.885 -119.5 -61.156 1 95.44 403 ALA B N 1
ATOM 6914 C CA . ALA B 1 403 ? 3.152 -118.375 -62 1 95.44 403 ALA B CA 1
ATOM 6915 C C . ALA B 1 403 ? 2.094 -117.25 -61.844 1 95.44 403 ALA B C 1
ATOM 6917 O O . ALA B 1 403 ? 2.414 -116.062 -61.812 1 95.44 403 ALA B O 1
ATOM 6918 N N . SER B 1 404 ? 0.857 -117.75 -61.719 1 96.69 404 SER B N 1
ATOM 6919 C CA . SER B 1 404 ? -0.234 -116.812 -61.5 1 96.69 404 SER B CA 1
ATOM 6920 C C . SER B 1 404 ? -0.1 -116.125 -60.125 1 96.69 404 SER B C 1
ATOM 6922 O O . SER B 1 404 ? -0.313 -114.875 -60.031 1 96.69 404 SER B O 1
ATOM 6924 N N . ALA B 1 405 ? 0.303 -116.688 -59.219 1 95.69 405 ALA B N 1
ATOM 6925 C CA . ALA B 1 405 ? 0.524 -116.188 -57.875 1 95.69 405 ALA B CA 1
ATOM 6926 C C . ALA B 1 405 ? 1.697 -115.188 -57.875 1 95.69 405 ALA B C 1
ATOM 6928 O O . ALA B 1 405 ? 1.625 -114.125 -57.281 1 95.69 405 ALA B O 1
ATOM 6929 N N . ALA B 1 406 ? 2.701 -115.5 -58.562 1 95.06 406 ALA B N 1
ATOM 6930 C CA . ALA B 1 406 ? 3.873 -114.625 -58.656 1 95.06 406 ALA B CA 1
ATOM 6931 C C . ALA B 1 406 ? 3.514 -113.312 -59.344 1 95.06 406 ALA B C 1
ATOM 6933 O O . ALA B 1 406 ? 3.975 -112.25 -58.938 1 95.06 406 ALA B O 1
ATOM 6934 N N . ARG B 1 407 ? 2.645 -113.438 -60.375 1 95.38 407 ARG B N 1
ATOM 6935 C CA . ARG B 1 407 ? 2.215 -112.25 -61.062 1 95.38 407 ARG B CA 1
ATOM 6936 C C . ARG B 1 407 ? 1.357 -111.375 -60.188 1 95.38 407 ARG B C 1
ATOM 6938 O O . ARG B 1 407 ? 1.489 -110.125 -60.188 1 95.38 407 ARG B O 1
ATOM 6945 N N . GLU B 1 408 ? 0.625 -112 -59.375 1 95.69 408 GLU B N 1
ATOM 6946 C CA . GLU B 1 408 ? -0.214 -111.25 -58.469 1 95.69 408 GLU B CA 1
ATOM 6947 C C . GLU B 1 408 ? 0.628 -110.562 -57.406 1 95.69 408 GLU B C 1
ATOM 6949 O O . GLU B 1 408 ? 0.376 -109.375 -57.094 1 95.69 408 GLU B O 1
ATOM 6954 N N . ILE B 1 409 ? 1.575 -111.062 -56.906 1 95.31 409 ILE B N 1
ATOM 6955 C CA . ILE B 1 409 ? 2.465 -110.438 -55.938 1 95.31 409 ILE B CA 1
ATOM 6956 C C . ILE B 1 409 ? 3.229 -109.312 -56.562 1 95.31 409 ILE B C 1
ATOM 6958 O O . ILE B 1 409 ? 3.418 -108.25 -55.938 1 95.31 409 ILE B O 1
ATOM 6962 N N . LYS B 1 410 ? 3.693 -109.625 -57.781 1 94.62 410 LYS B N 1
ATOM 6963 C CA . LYS B 1 410 ? 4.418 -108.562 -58.469 1 94.62 410 LYS B CA 1
ATOM 6964 C C . LYS B 1 410 ? 3.576 -107.312 -58.594 1 94.62 410 LYS B C 1
ATOM 6966 O O . LYS B 1 410 ? 4.074 -106.188 -58.344 1 94.62 410 LYS B O 1
ATOM 6971 N N . GLU B 1 411 ? 2.248 -107.438 -58.844 1 95.25 411 GLU B N 1
ATOM 6972 C CA . GLU B 1 411 ? 1.343 -106.312 -58.938 1 95.25 411 GLU B CA 1
ATOM 6973 C C . GLU B 1 411 ? 1.168 -105.625 -57.594 1 95.25 411 GLU B C 1
ATOM 6975 O O . GLU B 1 411 ? 1.181 -104.375 -57.531 1 95.25 411 GLU B O 1
ATOM 6980 N N . LEU B 1 412 ? 1.122 -106.312 -56.594 1 93.81 412 LEU B N 1
ATOM 6981 C CA . LEU B 1 412 ? 0.943 -105.75 -55.25 1 93.81 412 LEU B CA 1
ATOM 6982 C C . LEU B 1 412 ? 2.197 -105 -54.812 1 93.81 412 LEU B C 1
ATOM 6984 O O . LEU B 1 412 ? 2.105 -103.938 -54.156 1 93.81 412 LEU B O 1
ATOM 6988 N N . ILE B 1 413 ? 3.316 -105.5 -55.156 1 94.06 413 ILE B N 1
ATOM 6989 C CA . ILE B 1 413 ? 4.574 -104.875 -54.719 1 94.06 413 ILE B CA 1
ATOM 6990 C C . ILE B 1 413 ? 4.805 -103.625 -55.5 1 94.06 413 ILE B C 1
ATOM 6992 O O . ILE B 1 413 ? 5.297 -102.625 -54.969 1 94.06 413 ILE B O 1
ATOM 6996 N N . ASP B 1 414 ? 4.449 -103.688 -56.781 1 93.19 414 ASP B N 1
ATOM 6997 C CA . ASP B 1 414 ? 4.555 -102.5 -57.594 1 93.19 414 ASP B CA 1
ATOM 6998 C C . ASP B 1 414 ? 3.672 -101.375 -57 1 93.19 414 ASP B C 1
ATOM 7000 O O . ASP B 1 414 ? 4.094 -100.25 -56.938 1 93.19 414 ASP B O 1
ATOM 7004 N N . ASP B 1 415 ? 2.535 -101.812 -56.562 1 92.25 415 ASP B N 1
ATOM 7005 C CA . ASP B 1 415 ? 1.616 -100.875 -55.938 1 92.25 415 ASP B CA 1
ATOM 7006 C C . ASP B 1 415 ? 2.172 -100.312 -54.594 1 92.25 415 ASP B C 1
ATOM 7008 O O . ASP B 1 415 ? 2.076 -99.125 -54.281 1 92.25 415 ASP B O 1
ATOM 7012 N N . SER B 1 416 ? 2.83 -101.125 -53.875 1 90.12 416 SER B N 1
ATOM 7013 C CA . SER B 1 416 ? 3.418 -100.75 -52.594 1 90.12 416 SER B CA 1
ATOM 7014 C C . SER B 1 416 ? 4.586 -99.812 -52.781 1 90.12 416 SER B C 1
ATOM 7016 O O . SER B 1 416 ? 4.715 -98.812 -52.031 1 90.12 416 SER B O 1
ATOM 7018 N N . VAL B 1 417 ? 5.387 -100.125 -53.75 1 91.25 417 VAL B N 1
ATOM 7019 C CA . VAL B 1 417 ? 6.535 -99.312 -54.062 1 91.25 417 VAL B CA 1
ATOM 7020 C C . VAL B 1 417 ? 6.055 -97.875 -54.406 1 91.25 417 VAL B C 1
ATOM 7022 O O . VAL B 1 417 ? 6.621 -96.875 -53.969 1 91.25 417 VAL B O 1
ATOM 7025 N N . GLU B 1 418 ? 4.926 -97.812 -55.156 1 93.12 418 GLU B N 1
ATOM 7026 C CA . GLU B 1 418 ? 4.375 -96.5 -55.531 1 93.12 418 GLU B CA 1
ATOM 7027 C C . GLU B 1 418 ? 3.82 -95.75 -54.344 1 93.12 418 GLU B C 1
ATOM 7029 O O . GLU B 1 418 ? 4.031 -94.562 -54.188 1 93.12 418 GLU B O 1
ATOM 7034 N N . LYS B 1 419 ? 3.246 -96.438 -53.5 1 90 419 LYS B N 1
ATOM 7035 C CA . LYS B 1 419 ? 2.662 -95.812 -52.312 1 90 419 LYS B CA 1
ATOM 7036 C C . LYS B 1 419 ? 3.748 -95.375 -51.344 1 90 419 LYS B C 1
ATOM 7038 O O . LYS B 1 419 ? 3.633 -94.312 -50.719 1 90 419 LYS B O 1
ATOM 7043 N N . VAL B 1 420 ? 4.816 -96.062 -51.188 1 90.31 420 VAL B N 1
ATOM 7044 C CA . VAL B 1 420 ? 5.934 -95.688 -50.312 1 90.31 420 VAL B CA 1
ATOM 7045 C C . VAL B 1 420 ? 6.602 -94.438 -50.844 1 90.31 420 VAL B C 1
ATOM 7047 O O . VAL B 1 420 ? 6.922 -93.5 -50.062 1 90.31 420 VAL B O 1
ATOM 7050 N N . GLN B 1 421 ? 6.723 -94.438 -52.156 1 91.19 421 GLN B N 1
ATOM 7051 C CA . GLN B 1 421 ? 7.34 -93.25 -52.781 1 91.19 421 GLN B CA 1
ATOM 7052 C C . GLN B 1 421 ? 6.477 -92 -52.562 1 91.19 421 GLN B C 1
ATOM 7054 O O . GLN B 1 421 ? 6.984 -90.938 -52.219 1 91.19 421 GLN B O 1
ATOM 7059 N N . SER B 1 422 ? 5.18 -92.25 -52.719 1 90.81 422 SER B N 1
ATOM 7060 C CA . SER B 1 422 ? 4.254 -91.125 -52.5 1 90.81 422 SER B CA 1
ATOM 7061 C C . SER B 1 422 ? 4.238 -90.75 -51.031 1 90.81 422 SER B C 1
ATOM 7063 O O . SER B 1 422 ? 4.262 -89.5 -50.719 1 90.81 422 SER B O 1
ATOM 7065 N N . GLY B 1 423 ? 4.281 -91.625 -50.188 1 87 423 GLY B N 1
ATOM 7066 C CA . GLY B 1 423 ? 4.324 -91.312 -48.75 1 87 423 GLY B CA 1
ATOM 7067 C C . GLY B 1 423 ? 5.598 -90.625 -48.312 1 87 423 GLY B C 1
ATOM 7068 O O . GLY B 1 423 ? 5.559 -89.75 -47.5 1 87 423 GLY B O 1
ATOM 7069 N N . SER B 1 424 ? 6.684 -91.125 -48.875 1 89.38 424 SER B N 1
ATOM 7070 C CA . SER B 1 424 ? 7.969 -90.5 -48.562 1 89.38 424 SER B CA 1
ATOM 7071 C C . SER B 1 424 ? 7.996 -89.062 -48.938 1 89.38 424 SER B C 1
ATOM 7073 O O . SER B 1 424 ? 8.508 -88.188 -48.188 1 89.38 424 SER B O 1
ATOM 7075 N N . ARG B 1 425 ? 7.336 -88.688 -50.062 1 91.31 425 ARG B N 1
ATOM 7076 C CA . ARG B 1 425 ? 7.262 -87.25 -50.5 1 91.31 425 ARG B CA 1
ATOM 7077 C C . ARG B 1 425 ? 6.398 -86.438 -49.562 1 91.31 425 ARG B C 1
ATOM 7079 O O . ARG B 1 425 ? 6.754 -85.312 -49.219 1 91.31 425 ARG B O 1
ATOM 7086 N N . LEU B 1 426 ? 5.367 -87 -49.125 1 90.31 426 LEU B N 1
ATOM 7087 C CA . LEU B 1 426 ? 4.457 -86.312 -48.219 1 90.31 426 LEU B CA 1
ATOM 7088 C C . LEU B 1 426 ? 5.113 -86.062 -46.844 1 90.31 426 LEU B C 1
ATOM 7090 O O . LEU B 1 426 ? 4.98 -85 -46.281 1 90.31 426 LEU B O 1
ATOM 7094 N N . VAL B 1 427 ? 5.84 -87 -46.375 1 87.81 427 VAL B N 1
ATOM 7095 C CA . VAL B 1 427 ? 6.516 -86.875 -45.094 1 87.81 427 VAL B CA 1
ATOM 7096 C C . VAL B 1 427 ? 7.605 -85.812 -45.188 1 87.81 427 VAL B C 1
ATOM 7098 O O . VAL B 1 427 ? 7.797 -85.062 -44.25 1 87.81 427 VAL B O 1
ATOM 7101 N N . MET B 1 428 ? 8.25 -85.875 -46.312 1 87.88 428 MET B N 1
ATOM 7102 C CA . MET B 1 428 ? 9.273 -84.812 -46.5 1 87.88 428 MET B CA 1
ATOM 7103 C C . MET B 1 428 ? 8.656 -83.438 -46.531 1 87.88 428 MET B C 1
ATOM 7105 O O . MET B 1 428 ? 9.219 -82.5 -45.938 1 87.88 428 MET B O 1
ATOM 7109 N N . GLN B 1 429 ? 7.504 -83.375 -47.125 1 88.19 429 GLN B N 1
ATOM 7110 C CA . GLN B 1 429 ? 6.789 -82.062 -47.125 1 88.19 429 GLN B CA 1
ATOM 7111 C C . GLN B 1 429 ? 6.359 -81.688 -45.719 1 88.19 429 GLN B C 1
ATOM 7113 O O . GLN B 1 429 ? 6.457 -80.5 -45.344 1 88.19 429 GLN B O 1
ATOM 7118 N N . ALA B 1 430 ? 5.957 -82.562 -44.938 1 85.81 430 ALA B N 1
ATOM 7119 C CA . ALA B 1 430 ? 5.578 -82.312 -43.531 1 85.81 430 ALA B CA 1
ATOM 7120 C C . ALA B 1 430 ? 6.781 -81.875 -42.719 1 85.81 430 ALA B C 1
ATOM 7122 O O . ALA B 1 430 ? 6.668 -80.938 -41.906 1 85.81 430 ALA B O 1
ATOM 7123 N N . GLY B 1 431 ? 7.875 -82.562 -43 1 86.75 431 GLY B N 1
ATOM 7124 C CA . GLY B 1 431 ? 9.102 -82.125 -42.344 1 86.75 431 GLY B CA 1
ATOM 7125 C C . GLY B 1 431 ? 9.508 -80.75 -42.656 1 86.75 431 GLY B C 1
ATOM 7126 O O . GLY B 1 431 ? 9.867 -79.938 -41.75 1 86.75 431 GLY B O 1
ATOM 7127 N N . ASN B 1 432 ? 9.367 -80.25 -43.906 1 89.19 432 ASN B N 1
ATOM 7128 C CA . ASN B 1 432 ? 9.664 -78.875 -44.312 1 89.19 432 ASN B CA 1
ATOM 7129 C C . ASN B 1 432 ? 8.711 -77.938 -43.656 1 89.19 432 ASN B C 1
ATOM 7131 O O . ASN B 1 432 ? 9.117 -76.812 -43.25 1 89.19 432 ASN B O 1
ATOM 7135 N N . THR B 1 433 ? 7.523 -78.312 -43.594 1 87.5 433 THR B N 1
ATOM 7136 C CA . THR B 1 433 ? 6.516 -77.5 -42.938 1 87.5 433 THR B CA 1
ATOM 7137 C C . THR B 1 433 ? 6.836 -77.25 -41.469 1 87.5 433 THR B C 1
ATOM 7139 O O . THR B 1 433 ? 6.723 -76.125 -40.969 1 87.5 433 THR B O 1
ATOM 7142 N N . MET B 1 434 ? 7.285 -78.312 -40.781 1 87.38 434 MET B N 1
ATOM 7143 C CA . MET B 1 434 ? 7.648 -78.188 -39.344 1 87.38 434 MET B CA 1
ATOM 7144 C C . MET B 1 434 ? 8.836 -77.25 -39.156 1 87.38 434 MET B C 1
ATOM 7146 O O . MET B 1 434 ? 8.859 -76.5 -38.219 1 87.38 434 MET B O 1
ATOM 7150 N N . GLU B 1 435 ? 9.727 -77.312 -40.125 1 90.44 435 GLU B N 1
ATOM 7151 C CA . GLU B 1 435 ? 10.883 -76.438 -40.062 1 90.44 435 GLU B CA 1
ATOM 7152 C C . GLU B 1 435 ? 10.469 -74.938 -40.219 1 90.44 435 GLU B C 1
ATOM 7154 O O . GLU B 1 435 ? 10.992 -74.062 -39.562 1 90.44 435 GLU B O 1
ATOM 7159 N N . GLN B 1 436 ? 9.516 -74.75 -41.125 1 90.19 436 GLN B N 1
ATOM 7160 C CA . GLN B 1 436 ? 9.008 -73.375 -41.344 1 90.19 436 GLN B CA 1
ATOM 7161 C C . GLN B 1 436 ? 8.258 -72.875 -40.094 1 90.19 436 GLN B C 1
ATOM 7163 O O . GLN B 1 436 ? 8.375 -71.688 -39.75 1 90.19 436 GLN B O 1
ATOM 7168 N N . VAL B 1 437 ? 7.578 -73.688 -39.469 1 90.81 437 VAL B N 1
ATOM 7169 C CA . VAL B 1 437 ? 6.828 -73.375 -38.25 1 90.81 437 VAL B CA 1
ATOM 7170 C C . VAL B 1 437 ? 7.801 -72.938 -37.125 1 90.81 437 VAL B C 1
ATOM 7172 O O . VAL B 1 437 ? 7.609 -71.938 -36.469 1 90.81 437 VAL B O 1
ATOM 7175 N N . VAL B 1 438 ? 8.812 -73.812 -36.938 1 92.25 438 VAL B N 1
ATOM 7176 C CA . VAL B 1 438 ? 9.805 -73.562 -35.906 1 92.25 438 VAL B CA 1
ATOM 7177 C C . VAL B 1 438 ? 10.43 -72.188 -36.156 1 92.25 438 VAL B C 1
ATOM 7179 O O . VAL B 1 438 ? 10.547 -71.375 -35.219 1 92.25 438 VAL B O 1
ATOM 7182 N N . THR B 1 439 ? 10.727 -71.75 -37.406 1 93.75 439 THR B N 1
ATOM 7183 C CA . THR B 1 439 ? 11.352 -70.5 -37.75 1 93.75 439 THR B CA 1
ATOM 7184 C C . THR B 1 439 ? 10.406 -69.312 -37.469 1 93.75 439 THR B C 1
ATOM 7186 O O . THR B 1 439 ? 10.805 -68.312 -36.875 1 93.75 439 THR B O 1
ATOM 7189 N N . SER B 1 440 ? 9.188 -69.5 -37.844 1 93.81 440 SER B N 1
ATOM 7190 C CA . SER B 1 440 ? 8.195 -68.438 -37.656 1 93.81 440 SER B CA 1
ATOM 7191 C C . SER B 1 440 ? 7.926 -68.188 -36.156 1 93.81 440 SER B C 1
ATOM 7193 O O . SER B 1 440 ? 7.844 -67.062 -35.719 1 93.81 440 SER B O 1
ATOM 7195 N N . VAL B 1 441 ? 7.832 -69.25 -35.406 1 95 441 VAL B N 1
ATOM 7196 C CA . VAL B 1 441 ? 7.523 -69.125 -33.969 1 95 441 VAL B CA 1
ATOM 7197 C C . VAL B 1 441 ? 8.711 -68.562 -33.219 1 95 441 VAL B C 1
ATOM 7199 O O . VAL B 1 441 ? 8.539 -67.812 -32.25 1 95 441 VAL B O 1
ATOM 7202 N N . GLN B 1 442 ? 9.891 -68.875 -33.719 1 94.5 442 GLN B N 1
ATOM 7203 C CA . GLN B 1 442 ? 11.078 -68.312 -33.125 1 94.5 442 GLN B CA 1
ATOM 7204 C C . GLN B 1 442 ? 11.094 -66.75 -33.375 1 94.5 442 GLN B C 1
ATOM 7206 O O . GLN B 1 442 ? 11.484 -66 -32.469 1 94.5 442 GLN B O 1
ATOM 7211 N N . ARG B 1 443 ? 10.648 -66.375 -34.5 1 95.19 443 ARG B N 1
ATOM 7212 C CA . ARG B 1 443 ? 10.555 -64.938 -34.781 1 95.19 443 ARG B CA 1
ATOM 7213 C C . ARG B 1 443 ? 9.508 -64.25 -33.906 1 95.19 443 ARG B C 1
ATOM 7215 O O . ARG B 1 443 ? 9.703 -63.125 -33.438 1 95.19 443 ARG B O 1
ATOM 7222 N N . VAL B 1 444 ? 8.422 -64.938 -33.656 1 96 444 VAL B N 1
ATOM 7223 C CA . VAL B 1 444 ? 7.398 -64.375 -32.75 1 96 444 VAL B CA 1
ATOM 7224 C C . VAL B 1 444 ? 7.984 -64.25 -31.359 1 96 444 VAL B C 1
ATOM 7226 O O . VAL B 1 444 ? 7.766 -63.188 -30.719 1 96 444 VAL B O 1
ATOM 7229 N N . SER B 1 445 ? 8.711 -65.188 -30.922 1 96.19 445 SER B N 1
ATOM 7230 C CA . SER B 1 445 ? 9.352 -65.062 -29.609 1 96.19 445 SER B CA 1
ATOM 7231 C C . SER B 1 445 ? 10.273 -63.875 -29.516 1 96.19 445 SER B C 1
ATOM 7233 O O . SER B 1 445 ? 10.289 -63.188 -28.5 1 96.19 445 SER B O 1
ATOM 7235 N N . ASP B 1 446 ? 11 -63.531 -30.609 1 95.88 446 ASP B N 1
ATOM 7236 C CA . ASP B 1 446 ? 11.898 -62.406 -30.641 1 95.88 446 ASP B CA 1
ATOM 7237 C C . ASP B 1 446 ? 11.109 -61.094 -30.516 1 95.88 446 ASP B C 1
ATOM 7239 O O . ASP B 1 446 ? 11.492 -60.188 -29.75 1 95.88 446 ASP B O 1
ATOM 7243 N N . ILE B 1 447 ? 10.055 -61.031 -31.219 1 96.56 447 ILE B N 1
ATOM 7244 C CA . ILE B 1 447 ? 9.234 -59.812 -31.234 1 96.56 447 ILE B CA 1
ATOM 7245 C C . ILE B 1 447 ? 8.609 -59.594 -29.859 1 96.56 447 ILE B C 1
ATOM 7247 O O . ILE B 1 447 ? 8.57 -58.469 -29.359 1 96.56 447 ILE B O 1
ATOM 7251 N N . VAL B 1 448 ? 8.164 -60.625 -29.281 1 96.5 448 VAL B N 1
ATOM 7252 C CA . VAL B 1 448 ? 7.504 -60.531 -27.984 1 96.5 448 VAL B CA 1
ATOM 7253 C C . VAL B 1 448 ? 8.523 -60.156 -26.922 1 96.5 448 VAL B C 1
ATOM 7255 O O . VAL B 1 448 ? 8.195 -59.438 -25.969 1 96.5 448 VAL B O 1
ATOM 7258 N N . ARG B 1 449 ? 9.742 -60.562 -27.062 1 96.19 449 ARG B N 1
ATOM 7259 C CA . ARG B 1 449 ? 10.805 -60.156 -26.156 1 96.19 449 ARG B CA 1
ATOM 7260 C C . ARG B 1 449 ? 11.086 -58.656 -26.297 1 96.19 449 ARG B C 1
ATOM 7262 O O . ARG B 1 449 ? 11.336 -57.969 -25.312 1 96.19 449 ARG B O 1
ATOM 7269 N N . ASP B 1 450 ? 10.961 -58.219 -27.516 1 96.56 450 ASP B N 1
ATOM 7270 C CA . ASP B 1 450 ? 11.094 -56.781 -27.734 1 96.56 450 ASP B CA 1
ATOM 7271 C C . ASP B 1 450 ? 9.977 -56 -27.031 1 96.56 450 ASP B C 1
ATOM 7273 O O . ASP B 1 450 ? 10.211 -54.938 -26.484 1 96.56 450 ASP B O 1
ATOM 7277 N N . ILE B 1 451 ? 8.836 -56.531 -27.016 1 96.75 451 ILE B N 1
ATOM 7278 C CA . ILE B 1 451 ? 7.699 -55.906 -26.344 1 96.75 451 ILE B CA 1
ATOM 7279 C C . ILE B 1 451 ? 7.941 -55.875 -24.828 1 96.75 451 ILE B C 1
ATOM 7281 O O . ILE B 1 451 ? 7.641 -54.875 -24.172 1 96.75 451 ILE B O 1
ATOM 7285 N N . SER B 1 452 ? 8.461 -56.938 -24.328 1 96.44 452 SER B N 1
ATOM 7286 C CA . SER B 1 452 ? 8.781 -57 -22.906 1 96.44 452 SER B CA 1
ATOM 7287 C C . SER B 1 452 ? 9.789 -55.906 -22.531 1 96.44 452 SER B C 1
ATOM 7289 O O . SER B 1 452 ? 9.625 -55.219 -21.516 1 96.44 452 SER B O 1
ATOM 7291 N N . VAL B 1 453 ? 10.82 -55.719 -23.359 1 95.75 453 VAL B N 1
ATOM 7292 C CA . VAL B 1 453 ? 11.844 -54.688 -23.109 1 95.75 453 VAL B CA 1
ATOM 7293 C C . VAL B 1 453 ? 11.219 -53.312 -23.188 1 95.75 453 VAL B C 1
ATOM 7295 O O . VAL B 1 453 ? 11.438 -52.469 -22.297 1 95.75 453 VAL B O 1
ATOM 7298 N N . ALA B 1 454 ? 10.422 -53.094 -24.203 1 96.5 454 ALA B N 1
ATOM 7299 C CA . ALA B 1 454 ? 9.742 -51.812 -24.375 1 96.5 454 ALA B CA 1
ATOM 7300 C C . ALA B 1 454 ? 8.828 -51.531 -23.188 1 96.5 454 ALA B C 1
ATOM 7302 O O . ALA B 1 454 ? 8.75 -50.375 -22.719 1 96.5 454 ALA B O 1
ATOM 7303 N N . SER B 1 455 ? 8.141 -52.531 -22.672 1 96.81 455 SER B N 1
ATOM 7304 C CA . SER B 1 455 ? 7.258 -52.344 -21.531 1 96.81 455 SER B CA 1
ATOM 7305 C C . SER B 1 455 ? 8.047 -52 -20.266 1 96.81 455 SER B C 1
ATOM 7307 O O . SER B 1 455 ? 7.578 -51.219 -19.438 1 96.81 455 SER B O 1
ATOM 7309 N N . GLY B 1 456 ? 9.25 -52.562 -20.188 1 94.88 456 GLY B N 1
ATOM 7310 C CA . GLY B 1 456 ? 10.133 -52.156 -19.109 1 94.88 456 GLY B CA 1
ATOM 7311 C C . GLY B 1 456 ? 10.539 -50.719 -19.188 1 94.88 456 GLY B C 1
ATOM 7312 O O . GLY B 1 456 ? 10.516 -50 -18.172 1 94.88 456 GLY B O 1
ATOM 7313 N N . GLU B 1 457 ? 10.844 -50.219 -20.359 1 95.06 457 GLU B N 1
ATOM 7314 C CA . GLU B 1 457 ? 11.188 -48.812 -20.578 1 95.06 457 GLU B CA 1
ATOM 7315 C C . GLU B 1 457 ? 10 -47.906 -20.25 1 95.06 457 GLU B C 1
ATOM 7317 O O . GLU B 1 457 ? 10.172 -46.844 -19.672 1 95.06 457 GLU B O 1
ATOM 7322 N N . GLN B 1 458 ? 8.875 -48.312 -20.625 1 95.44 458 GLN B N 1
ATOM 7323 C CA . GLN B 1 458 ? 7.656 -47.562 -20.328 1 95.44 458 GLN B CA 1
ATOM 7324 C C . GLN B 1 458 ? 7.43 -47.438 -18.828 1 95.44 458 GLN B C 1
ATOM 7326 O O . GLN B 1 458 ? 7.07 -46.375 -18.328 1 95.44 458 GLN B O 1
ATOM 7331 N N . SER B 1 459 ? 7.625 -48.531 -18.172 1 96.62 459 SER B N 1
ATOM 7332 C CA . SER B 1 459 ? 7.48 -48.5 -16.719 1 96.62 459 SER B CA 1
ATOM 7333 C C . SER B 1 459 ? 8.406 -47.469 -16.094 1 96.62 459 SER B C 1
ATOM 7335 O O . SER B 1 459 ? 8.008 -46.75 -15.188 1 96.62 459 SER B O 1
ATOM 7337 N N . ASP B 1 460 ? 9.633 -47.344 -16.609 1 94.94 460 ASP B N 1
ATOM 7338 C CA . ASP B 1 460 ? 10.594 -46.375 -16.125 1 94.94 460 ASP B CA 1
ATOM 7339 C C . ASP B 1 460 ? 10.125 -44.938 -16.453 1 94.94 460 ASP B C 1
ATOM 7341 O O . ASP B 1 460 ? 10.234 -44.062 -15.609 1 94.94 460 ASP B O 1
ATOM 7345 N N . GLY B 1 461 ? 9.672 -44.844 -17.688 1 94.25 461 GLY B N 1
ATOM 7346 C CA . GLY B 1 461 ? 9.125 -43.562 -18.078 1 94.25 461 GLY B CA 1
ATOM 7347 C C . GLY B 1 461 ? 7.961 -43.125 -17.219 1 94.25 461 GLY B C 1
ATOM 7348 O O . GLY B 1 461 ? 7.875 -41.938 -16.828 1 94.25 461 GLY B O 1
ATOM 7349 N N . ILE B 1 462 ? 7.086 -44 -16.875 1 95.69 462 ILE B N 1
ATOM 7350 C CA . ILE B 1 462 ? 5.922 -43.719 -16.047 1 95.69 462 ILE B CA 1
ATOM 7351 C C . ILE B 1 462 ? 6.379 -43.312 -14.641 1 95.69 462 ILE B C 1
ATOM 7353 O O . ILE B 1 462 ? 5.824 -42.406 -14.047 1 95.69 462 ILE B O 1
ATOM 7357 N N . ALA B 1 463 ? 7.406 -43.969 -14.148 1 94.75 463 ALA B N 1
ATOM 7358 C CA . ALA B 1 463 ? 7.949 -43.625 -12.836 1 94.75 463 ALA B CA 1
ATOM 7359 C C . ALA B 1 463 ? 8.492 -42.188 -12.82 1 94.75 463 ALA B C 1
ATOM 7361 O O . ALA B 1 463 ? 8.281 -41.469 -11.852 1 94.75 463 ALA B O 1
ATOM 7362 N N . GLN B 1 464 ? 9.125 -41.812 -13.875 1 93.38 464 GLN B N 1
ATOM 7363 C CA . GLN B 1 464 ? 9.656 -40.469 -14 1 93.38 464 GLN B CA 1
ATOM 7364 C C . GLN B 1 464 ? 8.523 -39.438 -14.023 1 93.38 464 GLN B C 1
ATOM 7366 O O . GLN B 1 464 ? 8.609 -38.406 -13.359 1 93.38 464 GLN B O 1
ATOM 7371 N N . VAL B 1 465 ? 7.5 -39.719 -14.727 1 94.38 465 VAL B N 1
ATOM 7372 C CA . VAL B 1 465 ? 6.363 -38.781 -14.812 1 94.38 465 VAL B CA 1
ATOM 7373 C C . VAL B 1 465 ? 5.68 -38.688 -13.445 1 94.38 465 VAL B C 1
ATOM 7375 O O . VAL B 1 465 ? 5.281 -37.594 -13.023 1 94.38 465 VAL B O 1
ATOM 7378 N N . ASN B 1 466 ? 5.578 -39.812 -12.82 1 95.12 466 ASN B N 1
ATOM 7379 C CA . ASN B 1 466 ? 4.973 -39.812 -11.484 1 95.12 466 ASN B CA 1
ATOM 7380 C C . ASN B 1 466 ? 5.754 -38.938 -10.516 1 95.12 466 ASN B C 1
ATOM 7382 O O . ASN B 1 466 ? 5.16 -38.25 -9.703 1 95.12 466 ASN B O 1
ATOM 7386 N N . GLN B 1 467 ? 7.023 -38.969 -10.625 1 93.5 467 GLN B N 1
ATOM 7387 C CA . GLN B 1 467 ? 7.852 -38.094 -9.789 1 93.5 467 GLN B CA 1
ATOM 7388 C C . GLN B 1 467 ? 7.613 -36.625 -10.109 1 93.5 467 GLN B C 1
ATOM 7390 O O . GLN B 1 467 ? 7.469 -35.812 -9.203 1 93.5 467 GLN B O 1
ATOM 7395 N N . ALA B 1 468 ? 7.551 -36.344 -11.359 1 92.94 468 ALA B N 1
ATOM 7396 C CA . ALA B 1 468 ? 7.309 -34.969 -11.797 1 92.94 468 ALA B CA 1
ATOM 7397 C C . ALA B 1 468 ? 5.938 -34.5 -11.344 1 92.94 468 ALA B C 1
ATOM 7399 O O . ALA B 1 468 ? 5.789 -33.344 -10.906 1 92.94 468 ALA B O 1
ATOM 7400 N N . ILE B 1 469 ? 4.973 -35.312 -11.406 1 92.62 469 ILE B N 1
ATOM 7401 C CA . ILE B 1 469 ? 3.615 -35 -10.977 1 92.62 469 ILE B CA 1
ATOM 7402 C C . ILE B 1 469 ? 3.594 -34.75 -9.469 1 92.62 469 ILE B C 1
ATOM 7404 O O . ILE B 1 469 ? 2.91 -33.844 -9 1 92.62 469 ILE B O 1
ATOM 7408 N N . GLY B 1 470 ? 4.367 -35.562 -8.766 1 92.75 470 GLY B N 1
ATOM 7409 C CA . GLY B 1 470 ? 4.504 -35.312 -7.34 1 92.75 470 GLY B CA 1
ATOM 7410 C C . GLY B 1 470 ? 5.062 -33.938 -7.023 1 92.75 470 GLY B C 1
ATOM 7411 O O . GLY B 1 470 ? 4.562 -33.25 -6.133 1 92.75 470 GLY B O 1
ATOM 7412 N N . MET B 1 471 ? 6.004 -33.5 -7.727 1 91.88 471 MET B N 1
ATOM 7413 C CA . MET B 1 471 ? 6.605 -32.188 -7.555 1 91.88 471 MET B CA 1
ATOM 7414 C C . MET B 1 471 ? 5.609 -31.094 -7.922 1 91.88 471 MET B C 1
ATOM 7416 O O . MET B 1 471 ? 5.52 -30.078 -7.227 1 91.88 471 MET B O 1
ATOM 7420 N N . MET B 1 472 ? 4.891 -31.312 -8.938 1 90.19 472 MET B N 1
ATOM 7421 C CA . MET B 1 472 ? 3.887 -30.344 -9.375 1 90.19 472 MET B CA 1
ATOM 7422 C C . MET B 1 472 ? 2.768 -30.219 -8.344 1 90.19 472 MET B C 1
ATOM 7424 O O . MET B 1 472 ? 2.236 -29.125 -8.133 1 90.19 472 MET B O 1
ATOM 7428 N N . ASP B 1 473 ? 2.416 -31.328 -7.762 1 94.31 473 ASP B N 1
ATOM 7429 C CA . ASP B 1 473 ? 1.411 -31.312 -6.703 1 94.31 473 ASP B CA 1
ATOM 7430 C C . ASP B 1 473 ? 1.886 -30.5 -5.508 1 94.31 473 ASP B C 1
ATOM 7432 O O . ASP B 1 473 ? 1.125 -29.703 -4.953 1 94.31 473 ASP B O 1
ATOM 7436 N N . GLN B 1 474 ? 3.139 -30.688 -5.145 1 91.38 474 GLN B N 1
ATOM 7437 C CA . GLN B 1 474 ? 3.713 -29.906 -4.047 1 91.38 474 GLN B CA 1
ATOM 7438 C C . GLN B 1 474 ? 3.713 -28.422 -4.371 1 91.38 474 GLN B C 1
ATOM 7440 O O . GLN B 1 474 ? 3.365 -27.594 -3.523 1 91.38 474 GLN B O 1
ATOM 7445 N N . THR B 1 475 ? 4.121 -28.078 -5.543 1 89.94 475 THR B N 1
ATOM 7446 C CA . THR B 1 475 ? 4.141 -26.688 -5.988 1 89.94 475 THR B CA 1
ATOM 7447 C C . THR B 1 475 ? 2.736 -26.094 -5.977 1 89.94 475 THR B C 1
ATOM 7449 O O . THR B 1 475 ? 2.543 -24.953 -5.543 1 89.94 475 THR B O 1
ATOM 7452 N N . THR B 1 476 ? 1.76 -26.844 -6.434 1 90.56 476 THR B N 1
ATOM 7453 C CA . THR B 1 476 ? 0.372 -26.406 -6.465 1 90.56 476 THR B CA 1
ATOM 7454 C C . THR B 1 476 ? -0.141 -26.125 -5.055 1 90.56 476 THR B C 1
ATOM 7456 O O . THR B 1 476 ? -0.814 -25.125 -4.816 1 90.56 476 THR B O 1
ATOM 7459 N N . GLN B 1 477 ? 0.206 -26.984 -4.074 1 90.62 477 GLN B N 1
ATOM 7460 C CA . GLN B 1 477 ? -0.178 -26.781 -2.68 1 90.62 477 GLN B CA 1
ATOM 7461 C C . GLN B 1 477 ? 0.452 -25.516 -2.117 1 90.62 477 GLN B C 1
ATOM 7463 O O . GLN B 1 477 ? -0.206 -24.75 -1.407 1 90.62 477 GLN B O 1
ATOM 7468 N N . GLN B 1 478 ? 1.668 -25.312 -2.473 1 89 478 GLN B N 1
ATOM 7469 C CA . GLN B 1 478 ? 2.365 -24.109 -2.018 1 89 478 GLN B CA 1
ATOM 7470 C C . GLN B 1 478 ? 1.762 -22.859 -2.637 1 89 478 GLN B C 1
ATOM 7472 O O . GLN B 1 478 ? 1.674 -21.812 -1.982 1 89 478 GLN B O 1
ATOM 7477 N N . ASN B 1 479 ? 1.37 -22.953 -3.875 1 87.88 479 ASN B N 1
ATOM 7478 C CA . ASN B 1 479 ? 0.695 -21.828 -4.523 1 87.88 479 ASN B CA 1
ATOM 7479 C C . ASN B 1 479 ? -0.641 -21.516 -3.855 1 87.88 479 ASN B C 1
ATOM 7481 O O . ASN B 1 479 ? -1.02 -20.359 -3.73 1 87.88 479 ASN B O 1
ATOM 7485 N N . ALA B 1 480 ? -1.322 -22.562 -3.465 1 88.56 480 ALA B N 1
ATOM 7486 C CA . ALA B 1 480 ? -2.574 -22.359 -2.74 1 88.56 480 ALA B CA 1
ATOM 7487 C C . ALA B 1 480 ? -2.342 -21.578 -1.447 1 88.56 480 ALA B C 1
ATOM 7489 O O . ALA B 1 480 ? -3.109 -20.688 -1.11 1 88.56 480 ALA B O 1
ATOM 7490 N N . ALA B 1 481 ? -1.24 -21.859 -0.727 1 88.75 481 ALA B N 1
ATOM 7491 C CA . ALA B 1 481 ? -0.879 -21.141 0.495 1 88.75 481 ALA B CA 1
ATOM 7492 C C . ALA B 1 481 ? -0.533 -19.688 0.197 1 88.75 481 ALA B C 1
ATOM 7494 O O . ALA B 1 481 ? -0.93 -18.781 0.937 1 88.75 481 ALA B O 1
ATOM 7495 N N . LEU B 1 482 ? 0.198 -19.531 -0.856 1 86.44 482 LEU B N 1
ATOM 7496 C CA . LEU B 1 482 ? 0.594 -18.188 -1.262 1 86.44 482 LEU B CA 1
ATOM 7497 C C . LEU B 1 482 ? -0.627 -17.344 -1.603 1 86.44 482 LEU B C 1
ATOM 7499 O O . LEU B 1 482 ? -0.645 -16.141 -1.339 1 86.44 482 LEU B O 1
ATOM 7503 N N . VAL B 1 483 ? -1.663 -17.906 -2.189 1 86.5 483 VAL B N 1
ATOM 7504 C CA . VAL B 1 483 ? -2.908 -17.219 -2.516 1 86.5 483 VAL B CA 1
ATOM 7505 C C . VAL B 1 483 ? -3.553 -16.672 -1.237 1 86.5 483 VAL B C 1
ATOM 7507 O O . VAL B 1 483 ? -3.971 -15.523 -1.186 1 86.5 483 VAL B O 1
ATOM 7510 N N . GLU B 1 484 ? -3.529 -17.453 -0.205 1 88.38 484 GLU B N 1
ATOM 7511 C CA . GLU B 1 484 ? -4.109 -17.047 1.067 1 88.38 484 GLU B CA 1
ATOM 7512 C C . GLU B 1 484 ? -3.297 -15.914 1.699 1 88.38 484 GLU B C 1
ATOM 7514 O O . GLU B 1 484 ? -3.861 -14.93 2.178 1 88.38 484 GLU B O 1
ATOM 7519 N N . GLU B 1 485 ? -2.033 -16.062 1.671 1 86.75 485 GLU B N 1
ATOM 7520 C CA . GLU B 1 485 ? -1.146 -15.055 2.252 1 86.75 485 GLU B CA 1
ATOM 7521 C C . GLU B 1 485 ? -1.256 -13.727 1.511 1 86.75 485 GLU B C 1
ATOM 7523 O O . GLU B 1 485 ? -1.341 -12.664 2.135 1 86.75 485 GLU B O 1
ATOM 7528 N N . ALA B 1 486 ? -1.272 -13.789 0.196 1 82.75 486 ALA B N 1
ATOM 7529 C CA . ALA B 1 486 ? -1.376 -12.586 -0.622 1 82.75 486 ALA B CA 1
ATOM 7530 C C . ALA B 1 486 ? -2.738 -11.922 -0.449 1 82.75 486 ALA B C 1
ATOM 7532 O O . ALA B 1 486 ? -2.844 -10.688 -0.456 1 82.75 486 ALA B O 1
ATOM 7533 N N . ALA B 1 487 ? -3.77 -12.719 -0.354 1 84.69 487 ALA B N 1
ATOM 7534 C CA . ALA B 1 487 ? -5.105 -12.188 -0.085 1 84.69 487 ALA B CA 1
ATOM 7535 C C . ALA B 1 487 ? -5.133 -11.414 1.229 1 84.69 487 ALA B C 1
ATOM 7537 O O . ALA B 1 487 ? -5.676 -10.305 1.293 1 84.69 487 ALA B O 1
ATOM 7538 N N . ALA B 1 488 ? -4.516 -11.953 2.232 1 86.12 488 ALA B N 1
ATOM 7539 C CA . ALA B 1 488 ? -4.449 -11.305 3.541 1 86.12 488 ALA B CA 1
ATOM 7540 C C . ALA B 1 488 ? -3.658 -10 3.469 1 86.12 488 ALA B C 1
ATOM 7542 O O . ALA B 1 488 ? -4.074 -8.984 4.031 1 86.12 488 ALA B O 1
ATOM 7543 N N . ALA B 1 489 ? -2.559 -10.078 2.811 1 83.69 489 ALA B N 1
ATOM 7544 C CA . ALA B 1 489 ? -1.72 -8.891 2.658 1 83.69 489 ALA B CA 1
ATOM 7545 C C . ALA B 1 489 ? -2.453 -7.797 1.89 1 83.69 489 ALA B C 1
ATOM 7547 O O . ALA B 1 489 ? -2.402 -6.625 2.268 1 83.69 489 ALA B O 1
ATOM 7548 N N . SER B 1 490 ? -3.15 -8.156 0.809 1 85.25 490 SER B N 1
ATOM 7549 C CA . SER B 1 490 ? -3.924 -7.207 0.011 1 85.25 490 SER B CA 1
ATOM 7550 C C . SER B 1 490 ? -5.043 -6.582 0.832 1 85.25 490 SER B C 1
ATOM 7552 O O . SER B 1 490 ? -5.297 -5.379 0.73 1 85.25 490 SER B O 1
ATOM 7554 N N . GLN B 1 491 ? -5.719 -7.363 1.631 1 85.25 491 GLN B N 1
ATOM 7555 C CA . GLN B 1 491 ? -6.773 -6.855 2.502 1 85.25 491 GLN B CA 1
ATOM 7556 C C . GLN B 1 491 ? -6.219 -5.875 3.529 1 85.25 491 GLN B C 1
ATOM 7558 O O . GLN B 1 491 ? -6.824 -4.836 3.793 1 85.25 491 GLN B O 1
ATOM 7563 N N . SER B 1 492 ? -5.098 -6.199 4.09 1 85.94 492 SER B N 1
ATOM 7564 C CA . SER B 1 492 ? -4.438 -5.32 5.047 1 85.94 492 SER B CA 1
ATOM 7565 C C . SER B 1 492 ? -4.07 -3.984 4.414 1 85.94 492 SER B C 1
ATOM 7567 O O . SER B 1 492 ? -4.273 -2.93 5.016 1 85.94 492 SER B O 1
ATOM 7569 N N . LEU B 1 493 ? -3.578 -4.031 3.191 1 84.88 493 LEU B N 1
ATOM 7570 C CA . LEU B 1 493 ? -3.223 -2.828 2.447 1 84.88 493 LEU B CA 1
ATOM 7571 C C . LEU B 1 493 ? -4.453 -1.965 2.191 1 84.88 493 LEU B C 1
ATOM 7573 O O . LEU B 1 493 ? -4.398 -0.742 2.346 1 84.88 493 LEU B O 1
ATOM 7577 N N . ARG B 1 494 ? -5.539 -2.586 1.843 1 85.31 494 ARG B N 1
ATOM 7578 C CA . ARG B 1 494 ? -6.781 -1.862 1.594 1 85.31 494 ARG B CA 1
ATOM 7579 C C . ARG B 1 494 ? -7.289 -1.189 2.865 1 85.31 494 ARG B C 1
ATOM 7581 O O . ARG B 1 494 ? -7.762 -0.052 2.826 1 85.31 494 ARG B O 1
ATOM 7588 N N . GLU B 1 495 ? -7.16 -1.857 3.963 1 86.38 495 GLU B N 1
ATOM 7589 C CA . GLU B 1 495 ? -7.574 -1.296 5.242 1 86.38 495 GLU B CA 1
ATOM 7590 C C . GLU B 1 495 ? -6.707 -0.104 5.633 1 86.38 495 GLU B C 1
ATOM 7592 O O . GLU B 1 495 ? -7.211 0.899 6.141 1 86.38 495 GLU B O 1
ATOM 7597 N N . GLN B 1 496 ? -5.453 -0.289 5.41 1 82.38 496 GLN B N 1
ATOM 7598 C CA . GLN B 1 496 ? -4.535 0.806 5.703 1 82.38 496 GLN B CA 1
ATOM 7599 C C . GLN B 1 496 ? -4.82 2.016 4.82 1 82.38 496 GLN B C 1
ATOM 7601 O O . GLN B 1 496 ? -4.797 3.156 5.289 1 82.38 496 GLN B O 1
ATOM 7606 N N . ALA B 1 497 ? -5.062 1.778 3.525 1 84 497 ALA B N 1
ATOM 7607 C CA . ALA B 1 497 ? -5.414 2.854 2.6 1 84 497 ALA B CA 1
ATOM 7608 C C . ALA B 1 497 ? -6.688 3.564 3.043 1 84 497 ALA B C 1
ATOM 7610 O O . ALA B 1 497 ? -6.762 4.797 3.016 1 84 497 ALA B O 1
ATOM 7611 N N . LYS B 1 498 ? -7.66 2.816 3.457 1 84.38 498 LYS B N 1
ATOM 7612 C CA . LYS B 1 498 ? -8.914 3.381 3.951 1 84.38 498 LYS B CA 1
ATOM 7613 C C . LYS B 1 498 ? -8.68 4.219 5.207 1 84.38 498 LYS B C 1
ATOM 7615 O O . LYS B 1 498 ? -9.242 5.309 5.344 1 84.38 498 LYS B O 1
ATOM 7620 N N . GLY B 1 499 ? -7.852 3.68 6.105 1 83.38 499 GLY B N 1
ATOM 7621 C CA . GLY B 1 499 ? -7.516 4.422 7.309 1 83.38 499 GLY B CA 1
ATOM 7622 C C . GLY B 1 499 ? -6.828 5.746 7.02 1 83.38 499 GLY B C 1
ATOM 7623 O O . GLY B 1 499 ? -7.168 6.77 7.613 1 83.38 499 GLY B O 1
ATOM 7624 N N . LEU B 1 500 ? -5.895 5.734 6.082 1 82.31 500 LEU B N 1
ATOM 7625 C CA . LEU B 1 500 ? -5.191 6.949 5.672 1 82.31 500 LEU B CA 1
ATOM 7626 C C . LEU B 1 500 ? -6.152 7.934 5.012 1 82.31 500 LEU B C 1
ATOM 7628 O O . LEU B 1 500 ? -6.098 9.133 5.281 1 82.31 500 LEU B O 1
ATOM 7632 N N . ALA B 1 501 ? -7.031 7.418 4.148 1 83.5 501 ALA B N 1
ATOM 7633 C CA . ALA B 1 501 ? -8.023 8.25 3.475 1 83.5 501 ALA B CA 1
ATOM 7634 C C . ALA B 1 501 ? -8.938 8.938 4.484 1 83.5 501 ALA B C 1
ATOM 7636 O O . ALA B 1 501 ? -9.242 10.125 4.355 1 83.5 501 ALA B O 1
ATOM 7637 N N . GLN B 1 502 ? -9.336 8.242 5.492 1 82.62 502 GLN B N 1
ATOM 7638 C CA . GLN B 1 502 ? -10.195 8.789 6.535 1 82.62 502 GLN B CA 1
ATOM 7639 C C . GLN B 1 502 ? -9.469 9.852 7.352 1 82.62 502 GLN B C 1
ATOM 7641 O O . GLN B 1 502 ? -10.047 10.883 7.691 1 82.62 502 GLN B O 1
ATOM 7646 N N . ALA B 1 503 ? -8.18 9.555 7.586 1 75.38 503 ALA B N 1
ATOM 7647 C CA . ALA B 1 503 ? -7.387 10.484 8.383 1 75.38 503 ALA B CA 1
ATOM 7648 C C . ALA B 1 503 ? -7.227 11.82 7.672 1 75.38 503 ALA B C 1
ATOM 7650 O O . ALA B 1 503 ? -7.223 12.875 8.312 1 75.38 503 ALA B O 1
ATOM 7651 N N . VAL B 1 504 ? -7.242 11.82 6.332 1 81.5 504 VAL B N 1
ATOM 7652 C CA . VAL B 1 504 ? -6.984 13.055 5.598 1 81.5 504 VAL B CA 1
ATOM 7653 C C . VAL B 1 504 ? -8.297 13.609 5.043 1 81.5 504 VAL B C 1
ATOM 7655 O O . VAL B 1 504 ? -8.328 14.719 4.504 1 81.5 504 VAL B O 1
ATOM 7658 N N . SER B 1 505 ? -9.344 12.828 5.098 1 83.5 505 SER B N 1
ATOM 7659 C CA . SER B 1 505 ? -10.633 13.234 4.547 1 83.5 505 SER B CA 1
ATOM 7660 C C . SER B 1 505 ? -11.188 14.453 5.277 1 83.5 505 SER B C 1
ATOM 7662 O O . SER B 1 505 ? -12 15.195 4.727 1 83.5 505 SER B O 1
ATOM 7664 N N . VAL B 1 506 ? -10.766 14.664 6.5 1 76.31 506 VAL B N 1
ATOM 7665 C CA . VAL B 1 506 ? -11.266 15.758 7.324 1 76.31 506 VAL B CA 1
ATOM 7666 C C . VAL B 1 506 ? -10.727 17.094 6.801 1 76.31 506 VAL B C 1
ATOM 7668 O O . VAL B 1 506 ? -11.273 18.156 7.098 1 76.31 506 VAL B O 1
ATOM 7671 N N . PHE B 1 507 ? -9.68 17.016 5.973 1 80.44 507 PHE B N 1
ATOM 7672 C CA . PHE B 1 507 ? -9.039 18.219 5.488 1 80.44 507 PHE B CA 1
ATOM 7673 C C . PHE B 1 507 ? -9.539 18.578 4.098 1 80.44 507 PHE B C 1
ATOM 7675 O O . PHE B 1 507 ? -9.617 17.719 3.217 1 80.44 507 PHE B O 1
ATOM 7682 N N . ARG B 1 508 ? -10.102 19.672 3.85 1 85.44 508 ARG B N 1
ATOM 7683 C CA . ARG B 1 508 ? -10.516 20.188 2.551 1 85.44 508 ARG B CA 1
ATOM 7684 C C . ARG B 1 508 ? -9.414 21.047 1.928 1 85.44 508 ARG B C 1
ATOM 7686 O O . ARG B 1 508 ? -8.961 22.016 2.531 1 85.44 508 ARG B O 1
ATOM 7693 N N . LEU B 1 509 ? -8.867 20.656 0.834 1 77.31 509 LEU B N 1
ATOM 7694 C CA . LEU B 1 509 ? -7.832 21.406 0.131 1 77.31 509 LEU B CA 1
ATOM 7695 C C . LEU B 1 509 ? -8.438 22.266 -0.965 1 77.31 509 LEU B C 1
ATOM 7697 O O . LEU B 1 509 ? -9.57 22.031 -1.396 1 77.31 509 LEU B O 1
ATOM 7701 N N . GLU B 1 510 ? -7.758 23.359 -1.31 1 70.94 510 GLU B N 1
ATOM 7702 C CA . GLU B 1 510 ? -8.211 24.156 -2.445 1 70.94 510 GLU B CA 1
ATOM 7703 C C . GLU B 1 510 ? -8.219 23.344 -3.73 1 70.94 510 GLU B C 1
ATOM 7705 O O . GLU B 1 510 ? -7.398 22.438 -3.902 1 70.94 510 GLU B O 1
ATOM 7710 N N . ARG B 1 511 ? -9.258 23.344 -4.527 1 60.62 511 ARG B N 1
ATOM 7711 C CA . ARG B 1 511 ? -9.492 22.609 -5.773 1 60.62 511 ARG B CA 1
ATOM 7712 C C . ARG B 1 511 ? -8.219 22.531 -6.605 1 60.62 511 ARG B C 1
ATOM 7714 O O . ARG B 1 511 ? -7.957 21.516 -7.254 1 60.62 511 ARG B O 1
ATOM 7721 N N . SER B 1 512 ? -7.414 23.406 -6.793 1 52.53 512 SER B N 1
ATOM 7722 C CA . SER B 1 512 ? -6.277 23.406 -7.711 1 52.53 512 SER B CA 1
ATOM 7723 C C . SER B 1 512 ? -5.145 22.531 -7.18 1 52.53 512 SER B C 1
ATOM 7725 O O . SER B 1 512 ? -4.387 21.938 -7.961 1 52.53 512 SER B O 1
ATOM 7727 N N . ALA B 1 513 ? -4.762 22.562 -6.02 1 52.94 513 ALA B N 1
ATOM 7728 C CA . ALA B 1 513 ? -3.621 21.875 -5.43 1 52.94 513 ALA B CA 1
ATOM 7729 C C . ALA B 1 513 ? -3.859 20.359 -5.398 1 52.94 513 ALA B C 1
ATOM 7731 O O . ALA B 1 513 ? -2.908 19.578 -5.305 1 52.94 513 ALA B O 1
ATOM 7732 N N . ALA B 1 514 ? -5.039 19.953 -5.25 1 46.75 514 ALA B N 1
ATOM 7733 C CA . ALA B 1 514 ? -5.398 18.531 -5.227 1 46.75 514 ALA B CA 1
ATOM 7734 C C . ALA B 1 514 ? -5.02 17.844 -6.535 1 46.75 514 ALA B C 1
ATOM 7736 O O . ALA B 1 514 ? -4.926 16.625 -6.598 1 46.75 514 ALA B O 1
ATOM 7737 N N . ALA B 1 515 ? -5.16 18.516 -7.617 1 45.12 515 ALA B N 1
ATOM 7738 C CA . ALA B 1 515 ? -4.977 17.891 -8.922 1 45.12 515 ALA B CA 1
ATOM 7739 C C . ALA B 1 515 ? -3.496 17.797 -9.273 1 45.12 515 ALA B C 1
ATOM 7741 O O . ALA B 1 515 ? -3.104 18.062 -10.414 1 45.12 515 ALA B O 1
ATOM 7742 N N . ALA B 1 516 ? -2.508 17.953 -8.539 1 38.59 516 ALA B N 1
ATOM 7743 C CA . ALA B 1 516 ? -1.188 17.688 -9.109 1 38.59 516 ALA B CA 1
ATOM 7744 C C . ALA B 1 516 ? -1.118 16.297 -9.719 1 38.59 516 ALA B C 1
ATOM 7746 O O . ALA B 1 516 ? -1.469 15.305 -9.07 1 38.59 516 ALA B O 1
ATOM 7747 N N . LYS B 1 517 ? -1.195 16.172 -11.039 1 37.5 517 LYS B N 1
ATOM 7748 C CA . LYS B 1 517 ? -1.114 15.078 -11.992 1 37.5 517 LYS B CA 1
ATOM 7749 C C . LYS B 1 517 ? -0.021 14.086 -11.602 1 37.5 517 LYS B C 1
ATOM 7751 O O . LYS B 1 517 ? 1.132 14.477 -11.406 1 37.5 517 LYS B O 1
ATOM 7756 N N . PRO B 1 518 ? -0.273 13.055 -11.117 1 34.44 518 PRO B N 1
ATOM 7757 C CA . PRO B 1 518 ? 0.752 12.016 -10.969 1 34.44 518 PRO B CA 1
ATOM 7758 C C . PRO B 1 518 ? 1.704 11.953 -12.164 1 34.44 518 PRO B C 1
ATOM 7760 O O . PRO B 1 518 ? 1.264 12.023 -13.312 1 34.44 518 PRO B O 1
ATOM 7763 N N . ALA B 1 519 ? 2.842 12.609 -12.031 1 31.84 519 ALA B N 1
ATOM 7764 C CA . ALA B 1 519 ? 3.77 12.375 -13.133 1 31.84 519 ALA B CA 1
ATOM 7765 C C . ALA B 1 519 ? 3.611 10.961 -13.688 1 31.84 519 ALA B C 1
ATOM 7767 O O . ALA B 1 519 ? 3.723 9.977 -12.945 1 31.84 519 ALA B O 1
ATOM 7768 N N . VAL B 1 520 ? 2.889 10.859 -14.672 1 33.38 520 VAL B N 1
ATOM 7769 C CA . VAL B 1 520 ? 2.826 9.617 -15.43 1 33.38 520 VAL B CA 1
ATOM 7770 C C . VAL B 1 520 ? 4.238 9.094 -15.688 1 33.38 520 VAL B C 1
ATOM 7772 O O . VAL B 1 520 ? 5.043 9.758 -16.344 1 33.38 520 VAL B O 1
ATOM 7775 N N . VAL B 1 521 ? 4.75 8.422 -14.672 1 31.86 521 VA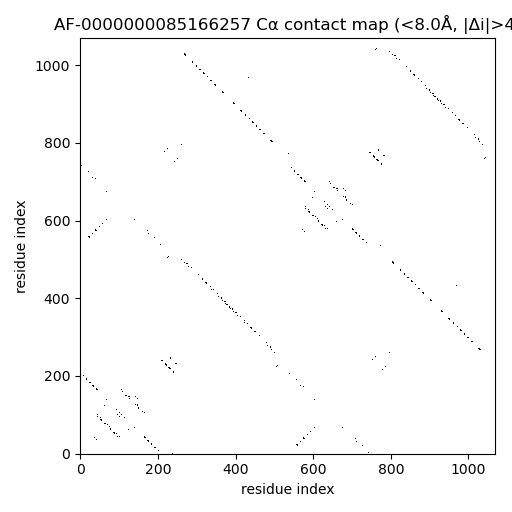L B N 1
ATOM 7776 C CA . VAL B 1 521 ? 5.961 7.715 -15.062 1 31.86 521 VAL B CA 1
ATOM 7777 C C . VAL B 1 521 ? 5.789 7.141 -16.469 1 31.86 521 VAL B C 1
ATOM 7779 O O . VAL B 1 521 ? 4.777 6.508 -16.766 1 31.86 521 VAL B O 1
ATOM 7782 N N . ALA B 1 522 ? 6.445 7.789 -17.375 1 34.91 522 ALA B N 1
ATOM 7783 C CA . ALA B 1 522 ? 6.566 7.262 -18.734 1 34.91 522 ALA B CA 1
ATOM 7784 C C . ALA B 1 522 ? 6.695 5.738 -18.719 1 34.91 522 ALA B C 1
ATOM 7786 O O . ALA B 1 522 ? 7.402 5.18 -17.891 1 34.91 522 ALA B O 1
ATOM 7787 N N . PRO B 1 523 ? 5.859 5.09 -19.25 1 30.22 523 PRO B N 1
ATOM 7788 C CA . PRO B 1 523 ? 5.938 3.633 -19.375 1 30.22 523 PRO B CA 1
ATOM 7789 C C . PRO B 1 523 ? 7.316 3.152 -19.828 1 30.22 523 PRO B C 1
ATOM 7791 O O . PRO B 1 523 ? 7.941 3.773 -20.688 1 30.22 523 PRO B O 1
ATOM 7794 N N . VAL B 1 524 ? 8.062 2.658 -18.891 1 33.16 524 VAL B N 1
ATOM 7795 C CA . VAL B 1 524 ? 9.273 1.987 -19.328 1 33.16 524 VAL B CA 1
ATOM 7796 C C . VAL B 1 524 ? 9.016 1.268 -20.656 1 33.16 524 VAL B C 1
ATOM 7798 O O . VAL B 1 524 ? 8.078 0.471 -20.766 1 33.16 524 VAL B O 1
ATOM 7801 N N . GLN B 1 525 ? 9.5 1.859 -21.703 1 31.52 525 GLN B N 1
ATOM 7802 C CA . GLN B 1 525 ? 9.523 1.229 -23.016 1 31.52 525 GLN B CA 1
ATOM 7803 C C . GLN B 1 525 ? 9.938 -0.236 -22.922 1 31.52 525 GLN B C 1
ATOM 7805 O O . GLN B 1 525 ? 10.961 -0.556 -22.312 1 31.52 525 GLN B O 1
ATOM 7810 N N . GLU B 1 526 ? 9.031 -1.084 -22.891 1 34.16 526 GLU B N 1
ATOM 7811 C CA . GLU B 1 526 ? 9.172 -2.521 -23.109 1 34.16 526 GLU B CA 1
ATOM 7812 C C . GLU B 1 526 ? 10.203 -2.824 -24.188 1 34.16 526 GLU B C 1
ATOM 7814 O O . GLU B 1 526 ? 10.062 -2.363 -25.328 1 34.16 526 GLU B O 1
ATOM 7819 N N . GLN B 1 527 ? 11.547 -2.734 -23.812 1 35 527 GLN B N 1
ATOM 7820 C CA . GLN B 1 527 ? 12.422 -3.322 -24.828 1 35 527 GLN B CA 1
ATOM 7821 C C . GLN B 1 527 ? 11.914 -4.688 -25.266 1 35 527 GLN B C 1
ATOM 7823 O O . GLN B 1 527 ? 11.469 -5.488 -24.438 1 35 527 GLN B O 1
ATOM 7828 N N . PRO B 1 528 ? 11.625 -4.871 -26.5 1 31.09 528 PRO B N 1
ATOM 7829 C CA . PRO B 1 528 ? 11.211 -6.137 -27.109 1 31.09 528 PRO B CA 1
ATOM 7830 C C . PRO B 1 528 ? 12.141 -7.297 -26.75 1 31.09 528 PRO B C 1
ATOM 7832 O O . PRO B 1 528 ? 13.359 -7.141 -26.781 1 31.09 528 PRO B O 1
ATOM 7835 N N . ALA B 1 529 ? 11.82 -8.031 -25.781 1 30.89 529 ALA B N 1
ATOM 7836 C CA . ALA B 1 529 ? 12.531 -9.297 -25.578 1 30.89 529 ALA B CA 1
ATOM 7837 C C . ALA B 1 529 ? 12.711 -10.039 -26.906 1 30.89 529 ALA B C 1
ATOM 7839 O O . ALA B 1 529 ? 11.781 -10.109 -27.719 1 30.89 529 ALA B O 1
ATOM 7840 N N . MET B 1 530 ? 13.969 -10.266 -27.328 1 29.06 530 MET B N 1
ATOM 7841 C CA . MET B 1 530 ? 14.516 -11.078 -28.406 1 29.06 530 MET B CA 1
ATOM 7842 C C . MET B 1 530 ? 13.953 -12.492 -28.359 1 29.06 530 MET B C 1
ATOM 7844 O O . MET B 1 530 ? 14.07 -13.18 -27.328 1 29.06 530 MET B O 1
ATOM 7848 N N . LEU B 1 531 ? 12.797 -12.836 -28.922 1 29.58 531 LEU B N 1
ATOM 7849 C CA . LEU B 1 531 ? 12.25 -14.148 -29.266 1 29.58 531 LEU B CA 1
ATOM 7850 C C . LEU B 1 531 ? 13.297 -15.008 -29.953 1 29.58 531 LEU B C 1
ATOM 7852 O O . LEU B 1 531 ? 12.969 -16.047 -30.531 1 29.58 531 LEU B O 1
ATOM 7856 N N . ALA B 1 532 ? 14.625 -14.664 -30.141 1 29.34 532 ALA B N 1
ATOM 7857 C CA . ALA B 1 532 ? 15.266 -15.461 -31.172 1 29.34 532 ALA B CA 1
ATOM 7858 C C . ALA B 1 532 ? 15.281 -16.938 -30.797 1 29.34 532 ALA B C 1
ATOM 7860 O O . ALA B 1 532 ? 16.172 -17.406 -30.094 1 29.34 532 ALA B O 1
ATOM 7861 N N . LEU B 1 533 ? 14.305 -17.531 -29.969 1 24.59 533 LEU B N 1
ATOM 7862 C CA . LEU B 1 533 ? 14.523 -18.969 -29.844 1 24.59 533 LEU B CA 1
ATOM 7863 C C . LEU B 1 533 ? 14.414 -19.656 -31.203 1 24.59 533 LEU B C 1
ATOM 7865 O O . LEU B 1 533 ? 14.594 -20.875 -31.312 1 24.59 533 LEU B O 1
ATOM 7869 N N . THR B 1 534 ? 13.961 -19.156 -32.469 1 21.42 534 THR B N 1
ATOM 7870 C CA . THR B 1 534 ? 13.594 -20.281 -33.312 1 21.42 534 THR B CA 1
ATOM 7871 C C . THR B 1 534 ? 14.836 -20.984 -33.844 1 21.42 534 THR B C 1
ATOM 7873 O O . THR B 1 534 ? 14.75 -22.125 -34.312 1 21.42 534 THR B O 1
ATOM 7876 N N . ALA B 1 535 ? 15.992 -20.719 -33.938 1 19.12 535 ALA B N 1
ATOM 7877 C CA . ALA B 1 535 ? 16.594 -21.75 -34.781 1 19.12 535 ALA B CA 1
ATOM 7878 C C . ALA B 1 535 ? 16.75 -23.062 -34.031 1 19.12 535 ALA B C 1
ATOM 7880 O O . ALA B 1 535 ? 17.031 -23.078 -32.844 1 19.12 535 ALA B O 1
#

Radius of gyration: 95.03 Å; Cα contacts (8 Å, |Δi|>4): 1330; chains: 2; bounding box: 39×294×152 Å

Foldseek 3Di:
DALVVLVVVLVVLLVVLVVVLVVLVVVLVVVLCVLLCCCVQALVLLLVLLVQLVVLLVLLLVLLLVLLPDQDPVSNVVSVVSNVVSVVRNVVSLVVCVPGHQDDPVLVVLSVQLVVLVVQLVVLSVVLSVVSVVVPSVVSNVSCVVRRVVSSVSNVVSSVVSSVVSVVVNVVSNVVSVVSVVVSVVVSVVSVVVSVVVSVVSVVVSVVVVVVLVVLLVVLVVCVVQFELADQQPLDDPYPSSVSSVVSNVVSVVLLVVLLVLLVVLVVLLVVLVVLLVVLVVLLVVLVVLLVVLVVVVVVLVVLLVVLVVLLVVLVVLLVVLVVLLVVLVVVLVVLVVVLVVLVVLLVVLVVLLVVLVVQLVVLVVQLVVLVVQLVVLVVVPPVSPVSNVVSVVSNVVSVVSNVVSVVVNVVSVVSSVVSVVVSVVSVVSSVVSVVSSVVSVVVSVVSVVSNVVSVVVSVVSVVVVVVSVVSNVVSVVSNVVSVVSNVVSVVSNVVSVVSCVVSVSHDHHPPSSCPDDPPPDPPPPPPDPPVPDD/DALVVLVVVLVVLLVVLVVVLVVLLVVLVVVLVVLLCCCVQALVLLLVLLVQLLVLLVLLLVLLLVLLQDQDPVSNVVSVVSNVVSLVRNVVSLVVCVVGHQDDDVLVVLSVQLVVLVVQLVVLSVVLSVCSVVVVSVVSNVSCVVRRVVSSVSNVVSSVVSSVVSVVVSVVSNVVSVVSVVVSVVVSVVSVVVSVVVSVVSVVVSVVVVVVLVVLLVVLVVCVVQFELADQQPLDDPYPSSVSSVVSNVVSVVLLVVLLVLLVVLVVLLVVLVVLLVVLVVLLVVLVVLLVVLVVVVVVLVVLLVVLVVLLVVLVVLLVVLVVLLVVLVVVLVVLVVVLVVLVVLLVVLVVLLVVLVVQLVVLVVQLVVLVVQLVVLVVVPPVSPVSNVVSVVSNVVSVVSNVVSVVSNVVSVVSSVVSVVVSVVSVVSSVVSVVSSVVSVVSSVVSVVSNVVSVVVSVVSVVVVVVSVVSNVVSVVSNVVSVVSNVVSVVSNVVSVVSCVVSVSHDHHPPSSPPPDPPPDPPPPPPDDPPPPD

Nearest PDB structures (foldseek):
  8c5v-assembly1_I  TM=8.406E-01  e=2.466E-20  Escherichia coli
  3zx6-assembly1_B  TM=9.518E-01  e=6.274E-16  Archaeoglobus fulgidus DSM 4304
  3ja6-assembly1_H  TM=6.523E-01  e=2.675E-06  Escherichia coli
  3g6b-assembly1_A  TM=4.622E-01  e=3.849E-03  Thermotoga maritima
  3g67-assembly1_A  TM=3.625E-01  e=3.075E-03  Thermotoga maritima

Secondary structure (DSSP, 8-state):
--HHHHHHHHHHHHHHHHHHHHHHHHHHHHHHHHHHTHIIIIIHHHHHHHHHHHHHHHHHHHHHHHHHH--SHHHHHHHHHHHHHHHHHHHHHHHHHHHHT--SHHHHHHHHHHHHHHHHHHHHHHHHHHHHHTT-HHHHHHHIIIIIHHHHHHHHHHHHHHHHHHHHHHHHHHHHHHHHHHHHHHHHHHHHHHHHHHHHHHHHHHHHHHHHHHHHHHHHHHHHHTTB---------SSHHHHHHHHHHHHHHHHHHHHHHHHHHHHHHHHHHHHHHHHHHHHHHHHHHHHHHHHHHHHHHHHHHHHHHHHHHHHHHHHHHHHHHHHHHHHHHHHHHHHHHHHHHHHHHHHHHHHHHHHHHHHHHHHHHHHHHHHHHHHHTGGGGHHHHHHHHHHHHHHHHHHHHHHHHHHHHHHHHHHHHHHHHHHHHHHHHHHHHHHHHHHHHHHHHHHHHHHHHHHHHHHHHHHHHHHHHHHHHHHHHHHHHHHHHHHHHHHHHHHHHHHHHTPBPPTTGGG----------------TT--/--HHHHHHHHHHHHHHHHHHHHHHHHHHHHHHHHHHTHIIIIIHHHHHHHHHHHHHHHHHHHHHHHHHH--SHHHHHHHHHHHHHHHHHHHHHHHHHHHHT--SHHHHHHHHHHHHHHHHHHHHHHHHHHHHHTT-HHHHHHHIIIIIHHHHHHHHHHHHHHHHHHHHHHHHHHHHHHHHHHHHHHHHHHHHHHHHHHHHHHHHHHHHHHHHHHHHHHHHHHHHHTTB--S------SSHHHHHHHHHHHHHHHHHHHHHHHHHHHHHHHHHHHHHHHHHHHHHHHHHHHHHHHHHHHHHHHHHHHHHHHHHHHHHHHHHHHHHHHHHHHHHHHHHHHHHHHHHHHHHHHHHHHHHHHHHHHHHHHHHHHHHHHHHHHHHTGGGGHHHHHHHHHHHHHHHHHHHHHHHHHHHHHHHHHHHHHHHHHHHHHHHHHHHHHHHHHHHHHHHHHHHHHHHHHHHHHHHHHHHHHHHHHHHHHHHHHHHHHHHHHHHHHHHHHHHHHHHHT-B--TTGGG----------------TT--

Organism: Herbaspirillum seropedicae (strain SmR1) (NCBI:txid757424)

Solvent-accessible surface area (backbone atoms only — not comparable to full-atom values): 51203 Å² total; per-residue (Å²): 105,43,68,50,56,56,49,49,50,51,46,50,53,50,44,53,44,46,51,51,54,44,51,51,42,44,53,44,37,51,52,19,33,58,33,11,26,40,12,40,72,36,33,45,58,37,49,50,29,52,46,48,23,49,52,23,50,48,49,30,58,41,35,53,54,51,38,28,68,49,89,48,71,70,58,37,54,50,38,52,51,51,31,51,52,24,52,50,44,25,53,48,26,52,49,48,34,68,75,72,36,63,80,49,71,69,50,48,50,41,51,49,49,36,52,49,29,46,51,54,24,50,55,36,43,50,54,34,53,56,40,33,70,70,71,39,44,71,61,18,52,52,40,39,66,70,52,27,45,59,36,43,53,49,28,52,50,38,50,50,52,45,47,52,51,43,51,52,53,16,52,51,25,44,54,51,18,53,51,45,48,55,52,44,45,52,50,44,52,50,53,45,51,50,44,41,49,51,53,45,51,52,49,50,52,52,36,50,52,53,51,53,52,48,49,49,46,33,51,53,34,41,35,41,44,68,20,41,59,50,69,79,65,77,67,66,57,82,27,68,62,14,53,33,31,40,24,46,36,48,30,50,52,54,48,51,50,42,47,43,51,48,52,52,37,30,54,50,44,44,52,36,28,49,51,47,44,53,50,35,52,52,50,45,54,46,38,54,52,45,53,52,35,49,51,51,36,53,52,38,48,51,52,41,52,52,41,36,52,49,39,30,52,39,23,51,53,30,30,53,38,27,50,50,25,27,52,44,25,51,52,25,30,53,39,30,53,52,33,41,52,40,34,50,52,40,41,53,43,39,53,53,40,51,53,49,39,51,49,42,33,49,45,18,48,53,41,28,51,52,18,50,52,42,33,52,52,16,58,71,51,49,84,82,13,53,69,49,30,54,50,18,51,49,42,28,52,48,18,52,50,39,32,52,48,33,51,52,42,48,52,47,41,54,52,37,43,52,41,36,54,52,31,38,52,37,38,50,50,28,30,52,33,29,52,52,30,28,55,34,30,50,49,32,30,52,40,28,49,49,37,30,52,43,29,52,52,39,53,53,37,49,52,52,37,52,51,36,50,53,52,47,50,52,48,41,54,51,48,51,52,47,33,54,52,47,49,50,38,27,50,51,45,44,51,42,28,50,51,51,46,58,61,46,60,60,45,43,67,45,80,72,71,68,61,69,70,70,76,70,72,71,71,77,75,74,72,77,75,80,75,77,68,73,130,106,43,68,52,57,55,50,50,52,51,45,51,52,50,44,53,42,45,51,51,51,44,52,50,41,45,52,45,38,53,52,21,35,57,31,11,25,41,13,39,72,36,34,44,56,36,50,49,30,52,46,49,22,49,53,22,49,48,50,31,58,42,35,54,54,51,38,28,68,51,89,49,72,68,58,37,53,52,38,51,50,51,33,49,52,25,52,50,44,24,54,48,25,52,50,48,34,67,73,72,36,63,80,49,70,68,50,49,50,40,52,49,47,36,52,48,28,47,50,54,24,50,56,35,43,50,52,34,54,55,39,33,70,70,70,39,44,71,61,17,52,54,39,37,66,71,51,26,46,59,36,44,54,49,30,53,50,39,50,51,51,44,46,52,50,44,50,52,53,16,52,50,26,42,54,50,17,53,51,48,48,55,53,43,44,53,50,43,52,51,52,44,50,52,42,41,50,52,50,45,53,52,51,51,52,54,36,51,53,54,49,55,51,49,50,50,46,35,50,53,34,40,34,42,44,68,21,41,60,50,68,79,64,74,67,63,59,81,27,68,61,14,53,33,31,41,25,46,36,46,29,48,51,52,48,51,50,43,49,44,51,49,53,53,40,30,54,51,44,45,53,38,28,50,50,47,44,52,51,34,53,51,49,46,54,47,36,53,50,44,52,50,36,52,52,50,37,53,51,37,49,51,52,40,51,52,42,37,51,49,38,30,52,39,23,52,51,30,30,54,38,27,52,50,27,26,51,44,26,52,52,26,31,52,39,32,53,52,32,42,52,40,33,52,50,40,41,54,44,38,55,53,41,51,53,49,38,50,50,42,32,50,46,18,50,52,41,30,50,52,16,50,53,41,32,52,51,16,56,71,51,48,84,82,12,53,70,49,32,51,52,19,51,50,44,28,51,48,17,50,50,41,30,53,47,30,52,51,44,49,53,45,40,55,51,37,43,51,40,35,54,52,30,37,53,38,39,51,50,30,29,52,33,28,53,51,28,28,54,34,29,51,50,30,28,54,40,28,49,50,37,30,52,43,27,52,52,39,53,52,38,51,52,52,37,51,52,37,50,51,52,47,51,53,49,40,54,50,49,52,52,47,34,53,52,47,47,51,38,28,51,50,44,45,51,40,28,51,52,51,46,58,62,45,60,60,46,44,68,44,78,73,72,69,61,69,69,71,76,70,72,70,72,75,74,75,71,78,75,82,68,78,64,73,125

InterPro domains:
  IPR003660 HAMP domain [PF00672] (205-256)
  IPR003660 HAMP domain [PS50885] (208-260)
  IPR003660 HAMP domain [SM00304] (208-260)
  IPR004089 Methyl-accepting chemotaxis protein (MCP) signalling domain [PF00015] (321-475)
  IPR004089 Methyl-accepting chemotaxis protein (MCP) signalling domain [PS50111] (265-494)
  IPR004089 Methyl-accepting chemotaxis protein (MCP) signalling domain [SM00283] (261-508)
  IPR024478 Chemotaxis methyl-accepting receptor HlyB-like, 4HB MCP domain [PF12729] (1-172)